Protein AF-A0A183MPI6-F1 (afdb_monomer_lite)

Structure (mmCIF, N/CA/C/O backbone):
data_AF-A0A183MPI6-F1
#
_entry.id   AF-A0A183MPI6-F1
#
loop_
_atom_site.group_PDB
_atom_site.id
_atom_site.type_symbol
_atom_site.label_atom_id
_atom_site.label_alt_id
_atom_site.label_comp_id
_atom_site.label_asym_id
_atom_site.label_entity_id
_atom_site.label_seq_id
_atom_site.pdbx_PDB_ins_code
_atom_site.Cartn_x
_atom_site.Cartn_y
_atom_site.Cartn_z
_atom_site.occupancy
_atom_site.B_iso_or_equiv
_atom_site.auth_seq_id
_atom_site.auth_comp_id
_atom_site.auth_asym_id
_atom_site.auth_atom_id
_atom_site.pdbx_PDB_model_num
ATOM 1 N N . MET A 1 1 ? 40.343 -32.551 -44.938 1.00 44.12 1 MET A N 1
ATOM 2 C CA . MET A 1 1 ? 39.268 -32.576 -45.954 1.00 44.12 1 MET A CA 1
ATOM 3 C C . MET A 1 1 ? 39.353 -31.264 -46.716 1.00 44.12 1 MET A C 1
ATOM 5 O O . MET A 1 1 ? 39.578 -30.260 -46.057 1.00 44.12 1 MET A O 1
ATOM 9 N N . ASN A 1 2 ? 39.296 -31.279 -48.052 1.00 47.69 2 ASN A N 1
ATOM 10 C CA . ASN A 1 2 ? 39.513 -30.087 -48.886 1.00 47.69 2 ASN A CA 1
ATOM 11 C C . ASN A 1 2 ? 38.478 -29.002 -48.564 1.00 47.69 2 ASN A C 1
ATOM 13 O O . ASN A 1 2 ? 37.297 -29.192 -48.853 1.00 47.69 2 ASN A O 1
ATOM 17 N N . ASN A 1 3 ? 38.929 -27.887 -47.983 1.00 54.69 3 ASN A N 1
ATOM 18 C CA . ASN A 1 3 ? 38.088 -26.717 -47.717 1.00 54.69 3 ASN A CA 1
ATOM 19 C C . ASN A 1 3 ? 37.434 -26.199 -49.010 1.00 54.69 3 ASN A C 1
ATOM 21 O O . ASN A 1 3 ? 36.260 -25.851 -48.978 1.00 54.69 3 ASN A O 1
ATOM 25 N N . ASP A 1 4 ? 38.130 -26.301 -50.144 1.00 56.75 4 ASP A N 1
ATOM 26 C CA . ASP A 1 4 ? 37.657 -25.853 -51.461 1.00 56.75 4 ASP A CA 1
ATOM 27 C C . ASP A 1 4 ? 36.395 -26.606 -51.939 1.00 56.75 4 ASP A C 1
ATOM 29 O O . ASP A 1 4 ? 35.468 -26.012 -52.479 1.00 56.75 4 ASP A O 1
ATOM 33 N N . TYR A 1 5 ? 36.296 -27.917 -51.671 1.00 58.62 5 TYR A N 1
ATOM 34 C CA . TYR A 1 5 ? 35.130 -28.728 -52.072 1.00 58.62 5 TYR A CA 1
ATOM 35 C C . TYR A 1 5 ? 33.907 -28.490 -51.168 1.00 58.62 5 TYR A C 1
ATOM 37 O O . TYR A 1 5 ? 32.754 -28.637 -51.582 1.00 58.62 5 TYR A O 1
ATOM 45 N N . LEU A 1 6 ? 34.150 -28.135 -49.904 1.00 60.44 6 LEU A N 1
ATOM 46 C CA . LEU A 1 6 ? 33.110 -27.704 -48.970 1.00 60.44 6 LEU A CA 1
ATOM 47 C C . LEU A 1 6 ? 32.614 -26.296 -49.324 1.00 60.44 6 LEU A C 1
ATOM 49 O O . LEU A 1 6 ? 31.408 -26.064 -49.292 1.00 60.44 6 LEU A O 1
ATOM 53 N N . GLU A 1 7 ? 33.509 -25.389 -49.715 1.00 64.69 7 GLU A N 1
ATOM 54 C CA . GLU A 1 7 ? 33.178 -24.026 -50.139 1.00 64.69 7 GLU A CA 1
ATOM 55 C C . GLU A 1 7 ? 32.325 -23.996 -51.419 1.00 64.69 7 GLU A C 1
ATOM 57 O O . GLU A 1 7 ? 31.315 -23.293 -51.447 1.00 64.69 7 GLU A O 1
ATOM 62 N N . GLU A 1 8 ? 32.634 -24.813 -52.433 1.00 65.25 8 GLU A N 1
ATOM 63 C CA . GLU A 1 8 ? 31.827 -24.901 -53.664 1.00 65.25 8 GLU A CA 1
ATOM 64 C C . GLU A 1 8 ? 30.386 -25.381 -53.401 1.00 65.25 8 GLU A C 1
ATOM 66 O O . GLU A 1 8 ? 29.421 -24.775 -53.881 1.00 65.25 8 GLU A O 1
ATOM 71 N N . ASN A 1 9 ? 30.214 -26.432 -52.589 1.00 68.56 9 ASN A N 1
ATOM 72 C CA . ASN A 1 9 ? 28.890 -26.966 -52.246 1.00 68.56 9 ASN A CA 1
ATOM 73 C C . ASN A 1 9 ? 28.080 -25.997 -51.366 1.00 68.56 9 ASN A C 1
ATOM 75 O O . ASN A 1 9 ? 26.875 -25.821 -51.569 1.00 68.56 9 ASN A O 1
ATOM 79 N N . LEU A 1 10 ? 28.737 -25.324 -50.415 1.00 73.50 10 LEU A N 1
ATOM 80 C CA . LEU A 1 10 ? 28.120 -24.279 -49.594 1.00 73.50 10 LEU A CA 1
ATOM 81 C C . LEU A 1 10 ? 27.750 -23.048 -50.435 1.00 73.50 10 LEU A C 1
ATOM 83 O O . LEU A 1 10 ? 26.685 -22.467 -50.227 1.00 73.50 10 LEU A O 1
ATOM 87 N N . GLY A 1 11 ? 28.571 -22.682 -51.423 1.00 73.00 11 GLY A N 1
ATOM 88 C CA . GLY A 1 11 ? 28.304 -21.598 -52.368 1.00 73.00 11 GLY A CA 1
ATOM 89 C C . GLY A 1 11 ? 27.035 -21.818 -53.198 1.00 73.00 11 GLY A C 1
ATOM 90 O O . GLY A 1 11 ? 26.245 -20.887 -53.375 1.00 73.00 11 GLY A O 1
ATOM 91 N N . GLY A 1 12 ? 26.788 -23.053 -53.652 1.00 76.88 12 GLY A N 1
ATOM 92 C CA . GLY A 1 12 ? 25.547 -23.426 -54.343 1.00 76.88 12 GLY A CA 1
ATOM 93 C C . GLY A 1 12 ? 24.303 -23.299 -53.457 1.00 76.88 12 GLY A C 1
ATOM 94 O O . GLY A 1 12 ? 23.280 -22.765 -53.891 1.00 76.88 12 GLY A O 1
ATOM 95 N N . LEU A 1 13 ? 24.406 -23.714 -52.190 1.00 81.19 13 LEU A N 1
ATOM 96 C CA . LEU A 1 13 ? 23.314 -23.611 -51.219 1.00 81.19 13 LEU A CA 1
ATOM 97 C C . LEU A 1 13 ? 22.992 -22.149 -50.856 1.00 81.19 13 LEU A C 1
ATOM 99 O O . LEU A 1 13 ? 21.818 -21.783 -50.833 1.00 81.19 13 LEU A O 1
ATOM 103 N N . ARG A 1 14 ? 24.013 -21.296 -50.658 1.00 85.00 14 ARG A N 1
ATOM 104 C CA . ARG A 1 14 ? 23.855 -19.843 -50.415 1.00 85.00 14 ARG A CA 1
ATOM 105 C C . ARG A 1 14 ? 23.069 -19.164 -51.542 1.00 85.00 14 ARG A C 1
ATOM 107 O O . ARG A 1 14 ? 22.105 -18.448 -51.283 1.00 85.00 14 ARG A O 1
ATOM 114 N N . LYS A 1 15 ? 23.449 -19.429 -52.799 1.00 80.94 15 LYS A N 1
ATOM 115 C CA . LYS A 1 15 ? 22.770 -18.881 -53.988 1.00 80.94 15 LYS A CA 1
ATOM 116 C C . LYS A 1 15 ? 21.325 -19.369 -54.105 1.00 80.94 15 LYS A C 1
ATOM 118 O O . LYS A 1 15 ? 20.448 -18.567 -54.402 1.00 80.94 15 LYS A O 1
ATOM 123 N N . CYS A 1 16 ? 21.073 -20.650 -53.831 1.00 82.94 16 CYS A N 1
ATOM 124 C CA . CYS A 1 16 ? 19.727 -21.226 -53.859 1.00 82.94 16 CYS A CA 1
ATOM 125 C C . CYS A 1 16 ? 18.800 -20.575 -52.817 1.00 82.94 16 CYS A C 1
ATOM 127 O O . CYS A 1 16 ? 17.684 -20.174 -53.150 1.00 82.94 16 CYS A O 1
ATOM 129 N N . LEU A 1 17 ? 19.279 -20.407 -51.577 1.00 84.50 17 LEU A N 1
ATOM 130 C CA . LEU A 1 17 ? 18.527 -19.732 -50.514 1.00 84.50 17 LEU A CA 1
ATOM 131 C C . LEU A 1 17 ? 18.212 -18.278 -50.886 1.00 84.50 17 LEU A C 1
ATOM 133 O O . LEU A 1 17 ? 17.057 -17.869 -50.794 1.00 84.50 17 LEU A O 1
ATOM 137 N N . MET A 1 18 ? 19.199 -17.525 -51.382 1.00 84.62 18 MET A N 1
ATOM 138 C CA . MET A 1 18 ? 18.975 -16.142 -51.817 1.00 84.62 18 MET A CA 1
ATOM 139 C C . MET A 1 18 ? 18.017 -16.035 -53.001 1.00 84.62 18 MET A C 1
ATOM 141 O O . MET A 1 18 ? 17.153 -15.165 -53.001 1.00 84.62 18 MET A O 1
ATOM 145 N N . GLN A 1 19 ? 18.106 -16.932 -53.983 1.00 82.69 19 GLN A N 1
ATOM 146 C CA . GLN A 1 19 ? 17.166 -16.952 -55.101 1.00 82.69 19 GLN A CA 1
ATOM 147 C C . GLN A 1 19 ? 15.727 -17.177 -54.614 1.00 82.69 19 GLN A C 1
ATOM 149 O O . GLN A 1 19 ? 14.816 -16.485 -55.061 1.00 82.69 19 GLN A O 1
ATOM 154 N N . LYS A 1 20 ? 15.521 -18.087 -53.653 1.00 82.50 20 LYS A N 1
ATOM 155 C CA . LYS A 1 20 ? 14.200 -18.336 -53.056 1.00 82.50 20 LYS A CA 1
ATOM 156 C C . LYS A 1 20 ? 13.678 -17.151 -52.246 1.00 82.50 20 LYS A C 1
ATOM 158 O O . LYS A 1 20 ? 12.487 -16.857 -52.318 1.00 82.50 20 LYS A O 1
ATOM 163 N N . ILE A 1 21 ? 14.556 -16.457 -51.523 1.00 83.06 21 ILE A N 1
ATOM 164 C CA . ILE A 1 21 ? 14.223 -15.211 -50.816 1.00 83.06 21 ILE A CA 1
ATOM 165 C C . ILE A 1 21 ? 13.749 -14.146 -51.813 1.00 83.06 21 ILE A C 1
ATOM 167 O O . ILE A 1 21 ? 12.700 -13.540 -51.609 1.00 83.06 21 ILE A O 1
ATOM 171 N N . LEU A 1 22 ? 14.475 -13.952 -52.919 1.00 79.12 22 LEU A N 1
ATOM 172 C CA . LEU A 1 22 ? 14.105 -12.984 -53.954 1.00 79.12 22 LEU A CA 1
ATOM 173 C C . LEU A 1 22 ? 12.775 -13.348 -54.633 1.00 79.12 22 LEU A C 1
ATOM 175 O O . LEU A 1 22 ? 11.898 -12.494 -54.718 1.00 79.12 22 LEU A O 1
ATOM 179 N N . GLU A 1 23 ? 12.584 -14.610 -55.041 1.00 78.38 23 GLU A N 1
ATOM 180 C CA . GLU A 1 23 ? 11.339 -15.111 -55.656 1.00 78.38 23 GLU A CA 1
ATOM 181 C C . GLU A 1 23 ? 10.099 -14.829 -54.793 1.00 78.38 23 GLU A C 1
ATOM 183 O O . GLU A 1 23 ? 9.063 -14.417 -55.312 1.00 78.38 23 GLU A O 1
ATOM 188 N N . LEU A 1 24 ? 10.201 -15.021 -53.475 1.00 74.75 24 LEU A N 1
ATOM 189 C CA . LEU A 1 24 ? 9.093 -14.785 -52.545 1.00 74.75 24 LEU A CA 1
ATOM 190 C C . LEU A 1 24 ? 8.869 -13.296 -52.243 1.00 74.75 24 LEU A C 1
ATOM 192 O O . LEU A 1 24 ? 7.743 -12.902 -51.941 1.00 74.75 24 LEU A O 1
ATOM 196 N N . ASN A 1 25 ? 9.912 -12.471 -52.356 1.00 72.81 25 ASN A N 1
ATOM 197 C CA . ASN A 1 25 ? 9.833 -11.028 -52.147 1.00 72.81 25 ASN A CA 1
ATOM 198 C C . ASN A 1 25 ? 9.206 -10.281 -53.340 1.00 72.81 25 ASN A C 1
ATOM 200 O O . ASN A 1 25 ? 8.517 -9.290 -53.122 1.00 72.81 25 ASN A O 1
ATOM 204 N N . PHE A 1 26 ? 9.337 -10.751 -54.587 1.00 61.50 26 PHE A N 1
ATOM 205 C CA . PHE A 1 26 ? 8.801 -10.057 -55.780 1.00 61.50 26 PHE A CA 1
ATOM 206 C C . PHE A 1 26 ? 7.279 -9.785 -55.771 1.00 61.50 26 PHE A C 1
ATOM 208 O O . PHE A 1 26 ? 6.787 -9.022 -56.603 1.00 61.50 26 PHE A O 1
ATOM 215 N N . HIS A 1 27 ? 6.523 -10.388 -54.850 1.00 56.59 27 HIS A N 1
ATOM 216 C CA . HIS A 1 27 ? 5.065 -10.278 -54.777 1.00 56.59 27 HIS A CA 1
ATOM 217 C C . HIS A 1 27 ? 4.527 -9.433 -53.608 1.00 56.59 27 HIS A C 1
ATOM 219 O O . HIS A 1 27 ? 3.312 -9.259 -53.519 1.00 56.59 27 HIS A O 1
ATOM 225 N N . SER A 1 28 ? 5.374 -8.901 -52.719 1.00 59.12 28 SER A N 1
ATOM 226 C CA . SER A 1 28 ? 4.923 -8.147 -51.536 1.00 59.12 28 SER A CA 1
ATOM 227 C C . SER A 1 28 ? 5.294 -6.668 -51.603 1.00 59.12 28 SER A C 1
ATOM 229 O O . SER A 1 28 ? 6.452 -6.334 -51.789 1.00 59.12 28 SER A O 1
ATOM 231 N N . THR A 1 29 ? 4.335 -5.772 -51.366 1.00 59.69 29 THR A N 1
ATOM 232 C CA . THR A 1 29 ? 4.584 -4.322 -51.224 1.00 59.69 29 THR A CA 1
ATOM 233 C C . THR A 1 29 ? 4.856 -3.898 -49.773 1.00 59.69 29 THR A C 1
ATOM 235 O O . THR A 1 29 ? 5.024 -2.710 -49.502 1.00 59.69 29 THR A O 1
ATOM 238 N N . SER A 1 30 ? 4.848 -4.842 -48.824 1.00 69.38 30 SER A N 1
ATOM 239 C CA . SER A 1 30 ? 5.085 -4.590 -47.400 1.00 69.38 30 SER A CA 1
ATOM 240 C C . SER A 1 30 ? 6.574 -4.440 -47.094 1.00 69.38 30 SER A C 1
ATOM 242 O O . SER A 1 30 ? 7.407 -5.134 -47.664 1.00 69.38 30 SER A O 1
ATOM 244 N N . HIS A 1 31 ? 6.907 -3.566 -46.144 1.00 66.69 31 HIS A N 1
ATOM 245 C CA . HIS A 1 31 ? 8.263 -3.456 -45.594 1.00 66.69 31 HIS A CA 1
ATOM 246 C C . HIS A 1 31 ? 8.601 -4.602 -44.621 1.00 66.69 31 HIS A C 1
ATOM 248 O O . HIS A 1 31 ? 9.769 -4.845 -44.341 1.00 66.69 31 HIS A O 1
ATOM 254 N N . ILE A 1 32 ? 7.582 -5.312 -44.123 1.00 71.94 32 ILE A N 1
ATOM 255 C CA . ILE A 1 32 ? 7.729 -6.494 -43.269 1.00 71.94 32 ILE A CA 1
ATOM 256 C C . ILE A 1 32 ? 7.880 -7.734 -44.167 1.00 71.94 32 ILE A C 1
ATOM 258 O O . ILE A 1 32 ? 7.009 -7.956 -45.023 1.00 71.94 32 ILE A O 1
ATOM 262 N N . PRO A 1 33 ? 8.940 -8.541 -43.988 1.00 74.25 33 PRO A N 1
ATOM 263 C CA . PRO A 1 33 ? 9.119 -9.781 -44.730 1.00 74.25 33 PRO A CA 1
ATOM 264 C C . PRO A 1 33 ? 8.062 -10.827 -44.363 1.00 74.25 33 PRO A C 1
ATOM 266 O O . PRO A 1 33 ? 7.587 -10.919 -43.234 1.00 74.25 33 PRO A O 1
ATOM 269 N N . ASN A 1 34 ? 7.702 -11.655 -45.342 1.00 78.94 34 ASN A N 1
ATOM 270 C CA . ASN A 1 34 ? 6.800 -12.790 -45.147 1.00 78.94 34 ASN A CA 1
ATOM 271 C C . ASN A 1 34 ? 7.413 -13.796 -44.140 1.00 78.94 34 ASN A C 1
ATOM 273 O O . ASN A 1 34 ? 8.609 -14.069 -44.248 1.00 78.94 34 ASN A O 1
ATOM 277 N N . PRO A 1 35 ? 6.635 -14.435 -43.240 1.00 82.94 35 PRO A N 1
ATOM 278 C CA . PRO A 1 35 ? 7.141 -15.480 -42.340 1.00 82.94 35 PRO A CA 1
ATOM 279 C C . PRO A 1 35 ? 7.976 -16.578 -43.025 1.00 82.94 35 PRO A C 1
ATOM 281 O O . PRO A 1 35 ? 8.947 -17.077 -42.459 1.00 82.94 35 PRO A O 1
ATOM 284 N N . ALA A 1 36 ? 7.640 -16.942 -44.268 1.00 83.12 36 ALA A N 1
ATOM 285 C CA . ALA A 1 36 ? 8.431 -17.886 -45.058 1.00 83.12 36 ALA A CA 1
ATOM 286 C C . ALA A 1 36 ? 9.817 -17.326 -45.436 1.00 83.12 36 ALA A C 1
ATOM 288 O O . ALA A 1 36 ? 10.804 -18.058 -45.424 1.00 83.12 36 ALA A O 1
ATOM 289 N N . VAL A 1 37 ? 9.899 -16.027 -45.734 1.00 83.69 37 VAL A N 1
ATOM 290 C CA . VAL A 1 37 ? 11.153 -15.309 -46.006 1.00 83.69 37 VAL A CA 1
ATOM 291 C C . VAL A 1 37 ? 11.987 -15.190 -44.728 1.00 83.69 37 VAL A C 1
ATOM 293 O O . VAL A 1 37 ? 13.183 -15.465 -44.778 1.00 83.69 37 VAL A O 1
ATOM 296 N N . THR A 1 38 ? 11.370 -14.910 -43.575 1.00 85.88 38 THR A N 1
ATOM 297 C CA . THR A 1 38 ? 12.038 -14.943 -42.260 1.00 85.88 38 THR A CA 1
ATOM 298 C C . THR A 1 38 ? 12.694 -16.300 -41.996 1.00 85.88 38 THR A C 1
ATOM 300 O O . THR A 1 38 ? 13.879 -16.348 -41.683 1.00 85.88 38 THR A O 1
ATOM 303 N N . LYS A 1 39 ? 11.998 -17.424 -42.236 1.00 87.25 39 LYS A N 1
ATOM 304 C CA . LYS A 1 39 ? 12.586 -18.774 -42.088 1.00 87.25 39 LYS A CA 1
ATOM 305 C C . LYS A 1 39 ? 13.748 -19.058 -43.040 1.00 87.25 39 LYS A C 1
ATOM 307 O O . LYS A 1 39 ? 14.682 -19.784 -42.684 1.00 87.25 39 LYS A O 1
ATOM 312 N N . LEU A 1 40 ? 13.715 -18.500 -44.248 1.00 87.81 40 LEU A N 1
ATOM 313 C CA . LEU A 1 40 ? 14.838 -18.605 -45.179 1.00 87.81 40 LEU A CA 1
ATOM 314 C C . LEU A 1 40 ? 16.030 -17.755 -44.723 1.00 87.81 40 LEU A C 1
ATOM 316 O O . LEU A 1 40 ? 17.163 -18.226 -44.823 1.00 87.81 40 LEU A O 1
ATOM 320 N N . TYR A 1 41 ? 15.789 -16.562 -44.171 1.00 88.44 41 TYR A N 1
ATOM 321 C CA . TYR A 1 41 ? 16.834 -15.755 -43.544 1.00 88.44 41 TYR A CA 1
ATOM 322 C C . TYR A 1 41 ? 17.431 -16.447 -42.312 1.00 88.44 41 TYR A C 1
ATOM 324 O O . TYR A 1 41 ? 18.648 -16.576 -42.254 1.00 88.44 41 TYR A O 1
ATOM 332 N N . GLU A 1 42 ? 16.627 -17.004 -41.400 1.00 88.44 42 GLU A N 1
ATOM 333 C CA . GLU A 1 42 ? 17.114 -17.821 -40.270 1.00 88.44 42 GLU A CA 1
ATOM 334 C C . GLU A 1 42 ? 18.008 -18.979 -40.752 1.00 88.44 42 GLU A C 1
ATOM 336 O O . GLU A 1 42 ? 19.091 -19.225 -40.220 1.00 88.44 42 GLU A O 1
ATOM 341 N N . SER A 1 43 ? 17.593 -19.673 -41.818 1.00 88.19 43 SER A N 1
ATOM 342 C CA . SER A 1 43 ? 18.370 -20.773 -42.409 1.00 88.19 43 SER A CA 1
ATOM 343 C C . SER A 1 43 ? 19.711 -20.294 -42.976 1.00 88.19 43 SER A C 1
ATOM 345 O O . SER A 1 43 ? 20.730 -20.979 -42.840 1.00 88.19 43 SER A O 1
ATOM 347 N N . LEU A 1 44 ? 19.725 -19.108 -43.590 1.00 87.50 44 LEU A N 1
ATOM 348 C CA . LEU A 1 44 ? 20.928 -18.468 -44.116 1.00 87.50 44 LEU A CA 1
ATOM 349 C C . LEU A 1 44 ? 21.872 -18.022 -42.986 1.00 87.50 44 LEU A C 1
ATOM 351 O O . LEU A 1 44 ? 23.079 -18.252 -43.080 1.00 87.50 44 LEU A O 1
ATOM 355 N N . VAL A 1 45 ? 21.333 -17.466 -41.897 1.00 88.12 45 VAL A N 1
ATOM 356 C CA . VAL A 1 45 ? 22.087 -17.070 -40.693 1.00 88.12 45 VAL A CA 1
ATOM 357 C C . VAL A 1 45 ? 22.662 -18.294 -39.972 1.00 88.12 45 VAL A C 1
ATOM 359 O O . VAL A 1 45 ? 23.839 -18.311 -39.613 1.00 88.12 45 VAL A O 1
ATOM 362 N N . CYS A 1 46 ? 21.899 -19.383 -39.851 1.00 86.31 46 CYS A N 1
ATOM 363 C CA . CYS A 1 46 ? 22.395 -20.642 -39.290 1.00 86.31 46 CYS A CA 1
ATOM 364 C C . CYS A 1 46 ? 23.567 -21.207 -40.111 1.00 86.31 46 CYS A C 1
ATOM 366 O O . CYS A 1 46 ? 24.560 -21.692 -39.556 1.00 86.31 46 CYS A O 1
ATOM 368 N N . LEU A 1 47 ? 23.475 -21.130 -41.444 1.00 85.69 47 LEU A N 1
ATOM 369 C CA . LEU A 1 47 ? 24.560 -21.527 -42.341 1.00 85.69 47 LEU A CA 1
ATOM 370 C C . LEU A 1 47 ? 25.789 -20.628 -42.166 1.00 85.69 47 LEU A C 1
ATOM 372 O O . LEU A 1 47 ? 26.913 -21.136 -42.126 1.00 85.69 47 LEU A O 1
ATOM 376 N N . TYR A 1 48 ? 25.580 -19.321 -42.008 1.00 86.12 48 TYR A N 1
ATOM 377 C CA . TYR A 1 48 ? 26.642 -18.373 -41.699 1.00 86.12 48 TYR A CA 1
ATOM 378 C C . TYR A 1 48 ? 27.373 -18.749 -40.397 1.00 86.12 48 TYR A C 1
ATOM 380 O O . TYR A 1 48 ? 28.584 -18.983 -40.421 1.00 86.12 48 TYR A O 1
ATOM 388 N N . PHE A 1 49 ? 26.657 -18.940 -39.288 1.00 86.62 49 PHE A N 1
ATOM 389 C CA . PHE A 1 49 ? 27.259 -19.265 -37.987 1.00 86.62 49 PHE A CA 1
ATOM 390 C C . PHE A 1 49 ? 27.983 -20.613 -37.947 1.00 86.62 49 PHE A C 1
ATOM 392 O O . PHE A 1 49 ? 28.940 -20.785 -37.190 1.00 86.62 49 PHE A O 1
ATOM 399 N N . LYS A 1 50 ? 27.565 -21.576 -38.774 1.00 82.19 50 LYS A N 1
ATOM 400 C CA . LYS A 1 50 ? 28.235 -22.879 -38.910 1.00 82.19 50 LYS A CA 1
ATOM 401 C C . LYS A 1 50 ? 29.472 -22.836 -39.808 1.00 82.19 50 LYS A C 1
ATOM 403 O O . LYS A 1 50 ? 30.248 -23.790 -39.797 1.00 82.19 50 LYS A O 1
ATOM 408 N N . THR A 1 51 ? 29.672 -21.767 -40.586 1.00 80.81 51 THR A N 1
ATOM 409 C CA . THR A 1 51 ? 30.751 -21.673 -41.587 1.00 80.81 51 THR A CA 1
ATOM 410 C C . THR A 1 51 ? 31.570 -20.364 -41.548 1.00 80.81 51 THR A C 1
ATOM 412 O O . THR A 1 51 ? 31.973 -19.876 -42.604 1.00 80.81 51 THR A O 1
ATOM 415 N N . PRO A 1 52 ? 31.934 -19.809 -40.370 1.00 72.62 52 PRO A N 1
ATOM 416 C CA . PRO A 1 52 ? 32.472 -18.444 -40.260 1.00 72.62 52 PRO A CA 1
ATOM 417 C C . PRO A 1 52 ? 33.855 -18.237 -40.904 1.00 72.62 52 PRO A C 1
ATOM 419 O O . PRO A 1 52 ? 34.235 -17.112 -41.193 1.00 72.62 52 PRO A O 1
ATOM 422 N N . LYS A 1 53 ? 34.619 -19.311 -41.155 1.00 74.81 53 LYS A N 1
ATOM 423 C CA . LYS A 1 53 ? 35.937 -19.254 -41.824 1.00 74.81 53 LYS A CA 1
ATOM 424 C C . LYS A 1 53 ? 35.886 -19.504 -43.337 1.00 74.81 53 LYS A C 1
ATOM 426 O O . LYS A 1 53 ? 36.909 -19.379 -43.995 1.00 74.81 53 LYS A O 1
ATOM 431 N N . LEU A 1 54 ? 34.728 -19.909 -43.864 1.00 77.38 54 LEU A N 1
ATOM 432 C CA . LEU A 1 54 ? 34.522 -20.310 -45.267 1.00 77.38 54 LEU A CA 1
ATOM 433 C C . LEU A 1 54 ? 33.642 -19.304 -46.032 1.00 77.38 54 LEU A C 1
ATOM 435 O O . LEU A 1 54 ? 33.147 -19.598 -47.121 1.00 77.38 54 LEU A O 1
ATOM 439 N N . TRP A 1 55 ? 33.341 -18.154 -45.428 1.00 76.56 55 TRP A N 1
ATOM 440 C CA . TRP A 1 55 ? 32.561 -17.091 -46.052 1.00 76.56 55 TRP A CA 1
ATOM 441 C C . TRP A 1 55 ? 33.124 -15.733 -45.637 1.00 76.56 55 TRP A C 1
ATOM 443 O O . TRP A 1 55 ? 32.845 -15.244 -44.547 1.00 76.56 55 TRP A O 1
ATOM 453 N N . SER A 1 56 ? 33.943 -15.135 -46.501 1.00 71.38 56 SER A N 1
ATOM 454 C CA . SER A 1 56 ? 34.432 -13.767 -46.314 1.00 71.38 56 SER A CA 1
ATOM 455 C C . SER A 1 56 ? 33.320 -12.757 -46.614 1.00 71.38 56 SER A C 1
ATOM 457 O O . SER A 1 56 ? 32.697 -12.860 -47.672 1.00 71.38 56 SER A O 1
ATOM 459 N N . HIS A 1 57 ? 33.100 -11.791 -45.717 1.00 78.25 57 HIS A N 1
ATOM 460 C CA . HIS A 1 57 ? 32.122 -10.695 -45.851 1.00 78.25 57 HIS A CA 1
ATOM 461 C C . HIS A 1 57 ? 30.692 -11.138 -46.247 1.00 78.25 57 HIS A C 1
ATOM 463 O O . HIS A 1 57 ? 30.159 -10.742 -47.291 1.00 78.25 57 HIS A O 1
ATOM 469 N N . PRO A 1 58 ? 30.056 -12.015 -45.447 1.00 80.81 58 PRO A N 1
ATOM 470 C CA . PRO A 1 58 ? 28.750 -12.591 -45.759 1.00 80.81 58 PRO A CA 1
ATOM 471 C C . PRO A 1 58 ? 27.628 -11.555 -45.783 1.00 80.81 58 PRO A C 1
ATOM 473 O O . PRO A 1 58 ? 26.754 -11.630 -46.646 1.00 80.81 58 PRO A O 1
ATOM 476 N N . LEU A 1 59 ? 27.664 -10.576 -44.876 1.00 83.44 59 LEU A N 1
ATOM 477 C CA . LEU A 1 59 ? 26.671 -9.506 -44.812 1.00 83.44 59 LEU A CA 1
ATOM 478 C C . LEU A 1 59 ? 26.743 -8.631 -46.058 1.00 83.44 59 LEU A C 1
ATOM 480 O O . LEU A 1 59 ? 25.717 -8.398 -46.700 1.00 83.44 59 LEU A O 1
ATOM 484 N N . ARG A 1 60 ? 27.958 -8.224 -46.446 1.00 84.00 60 ARG A N 1
ATOM 485 C CA . ARG A 1 60 ? 28.188 -7.447 -47.668 1.00 84.00 60 ARG A CA 1
ATOM 486 C C . ARG A 1 60 ? 27.608 -8.142 -48.897 1.00 84.00 60 ARG A C 1
ATOM 488 O O . ARG A 1 60 ? 26.856 -7.525 -49.645 1.00 84.00 60 ARG A O 1
ATOM 495 N N . TRP A 1 61 ? 27.893 -9.434 -49.070 1.00 84.25 61 TRP A N 1
ATOM 496 C CA . TRP A 1 61 ? 27.395 -10.194 -50.218 1.00 84.25 61 TRP A CA 1
ATOM 497 C C . TRP A 1 61 ? 25.862 -10.246 -50.270 1.00 84.25 61 TRP A C 1
ATOM 499 O O . TRP A 1 61 ? 25.275 -10.063 -51.335 1.00 84.25 61 TRP A O 1
ATOM 509 N N . ILE A 1 62 ? 25.197 -10.473 -49.132 1.00 84.44 62 ILE A N 1
ATOM 510 C CA . ILE A 1 62 ? 23.728 -10.524 -49.090 1.00 84.44 62 ILE A CA 1
ATOM 511 C C . ILE A 1 62 ? 23.131 -9.152 -49.438 1.00 84.44 62 ILE A C 1
ATOM 513 O O . ILE A 1 62 ? 22.168 -9.083 -50.203 1.00 84.44 62 ILE A O 1
ATOM 517 N N . ILE A 1 63 ? 23.712 -8.067 -48.919 1.00 83.44 63 ILE A N 1
ATOM 518 C CA . ILE A 1 63 ? 23.256 -6.695 -49.178 1.00 83.44 63 ILE A CA 1
ATOM 519 C C . ILE A 1 63 ? 23.428 -6.328 -50.657 1.00 83.44 63 ILE A C 1
ATOM 521 O O . ILE A 1 63 ? 22.487 -5.819 -51.261 1.00 83.44 63 ILE A O 1
ATOM 525 N N . GLU A 1 64 ? 24.573 -6.643 -51.269 1.00 81.62 64 GLU A N 1
ATOM 526 C CA . GLU A 1 64 ? 24.808 -6.416 -52.704 1.00 81.62 64 GLU A CA 1
ATOM 527 C C . GLU A 1 64 ? 23.763 -7.147 -53.566 1.00 81.62 64 GLU A C 1
ATOM 529 O O . GLU A 1 64 ? 23.184 -6.559 -54.480 1.00 81.62 64 GLU A O 1
ATOM 534 N N . VAL A 1 65 ? 23.449 -8.408 -53.239 1.00 81.25 65 VAL A N 1
ATOM 535 C CA . VAL A 1 65 ? 22.416 -9.192 -53.943 1.00 81.25 65 VAL A CA 1
ATOM 536 C C . VAL A 1 65 ? 21.027 -8.562 -53.800 1.00 81.25 65 VAL A C 1
ATOM 538 O O . VAL A 1 65 ? 20.266 -8.540 -54.768 1.00 81.25 65 VAL A O 1
ATOM 541 N N . LEU A 1 66 ? 20.688 -8.040 -52.618 1.00 80.44 66 LEU A N 1
ATOM 542 C CA . LEU A 1 66 ? 19.410 -7.366 -52.381 1.00 80.44 66 LEU A CA 1
ATOM 543 C C . LEU A 1 66 ? 19.311 -6.028 -53.130 1.00 80.44 66 LEU A C 1
ATOM 545 O O . LEU A 1 66 ? 18.255 -5.735 -53.681 1.00 80.44 66 LEU A O 1
ATOM 549 N N . ILE A 1 67 ? 20.395 -5.250 -53.205 1.00 77.94 67 ILE A N 1
ATOM 550 C CA . ILE A 1 67 ? 20.439 -3.984 -53.957 1.00 77.94 67 ILE A CA 1
ATOM 551 C C . ILE A 1 67 ? 20.295 -4.240 -55.462 1.00 77.94 67 ILE A C 1
ATOM 553 O O . ILE A 1 67 ? 19.508 -3.570 -56.125 1.00 77.94 67 ILE A O 1
ATOM 557 N N . HIS A 1 68 ? 20.995 -5.242 -56.002 1.00 75.69 68 HIS A N 1
ATOM 558 C CA . HIS A 1 68 ? 20.894 -5.609 -57.419 1.00 75.69 68 HIS A CA 1
ATOM 559 C C . HIS A 1 68 ? 19.518 -6.149 -57.820 1.00 75.69 68 HIS A C 1
ATOM 561 O O . HIS A 1 68 ? 19.144 -6.064 -58.991 1.00 75.69 68 HIS A O 1
ATOM 567 N N . ALA A 1 69 ? 18.773 -6.720 -56.872 1.00 71.25 69 ALA A N 1
ATOM 568 C CA . ALA A 1 69 ? 17.410 -7.168 -57.110 1.00 71.25 69 ALA A CA 1
ATOM 569 C C . ALA A 1 69 ? 16.412 -6.004 -57.245 1.00 71.25 69 ALA A C 1
ATOM 571 O O . ALA A 1 69 ? 15.315 -6.221 -57.766 1.00 71.25 69 ALA A O 1
ATOM 572 N N . ASP A 1 70 ? 16.772 -4.781 -56.829 1.00 70.12 70 ASP A N 1
ATOM 573 C CA . ASP A 1 70 ? 15.952 -3.604 -57.103 1.00 70.12 70 ASP A CA 1
ATOM 574 C C . ASP A 1 70 ? 16.025 -3.253 -58.597 1.00 70.12 70 ASP A C 1
ATOM 576 O O . ASP A 1 70 ? 17.092 -2.994 -59.161 1.00 70.12 70 ASP A O 1
ATOM 580 N N . SER A 1 71 ? 14.867 -3.247 -59.257 1.00 57.59 71 SER A N 1
ATOM 581 C CA . SER A 1 71 ? 14.735 -3.158 -60.721 1.00 57.59 71 SER A CA 1
ATOM 582 C C . SER A 1 71 ? 15.374 -1.913 -61.358 1.00 57.59 71 SER A C 1
ATOM 584 O O . SER A 1 71 ? 15.672 -1.921 -62.551 1.00 57.59 71 SER A O 1
ATOM 586 N N . LEU A 1 72 ? 15.627 -0.864 -60.567 1.00 55.44 72 LEU A N 1
ATOM 587 C CA . LEU A 1 72 ? 16.293 0.375 -60.984 1.00 55.44 72 LEU A CA 1
ATOM 588 C C . LEU A 1 72 ? 17.821 0.239 -61.136 1.00 55.44 72 LEU A C 1
ATOM 590 O O . LEU A 1 72 ? 18.425 1.049 -61.835 1.00 55.44 72 LEU A O 1
ATOM 594 N N . TYR A 1 73 ? 18.438 -0.776 -60.520 1.00 53.19 73 TYR A N 1
ATOM 595 C CA . TYR A 1 73 ? 19.898 -0.940 -60.424 1.00 53.19 73 TYR A CA 1
ATOM 596 C C . TYR A 1 73 ? 20.425 -2.232 -61.070 1.00 53.19 73 TYR A C 1
ATOM 598 O O . TYR A 1 73 ? 21.624 -2.509 -61.053 1.00 53.19 73 TYR A O 1
ATOM 606 N N . ALA A 1 74 ? 19.546 -3.010 -61.706 1.00 51.97 74 ALA A N 1
ATOM 607 C CA . ALA A 1 74 ? 19.864 -4.301 -62.319 1.00 51.97 74 ALA A CA 1
ATOM 608 C C . ALA A 1 74 ? 20.720 -4.227 -63.611 1.00 51.97 74 ALA A C 1
ATOM 610 O O . ALA A 1 74 ? 20.953 -5.255 -64.248 1.00 51.97 74 ALA A O 1
ATOM 611 N N . SER A 1 75 ? 21.187 -3.045 -64.042 1.00 45.84 75 SER A N 1
ATOM 612 C CA . SER A 1 75 ? 21.829 -2.859 -65.357 1.00 45.84 75 SER A CA 1
ATOM 613 C C . SER A 1 75 ? 23.364 -2.828 -65.379 1.00 45.84 75 SER A C 1
ATOM 615 O O . SER A 1 75 ? 23.930 -2.606 -66.448 1.00 45.84 75 SER A O 1
ATOM 617 N N . THR A 1 76 ? 24.070 -3.079 -64.274 1.00 44.62 76 THR A N 1
ATOM 618 C CA . THR A 1 76 ? 25.544 -3.176 -64.282 1.00 44.62 76 THR A CA 1
ATOM 619 C C . THR A 1 76 ? 26.016 -4.531 -63.764 1.00 44.62 76 THR A C 1
ATOM 621 O O . THR A 1 76 ? 26.192 -4.772 -62.576 1.00 44.62 76 THR A O 1
ATOM 624 N N . SER A 1 77 ? 26.241 -5.452 -64.699 1.00 44.31 77 SER A N 1
ATOM 625 C CA . SER A 1 77 ? 26.909 -6.723 -64.448 1.00 44.31 77 SER A CA 1
ATOM 626 C C . SER A 1 77 ? 28.411 -6.498 -64.233 1.00 44.31 77 SER A C 1
ATOM 628 O O . SER A 1 77 ? 29.150 -6.409 -65.212 1.00 44.31 77 SER A O 1
ATOM 630 N N . ASN A 1 78 ? 28.852 -6.390 -62.978 1.00 45.09 78 ASN A N 1
ATOM 631 C CA . ASN A 1 78 ? 30.143 -6.887 -62.486 1.00 45.09 78 ASN A CA 1
ATOM 632 C C . ASN A 1 78 ? 30.161 -6.872 -60.948 1.00 45.09 78 ASN A C 1
ATOM 634 O O . ASN A 1 78 ? 29.694 -5.924 -60.328 1.00 45.09 78 ASN A O 1
ATOM 638 N N . LEU A 1 79 ? 30.663 -7.967 -60.366 1.00 55.59 79 LEU A N 1
ATOM 639 C CA . LEU A 1 79 ? 30.739 -8.207 -58.924 1.00 55.59 79 LEU A CA 1
ATOM 640 C C . LEU A 1 79 ? 31.679 -7.212 -58.223 1.00 55.59 79 LEU A C 1
ATOM 642 O O . LEU A 1 79 ? 32.712 -6.854 -58.782 1.00 55.59 79 LEU A O 1
ATOM 646 N N . SER A 1 80 ? 31.322 -6.899 -56.973 1.00 57.34 80 SER A N 1
ATOM 647 C CA . SER A 1 80 ? 31.846 -5.877 -56.054 1.00 57.34 80 SER A CA 1
ATOM 648 C C . SER A 1 80 ? 31.394 -4.452 -56.381 1.00 57.34 80 SER A C 1
ATOM 650 O O . SER A 1 80 ? 32.040 -3.744 -57.153 1.00 57.34 80 SER A O 1
ATOM 652 N N . ILE A 1 81 ? 30.295 -4.035 -55.747 1.00 63.59 81 ILE A N 1
ATOM 653 C CA . ILE A 1 81 ? 29.880 -2.630 -55.682 1.00 63.59 81 ILE A CA 1
ATOM 654 C C . ILE A 1 81 ? 30.808 -1.925 -54.677 1.00 63.59 81 ILE A C 1
ATOM 656 O O . ILE A 1 81 ? 31.075 -2.465 -53.596 1.00 63.59 81 ILE A O 1
ATOM 660 N N . ALA A 1 82 ? 31.318 -0.736 -55.009 1.00 65.31 82 ALA A N 1
ATOM 661 C CA . ALA A 1 82 ? 32.099 0.054 -54.053 1.00 65.31 82 ALA A CA 1
ATOM 662 C C . ALA A 1 82 ? 31.212 0.554 -52.893 1.00 65.31 82 ALA A C 1
ATOM 664 O O . ALA A 1 82 ? 30.016 0.774 -53.074 1.00 65.31 82 ALA A O 1
ATOM 665 N N . ASP A 1 83 ? 31.779 0.791 -51.705 1.00 65.69 83 ASP A N 1
ATOM 666 C CA . ASP A 1 83 ? 31.000 1.270 -50.543 1.00 65.69 83 ASP A CA 1
ATOM 667 C C . ASP A 1 83 ? 30.266 2.591 -50.837 1.00 65.69 83 ASP A C 1
ATOM 669 O O . ASP A 1 83 ? 29.128 2.785 -50.413 1.00 65.69 83 ASP A O 1
ATOM 673 N N . GLU A 1 84 ? 30.886 3.465 -51.634 1.00 65.19 84 GLU A N 1
ATOM 674 C CA . GLU A 1 84 ? 30.311 4.736 -52.090 1.00 65.19 84 GLU A CA 1
ATOM 675 C C . GLU A 1 84 ? 29.096 4.533 -53.014 1.00 65.19 84 GLU A C 1
ATOM 677 O O . GLU A 1 84 ? 28.112 5.269 -52.932 1.00 65.19 84 GLU A O 1
ATOM 682 N N . GLU A 1 85 ? 29.126 3.504 -53.864 1.00 67.69 85 GLU A N 1
ATOM 683 C CA . GLU A 1 85 ? 28.033 3.159 -54.778 1.00 67.69 85 GLU A CA 1
ATOM 684 C C . GLU A 1 85 ? 26.872 2.485 -54.036 1.00 67.69 85 GLU A C 1
ATOM 686 O O . GLU A 1 85 ? 25.712 2.813 -54.294 1.00 67.69 85 GLU A O 1
ATOM 691 N N . ILE A 1 86 ? 27.163 1.607 -53.065 1.00 71.25 86 ILE A N 1
ATOM 692 C CA . ILE A 1 86 ? 26.154 1.051 -52.149 1.00 71.25 86 ILE A CA 1
ATOM 693 C C . ILE A 1 86 ? 25.449 2.199 -51.423 1.00 71.25 86 ILE A C 1
ATOM 695 O O . ILE A 1 86 ? 24.220 2.269 -51.407 1.00 71.25 86 ILE A O 1
ATOM 699 N N . GLN A 1 87 ? 26.216 3.144 -50.878 1.00 68.38 87 GLN A N 1
ATOM 700 C CA . GLN A 1 87 ? 25.668 4.285 -50.158 1.00 68.38 87 GLN A CA 1
ATOM 701 C C . GLN A 1 87 ? 24.812 5.184 -51.065 1.00 68.38 87 GLN A C 1
ATOM 703 O O . GLN A 1 87 ? 23.721 5.579 -50.661 1.00 68.38 87 GLN A O 1
ATOM 708 N N . HIS A 1 88 ? 25.239 5.438 -52.305 1.00 69.94 88 HIS A N 1
ATOM 709 C CA . HIS A 1 88 ? 24.455 6.189 -53.293 1.00 69.94 88 HIS A CA 1
ATOM 710 C C . HIS A 1 88 ? 23.136 5.491 -53.682 1.00 69.94 88 HIS A C 1
ATOM 712 O O . HIS A 1 88 ? 22.131 6.151 -53.944 1.00 69.94 88 HIS A O 1
ATOM 718 N N . CYS A 1 89 ? 23.102 4.156 -53.725 1.00 71.62 89 CYS A N 1
ATOM 719 C CA . CYS A 1 89 ? 21.861 3.419 -53.985 1.00 71.62 89 CYS A CA 1
ATOM 720 C C . CYS A 1 89 ? 20.879 3.538 -52.812 1.00 71.62 89 CYS A C 1
ATOM 722 O O . CYS A 1 89 ? 19.683 3.737 -53.014 1.00 71.62 89 CYS A O 1
ATOM 724 N N . LEU A 1 90 ? 21.395 3.463 -51.585 1.00 70.44 90 LEU A N 1
ATOM 725 C CA . LEU A 1 90 ? 20.596 3.501 -50.361 1.00 70.44 90 LEU A CA 1
ATOM 726 C C . LEU A 1 90 ? 20.080 4.905 -50.005 1.00 70.44 90 LEU A C 1
ATOM 728 O O . LEU A 1 90 ? 19.065 5.017 -49.318 1.00 70.44 90 LEU A O 1
ATOM 732 N N . THR A 1 91 ? 20.746 5.966 -50.473 1.00 67.00 91 THR A N 1
ATOM 733 C CA . THR A 1 91 ? 20.301 7.362 -50.308 1.00 67.00 91 THR A CA 1
ATOM 734 C C . THR A 1 91 ? 19.207 7.764 -51.300 1.00 67.00 91 THR A C 1
ATOM 736 O O . THR A 1 91 ? 18.569 8.802 -51.114 1.00 67.00 91 THR A O 1
ATOM 739 N N . ASN A 1 92 ? 18.967 6.972 -52.351 1.00 70.88 92 ASN A N 1
ATOM 740 C CA . ASN A 1 92 ? 17.986 7.314 -53.371 1.00 70.88 92 ASN A CA 1
ATOM 741 C C . ASN A 1 92 ? 16.550 7.204 -52.808 1.00 70.88 92 ASN A C 1
ATOM 743 O O . ASN A 1 92 ? 16.144 6.119 -52.378 1.00 70.88 92 ASN A O 1
ATOM 747 N N . PRO A 1 93 ? 15.734 8.277 -52.851 1.00 62.47 93 PRO A N 1
ATOM 748 C CA . PRO A 1 93 ? 14.350 8.240 -52.373 1.00 62.47 93 PRO A CA 1
ATOM 749 C C . PRO A 1 93 ? 13.460 7.255 -53.146 1.00 62.47 93 PRO A C 1
ATOM 751 O O . PRO A 1 93 ? 12.413 6.859 -52.639 1.00 62.47 93 PRO A O 1
ATOM 754 N N . THR A 1 94 ? 13.852 6.842 -54.358 1.00 65.88 94 THR A N 1
ATOM 755 C CA . THR A 1 94 ? 13.122 5.837 -55.147 1.00 65.88 94 THR A CA 1
ATOM 756 C C . THR A 1 94 ? 13.509 4.395 -54.814 1.00 65.88 94 THR A C 1
ATOM 758 O O . THR A 1 94 ? 12.946 3.481 -55.413 1.00 65.88 94 THR A O 1
ATOM 761 N N . PHE A 1 95 ? 14.470 4.171 -53.910 1.00 73.62 95 PHE A N 1
ATOM 762 C CA . PHE A 1 95 ? 14.887 2.830 -53.498 1.00 73.62 95 PHE A CA 1
ATOM 763 C C . PHE A 1 95 ? 13.756 2.111 -52.755 1.00 73.62 95 PHE A C 1
ATOM 765 O O . PHE A 1 95 ? 13.083 2.699 -51.899 1.00 73.62 95 PHE A O 1
ATOM 772 N N . SER A 1 96 ? 13.537 0.835 -53.078 1.00 77.00 96 SER A N 1
ATOM 773 C CA . SER A 1 96 ? 12.374 0.093 -52.592 1.00 77.00 96 SER A CA 1
ATOM 774 C C . SER A 1 96 ? 12.311 0.019 -51.061 1.00 77.00 96 SER A C 1
ATOM 776 O O . SER A 1 96 ? 13.197 -0.532 -50.400 1.00 77.00 96 SER A O 1
ATOM 778 N N . LYS A 1 97 ? 11.197 0.499 -50.486 1.00 78.56 97 LYS A N 1
ATOM 779 C CA . LYS A 1 97 ? 10.890 0.412 -49.044 1.00 78.56 97 LYS A CA 1
ATOM 780 C C . LYS A 1 97 ? 10.934 -1.034 -48.530 1.00 78.56 97 LYS A C 1
ATOM 782 O O . LYS A 1 97 ? 11.361 -1.286 -47.408 1.00 78.56 97 LYS A O 1
ATOM 787 N N . GLN A 1 98 ? 10.543 -1.990 -49.370 1.00 81.38 98 GLN A N 1
ATOM 788 C CA . GLN A 1 98 ? 10.602 -3.416 -49.063 1.00 81.38 98 GLN A CA 1
ATOM 789 C C . GLN A 1 98 ? 12.042 -3.916 -48.893 1.00 81.38 98 GLN A C 1
ATOM 791 O O . GLN A 1 98 ? 12.331 -4.675 -47.972 1.00 81.38 98 GLN A O 1
ATOM 796 N N . ILE A 1 99 ? 12.961 -3.486 -49.763 1.00 80.69 99 ILE A N 1
ATOM 797 C CA . ILE A 1 99 ? 14.361 -3.919 -49.703 1.00 80.69 99 ILE A CA 1
ATOM 798 C C . ILE A 1 99 ? 15.044 -3.323 -48.470 1.00 80.69 99 ILE A C 1
ATOM 800 O O . ILE A 1 99 ? 15.758 -4.047 -47.776 1.00 80.69 99 ILE A O 1
ATOM 804 N N . LYS A 1 100 ? 14.751 -2.057 -48.127 1.00 83.69 100 LYS A N 1
ATOM 805 C CA . LYS A 1 100 ? 15.188 -1.455 -46.853 1.00 83.69 100 LYS A CA 1
ATOM 806 C C . LYS A 1 100 ? 14.726 -2.294 -45.653 1.00 83.69 100 LYS A C 1
ATOM 808 O O . LYS A 1 100 ? 15.543 -2.644 -44.805 1.00 83.69 100 LYS A O 1
ATOM 813 N N . GLY A 1 101 ? 13.448 -2.682 -45.623 1.00 85.00 101 GLY A N 1
ATOM 814 C CA . GLY A 1 101 ? 12.884 -3.535 -44.572 1.00 85.00 101 GLY A CA 1
ATOM 815 C C . GLY A 1 101 ? 13.532 -4.923 -44.481 1.00 85.00 101 GLY A C 1
ATOM 816 O O . GLY A 1 101 ? 13.861 -5.379 -43.390 1.00 85.00 101 GLY A O 1
ATOM 817 N N . ASN A 1 102 ? 13.811 -5.563 -45.619 1.00 84.94 102 ASN A N 1
ATOM 818 C CA . ASN A 1 102 ? 14.496 -6.859 -45.672 1.00 84.94 102 ASN A CA 1
ATOM 819 C C . ASN A 1 102 ? 15.940 -6.799 -45.154 1.00 84.94 102 ASN A C 1
ATOM 821 O O . ASN A 1 102 ? 16.375 -7.710 -44.450 1.00 84.94 102 ASN A O 1
ATOM 825 N N . ILE A 1 103 ? 16.679 -5.735 -45.487 1.00 87.56 103 ILE A N 1
ATOM 826 C CA . ILE A 1 103 ? 18.038 -5.517 -44.974 1.00 87.56 103 ILE A CA 1
ATOM 827 C C . ILE A 1 103 ? 17.999 -5.366 -43.448 1.00 87.56 103 ILE A C 1
ATOM 829 O O . ILE A 1 103 ? 18.764 -6.027 -42.750 1.00 87.56 103 ILE A O 1
ATOM 833 N N . LEU A 1 104 ? 17.081 -4.551 -42.921 1.00 89.00 104 LEU A N 1
ATOM 834 C CA . LEU A 1 104 ? 16.933 -4.340 -41.478 1.00 89.00 104 LEU A CA 1
ATOM 835 C C . LEU A 1 104 ? 16.527 -5.620 -40.740 1.00 89.00 104 LEU A C 1
ATOM 837 O O . LEU A 1 104 ? 17.123 -5.952 -39.719 1.00 89.00 104 LEU A O 1
ATOM 841 N N . HIS A 1 105 ? 15.584 -6.385 -41.291 1.00 88.44 105 HIS A N 1
ATOM 842 C CA . HIS A 1 105 ? 15.168 -7.660 -40.713 1.00 88.44 105 HIS A CA 1
ATOM 843 C C . HIS A 1 105 ? 16.299 -8.695 -40.683 1.00 88.44 105 HIS A C 1
ATOM 845 O O . HIS A 1 105 ? 16.446 -9.431 -39.714 1.00 88.44 105 HIS A O 1
ATOM 851 N N . LEU A 1 106 ? 17.140 -8.747 -41.721 1.00 89.56 106 LEU A N 1
ATOM 852 C CA . LEU A 1 106 ? 18.321 -9.609 -41.714 1.00 89.56 106 LEU A CA 1
ATOM 853 C C . LEU A 1 106 ? 19.291 -9.224 -40.586 1.00 89.56 106 LEU A C 1
ATOM 855 O O . LEU A 1 106 ? 19.809 -10.103 -39.899 1.00 89.56 106 LEU A O 1
ATOM 859 N N . LEU A 1 107 ? 19.538 -7.926 -40.390 1.00 90.38 107 LEU A N 1
ATOM 860 C CA . LEU A 1 107 ? 20.428 -7.432 -39.335 1.00 90.38 107 LEU A CA 1
ATOM 861 C C . LEU A 1 107 ? 19.876 -7.724 -37.929 1.00 90.38 107 LEU A C 1
ATOM 863 O O . LEU A 1 107 ? 20.644 -8.127 -37.049 1.00 90.38 107 LEU A O 1
ATOM 867 N N . SER A 1 108 ? 18.562 -7.576 -37.720 1.00 90.12 108 SER A N 1
ATOM 868 C CA . SER A 1 108 ? 17.928 -7.923 -36.443 1.00 90.12 108 SER A CA 1
ATOM 869 C C . SER A 1 108 ? 18.018 -9.428 -36.177 1.00 90.12 108 SER A C 1
ATOM 871 O O . SER A 1 108 ? 18.504 -9.826 -35.121 1.00 90.12 108 SER A O 1
ATOM 873 N N . LEU A 1 109 ? 17.690 -10.265 -37.171 1.00 89.62 109 LEU A N 1
ATOM 874 C CA . LEU A 1 109 ? 17.776 -11.726 -37.070 1.00 89.62 109 LEU A CA 1
ATOM 875 C C . LEU A 1 109 ? 19.190 -12.215 -36.756 1.00 89.62 109 LEU A C 1
ATOM 877 O O . LEU A 1 109 ? 19.359 -13.109 -35.937 1.00 89.62 109 LEU A O 1
ATOM 881 N N . ILE A 1 110 ? 20.222 -11.642 -37.382 1.00 89.81 110 ILE A N 1
ATOM 882 C CA . ILE A 1 110 ? 21.615 -12.008 -37.079 1.00 89.81 110 ILE A CA 1
ATOM 883 C C . ILE A 1 110 ? 21.943 -11.729 -35.613 1.00 89.81 110 ILE A C 1
ATOM 885 O O . ILE A 1 110 ? 22.623 -12.529 -34.973 1.00 89.81 110 ILE A O 1
ATOM 889 N N . SER A 1 111 ? 21.451 -10.616 -35.079 1.00 87.19 111 SER A N 1
ATOM 890 C CA . SER A 1 111 ? 21.693 -10.232 -33.692 1.00 87.19 111 SER A CA 1
ATOM 891 C C . SER A 1 111 ? 20.941 -11.146 -32.712 1.00 87.19 111 SER A C 1
ATOM 893 O O . SER A 1 111 ? 21.533 -11.646 -31.757 1.00 87.19 111 SER A O 1
ATOM 895 N N . GLU A 1 112 ? 19.667 -11.438 -32.984 1.00 88.56 112 GLU A N 1
ATOM 896 C CA . GLU A 1 112 ? 18.810 -12.321 -32.175 1.00 88.56 112 GLU A CA 1
ATOM 897 C C . GLU A 1 112 ? 19.263 -13.793 -32.208 1.00 88.56 112 GLU A C 1
ATOM 899 O O . GLU A 1 112 ? 19.325 -14.471 -31.180 1.00 88.56 112 GLU A O 1
ATOM 904 N N . GLU A 1 113 ? 19.650 -14.308 -33.374 1.00 86.88 113 GLU A N 1
ATOM 905 C CA . GLU A 1 113 ? 20.168 -15.673 -33.495 1.00 86.88 113 GLU A CA 1
ATOM 906 C C . GLU A 1 113 ? 21.542 -15.807 -32.827 1.00 86.88 113 GLU A C 1
ATOM 908 O O . GLU A 1 113 ? 21.882 -16.864 -32.297 1.00 86.88 113 GLU A O 1
ATOM 913 N N . PHE A 1 114 ? 22.370 -14.756 -32.820 1.00 86.88 114 PHE A N 1
ATOM 914 C CA . PHE A 1 114 ? 23.696 -14.818 -32.195 1.00 86.88 114 PHE A CA 1
ATOM 915 C C . PHE A 1 114 ? 23.613 -15.043 -30.674 1.00 86.88 114 PHE A C 1
ATOM 917 O O . PHE A 1 114 ? 24.421 -15.794 -30.100 1.00 86.88 114 PHE A O 1
ATOM 924 N N . THR A 1 115 ? 22.622 -14.433 -30.014 1.00 81.88 115 THR A N 1
ATOM 925 C CA . THR A 1 115 ? 22.390 -14.616 -28.574 1.00 81.88 115 THR A CA 1
ATOM 926 C C . THR A 1 115 ? 21.860 -16.016 -28.271 1.00 81.88 115 THR A C 1
ATOM 928 O O . THR A 1 115 ? 22.398 -16.696 -27.392 1.00 81.88 115 THR A O 1
ATOM 931 N N . THR A 1 116 ? 20.887 -16.491 -29.051 1.00 85.12 116 THR A N 1
ATOM 932 C CA . THR A 1 116 ? 20.190 -17.771 -28.836 1.00 85.12 116 THR A CA 1
ATOM 933 C C . THR A 1 116 ? 20.971 -19.001 -29.317 1.00 85.12 116 THR A C 1
ATOM 935 O O . THR A 1 116 ? 20.775 -20.103 -28.795 1.00 85.12 116 THR A O 1
ATOM 938 N N . ALA A 1 117 ? 21.907 -18.847 -30.258 1.00 83.19 117 ALA A N 1
ATOM 939 C CA . ALA A 1 117 ? 22.654 -19.967 -30.817 1.00 83.19 117 ALA A CA 1
ATOM 940 C C . ALA A 1 117 ? 23.521 -20.691 -29.766 1.00 83.19 117 ALA A C 1
ATOM 942 O O . ALA A 1 117 ? 24.384 -20.104 -29.099 1.00 83.19 117 ALA A O 1
ATOM 943 N N . GLN A 1 118 ? 23.354 -22.016 -29.686 1.00 81.44 118 GLN A N 1
ATOM 944 C CA . GLN A 1 118 ? 24.148 -22.921 -28.845 1.00 81.44 118 GLN A CA 1
ATOM 945 C C . GLN A 1 118 ? 25.515 -23.228 -29.482 1.00 81.44 118 GLN A C 1
ATOM 947 O O . GLN A 1 118 ? 25.792 -24.340 -29.931 1.00 81.44 118 GLN A O 1
ATOM 952 N N . LEU A 1 119 ? 26.378 -22.217 -29.551 1.00 83.00 119 LEU A N 1
ATOM 953 C CA . LEU A 1 119 ? 27.755 -22.330 -30.039 1.00 83.00 119 LEU A CA 1
ATOM 954 C C . LEU A 1 119 ? 28.739 -22.326 -28.862 1.00 83.00 119 LEU A C 1
ATOM 956 O O . LEU A 1 119 ? 28.501 -21.670 -27.847 1.00 83.00 119 LEU A O 1
ATOM 960 N N . THR A 1 120 ? 29.879 -23.011 -29.002 1.00 83.88 120 THR A N 1
ATOM 961 C CA . THR A 1 120 ? 30.968 -22.906 -28.018 1.00 83.88 120 THR A CA 1
ATOM 962 C C . THR A 1 120 ? 31.521 -21.480 -27.992 1.00 83.88 120 THR A C 1
ATOM 964 O O . THR A 1 120 ? 31.551 -20.809 -29.024 1.00 83.88 120 THR A O 1
ATOM 967 N N . HIS A 1 121 ? 32.021 -21.020 -26.838 1.00 83.12 121 HIS A N 1
ATOM 968 C CA . HIS A 1 121 ? 32.570 -19.662 -26.684 1.00 83.12 121 HIS A CA 1
ATOM 969 C C . HIS A 1 121 ? 33.615 -19.318 -27.762 1.00 83.12 121 HIS A C 1
ATOM 971 O O . HIS A 1 121 ? 33.555 -18.259 -28.376 1.00 83.12 121 HIS A O 1
ATOM 977 N N . SER A 1 122 ? 34.521 -20.252 -28.073 1.00 82.25 122 SER A N 1
ATOM 978 C CA . SER A 1 122 ? 35.526 -20.086 -29.131 1.00 82.25 122 SER A CA 1
ATOM 979 C C . SER A 1 122 ? 34.924 -19.852 -30.520 1.00 82.25 122 SER A C 1
ATOM 981 O O . SER A 1 122 ? 35.450 -19.050 -31.284 1.00 82.25 122 SER A O 1
ATOM 983 N N . VAL A 1 123 ? 33.819 -20.523 -30.855 1.00 82.25 123 VAL A N 1
ATOM 984 C CA . VAL A 1 123 ? 33.123 -20.339 -32.135 1.00 82.25 123 VAL A CA 1
ATOM 985 C C . VAL A 1 123 ? 32.331 -19.033 -32.125 1.00 82.25 123 VAL A C 1
ATOM 987 O O . VAL A 1 123 ? 32.366 -18.323 -33.125 1.00 82.25 123 VAL A O 1
ATOM 990 N N . LYS A 1 124 ? 31.706 -18.656 -30.998 1.00 84.19 124 LYS A N 1
ATOM 991 C CA . LYS A 1 124 ? 31.042 -17.348 -30.849 1.00 84.19 124 LYS A CA 1
ATOM 992 C C . LYS A 1 124 ? 32.008 -16.182 -31.069 1.00 84.19 124 LYS A C 1
ATOM 994 O O . LYS A 1 124 ? 31.639 -15.244 -31.764 1.00 84.19 124 LYS A O 1
ATOM 999 N N . CYS A 1 125 ? 33.242 -16.254 -30.561 1.00 83.25 125 CYS A N 1
ATOM 1000 C CA . CYS A 1 125 ? 34.262 -15.228 -30.815 1.00 83.25 125 CYS A CA 1
ATOM 1001 C C . CYS A 1 125 ? 34.597 -15.099 -32.309 1.00 83.25 125 CYS A C 1
ATOM 1003 O O . CYS A 1 125 ? 34.599 -13.994 -32.835 1.00 83.25 125 CYS A O 1
ATOM 1005 N N . ILE A 1 126 ? 34.805 -16.221 -33.007 1.00 83.62 126 ILE A N 1
ATOM 1006 C CA . ILE A 1 126 ? 35.143 -16.226 -34.443 1.00 83.62 126 ILE A CA 1
ATOM 1007 C C . ILE A 1 126 ? 33.972 -15.709 -35.290 1.00 83.62 126 ILE A C 1
ATOM 1009 O O . ILE A 1 126 ? 34.172 -14.960 -36.243 1.00 83.62 126 ILE A O 1
ATOM 1013 N N . VAL A 1 127 ? 32.740 -16.102 -34.950 1.00 84.62 127 VAL A N 1
ATOM 1014 C CA . VAL A 1 127 ? 31.529 -15.578 -35.597 1.00 84.62 127 VAL A CA 1
ATOM 1015 C C . VAL A 1 127 ? 31.409 -14.074 -35.345 1.00 84.62 127 VAL A C 1
ATOM 1017 O O . VAL A 1 127 ? 31.191 -13.332 -36.293 1.00 84.62 127 VAL A O 1
ATOM 1020 N N . LYS A 1 128 ? 31.627 -13.605 -34.110 1.00 85.50 128 LYS A N 1
ATOM 1021 C CA . LYS A 1 128 ? 31.591 -12.176 -33.769 1.00 85.50 128 LYS A CA 1
ATOM 1022 C C . LYS A 1 128 ? 32.638 -11.370 -34.543 1.00 85.50 128 LYS A C 1
ATOM 1024 O O . LYS A 1 128 ? 32.291 -10.345 -35.112 1.00 85.50 128 LYS A O 1
ATOM 1029 N N . GLU A 1 129 ? 33.879 -11.847 -34.636 1.00 82.56 129 GLU A N 1
ATOM 1030 C CA . GLU A 1 129 ? 34.925 -11.219 -35.462 1.00 82.56 129 GLU A CA 1
ATOM 1031 C C . GLU A 1 129 ? 34.527 -11.155 -36.945 1.00 82.56 129 GLU A C 1
ATOM 1033 O O . GLU A 1 129 ? 34.736 -10.138 -37.603 1.00 82.56 129 GLU A O 1
ATOM 1038 N N . SER A 1 130 ? 33.905 -12.217 -37.468 1.00 82.81 130 SER A N 1
ATOM 1039 C CA . SER A 1 130 ? 33.386 -12.234 -38.837 1.00 82.81 130 SER A CA 1
ATOM 1040 C C . SER A 1 130 ? 32.256 -11.218 -39.044 1.00 82.81 130 SER A C 1
ATOM 1042 O O . SER A 1 130 ? 32.258 -10.536 -40.064 1.00 82.81 130 SER A O 1
ATOM 1044 N N . ILE A 1 131 ? 31.329 -11.069 -38.092 1.00 85.00 131 ILE A N 1
ATOM 1045 C CA . ILE A 1 131 ? 30.239 -10.080 -38.167 1.00 85.00 131 ILE A CA 1
ATOM 1046 C C . ILE A 1 131 ? 30.815 -8.659 -38.146 1.00 85.00 131 ILE A C 1
ATOM 1048 O O . ILE A 1 131 ? 30.448 -7.822 -38.968 1.00 85.00 131 ILE A O 1
ATOM 1052 N N . LEU A 1 132 ? 31.767 -8.404 -37.242 1.00 81.75 132 LEU A N 1
ATOM 1053 C CA . LEU A 1 132 ? 32.415 -7.100 -37.089 1.00 81.75 132 LEU A CA 1
ATOM 1054 C C . LEU A 1 132 ? 33.299 -6.719 -38.290 1.00 81.75 132 LEU A C 1
ATOM 1056 O O . LEU A 1 132 ? 33.595 -5.543 -38.484 1.00 81.75 132 LEU A O 1
ATOM 1060 N N . SER A 1 133 ? 33.673 -7.668 -39.156 1.00 81.50 133 SER A N 1
ATOM 1061 C CA . SER A 1 133 ? 34.392 -7.344 -40.398 1.00 81.50 133 SER A CA 1
ATOM 1062 C C . SER A 1 133 ? 33.580 -6.471 -41.370 1.00 81.50 133 SER A C 1
ATOM 1064 O O . SER A 1 133 ? 34.172 -5.736 -42.158 1.00 81.50 133 SER A O 1
ATOM 1066 N N . ASP A 1 134 ? 32.245 -6.498 -41.269 1.00 81.31 134 ASP A N 1
ATOM 1067 C CA . ASP A 1 134 ? 31.309 -5.697 -42.071 1.00 81.31 134 ASP A CA 1
ATOM 1068 C C . ASP A 1 134 ? 30.693 -4.523 -41.271 1.00 81.31 134 ASP A C 1
ATOM 1070 O O . ASP A 1 134 ? 29.739 -3.879 -41.710 1.00 81.31 134 ASP A O 1
ATOM 1074 N N . GLU A 1 135 ? 31.241 -4.198 -40.096 1.00 83.00 135 GLU A N 1
ATOM 1075 C CA . GLU A 1 135 ? 30.683 -3.211 -39.158 1.00 83.00 135 GLU A CA 1
ATOM 1076 C C . GLU A 1 135 ? 30.514 -1.809 -39.768 1.00 83.00 135 GLU A C 1
ATOM 1078 O O . GLU A 1 135 ? 29.497 -1.149 -39.555 1.00 83.00 135 GLU A O 1
ATOM 1083 N N . ILE A 1 136 ? 31.492 -1.349 -40.559 1.00 83.38 136 ILE A N 1
ATOM 1084 C CA . ILE A 1 136 ? 31.465 -0.022 -41.199 1.00 83.38 136 ILE A CA 1
ATOM 1085 C C . ILE A 1 136 ? 30.276 0.093 -42.159 1.00 83.38 136 ILE A C 1
ATOM 1087 O O . ILE A 1 136 ? 29.586 1.114 -42.166 1.00 83.38 136 ILE A O 1
ATOM 1091 N N . LEU A 1 137 ? 30.026 -0.965 -42.937 1.00 83.88 137 LEU A N 1
ATOM 1092 C CA . LEU A 1 137 ? 28.910 -1.036 -43.873 1.00 83.88 137 LEU A CA 1
ATOM 1093 C C . LEU A 1 137 ? 27.582 -0.966 -43.118 1.00 83.88 137 LEU A C 1
ATOM 1095 O O . LEU A 1 137 ? 26.742 -0.127 -43.437 1.00 83.88 137 LEU A O 1
ATOM 1099 N N . VAL A 1 138 ? 27.417 -1.794 -42.081 1.00 86.62 138 VAL A N 1
ATOM 1100 C CA . VAL A 1 138 ? 26.196 -1.814 -41.260 1.00 86.62 138 VAL A CA 1
ATOM 1101 C C . VAL A 1 138 ? 25.947 -0.448 -40.627 1.00 86.62 138 VAL A C 1
ATOM 1103 O O . VAL A 1 138 ? 24.854 0.100 -40.753 1.00 86.62 138 VAL A O 1
ATOM 1106 N N . ARG A 1 139 ? 26.971 0.166 -40.029 1.00 86.12 139 ARG A N 1
ATOM 1107 C CA . ARG A 1 139 ? 26.867 1.497 -39.424 1.00 86.12 139 ARG A CA 1
ATOM 1108 C C . ARG A 1 139 ? 26.411 2.559 -40.429 1.00 86.12 139 ARG A C 1
ATOM 1110 O O . ARG A 1 139 ? 25.558 3.380 -40.096 1.00 86.12 139 ARG A O 1
ATOM 1117 N N . ASN A 1 140 ? 26.952 2.555 -41.646 1.00 85.75 140 ASN A N 1
ATOM 1118 C CA . ASN A 1 140 ? 26.565 3.517 -42.681 1.00 85.75 140 ASN A CA 1
ATOM 1119 C C . ASN A 1 140 ? 25.114 3.310 -43.144 1.00 85.75 140 ASN A C 1
ATOM 1121 O O . ASN A 1 140 ? 24.394 4.292 -43.322 1.00 85.75 140 ASN A O 1
ATOM 1125 N N . ILE A 1 141 ? 24.667 2.055 -43.274 1.00 86.75 141 ILE A N 1
ATOM 1126 C CA . ILE A 1 141 ? 23.271 1.715 -43.599 1.00 86.75 141 ILE A CA 1
ATOM 1127 C C . ILE A 1 141 ? 22.326 2.244 -42.516 1.00 86.75 141 ILE A C 1
ATOM 1129 O O . ILE A 1 141 ? 21.355 2.932 -42.831 1.00 86.75 141 ILE A O 1
ATOM 1133 N N . LEU A 1 142 ? 22.632 1.975 -41.244 1.00 89.00 142 LEU A N 1
ATOM 1134 C CA . LEU A 1 142 ? 21.811 2.413 -40.114 1.00 89.00 142 LEU A CA 1
ATOM 1135 C C . LEU A 1 142 ? 21.728 3.947 -40.037 1.00 89.00 142 LEU A C 1
ATOM 1137 O O . LEU A 1 142 ? 20.628 4.489 -39.958 1.00 89.00 142 LEU A O 1
ATOM 1141 N N . LYS A 1 143 ? 22.860 4.665 -40.151 1.00 87.75 143 LYS A N 1
ATOM 1142 C CA . LYS A 1 143 ? 22.874 6.144 -40.198 1.00 87.75 143 LYS A CA 1
ATOM 1143 C C . LYS A 1 143 ? 21.986 6.677 -41.323 1.00 87.75 143 LYS A C 1
ATOM 1145 O O . LYS A 1 143 ? 21.189 7.591 -41.116 1.00 87.75 143 LYS A O 1
ATOM 1150 N N . GLN A 1 144 ? 22.098 6.088 -42.511 1.00 85.12 144 GLN A N 1
ATOM 1151 C CA . GLN A 1 144 ? 21.336 6.534 -43.668 1.00 85.12 144 GLN A CA 1
ATOM 1152 C C . GLN A 1 144 ? 19.831 6.323 -43.485 1.00 85.12 144 GLN A C 1
ATOM 1154 O O . GLN A 1 144 ? 19.051 7.215 -43.803 1.00 85.12 144 GLN A O 1
ATOM 1159 N N . PHE A 1 145 ? 19.410 5.176 -42.954 1.00 87.56 145 PHE A N 1
ATOM 1160 C CA . PHE A 1 145 ? 17.988 4.875 -42.805 1.00 87.56 145 PHE A CA 1
ATOM 1161 C C . PHE A 1 145 ? 17.325 5.624 -41.641 1.00 87.56 145 PHE A C 1
ATOM 1163 O O . PHE A 1 145 ? 16.137 5.922 -41.734 1.00 87.56 145 PHE A O 1
ATOM 1170 N N . ILE A 1 146 ? 18.068 6.010 -40.594 1.00 85.44 146 ILE A N 1
ATOM 1171 C CA . ILE A 1 146 ? 17.528 6.883 -39.532 1.00 85.44 146 ILE A CA 1
ATOM 1172 C C . ILE A 1 146 ? 17.248 8.298 -40.067 1.00 85.44 146 ILE A C 1
ATOM 1174 O O . ILE A 1 146 ? 16.244 8.903 -39.701 1.00 85.44 146 ILE A O 1
ATOM 1178 N N . THR A 1 147 ? 18.099 8.823 -40.959 1.00 79.56 147 THR A N 1
ATOM 1179 C CA . THR A 1 147 ? 17.941 10.185 -41.517 1.00 79.56 147 THR A CA 1
ATOM 1180 C C . THR A 1 147 ? 16.823 10.323 -42.560 1.00 79.56 147 THR A C 1
ATOM 1182 O O . THR A 1 147 ? 16.449 11.445 -42.905 1.00 79.56 147 THR A O 1
ATOM 1185 N N . ASP A 1 148 ? 16.244 9.219 -43.041 1.00 71.44 148 ASP A N 1
ATOM 1186 C CA . ASP A 1 148 ? 15.139 9.214 -44.011 1.00 71.44 148 ASP A CA 1
ATOM 1187 C C . ASP A 1 148 ? 13.776 9.434 -43.320 1.00 71.44 148 ASP A C 1
ATOM 1189 O O . ASP A 1 148 ? 12.912 8.557 -43.274 1.00 71.44 148 ASP A O 1
ATOM 1193 N N . VAL A 1 149 ? 13.586 10.639 -42.762 1.00 61.47 149 VAL A N 1
ATOM 1194 C CA . VAL A 1 149 ? 12.407 11.037 -41.956 1.00 61.47 149 VAL A CA 1
ATOM 1195 C C . VAL A 1 149 ? 11.079 10.886 -42.721 1.00 61.47 149 VAL A C 1
ATOM 1197 O O . VAL A 1 149 ? 10.018 10.752 -42.119 1.00 61.47 149 VAL A O 1
ATOM 1200 N N . ASN A 1 150 ? 11.114 10.837 -44.056 1.00 68.44 150 ASN A N 1
ATOM 1201 C CA . ASN A 1 150 ? 9.923 10.669 -44.894 1.00 68.44 150 ASN A CA 1
ATOM 1202 C C . ASN A 1 150 ? 9.323 9.248 -44.833 1.00 68.44 150 ASN A C 1
ATOM 1204 O O . ASN A 1 150 ? 8.209 9.036 -45.315 1.00 68.44 150 ASN A O 1
ATOM 1208 N N . GLN A 1 151 ? 10.039 8.267 -44.269 1.00 80.31 151 GLN A N 1
ATOM 1209 C CA . GLN A 1 151 ? 9.578 6.886 -44.097 1.00 80.31 151 GLN A CA 1
ATOM 1210 C C . GLN A 1 151 ? 9.628 6.468 -42.621 1.00 80.31 151 GLN A C 1
ATOM 1212 O O . GLN A 1 151 ? 10.461 5.655 -42.224 1.00 80.31 151 GLN A O 1
ATOM 1217 N N . GLU A 1 152 ? 8.691 6.975 -41.817 1.00 84.88 152 GLU A N 1
ATOM 1218 C CA . GLU A 1 152 ? 8.619 6.741 -40.364 1.00 84.88 152 GLU A CA 1
ATOM 1219 C C . GLU A 1 152 ? 8.715 5.255 -39.960 1.00 84.88 152 GLU A C 1
ATOM 1221 O O . GLU A 1 152 ? 9.457 4.913 -39.044 1.00 84.88 152 GLU A O 1
ATOM 1226 N N . GLU A 1 153 ? 8.048 4.350 -40.686 1.00 85.75 153 GLU A N 1
ATOM 1227 C CA . GLU A 1 153 ? 8.112 2.895 -40.445 1.00 85.75 153 GLU A CA 1
ATOM 1228 C C . GLU A 1 153 ? 9.534 2.320 -40.600 1.00 85.75 153 GLU A C 1
ATOM 1230 O O . GLU A 1 153 ? 9.951 1.463 -39.823 1.00 85.75 153 GLU A O 1
ATOM 1235 N N . ILE A 1 154 ? 10.296 2.793 -41.594 1.00 87.12 154 ILE A N 1
ATOM 1236 C CA . ILE A 1 154 ? 11.683 2.356 -41.814 1.00 87.12 154 ILE A CA 1
ATOM 1237 C C . ILE A 1 154 ? 12.597 2.972 -40.762 1.00 87.12 154 ILE A C 1
ATOM 1239 O O . ILE A 1 154 ? 13.467 2.275 -40.245 1.00 87.12 154 ILE A O 1
ATOM 1243 N N . CYS A 1 155 ? 12.382 4.240 -40.409 1.00 89.06 155 CYS A N 1
ATOM 1244 C CA . CYS A 1 155 ? 13.117 4.900 -39.335 1.00 89.06 155 CYS A CA 1
ATOM 1245 C C . CYS A 1 155 ? 12.922 4.145 -38.004 1.00 89.06 155 CYS A C 1
ATOM 1247 O O . CYS A 1 155 ? 13.906 3.731 -37.396 1.00 89.06 155 CYS A O 1
ATOM 1249 N N . SER A 1 156 ? 11.676 3.835 -37.622 1.00 90.25 156 SER A N 1
ATOM 1250 C CA . SER A 1 156 ? 11.343 3.042 -36.427 1.00 90.25 156 SER A CA 1
ATOM 1251 C C . SER A 1 156 ? 12.014 1.658 -36.444 1.00 90.25 156 SER A C 1
ATOM 1253 O O . SER A 1 156 ? 12.745 1.307 -35.514 1.00 90.25 156 SER A O 1
ATOM 1255 N N . LEU A 1 157 ? 11.890 0.900 -37.543 1.00 89.50 157 LEU A N 1
ATOM 1256 C CA . LEU A 1 157 ? 12.553 -0.404 -37.678 1.00 89.50 157 LEU A CA 1
ATOM 1257 C C . LEU A 1 157 ? 14.085 -0.289 -37.592 1.00 89.50 157 LEU A C 1
ATOM 1259 O O . LEU A 1 157 ? 14.745 -1.161 -37.024 1.00 89.50 157 LEU A O 1
ATOM 1263 N N . THR A 1 158 ? 14.661 0.789 -38.124 1.00 91.69 158 THR A N 1
ATOM 1264 C CA . THR A 1 158 ? 16.107 1.043 -38.075 1.00 91.69 158 THR A CA 1
ATOM 1265 C C . THR A 1 158 ? 16.572 1.363 -36.665 1.00 91.69 158 THR A C 1
ATOM 1267 O O . THR A 1 158 ? 17.596 0.832 -36.245 1.00 91.69 158 THR A O 1
ATOM 1270 N N . ILE A 1 159 ? 15.834 2.185 -35.917 1.00 92.56 159 ILE A N 1
ATOM 1271 C CA . ILE A 1 159 ? 16.119 2.504 -34.511 1.00 92.56 159 ILE A CA 1
ATOM 1272 C C . ILE A 1 159 ? 16.104 1.218 -33.674 1.00 92.56 159 ILE A C 1
ATOM 1274 O O . ILE A 1 159 ? 17.071 0.924 -32.970 1.00 92.56 159 ILE A O 1
ATOM 1278 N N . HIS A 1 160 ? 15.060 0.400 -33.828 1.00 91.56 160 HIS A N 1
ATOM 1279 C CA . HIS A 1 160 ? 14.958 -0.901 -33.169 1.00 91.56 160 HIS A CA 1
ATOM 1280 C C . HIS A 1 160 ? 16.140 -1.817 -33.520 1.00 91.56 160 HIS A C 1
ATOM 1282 O O . HIS A 1 160 ? 16.835 -2.311 -32.632 1.00 91.56 160 HIS A O 1
ATOM 1288 N N . THR A 1 161 ? 16.431 -1.984 -34.813 1.00 91.19 161 THR A N 1
ATOM 1289 C CA . THR A 1 161 ? 17.536 -2.829 -35.299 1.00 91.19 161 THR A CA 1
ATOM 1290 C C . THR A 1 161 ? 18.889 -2.336 -34.787 1.00 91.19 161 THR A C 1
ATOM 1292 O O . THR A 1 161 ? 19.730 -3.136 -34.387 1.00 91.19 161 THR A O 1
ATOM 1295 N N . SER A 1 162 ? 19.080 -1.015 -34.740 1.00 90.94 162 SER A N 1
ATOM 1296 C CA . SER A 1 162 ? 20.287 -0.378 -34.211 1.00 90.94 162 SER A CA 1
ATOM 1297 C C . SER A 1 162 ? 20.484 -0.721 -32.733 1.00 90.94 162 SER A C 1
ATOM 1299 O O . SER A 1 162 ? 21.601 -1.036 -32.333 1.00 90.94 162 SER A O 1
ATOM 1301 N N . SER A 1 163 ? 19.412 -0.725 -31.934 1.00 90.44 163 SER A N 1
ATOM 1302 C CA . SER A 1 163 ? 19.476 -1.079 -30.509 1.00 90.44 163 SER A CA 1
ATOM 1303 C C . SER A 1 163 ? 19.936 -2.520 -30.272 1.00 90.44 163 SER A C 1
ATOM 1305 O O . SER A 1 163 ? 20.865 -2.742 -29.498 1.00 90.44 163 SER A O 1
ATOM 1307 N N . ILE A 1 164 ? 19.361 -3.487 -30.998 1.00 89.12 164 ILE A N 1
ATOM 1308 C CA . ILE A 1 164 ? 19.700 -4.913 -30.874 1.00 89.12 164 ILE A CA 1
ATOM 1309 C C . ILE A 1 164 ? 21.116 -5.177 -31.398 1.00 89.12 164 ILE A C 1
ATOM 1311 O O . ILE A 1 164 ? 21.862 -5.986 -30.843 1.00 89.12 164 ILE A O 1
ATOM 1315 N N . TRP A 1 165 ? 21.509 -4.492 -32.472 1.00 88.69 165 TRP A N 1
ATOM 1316 C CA . TRP A 1 165 ? 22.859 -4.608 -33.009 1.00 88.69 165 TRP A CA 1
ATOM 1317 C C . TRP A 1 165 ? 23.903 -4.109 -32.006 1.00 88.69 165 TRP A C 1
ATOM 1319 O O . TRP A 1 165 ? 24.889 -4.798 -31.726 1.00 88.69 165 TRP A O 1
ATOM 1329 N N . MET A 1 166 ? 23.675 -2.919 -31.441 1.00 86.31 166 MET A N 1
ATOM 1330 C CA . MET A 1 166 ? 24.587 -2.312 -30.475 1.00 86.31 166 MET A CA 1
ATOM 1331 C C . MET A 1 166 ? 24.698 -3.147 -29.199 1.00 86.31 166 MET A C 1
ATOM 1333 O O . MET A 1 166 ? 25.819 -3.406 -28.769 1.00 86.31 166 MET A O 1
ATOM 1337 N N . SER A 1 167 ? 23.584 -3.648 -28.657 1.00 84.12 167 SER A N 1
ATOM 1338 C CA . SER A 1 167 ? 23.591 -4.431 -27.415 1.00 84.12 167 SER A CA 1
ATOM 1339 C C . SER A 1 167 ? 24.367 -5.749 -27.510 1.00 84.12 167 SER A C 1
ATOM 1341 O O . SER A 1 167 ? 24.942 -6.207 -26.525 1.00 84.12 167 SER A O 1
ATOM 1343 N N . ASN A 1 168 ? 24.439 -6.355 -28.698 1.00 83.81 168 ASN A N 1
ATOM 1344 C CA . ASN A 1 168 ? 25.077 -7.662 -28.885 1.00 83.81 168 ASN A CA 1
ATOM 1345 C C . ASN A 1 168 ? 26.527 -7.579 -29.389 1.00 83.81 168 ASN A C 1
ATOM 1347 O O . ASN A 1 168 ? 27.387 -8.407 -29.034 1.00 83.81 168 ASN A O 1
ATOM 1351 N N . PHE A 1 169 ? 26.825 -6.594 -30.239 1.00 80.56 169 PHE A N 1
ATOM 1352 C CA . PHE A 1 169 ? 28.088 -6.557 -30.974 1.00 80.56 169 PHE A CA 1
ATOM 1353 C C . PHE A 1 169 ? 29.043 -5.449 -30.536 1.00 80.56 169 PHE A C 1
ATOM 1355 O O . PHE A 1 169 ? 30.252 -5.695 -30.565 1.00 80.56 169 PHE A O 1
ATOM 1362 N N . VAL A 1 170 ? 28.555 -4.301 -30.055 1.00 74.50 170 VAL A N 1
ATOM 1363 C CA . VAL A 1 170 ? 29.420 -3.195 -29.614 1.00 74.50 170 VAL A CA 1
ATOM 1364 C C . VAL A 1 170 ? 29.991 -3.514 -28.232 1.00 74.50 170 VAL A C 1
ATOM 1366 O O . VAL A 1 170 ? 29.266 -3.660 -27.257 1.00 74.50 170 VAL A O 1
ATOM 1369 N N . THR A 1 171 ? 31.312 -3.677 -28.143 1.00 63.00 171 THR A N 1
ATOM 1370 C CA . THR A 1 171 ? 32.000 -3.988 -26.880 1.00 63.00 171 THR A CA 1
ATOM 1371 C C . THR A 1 171 ? 32.553 -2.728 -26.222 1.00 63.00 171 THR A C 1
ATOM 1373 O O . THR A 1 171 ? 33.374 -2.037 -26.827 1.00 63.00 171 THR A O 1
ATOM 1376 N N . ASN A 1 172 ? 32.214 -2.498 -24.952 1.00 57.12 172 ASN A N 1
ATOM 1377 C CA . ASN A 1 172 ? 32.655 -1.329 -24.174 1.00 57.12 172 ASN A CA 1
ATOM 1378 C C . ASN A 1 172 ? 34.178 -1.192 -24.007 1.00 57.12 172 ASN A C 1
ATOM 1380 O O . ASN A 1 172 ? 34.675 -0.094 -23.782 1.00 57.12 172 ASN A O 1
ATOM 1384 N N . ASN A 1 173 ? 34.938 -2.276 -24.183 1.00 52.91 173 ASN A N 1
ATOM 1385 C CA . ASN A 1 173 ? 36.390 -2.288 -23.973 1.00 52.91 173 ASN A CA 1
ATOM 1386 C C . ASN A 1 173 ? 37.198 -1.628 -25.111 1.00 52.91 173 ASN A C 1
ATOM 1388 O O . ASN A 1 173 ? 38.424 -1.566 -25.032 1.00 52.91 173 ASN A O 1
ATOM 1392 N N . CYS A 1 174 ? 36.553 -1.172 -26.193 1.00 57.06 174 CYS A N 1
ATOM 1393 C CA . CYS A 1 174 ? 37.229 -0.558 -27.335 1.00 57.06 174 CYS A CA 1
ATOM 1394 C C . CYS A 1 174 ? 36.686 0.853 -27.609 1.00 57.06 174 CYS A C 1
ATOM 1396 O O . CYS A 1 174 ? 35.706 1.023 -28.340 1.00 57.06 174 CYS A O 1
ATOM 1398 N N . HIS A 1 175 ? 37.359 1.871 -27.057 1.00 60.03 175 HIS A N 1
ATOM 1399 C CA . HIS A 1 175 ? 36.970 3.285 -27.167 1.00 60.03 175 HIS A CA 1
ATOM 1400 C C . HIS A 1 175 ? 36.714 3.760 -28.611 1.00 60.03 175 HIS A C 1
ATOM 1402 O O . HIS A 1 175 ? 35.801 4.549 -28.838 1.00 60.03 175 HIS A O 1
ATOM 1408 N N . SER A 1 176 ? 37.465 3.270 -29.606 1.00 61.53 176 SER A N 1
ATOM 1409 C CA . SER A 1 176 ? 37.281 3.664 -31.013 1.00 61.53 176 SER A CA 1
ATOM 1410 C C . SER A 1 176 ? 35.972 3.150 -31.622 1.00 61.53 176 SER A C 1
ATOM 1412 O O . SER A 1 176 ? 35.360 3.853 -32.426 1.00 61.53 176 SER A O 1
ATOM 1414 N N . SER A 1 177 ? 35.520 1.955 -31.229 1.00 63.62 177 SER A N 1
ATOM 1415 C CA . SER A 1 177 ? 34.248 1.385 -31.692 1.00 63.62 177 SER A CA 1
ATOM 1416 C C . SER A 1 177 ? 33.052 2.117 -31.078 1.00 63.62 177 SER A C 1
ATOM 1418 O O . SER A 1 177 ? 32.143 2.517 -31.803 1.00 63.62 177 SER A O 1
ATOM 1420 N N . VAL A 1 178 ? 33.105 2.412 -29.774 1.00 67.31 178 VAL A N 1
ATOM 1421 C CA . VAL A 1 178 ? 32.049 3.113 -29.024 1.00 67.31 178 VAL A CA 1
ATOM 1422 C C . VAL A 1 178 ? 31.797 4.517 -29.579 1.00 67.31 178 VAL A C 1
ATOM 1424 O O . VAL A 1 178 ? 30.660 4.858 -29.900 1.00 67.31 178 VAL A O 1
ATOM 1427 N N . VAL A 1 179 ? 32.858 5.304 -29.792 1.00 67.12 179 VAL A N 1
ATOM 1428 C CA . VAL A 1 179 ? 32.746 6.658 -30.368 1.00 67.12 179 VAL A CA 1
ATOM 1429 C C . VAL A 1 179 ? 32.135 6.624 -31.774 1.00 67.12 179 VAL A C 1
ATOM 1431 O O . VAL A 1 179 ? 31.425 7.547 -32.161 1.00 67.12 179 VAL A O 1
ATOM 1434 N N . SER A 1 180 ? 32.342 5.545 -32.537 1.00 71.88 180 SER A N 1
ATOM 1435 C CA . SER A 1 180 ? 31.806 5.439 -33.898 1.00 71.88 180 SER A CA 1
ATOM 1436 C C . SER A 1 180 ? 30.278 5.269 -33.957 1.00 71.88 180 SER A C 1
ATOM 1438 O O . SER A 1 180 ? 29.658 5.696 -34.937 1.00 71.88 180 SER A O 1
ATOM 1440 N N . TYR A 1 181 ? 29.667 4.692 -32.913 1.00 82.44 181 TYR A N 1
ATOM 1441 C CA . TYR A 1 181 ? 28.213 4.507 -32.793 1.00 82.44 181 TYR A CA 1
ATOM 1442 C C . TYR A 1 181 ? 27.503 5.658 -32.071 1.00 82.44 181 TYR A C 1
ATOM 1444 O O . TYR A 1 181 ? 26.279 5.755 -32.161 1.00 82.44 181 TYR A O 1
ATOM 1452 N N . LEU A 1 182 ? 28.244 6.572 -31.437 1.00 84.94 182 LEU A N 1
ATOM 1453 C CA . LEU A 1 182 ? 27.681 7.748 -30.767 1.00 84.94 182 LEU A CA 1
ATOM 1454 C C . LEU A 1 182 ? 26.834 8.610 -31.717 1.00 84.94 182 LEU A C 1
ATOM 1456 O O . LEU A 1 182 ? 25.761 9.076 -31.349 1.00 84.94 182 LEU A O 1
ATOM 1460 N N . ASP A 1 183 ? 27.264 8.742 -32.974 1.00 85.62 183 ASP A N 1
ATOM 1461 C CA . ASP A 1 183 ? 26.502 9.437 -34.018 1.00 85.62 183 ASP A CA 1
ATOM 1462 C C . ASP A 1 183 ? 25.118 8.811 -34.253 1.00 85.62 183 ASP A C 1
ATOM 1464 O O . ASP A 1 183 ? 24.151 9.531 -34.483 1.00 85.62 183 ASP A O 1
ATOM 1468 N N . ILE A 1 184 ? 25.013 7.475 -34.213 1.00 89.00 184 ILE A N 1
ATOM 1469 C CA . ILE A 1 184 ? 23.734 6.769 -34.387 1.00 89.00 184 ILE A CA 1
ATOM 1470 C C . ILE A 1 184 ? 22.839 7.042 -33.185 1.00 89.00 184 ILE A C 1
ATOM 1472 O O . ILE A 1 184 ? 21.672 7.369 -33.366 1.00 89.00 184 ILE A O 1
ATOM 1476 N N . VAL A 1 185 ? 23.383 6.975 -31.970 1.00 89.62 185 VAL A N 1
ATOM 1477 C CA . VAL A 1 185 ? 22.640 7.307 -30.749 1.00 89.62 185 VAL A CA 1
ATOM 1478 C C . VAL A 1 185 ? 22.144 8.757 -30.780 1.00 89.62 185 VAL A C 1
ATOM 1480 O O . VAL A 1 185 ? 20.975 9.009 -30.502 1.00 89.62 185 VAL A O 1
ATOM 1483 N N . HIS A 1 186 ? 22.978 9.707 -31.207 1.00 90.69 186 HIS A N 1
ATOM 1484 C CA . HIS A 1 186 ? 22.562 11.095 -31.412 1.00 90.69 186 HIS A CA 1
ATOM 1485 C C . HIS A 1 186 ? 21.435 11.215 -32.450 1.00 90.69 186 HIS A C 1
ATOM 1487 O O . HIS A 1 186 ? 20.485 11.975 -32.263 1.00 90.69 186 HIS A O 1
ATOM 1493 N N . MET A 1 187 ? 21.500 10.458 -33.550 1.00 90.50 187 MET A N 1
ATOM 1494 C CA . MET A 1 187 ? 20.417 10.415 -34.537 1.00 90.50 187 MET A CA 1
ATOM 1495 C C . MET A 1 187 ? 19.127 9.820 -33.953 1.00 90.50 187 MET A C 1
ATOM 1497 O O . MET A 1 187 ? 18.055 10.337 -34.256 1.00 90.50 187 MET A O 1
ATOM 1501 N N . ILE A 1 188 ? 19.215 8.804 -33.084 1.00 92.62 188 ILE A N 1
ATOM 1502 C CA . ILE A 1 188 ? 18.059 8.252 -32.359 1.00 92.62 188 ILE A CA 1
ATOM 1503 C C . ILE A 1 188 ? 17.425 9.344 -31.488 1.00 92.62 188 ILE A C 1
ATOM 1505 O O . ILE A 1 188 ? 16.236 9.613 -31.651 1.00 92.62 188 ILE A O 1
ATOM 1509 N N . TYR A 1 189 ? 18.203 10.047 -30.656 1.00 92.88 189 TYR A N 1
ATOM 1510 C CA . TYR A 1 189 ? 17.683 11.160 -29.848 1.00 92.88 189 TYR A CA 1
ATOM 1511 C C . TYR A 1 189 ? 17.010 12.240 -30.702 1.00 92.88 189 TYR A C 1
ATOM 1513 O O . TYR A 1 189 ? 15.903 12.668 -30.393 1.00 92.88 189 TYR A O 1
ATOM 1521 N N . ASN A 1 190 ? 17.614 12.654 -31.818 1.00 91.44 190 ASN A N 1
ATOM 1522 C CA . ASN A 1 190 ? 16.987 13.646 -32.698 1.00 91.44 190 ASN A CA 1
ATOM 1523 C C . ASN A 1 190 ? 15.693 13.122 -33.344 1.00 91.44 190 ASN A C 1
ATOM 1525 O O . ASN A 1 190 ? 14.734 13.876 -33.492 1.00 91.44 190 ASN A O 1
ATOM 1529 N N . SER A 1 191 ? 15.637 11.831 -33.690 1.00 90.38 191 SER A N 1
ATOM 1530 C CA . SER A 1 191 ? 14.459 11.227 -34.323 1.00 90.38 191 SER A CA 1
ATOM 1531 C C . SER A 1 191 ? 13.225 11.195 -33.414 1.00 90.38 191 SER A C 1
ATOM 1533 O O . SER A 1 191 ? 12.099 11.358 -33.885 1.00 90.38 191 SER A O 1
ATOM 1535 N N . MET A 1 192 ? 13.436 11.069 -32.100 1.00 92.00 192 MET A N 1
ATOM 1536 C CA . MET A 1 192 ? 12.379 11.027 -31.085 1.00 92.00 192 MET A CA 1
ATOM 1537 C C . MET A 1 192 ? 11.545 12.317 -31.015 1.00 92.00 192 MET A C 1
ATOM 1539 O O . MET A 1 192 ? 10.469 12.313 -30.428 1.00 92.00 192 MET A O 1
ATOM 1543 N N . GLN A 1 193 ? 12.018 13.423 -31.598 1.00 88.62 193 GLN A N 1
ATOM 1544 C CA . GLN A 1 193 ? 11.311 14.709 -31.597 1.00 88.62 193 GLN A CA 1
ATOM 1545 C C . GLN A 1 193 ? 10.236 14.816 -32.692 1.00 88.62 193 GLN A C 1
ATOM 1547 O O . GLN A 1 193 ? 9.431 15.746 -32.658 1.00 88.62 193 GLN A O 1
ATOM 1552 N N . TYR A 1 194 ? 10.220 13.909 -33.677 1.00 87.38 194 TYR A N 1
ATOM 1553 C CA . TYR A 1 194 ? 9.370 14.051 -34.867 1.00 87.38 194 TYR A CA 1
ATOM 1554 C C . TYR A 1 194 ? 7.964 13.451 -34.724 1.00 87.38 194 TYR A C 1
ATOM 1556 O O . TYR A 1 194 ? 7.029 13.977 -35.329 1.00 87.38 194 TYR A O 1
ATOM 1564 N N . SER A 1 195 ? 7.791 12.369 -33.958 1.00 88.62 195 SER A N 1
ATOM 1565 C CA . SER A 1 195 ? 6.486 11.724 -33.738 1.00 88.62 195 SER A CA 1
ATOM 1566 C C . SER A 1 195 ? 6.443 10.923 -32.430 1.00 88.62 195 SER A C 1
ATOM 1568 O O . SER A 1 195 ? 7.476 10.517 -31.902 1.00 88.62 195 SER A O 1
ATOM 1570 N N . GLU A 1 196 ? 5.236 10.647 -31.925 1.00 86.81 196 GLU A N 1
ATOM 1571 C CA . GLU A 1 196 ? 5.012 9.823 -30.723 1.00 86.81 196 GLU A CA 1
ATOM 1572 C C . GLU A 1 196 ? 5.505 8.375 -30.903 1.00 86.81 196 GLU A C 1
ATOM 1574 O O . GLU A 1 196 ? 6.121 7.800 -30.008 1.00 86.81 196 GLU A O 1
ATOM 1579 N N . ASN A 1 197 ? 5.312 7.800 -32.092 1.00 89.31 197 ASN A N 1
ATOM 1580 C CA . ASN A 1 197 ? 5.772 6.449 -32.410 1.00 89.31 197 ASN A CA 1
ATOM 1581 C C . ASN A 1 197 ? 7.311 6.361 -32.456 1.00 89.31 197 ASN A C 1
ATOM 1583 O O . ASN A 1 197 ? 7.898 5.407 -31.937 1.00 89.31 197 ASN A O 1
ATOM 1587 N N . LEU A 1 198 ? 7.987 7.372 -33.016 1.00 90.75 198 LEU A N 1
ATOM 1588 C CA . LEU A 1 198 ? 9.452 7.449 -32.986 1.00 90.75 198 LEU A CA 1
ATOM 1589 C C . LEU A 1 198 ? 9.986 7.739 -31.582 1.00 90.75 198 LEU A C 1
ATOM 1591 O O . LEU A 1 198 ? 11.026 7.193 -31.221 1.00 90.75 198 LEU A O 1
ATOM 1595 N N . TYR A 1 199 ? 9.272 8.527 -30.775 1.00 92.31 199 TYR A N 1
ATOM 1596 C CA . TYR A 1 199 ? 9.598 8.727 -29.364 1.00 92.31 199 TYR A CA 1
ATOM 1597 C C . TYR A 1 199 ? 9.600 7.395 -28.605 1.00 92.31 199 TYR A C 1
ATOM 1599 O O . TYR A 1 199 ? 10.617 7.023 -28.020 1.00 92.31 199 TYR A O 1
ATOM 1607 N N . LEU A 1 200 ? 8.511 6.626 -28.694 1.00 92.69 200 LEU A N 1
ATOM 1608 C CA . LEU A 1 200 ? 8.386 5.330 -28.025 1.00 92.69 200 LEU A CA 1
ATOM 1609 C C . LEU A 1 200 ? 9.411 4.305 -28.538 1.00 92.69 200 LEU A C 1
ATOM 1611 O O . LEU A 1 200 ? 10.057 3.611 -27.749 1.00 92.69 200 LEU A O 1
ATOM 1615 N N . THR A 1 201 ? 9.607 4.233 -29.860 1.00 92.88 201 THR A N 1
ATOM 1616 C CA . THR A 1 201 ? 10.622 3.354 -30.464 1.00 92.88 201 THR A CA 1
ATOM 1617 C C . THR A 1 201 ? 12.030 3.736 -29.996 1.00 92.88 201 THR A C 1
ATOM 1619 O O . THR A 1 201 ? 12.831 2.862 -29.665 1.00 92.88 201 THR A O 1
ATOM 1622 N N . GLY A 1 202 ? 12.327 5.036 -29.937 1.00 94.06 202 GLY A N 1
ATOM 1623 C CA . GLY A 1 202 ? 13.599 5.568 -29.460 1.00 94.06 202 GLY A CA 1
ATOM 1624 C C . GLY A 1 202 ? 13.858 5.250 -27.993 1.00 94.06 202 GLY A C 1
ATOM 1625 O O . GLY A 1 202 ? 14.942 4.773 -27.674 1.00 94.06 202 GLY A O 1
ATOM 1626 N N . ILE A 1 203 ? 12.865 5.408 -27.109 1.00 94.75 203 ILE A N 1
ATOM 1627 C CA . ILE A 1 203 ? 13.009 5.024 -25.696 1.00 94.75 203 ILE A CA 1
ATOM 1628 C C . ILE A 1 203 ? 13.280 3.528 -25.561 1.00 94.75 203 ILE A C 1
ATOM 1630 O O . ILE A 1 203 ? 14.215 3.150 -24.862 1.00 94.75 203 ILE A O 1
ATOM 1634 N N . ASN A 1 204 ? 12.509 2.672 -26.238 1.00 94.62 204 ASN A N 1
ATOM 1635 C CA . ASN A 1 204 ? 12.735 1.224 -26.190 1.00 94.62 204 ASN A CA 1
ATOM 1636 C C . ASN A 1 204 ? 14.143 0.855 -26.688 1.00 94.62 204 ASN A C 1
ATOM 1638 O O . ASN A 1 204 ? 14.812 0.007 -26.099 1.00 94.62 204 ASN A O 1
ATOM 1642 N N . ALA A 1 205 ? 14.625 1.527 -27.735 1.00 92.88 205 ALA A N 1
ATOM 1643 C CA . ALA A 1 205 ? 15.992 1.357 -28.207 1.00 92.88 205 ALA A CA 1
ATOM 1644 C C . ALA A 1 205 ? 17.030 1.795 -27.164 1.00 92.88 205 ALA A C 1
ATOM 1646 O O . ALA A 1 205 ? 18.003 1.078 -26.940 1.00 92.88 205 ALA A O 1
ATOM 1647 N N . LEU A 1 206 ? 16.823 2.939 -26.508 1.00 93.00 206 LEU A N 1
ATOM 1648 C CA . LEU A 1 206 ? 17.707 3.428 -25.451 1.00 93.00 206 LEU A CA 1
ATOM 1649 C C . LEU A 1 206 ? 17.706 2.507 -24.229 1.00 93.00 206 LEU A C 1
ATOM 1651 O O . LEU A 1 206 ? 18.779 2.256 -23.700 1.00 93.00 206 LEU A O 1
ATOM 1655 N N . ILE A 1 207 ? 16.562 1.942 -23.835 1.00 93.06 207 ILE A N 1
ATOM 1656 C CA . ILE A 1 207 ? 16.471 0.937 -22.762 1.00 93.06 207 ILE A CA 1
ATOM 1657 C C . ILE A 1 207 ? 17.379 -0.256 -23.083 1.00 93.06 207 ILE A C 1
ATOM 1659 O O . ILE A 1 207 ? 18.254 -0.581 -22.288 1.00 93.06 207 ILE A O 1
ATOM 1663 N N . ASN A 1 208 ? 17.259 -0.838 -24.282 1.00 89.38 208 ASN A N 1
ATOM 1664 C CA . ASN A 1 208 ? 18.093 -1.971 -24.704 1.00 89.38 208 ASN A CA 1
ATOM 1665 C C . ASN A 1 208 ? 19.594 -1.627 -24.705 1.00 89.38 208 ASN A C 1
ATOM 1667 O O . ASN A 1 208 ? 20.439 -2.425 -24.286 1.00 89.38 208 ASN A O 1
ATOM 1671 N N . ILE A 1 209 ? 19.943 -0.430 -25.187 1.00 87.62 209 ILE A N 1
ATOM 1672 C CA . ILE A 1 209 ? 21.327 0.060 -25.165 1.00 87.62 209 ILE A CA 1
ATOM 1673 C C . ILE A 1 209 ? 21.793 0.197 -23.713 1.00 87.62 209 ILE A C 1
ATOM 1675 O O . ILE A 1 209 ? 22.889 -0.248 -23.381 1.00 87.62 209 ILE A O 1
ATOM 1679 N N . TYR A 1 210 ? 20.944 0.739 -22.839 1.00 86.88 210 TYR A N 1
ATOM 1680 C CA . TYR A 1 210 ? 21.294 1.018 -21.458 1.00 86.88 210 TYR A CA 1
ATOM 1681 C C . TYR A 1 210 ? 21.472 -0.256 -20.639 1.00 86.88 210 TYR A C 1
ATOM 1683 O O . TYR A 1 210 ? 22.478 -0.398 -19.947 1.00 86.88 210 TYR A O 1
ATOM 1691 N N . GLU A 1 211 ? 20.565 -1.223 -20.765 1.00 86.69 211 GLU A N 1
ATOM 1692 C CA . GLU A 1 211 ? 20.632 -2.526 -20.093 1.00 86.69 211 GLU A CA 1
ATOM 1693 C C . GLU A 1 211 ? 21.882 -3.326 -20.474 1.00 86.69 211 GLU A C 1
ATOM 1695 O O . GLU A 1 211 ? 22.481 -3.970 -19.614 1.00 86.69 211 GLU A O 1
ATOM 1700 N N . SER A 1 212 ? 22.337 -3.217 -21.723 1.00 78.56 212 SER A N 1
ATOM 1701 C CA . SER A 1 212 ? 23.552 -3.882 -22.219 1.00 78.56 212 SER A CA 1
ATOM 1702 C C . SER A 1 212 ? 24.869 -3.162 -21.887 1.00 78.56 212 SER A C 1
ATOM 1704 O O . SER A 1 212 ? 25.924 -3.565 -22.373 1.00 78.56 212 SER A O 1
ATOM 1706 N N . ASP A 1 213 ? 24.817 -2.094 -21.078 1.00 70.69 213 ASP A N 1
ATOM 1707 C CA . ASP A 1 213 ? 25.932 -1.179 -20.783 1.00 70.69 213 ASP A CA 1
ATOM 1708 C C . ASP A 1 213 ? 26.490 -0.458 -22.027 1.00 70.69 213 ASP A C 1
ATOM 1710 O O . ASP A 1 213 ? 27.566 0.140 -21.969 1.00 70.69 213 ASP A O 1
ATOM 1714 N N . GLY A 1 214 ? 25.801 -0.527 -23.167 1.00 65.06 214 GLY A N 1
ATOM 1715 C CA . GLY A 1 214 ? 26.331 -0.148 -24.470 1.00 65.06 214 GLY A CA 1
ATOM 1716 C C . GLY A 1 214 ? 26.541 1.357 -24.650 1.00 65.06 214 GLY A C 1
ATOM 1717 O O . GLY A 1 214 ? 25.841 2.187 -24.085 1.00 65.06 214 GLY A O 1
ATOM 1718 N N . VAL A 1 215 ? 27.502 1.712 -25.506 1.00 69.44 215 VAL A N 1
ATOM 1719 C CA . VAL A 1 215 ? 27.787 3.096 -25.944 1.00 69.44 215 VAL A CA 1
ATOM 1720 C C . VAL A 1 215 ? 28.225 4.044 -24.806 1.00 69.44 215 VAL A C 1
ATOM 1722 O O . VAL A 1 215 ? 28.071 5.255 -24.886 1.00 69.44 215 VAL A O 1
ATOM 1725 N N . GLY A 1 216 ? 28.887 3.512 -23.773 1.00 65.94 216 GLY A N 1
ATOM 1726 C CA . GLY A 1 216 ? 29.630 4.334 -22.809 1.00 65.94 216 GLY A CA 1
ATOM 1727 C C . GLY A 1 216 ? 28.888 4.721 -21.531 1.00 65.94 216 GLY A C 1
ATOM 1728 O O . GLY A 1 216 ? 29.297 5.686 -20.894 1.00 65.94 216 GLY A O 1
ATOM 1729 N N . LEU A 1 217 ? 27.858 3.969 -21.123 1.00 70.06 217 LEU A N 1
ATOM 1730 C CA . LEU A 1 217 ? 27.261 4.124 -19.788 1.00 70.06 217 LEU A CA 1
ATOM 1731 C C . LEU A 1 217 ? 28.232 3.759 -18.671 1.00 70.06 217 LEU A C 1
ATOM 1733 O O . LEU A 1 217 ? 28.459 4.579 -17.796 1.00 70.06 217 LEU A O 1
ATOM 1737 N N . ASN A 1 218 ? 28.863 2.582 -18.732 1.00 65.56 218 ASN A N 1
ATOM 1738 C CA . ASN A 1 218 ? 29.869 2.153 -17.751 1.00 65.56 218 ASN A CA 1
ATOM 1739 C C . ASN A 1 218 ? 31.279 2.581 -18.183 1.00 65.56 218 ASN A C 1
ATOM 1741 O O . ASN A 1 218 ? 32.201 1.768 -18.257 1.00 65.56 218 ASN A O 1
ATOM 1745 N N . SER A 1 219 ? 31.440 3.848 -18.558 1.00 57.69 219 SER A N 1
ATOM 1746 C CA . SER A 1 219 ? 32.744 4.388 -18.928 1.00 57.69 219 SER A CA 1
ATOM 1747 C C . SER A 1 219 ? 33.639 4.568 -17.697 1.00 57.69 219 SER A C 1
ATOM 1749 O O . SER A 1 219 ? 33.227 5.215 -16.734 1.00 57.69 219 SER A O 1
ATOM 1751 N N . ASP A 1 220 ? 34.885 4.081 -17.755 1.00 59.31 220 ASP A N 1
ATOM 1752 C CA . ASP A 1 220 ? 35.939 4.459 -16.801 1.00 59.31 220 ASP A CA 1
ATOM 1753 C C . ASP A 1 220 ? 36.096 5.994 -16.730 1.00 59.31 220 ASP A C 1
ATOM 1755 O O . ASP A 1 220 ? 35.630 6.723 -17.611 1.00 59.31 220 ASP A O 1
ATOM 1759 N N . ARG A 1 221 ? 36.808 6.510 -15.714 1.00 56.78 221 ARG A N 1
ATOM 1760 C CA . ARG A 1 221 ? 37.008 7.964 -15.488 1.00 56.78 221 ARG A CA 1
ATOM 1761 C C . ARG A 1 221 ? 37.432 8.751 -16.742 1.00 56.78 221 ARG A C 1
ATOM 1763 O O . ARG A 1 221 ? 37.093 9.927 -16.847 1.00 56.78 221 ARG A O 1
ATOM 1770 N N . ASP A 1 222 ? 38.116 8.107 -17.688 1.00 52.97 222 ASP A N 1
ATOM 1771 C CA . ASP A 1 222 ? 38.616 8.707 -18.931 1.00 52.97 222 ASP A CA 1
ATOM 1772 C C . ASP A 1 222 ? 37.555 8.841 -20.050 1.00 52.97 222 ASP A C 1
ATOM 1774 O O . ASP A 1 222 ? 37.784 9.550 -21.030 1.00 52.97 222 ASP A O 1
ATOM 1778 N N . ALA A 1 223 ? 36.382 8.209 -19.915 1.00 62.41 223 ALA A N 1
ATOM 1779 C CA . ALA A 1 223 ? 35.297 8.242 -20.903 1.00 62.41 223 ALA A CA 1
ATOM 1780 C C . ALA A 1 223 ? 33.959 8.801 -20.366 1.00 62.41 223 ALA A C 1
ATOM 1782 O O . ALA A 1 223 ? 32.947 8.735 -21.061 1.00 62.41 223 ALA A O 1
ATOM 1783 N N . GLY A 1 224 ? 33.968 9.460 -19.197 1.00 69.12 224 GLY A N 1
ATOM 1784 C CA . GLY A 1 224 ? 32.777 10.084 -18.591 1.00 69.12 224 GLY A CA 1
ATOM 1785 C C . GLY A 1 224 ? 32.076 11.154 -19.448 1.00 69.12 224 GLY A C 1
ATOM 1786 O O . GLY A 1 224 ? 30.913 11.463 -19.215 1.00 69.12 224 GLY A O 1
ATOM 1787 N N . PHE A 1 225 ? 32.735 11.672 -20.492 1.00 76.19 225 PHE A N 1
ATOM 1788 C CA . PHE A 1 225 ? 32.105 12.569 -21.470 1.00 76.19 225 PHE A CA 1
ATOM 1789 C C . PHE A 1 225 ? 30.978 11.891 -22.275 1.00 76.19 225 PHE A C 1
ATOM 1791 O O . PHE A 1 225 ? 30.107 12.583 -22.799 1.00 76.19 225 PHE A O 1
ATOM 1798 N N . LEU A 1 226 ? 30.990 10.556 -22.397 1.00 79.44 226 LEU A N 1
ATOM 1799 C CA . LEU A 1 226 ? 29.930 9.793 -23.067 1.00 79.44 226 LEU A CA 1
ATOM 1800 C C . LEU A 1 226 ? 28.653 9.780 -22.223 1.00 79.44 226 LEU A C 1
ATOM 1802 O O . LEU A 1 226 ? 27.567 10.024 -22.744 1.00 79.44 226 LEU A O 1
ATOM 1806 N N . LEU A 1 227 ? 28.790 9.583 -20.912 1.00 82.56 227 LEU A N 1
ATOM 1807 C CA . LEU A 1 227 ? 27.677 9.713 -19.979 1.00 82.56 227 LEU A CA 1
ATOM 1808 C C . LEU A 1 227 ? 27.139 11.151 -19.952 1.00 82.56 227 LEU A C 1
ATOM 1810 O O . LEU A 1 227 ? 25.929 11.342 -20.038 1.00 82.56 227 LEU A O 1
ATOM 1814 N N . ASP A 1 228 ? 28.017 12.162 -19.925 1.00 83.69 228 ASP A N 1
ATOM 1815 C CA . ASP A 1 228 ? 27.606 13.573 -20.021 1.00 83.69 228 ASP A CA 1
ATOM 1816 C C . ASP A 1 228 ? 26.808 13.849 -21.316 1.00 83.69 228 ASP A C 1
ATOM 1818 O O . ASP A 1 228 ? 25.813 14.577 -21.285 1.00 83.69 228 ASP A O 1
ATOM 1822 N N . PHE A 1 229 ? 27.199 13.245 -22.447 1.00 87.06 229 PHE A N 1
ATOM 1823 C CA . PHE A 1 229 ? 26.444 13.323 -23.703 1.00 87.06 229 PHE A CA 1
ATOM 1824 C C . PHE A 1 229 ? 25.039 12.727 -23.550 1.00 87.06 229 PHE A C 1
ATOM 1826 O O . PHE A 1 229 ? 24.054 13.394 -23.860 1.00 87.06 229 PHE A O 1
ATOM 1833 N N . HIS A 1 230 ? 24.931 11.509 -23.018 1.00 88.56 230 HIS A N 1
ATOM 1834 C CA . HIS A 1 230 ? 23.648 10.845 -22.791 1.00 88.56 230 HIS A CA 1
ATOM 1835 C C . HIS A 1 230 ? 22.723 11.649 -21.871 1.00 88.56 230 HIS A C 1
ATOM 1837 O O . HIS A 1 230 ? 21.543 11.822 -22.177 1.00 88.56 230 HIS A O 1
ATOM 1843 N N . VAL A 1 231 ? 23.259 12.185 -20.772 1.00 89.69 231 VAL A N 1
ATOM 1844 C CA . VAL A 1 231 ? 22.516 13.049 -19.847 1.00 89.69 231 VAL A CA 1
ATOM 1845 C C . VAL A 1 231 ? 22.040 14.316 -20.560 1.00 89.69 231 VAL A C 1
ATOM 1847 O O . VAL A 1 231 ? 20.864 14.661 -20.467 1.00 89.69 231 VAL A O 1
ATOM 1850 N N . SER A 1 232 ? 22.915 14.979 -21.322 1.00 90.38 232 SER A N 1
ATOM 1851 C CA . SER A 1 232 ? 22.568 16.193 -22.068 1.00 90.38 232 SER A CA 1
ATOM 1852 C C . SER A 1 232 ? 21.518 15.965 -23.159 1.00 90.38 232 SER A C 1
ATOM 1854 O O . SER A 1 232 ? 20.759 16.883 -23.465 1.00 90.38 232 SER A O 1
ATOM 1856 N N . GLU A 1 233 ? 21.494 14.796 -23.798 1.00 91.81 233 GLU A N 1
ATOM 1857 C CA . GLU A 1 233 ? 20.484 14.471 -24.807 1.00 91.81 233 GLU A CA 1
ATOM 1858 C C . GLU A 1 233 ? 19.146 14.084 -24.167 1.00 91.81 233 GLU A C 1
ATOM 1860 O O . GLU A 1 233 ? 18.096 14.535 -24.627 1.00 91.81 233 GLU A O 1
ATOM 1865 N N . LEU A 1 234 ? 19.166 13.315 -23.072 1.00 92.12 234 LEU A N 1
ATOM 1866 C CA . LEU A 1 234 ? 17.957 12.930 -22.338 1.00 92.12 234 LEU A CA 1
ATOM 1867 C C . LEU A 1 234 ? 17.207 14.138 -21.774 1.00 92.12 234 LEU A C 1
ATOM 1869 O O . LEU A 1 234 ? 15.979 14.194 -21.860 1.00 92.12 234 LEU A O 1
ATOM 1873 N N . THR A 1 235 ? 17.921 15.130 -21.242 1.00 93.12 235 THR A N 1
ATOM 1874 C CA . THR A 1 235 ? 17.294 16.299 -20.605 1.00 93.12 235 THR A CA 1
ATOM 1875 C C . THR A 1 235 ? 16.536 17.187 -21.587 1.00 93.12 235 THR A C 1
ATOM 1877 O O . THR A 1 235 ? 15.623 17.909 -21.179 1.00 93.12 235 THR A O 1
ATOM 1880 N N . LYS A 1 236 ? 16.799 17.075 -22.898 1.00 92.75 236 LYS A N 1
ATOM 1881 C CA . LYS A 1 236 ? 15.986 17.731 -23.941 1.00 92.75 236 LYS A CA 1
ATOM 1882 C C . LYS A 1 236 ? 14.518 17.288 -23.899 1.00 92.75 236 LYS A C 1
ATOM 1884 O O . LYS A 1 236 ? 13.647 18.051 -24.308 1.00 92.75 236 LYS A O 1
ATOM 1889 N N . PHE A 1 237 ? 14.234 16.098 -23.363 1.00 94.06 237 PHE A N 1
ATOM 1890 C CA . PHE A 1 237 ? 12.885 15.541 -23.231 1.00 94.06 237 PHE A CA 1
ATOM 1891 C C . PHE A 1 237 ? 12.216 15.841 -21.883 1.00 94.06 237 PHE A C 1
ATOM 1893 O O . PHE A 1 237 ? 11.105 15.368 -21.642 1.00 94.06 237 PHE A O 1
ATOM 1900 N N . LYS A 1 238 ? 12.825 16.674 -21.023 1.00 94.31 238 LYS A N 1
ATOM 1901 C CA . LYS A 1 238 ? 12.229 17.124 -19.752 1.00 94.31 238 LYS A CA 1
ATOM 1902 C C . LYS A 1 238 ? 10.818 17.688 -19.941 1.00 94.31 238 LYS A C 1
ATOM 1904 O O . LYS A 1 238 ? 9.905 17.309 -19.217 1.00 94.31 238 LYS A O 1
ATOM 1909 N N . TYR A 1 239 ? 10.617 18.540 -20.949 1.00 94.19 239 TYR A N 1
ATOM 1910 C CA . TYR A 1 239 ? 9.305 19.133 -21.236 1.00 94.19 239 TYR A CA 1
ATOM 1911 C C . TYR A 1 239 ? 8.286 18.118 -21.765 1.00 94.19 239 TYR A C 1
ATOM 1913 O O . TYR A 1 239 ? 7.100 18.240 -21.473 1.00 94.19 239 TYR A O 1
ATOM 1921 N N . THR A 1 240 ? 8.731 17.096 -22.502 1.00 93.19 240 THR A N 1
ATOM 1922 C CA . THR A 1 240 ? 7.865 15.990 -22.934 1.00 93.19 240 THR A CA 1
ATOM 1923 C C . THR A 1 240 ? 7.386 15.187 -21.728 1.00 93.19 240 THR A C 1
ATOM 1925 O O . THR A 1 240 ? 6.190 14.932 -21.603 1.00 93.19 240 THR A O 1
ATOM 1928 N N . LEU A 1 241 ? 8.295 14.854 -20.806 1.00 94.94 241 LEU A N 1
ATOM 1929 C CA . LEU A 1 241 ? 7.954 14.182 -19.552 1.00 94.94 241 LEU A CA 1
ATOM 1930 C C . LEU A 1 241 ? 6.991 15.031 -18.710 1.00 94.94 241 LEU A C 1
ATOM 1932 O O . LEU A 1 241 ? 5.972 14.525 -18.247 1.00 94.94 241 LEU A O 1
ATOM 1936 N N . GLN A 1 242 ? 7.269 16.328 -18.564 1.00 95.38 242 GLN A N 1
ATOM 1937 C CA . GLN A 1 242 ? 6.392 17.252 -17.846 1.00 95.38 242 GLN A CA 1
ATOM 1938 C C . GLN A 1 242 ? 4.985 17.293 -18.462 1.00 95.38 242 GLN A C 1
ATOM 1940 O O . GLN A 1 242 ? 4.002 17.176 -17.736 1.00 95.38 242 GLN A O 1
ATOM 1945 N N . HIS A 1 243 ? 4.881 17.379 -19.791 1.00 94.50 243 HIS A N 1
ATOM 1946 C CA . HIS A 1 243 ? 3.598 17.339 -20.491 1.00 94.50 243 HIS A CA 1
ATOM 1947 C C . HIS A 1 243 ? 2.836 16.028 -20.236 1.00 94.50 243 HIS A C 1
ATOM 1949 O O . HIS A 1 243 ? 1.625 16.059 -20.041 1.00 94.50 243 HIS A O 1
ATOM 1955 N N . LEU A 1 244 ? 3.515 14.874 -20.203 1.00 94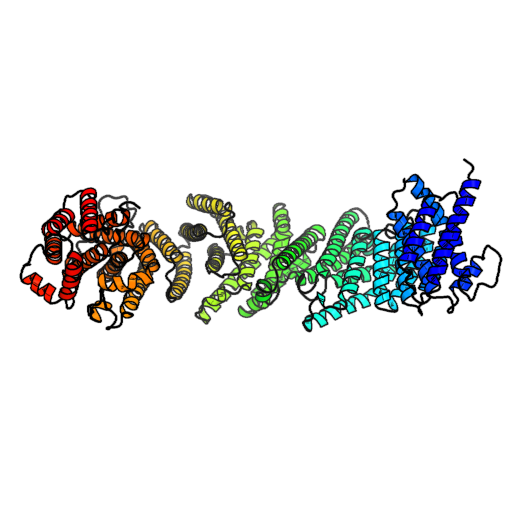.00 244 LEU A N 1
ATOM 1956 C CA . LEU A 1 244 ? 2.878 13.587 -19.889 1.00 94.00 244 LEU A CA 1
ATOM 1957 C C . LEU A 1 244 ? 2.345 13.539 -18.447 1.00 94.00 244 LEU A C 1
ATOM 1959 O O . LEU A 1 244 ? 1.232 13.061 -18.230 1.00 94.00 244 LEU A O 1
ATOM 1963 N N . VAL A 1 245 ? 3.095 14.076 -17.480 1.00 94.25 245 VAL A N 1
ATOM 1964 C CA . VAL A 1 245 ? 2.662 14.180 -16.073 1.00 94.25 245 VAL A CA 1
ATOM 1965 C C . VAL A 1 245 ? 1.465 15.130 -15.926 1.00 94.25 245 VAL A C 1
ATOM 1967 O O . VAL A 1 245 ? 0.500 14.814 -15.230 1.00 94.25 245 VAL A O 1
ATOM 1970 N N . GLU A 1 246 ? 1.483 16.277 -16.609 1.00 94.38 246 GLU A N 1
ATOM 1971 C CA . GLU A 1 246 ? 0.363 17.228 -16.628 1.00 94.38 246 GLU A CA 1
ATOM 1972 C C . GLU A 1 246 ? -0.883 16.629 -17.299 1.00 94.38 246 GLU A C 1
ATOM 1974 O O . GLU A 1 246 ? -1.998 16.785 -16.797 1.00 94.38 246 GLU A O 1
ATOM 1979 N N . LEU A 1 247 ? -0.700 15.890 -18.397 1.00 93.00 247 LEU A N 1
ATOM 1980 C CA . LEU A 1 247 ? -1.780 15.204 -19.103 1.00 93.00 247 LEU A CA 1
ATOM 1981 C C . LEU A 1 247 ? -2.442 14.132 -18.226 1.00 93.00 247 LEU A C 1
ATOM 1983 O O . LEU A 1 247 ? -3.668 14.027 -18.232 1.00 93.00 247 LEU A O 1
ATOM 1987 N N . HIS A 1 248 ? -1.657 13.373 -17.453 1.00 94.00 248 HIS A N 1
ATOM 1988 C CA . HIS A 1 248 ? -2.188 12.445 -16.447 1.00 94.00 248 HIS A CA 1
ATOM 1989 C C . HIS A 1 248 ? -3.058 13.173 -15.419 1.00 94.00 248 HIS A C 1
ATOM 1991 O O . HIS A 1 248 ? -4.203 12.790 -15.200 1.00 94.00 248 HIS A O 1
ATOM 1997 N N . SER A 1 249 ? -2.565 14.280 -14.861 1.00 92.69 249 SER A N 1
ATOM 1998 C CA . SER A 1 249 ? -3.315 15.077 -13.881 1.00 92.69 249 SER A CA 1
ATOM 1999 C C . SER A 1 249 ? -4.668 15.557 -14.411 1.00 92.69 249 SER A C 1
ATOM 2001 O O . SER A 1 249 ? -5.689 15.430 -13.731 1.00 92.69 249 SER A O 1
ATOM 2003 N N . ILE A 1 250 ? -4.710 16.031 -15.659 1.00 93.50 250 ILE A N 1
ATOM 2004 C CA . ILE A 1 250 ? -5.958 16.438 -16.319 1.00 93.50 250 ILE A CA 1
ATOM 2005 C C . ILE A 1 250 ? -6.893 15.236 -16.529 1.00 93.50 250 ILE A C 1
ATOM 2007 O O . ILE A 1 250 ? -8.099 15.345 -16.307 1.00 93.50 250 ILE A O 1
ATOM 2011 N N . ASN A 1 251 ? -6.365 14.085 -16.947 1.00 92.12 251 ASN A N 1
ATOM 2012 C CA . ASN A 1 251 ? -7.157 12.875 -17.182 1.00 92.12 251 ASN A CA 1
ATOM 2013 C C . ASN A 1 251 ? -7.752 12.304 -15.890 1.00 92.12 251 ASN A C 1
ATOM 2015 O O . ASN A 1 251 ? -8.939 11.974 -15.872 1.00 92.12 251 ASN A O 1
ATOM 2019 N N . LEU A 1 252 ? -6.978 12.285 -14.804 1.00 90.56 252 LEU A N 1
ATOM 2020 C CA . LEU A 1 252 ? -7.447 11.867 -13.486 1.00 90.56 252 LEU A CA 1
ATOM 2021 C C . LEU A 1 252 ? -8.580 12.777 -12.986 1.00 90.56 252 LEU A C 1
ATOM 2023 O O . LEU A 1 252 ? -9.609 12.290 -12.524 1.00 90.56 252 LEU A O 1
ATOM 2027 N N . GLN A 1 253 ? -8.451 14.100 -13.156 1.00 90.56 253 GLN A N 1
ATOM 2028 C CA . GLN A 1 253 ? -9.525 15.055 -12.832 1.00 90.56 253 GLN A CA 1
ATOM 2029 C C . GLN A 1 253 ? -10.797 14.831 -13.664 1.00 90.56 253 GLN A C 1
ATOM 2031 O O . GLN A 1 253 ? -11.900 15.088 -13.183 1.00 90.56 253 GLN A O 1
ATOM 2036 N N . ASN A 1 254 ? -10.654 14.331 -14.893 1.00 91.19 254 ASN A N 1
ATOM 2037 C CA . ASN A 1 254 ? -11.768 13.969 -15.769 1.00 91.19 254 ASN A CA 1
ATOM 2038 C C . ASN A 1 254 ? -12.329 12.557 -15.497 1.00 91.19 254 ASN A C 1
ATOM 2040 O O . ASN A 1 254 ? -13.269 12.147 -16.180 1.00 91.19 254 ASN A O 1
ATOM 2044 N N . GLY A 1 255 ? -11.786 11.821 -14.520 1.00 87.94 255 GLY A N 1
ATOM 2045 C CA . GLY A 1 255 ? -12.233 10.476 -14.147 1.00 87.94 255 GLY A CA 1
ATOM 2046 C C . GLY A 1 255 ? -11.789 9.361 -15.100 1.00 87.94 255 GLY A C 1
ATOM 2047 O O . GLY A 1 255 ? -12.399 8.292 -15.097 1.00 87.94 255 GLY A O 1
ATOM 2048 N N . VAL A 1 256 ? -10.766 9.603 -15.926 1.00 89.50 256 VAL A N 1
ATOM 2049 C CA . VAL A 1 256 ? -10.163 8.582 -16.797 1.00 89.50 256 VAL A CA 1
ATOM 2050 C C . VAL A 1 256 ? -9.353 7.616 -15.934 1.00 89.50 256 VAL A C 1
ATOM 2052 O O . VAL A 1 256 ? -8.542 8.053 -15.119 1.00 89.50 256 VAL A O 1
ATOM 2055 N N . GLN A 1 257 ? -9.578 6.314 -16.110 1.00 87.12 257 GLN A N 1
ATOM 2056 C CA . GLN A 1 257 ? -8.843 5.278 -15.381 1.00 87.12 257 GLN A CA 1
ATOM 2057 C C . GLN A 1 257 ? -7.395 5.179 -15.870 1.00 87.12 257 GLN A C 1
ATOM 2059 O O . GLN A 1 257 ? -7.101 5.484 -17.028 1.00 87.12 257 GLN A O 1
ATOM 2064 N N . TRP A 1 258 ? -6.505 4.700 -15.002 1.00 88.75 258 TRP A N 1
ATOM 2065 C CA . TRP A 1 258 ? -5.082 4.558 -15.309 1.00 88.75 258 TRP A CA 1
ATOM 2066 C C . TRP A 1 258 ? -4.822 3.719 -16.574 1.00 88.75 258 TRP A C 1
ATOM 2068 O O . TRP A 1 258 ? -4.097 4.155 -17.466 1.00 88.75 258 TRP A O 1
ATOM 2078 N N . ASP A 1 259 ? -5.525 2.594 -16.728 1.00 85.38 259 ASP A N 1
ATOM 2079 C CA . ASP A 1 259 ? -5.405 1.695 -17.888 1.00 85.38 259 ASP A CA 1
ATOM 2080 C C . ASP A 1 259 ? -5.870 2.322 -19.219 1.00 85.38 259 ASP A C 1
ATOM 2082 O O . ASP A 1 259 ? -5.540 1.838 -20.303 1.00 85.38 259 ASP A O 1
ATOM 2086 N N . GLU A 1 260 ? -6.652 3.404 -19.160 1.00 88.25 260 GLU A N 1
ATOM 2087 C CA . GLU A 1 260 ? -7.176 4.121 -20.329 1.00 88.25 260 GLU A CA 1
ATOM 2088 C C . GLU A 1 260 ? -6.312 5.338 -20.710 1.00 88.25 260 GLU A C 1
ATOM 2090 O O . GLU A 1 260 ? -6.574 6.021 -21.711 1.00 88.25 260 GLU A O 1
ATOM 2095 N N . PHE A 1 261 ? -5.265 5.630 -19.932 1.00 89.88 261 PHE A N 1
ATOM 2096 C CA . PHE A 1 261 ? -4.384 6.761 -20.172 1.00 89.88 261 PHE A CA 1
ATOM 2097 C C . PHE A 1 261 ? -3.530 6.544 -21.429 1.00 89.88 261 PHE A C 1
ATOM 2099 O O . PHE A 1 261 ? -2.562 5.792 -21.442 1.00 89.88 261 PHE A O 1
ATOM 2106 N N . LYS A 1 262 ? -3.833 7.286 -22.502 1.00 86.75 262 LYS A N 1
ATOM 2107 C CA . LYS A 1 262 ? -3.106 7.184 -23.785 1.00 86.75 262 LYS A CA 1
ATOM 2108 C C . LYS A 1 262 ? -1.596 7.425 -23.679 1.00 86.75 262 LYS A C 1
ATOM 2110 O O . LYS A 1 262 ? -0.846 6.852 -24.455 1.00 86.75 262 LYS A O 1
ATOM 2115 N N . GLY A 1 263 ? -1.157 8.261 -22.736 1.00 88.25 263 GLY A N 1
ATOM 2116 C CA . GLY A 1 263 ? 0.261 8.552 -22.515 1.00 88.25 263 GLY A CA 1
ATOM 2117 C C . GLY A 1 263 ? 0.978 7.547 -21.609 1.00 88.25 263 GLY A C 1
ATOM 2118 O O . GLY A 1 263 ? 2.165 7.740 -21.346 1.00 88.25 263 GLY A O 1
ATOM 2119 N N . TYR A 1 264 ? 0.285 6.507 -21.123 1.00 91.62 264 TYR A N 1
ATOM 2120 C CA . TYR A 1 264 ? 0.809 5.551 -20.146 1.00 91.62 264 TYR A CA 1
ATOM 2121 C C . TYR A 1 264 ? 2.102 4.900 -20.621 1.00 91.62 264 TYR A C 1
ATOM 2123 O O . TYR A 1 264 ? 3.113 4.949 -19.925 1.00 91.62 264 TYR A O 1
ATOM 2131 N N . GLU A 1 265 ? 2.096 4.337 -21.831 1.00 92.56 265 GLU A N 1
ATOM 2132 C CA . GLU A 1 265 ? 3.236 3.576 -22.339 1.00 92.56 265 GLU A CA 1
ATOM 2133 C C . GLU A 1 265 ? 4.481 4.460 -22.489 1.00 92.56 265 GLU A C 1
ATOM 2135 O O . GLU A 1 265 ? 5.564 4.098 -22.030 1.00 92.56 265 GLU A O 1
ATOM 2140 N N . ALA A 1 266 ? 4.318 5.656 -23.061 1.00 92.62 266 ALA A N 1
ATOM 2141 C CA . ALA A 1 266 ? 5.396 6.629 -23.206 1.00 92.62 266 ALA A CA 1
ATOM 2142 C C . ALA A 1 266 ? 5.962 7.059 -21.842 1.00 92.62 266 ALA A C 1
ATOM 2144 O O . ALA A 1 266 ? 7.182 7.123 -21.668 1.00 92.62 266 ALA A O 1
ATOM 2145 N N . LEU A 1 267 ? 5.092 7.318 -20.862 1.00 94.19 267 LEU A N 1
ATOM 2146 C CA . LEU A 1 267 ? 5.490 7.740 -19.522 1.00 94.19 267 LEU A CA 1
ATOM 2147 C C . LEU A 1 267 ? 6.212 6.615 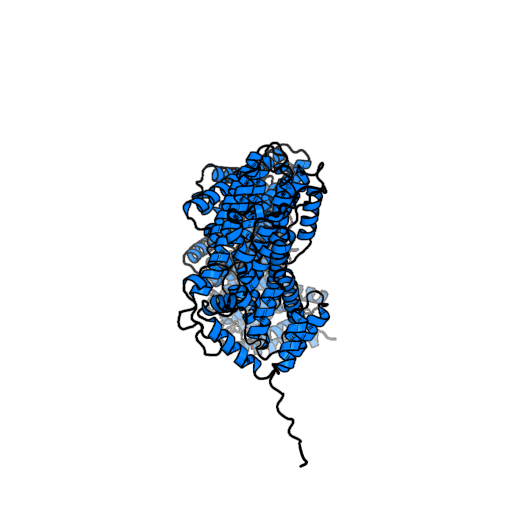-18.765 1.00 94.19 267 LEU A C 1
ATOM 2149 O O . LEU A 1 267 ? 7.327 6.824 -18.290 1.00 94.19 267 LEU A O 1
ATOM 2153 N N . ASN A 1 268 ? 5.631 5.413 -18.734 1.00 94.31 268 ASN A N 1
ATOM 2154 C CA . ASN A 1 268 ? 6.202 4.236 -18.081 1.00 94.31 268 ASN A CA 1
ATOM 2155 C C . ASN A 1 268 ? 7.585 3.890 -18.659 1.00 94.31 268 ASN A C 1
ATOM 2157 O O . ASN A 1 268 ? 8.563 3.752 -17.927 1.00 94.31 268 ASN A O 1
ATOM 2161 N N . LYS A 1 269 ? 7.718 3.854 -19.992 1.00 94.88 269 LYS A N 1
ATOM 2162 C CA . LYS A 1 269 ? 9.007 3.585 -20.650 1.00 94.88 269 LYS A CA 1
ATOM 2163 C C . LYS A 1 269 ? 10.046 4.676 -20.376 1.00 94.88 269 LYS A C 1
ATOM 2165 O O . LYS A 1 269 ? 11.220 4.356 -20.199 1.00 94.88 269 LYS A O 1
ATOM 2170 N N . THR A 1 270 ? 9.638 5.945 -20.301 1.00 95.44 270 THR A N 1
ATOM 2171 C CA . THR A 1 270 ? 10.551 7.042 -19.931 1.00 95.44 270 THR A CA 1
ATOM 2172 C C . THR A 1 270 ? 11.079 6.859 -18.511 1.00 95.44 270 THR A C 1
ATOM 2174 O O . THR A 1 270 ? 12.281 6.982 -18.280 1.00 95.44 270 THR A O 1
ATOM 2177 N N . VAL A 1 271 ? 10.199 6.529 -17.562 1.00 95.88 271 VAL A N 1
ATOM 2178 C CA . VAL A 1 271 ? 10.572 6.311 -16.158 1.00 95.88 271 VAL A CA 1
ATOM 2179 C C . VAL A 1 271 ? 11.466 5.077 -16.023 1.00 95.88 271 VAL A C 1
ATOM 2181 O O . VAL A 1 271 ? 12.465 5.130 -15.313 1.00 95.88 271 VAL A O 1
ATOM 2184 N N . LEU A 1 272 ? 11.183 3.999 -16.760 1.00 96.12 272 LEU A N 1
ATOM 2185 C CA . LEU A 1 272 ? 12.028 2.804 -16.796 1.00 96.12 272 LEU A CA 1
ATOM 2186 C C . LEU A 1 272 ? 13.447 3.117 -17.298 1.00 96.12 272 LEU A C 1
ATOM 2188 O O . LEU A 1 272 ? 14.422 2.686 -16.687 1.00 96.12 272 LEU A O 1
ATOM 2192 N N . LEU A 1 273 ? 13.584 3.915 -18.363 1.00 95.19 273 LEU A N 1
ATOM 2193 C CA . LEU A 1 273 ? 14.894 4.352 -18.857 1.00 95.19 273 LEU A CA 1
ATOM 2194 C C . LEU A 1 273 ? 15.671 5.153 -17.798 1.00 95.19 273 LEU A C 1
ATOM 2196 O O . LEU A 1 273 ? 16.870 4.938 -17.611 1.00 95.19 273 LEU A O 1
ATOM 2200 N N . LEU A 1 274 ? 14.987 6.058 -17.091 1.00 95.62 274 LEU A N 1
ATOM 2201 C CA . LEU A 1 274 ? 15.559 6.822 -15.978 1.00 95.62 274 LEU A CA 1
ATOM 2202 C C . LEU A 1 274 ? 15.951 5.916 -14.801 1.00 95.62 274 LEU A C 1
ATOM 2204 O O . LEU A 1 274 ? 16.994 6.135 -14.186 1.00 95.62 274 LEU A O 1
ATOM 2208 N N . SER A 1 275 ? 15.164 4.873 -14.534 1.00 95.50 275 SER A N 1
ATOM 2209 C CA . SER A 1 275 ? 15.450 3.854 -13.523 1.00 95.50 275 SER A CA 1
ATOM 2210 C C . SER A 1 275 ? 16.733 3.091 -13.831 1.00 95.50 275 SER A C 1
ATOM 2212 O O . SER A 1 275 ? 17.641 3.083 -13.001 1.00 95.50 275 SER A O 1
ATOM 2214 N N . ILE A 1 276 ? 16.888 2.589 -15.058 1.00 92.31 276 ILE A N 1
ATOM 2215 C CA . ILE A 1 276 ? 18.105 1.884 -15.493 1.00 92.31 276 ILE A CA 1
ATOM 2216 C C . ILE A 1 276 ? 19.334 2.800 -15.412 1.00 92.31 276 ILE A C 1
ATOM 2218 O O . ILE A 1 276 ? 20.403 2.380 -14.967 1.00 92.31 276 ILE A O 1
ATOM 2222 N N . LEU A 1 277 ? 19.198 4.070 -15.815 1.00 91.69 277 LEU A N 1
ATOM 2223 C CA . LEU A 1 277 ? 20.280 5.049 -15.679 1.00 91.69 277 LEU A CA 1
ATOM 2224 C C . LEU A 1 277 ? 20.677 5.242 -14.207 1.00 91.69 277 LEU A C 1
ATOM 2226 O O . LEU A 1 277 ? 21.868 5.297 -13.896 1.00 91.69 277 LEU A O 1
ATOM 2230 N N . SER A 1 278 ? 19.687 5.334 -13.314 1.00 92.31 278 SER A N 1
ATOM 2231 C CA . SER A 1 278 ? 19.925 5.494 -11.880 1.00 92.31 278 SER A CA 1
ATOM 2232 C C . SER A 1 278 ? 20.623 4.279 -11.269 1.00 92.31 278 SER A C 1
ATOM 2234 O O . SER A 1 278 ? 21.597 4.443 -10.545 1.00 92.31 278 SER A O 1
ATOM 2236 N N . GLU A 1 279 ? 20.200 3.065 -11.616 1.00 90.75 279 GLU A N 1
ATOM 2237 C CA . GLU A 1 279 ? 20.787 1.831 -11.090 1.00 90.75 279 GLU A CA 1
ATOM 2238 C C . GLU A 1 279 ? 22.273 1.718 -11.450 1.00 90.75 279 GLU A C 1
ATOM 2240 O O . GLU A 1 279 ? 23.089 1.286 -10.639 1.00 90.75 279 GLU A O 1
ATOM 2245 N N . LYS A 1 280 ? 22.645 2.147 -12.661 1.00 86.81 280 LYS A N 1
ATOM 2246 C CA . LYS A 1 280 ? 24.005 1.960 -13.178 1.00 86.81 280 LYS A CA 1
ATOM 2247 C C . LYS A 1 280 ? 24.973 3.084 -12.832 1.00 86.81 280 LYS A C 1
ATOM 2249 O O . LYS A 1 280 ? 26.159 2.816 -12.670 1.00 86.81 280 LYS A O 1
ATOM 2254 N N . GLN A 1 281 ? 24.511 4.337 -12.791 1.00 87.94 281 GLN A N 1
ATOM 2255 C CA . GLN A 1 281 ? 25.401 5.508 -12.819 1.00 87.94 281 GLN A CA 1
ATOM 2256 C C . GLN A 1 281 ? 25.149 6.542 -11.711 1.00 87.94 281 GLN A C 1
ATOM 2258 O O . GLN A 1 281 ? 25.752 7.619 -11.738 1.00 87.94 281 GLN A O 1
ATOM 2263 N N . MET A 1 282 ? 24.305 6.254 -10.713 1.00 90.31 282 MET A N 1
ATOM 2264 C CA . MET A 1 282 ? 23.951 7.259 -9.701 1.00 90.31 282 MET A CA 1
ATOM 2265 C C . MET A 1 282 ? 25.142 7.769 -8.876 1.00 90.31 282 MET A C 1
ATOM 2267 O O . MET A 1 282 ? 25.237 8.977 -8.657 1.00 90.31 282 MET A O 1
ATOM 2271 N N . ASP A 1 283 ? 26.092 6.908 -8.493 1.00 86.06 283 ASP A N 1
ATOM 2272 C CA . ASP A 1 283 ? 27.311 7.329 -7.776 1.00 86.06 283 ASP A CA 1
ATOM 2273 C C . ASP A 1 283 ? 28.088 8.408 -8.547 1.00 86.06 283 ASP A C 1
ATOM 2275 O O . ASP A 1 283 ? 28.529 9.414 -7.985 1.00 86.06 283 ASP A O 1
ATOM 2279 N N . TYR A 1 284 ? 28.222 8.233 -9.866 1.00 83.62 284 TYR A N 1
ATOM 2280 C CA . TYR A 1 284 ? 28.878 9.214 -10.724 1.00 83.62 284 TYR A CA 1
ATOM 2281 C C . TYR A 1 284 ? 28.075 10.517 -10.805 1.00 83.62 284 TYR A C 1
ATOM 2283 O O . TYR A 1 284 ? 28.648 11.603 -10.677 1.00 83.62 284 TYR A O 1
ATOM 2291 N N . LEU A 1 285 ? 26.756 10.422 -11.005 1.00 87.19 285 LEU A N 1
ATOM 2292 C CA . LEU A 1 285 ? 25.871 11.583 -11.132 1.00 87.19 285 LEU A CA 1
ATOM 2293 C C . LEU A 1 285 ? 25.868 12.436 -9.856 1.00 87.19 285 LEU A C 1
ATOM 2295 O O . LEU A 1 285 ? 25.987 13.658 -9.947 1.00 87.19 285 LEU A O 1
ATOM 2299 N N . ILE A 1 286 ? 25.823 11.808 -8.678 1.00 86.38 286 ILE A N 1
ATOM 2300 C CA . ILE A 1 286 ? 25.902 12.497 -7.384 1.00 86.38 286 ILE A CA 1
ATOM 2301 C C . ILE A 1 286 ? 27.272 13.147 -7.182 1.00 86.38 286 ILE A C 1
ATOM 2303 O O . ILE A 1 286 ? 27.344 14.318 -6.811 1.00 86.38 286 ILE A O 1
ATOM 2307 N N . HIS A 1 287 ? 28.365 12.447 -7.494 1.00 81.38 287 HIS A N 1
ATOM 2308 C CA . HIS A 1 287 ? 29.712 13.021 -7.411 1.00 81.38 287 HIS A CA 1
ATOM 2309 C C . HIS A 1 287 ? 29.908 14.218 -8.364 1.00 81.38 287 HIS A C 1
ATOM 2311 O O . HIS A 1 287 ? 30.682 15.141 -8.100 1.00 81.38 287 HIS A O 1
ATOM 2317 N N . ARG A 1 288 ? 29.234 14.229 -9.516 1.00 79.56 288 ARG A N 1
ATOM 2318 C CA . ARG A 1 288 ? 29.268 15.367 -10.446 1.00 79.56 288 ARG A CA 1
ATOM 2319 C C . ARG A 1 288 ? 28.401 16.525 -9.973 1.00 79.56 288 ARG A C 1
ATOM 2321 O O . ARG A 1 288 ? 28.834 17.669 -10.083 1.00 79.56 288 ARG A O 1
ATOM 2328 N N . LEU A 1 289 ? 27.236 16.223 -9.406 1.00 80.12 289 LEU A N 1
ATOM 2329 C CA . LEU A 1 289 ? 26.365 17.197 -8.757 1.00 80.12 289 LEU A CA 1
ATOM 2330 C C . LEU A 1 289 ? 27.069 17.881 -7.569 1.00 80.12 289 LEU A C 1
ATOM 2332 O O . LEU A 1 289 ? 26.901 19.078 -7.366 1.00 80.12 289 LEU A O 1
ATOM 2336 N N . SER A 1 290 ? 27.894 17.152 -6.810 1.00 72.56 290 SER A N 1
ATOM 2337 C CA . SER A 1 290 ? 28.625 17.695 -5.659 1.00 72.56 290 SER A CA 1
ATOM 2338 C C . SER A 1 290 ? 29.791 18.609 -6.070 1.00 72.56 290 SER A C 1
ATOM 2340 O O . SER A 1 290 ? 30.074 19.601 -5.408 1.00 72.56 290 SER A O 1
ATOM 2342 N N . ASN A 1 291 ? 30.470 18.315 -7.180 1.00 68.75 291 ASN A N 1
ATOM 2343 C CA . ASN A 1 291 ? 31.684 19.025 -7.606 1.00 68.75 291 ASN A CA 1
ATOM 2344 C C . ASN A 1 291 ? 31.432 20.237 -8.525 1.00 68.75 291 ASN A C 1
ATOM 2346 O O . ASN A 1 291 ? 32.367 20.766 -9.136 1.00 68.75 291 ASN A O 1
ATOM 2350 N N . SER A 1 292 ? 30.181 20.670 -8.692 1.00 56.19 292 SER A N 1
ATOM 2351 C CA . SER A 1 292 ? 29.808 21.622 -9.736 1.00 56.19 292 SER A CA 1
ATOM 2352 C C . SER A 1 292 ? 30.166 23.079 -9.404 1.00 56.19 292 SER A C 1
ATOM 2354 O O . SER A 1 292 ? 29.334 23.851 -8.930 1.00 56.19 292 SER A O 1
ATOM 2356 N N . CYS A 1 293 ? 31.372 23.511 -9.779 1.00 48.47 293 CYS A N 1
ATOM 2357 C CA . CYS A 1 293 ? 31.598 24.901 -10.185 1.00 48.47 293 CYS A CA 1
ATOM 2358 C C . CYS A 1 293 ? 30.821 25.164 -11.490 1.00 48.47 293 CYS A C 1
ATOM 2360 O O . CYS A 1 293 ? 30.856 24.351 -12.411 1.00 48.47 293 CYS A O 1
ATOM 2362 N N . ILE A 1 294 ? 30.095 26.281 -11.549 1.00 47.66 294 ILE A N 1
ATOM 2363 C CA . ILE A 1 294 ? 29.157 26.710 -12.606 1.00 47.66 294 ILE A CA 1
ATOM 2364 C C . ILE A 1 294 ? 29.725 26.470 -14.026 1.00 47.66 294 ILE A C 1
ATOM 2366 O O . ILE A 1 294 ? 30.493 27.280 -14.534 1.00 47.66 294 ILE A O 1
ATOM 2370 N N . ASN A 1 295 ? 29.329 25.369 -14.675 1.00 51.59 295 ASN A N 1
ATOM 2371 C CA . ASN A 1 295 ? 29.599 25.031 -16.079 1.00 51.59 295 ASN A CA 1
ATOM 2372 C C . ASN A 1 295 ? 28.313 24.454 -16.699 1.00 51.59 295 ASN A C 1
ATOM 2374 O O . ASN A 1 295 ? 27.510 23.835 -16.005 1.00 51.59 295 ASN A O 1
ATOM 2378 N N . THR A 1 296 ? 28.111 24.635 -18.006 1.00 52.75 296 THR A N 1
ATOM 2379 C CA . THR A 1 296 ? 26.868 24.293 -18.733 1.00 52.75 296 THR A CA 1
ATOM 2380 C C . THR A 1 296 ? 26.478 22.810 -18.685 1.00 52.75 296 THR A C 1
ATOM 2382 O O . THR A 1 296 ? 25.293 22.503 -18.728 1.00 52.75 296 THR A O 1
ATOM 2385 N N . THR A 1 297 ? 27.437 21.893 -18.534 1.00 57.38 297 THR A N 1
ATOM 2386 C CA . THR A 1 297 ? 27.194 20.447 -18.346 1.00 57.38 297 THR A CA 1
ATOM 2387 C C . THR A 1 297 ? 26.585 20.109 -16.984 1.00 57.38 297 THR A C 1
ATOM 2389 O O . THR A 1 297 ? 25.970 19.061 -16.821 1.00 57.38 297 THR A O 1
ATOM 2392 N N . ASN A 1 298 ? 26.710 20.998 -15.997 1.00 67.81 298 ASN A N 1
ATOM 2393 C CA . ASN A 1 298 ? 26.075 20.805 -14.696 1.00 67.81 298 ASN A CA 1
ATOM 2394 C C . ASN A 1 298 ? 24.579 21.139 -14.762 1.00 67.81 298 ASN A C 1
ATOM 2396 O O . ASN A 1 298 ? 23.798 20.554 -14.020 1.00 67.81 298 ASN A O 1
ATOM 2400 N N . GLN A 1 299 ? 24.155 21.996 -15.702 1.00 81.69 299 GLN A N 1
ATOM 2401 C CA . GLN A 1 299 ? 22.736 22.302 -15.901 1.00 81.69 299 GLN A CA 1
ATOM 2402 C C . GLN A 1 299 ? 21.951 21.067 -16.352 1.00 81.69 299 GLN A C 1
ATOM 2404 O O . GLN A 1 299 ? 20.886 20.808 -15.809 1.00 81.69 299 GLN A O 1
ATOM 2409 N N . SER A 1 300 ? 22.495 20.264 -17.273 1.00 86.94 300 SER A N 1
ATOM 2410 C CA . SER A 1 300 ? 21.853 19.011 -17.687 1.00 86.94 300 SER A CA 1
ATOM 2411 C C . SER A 1 300 ? 21.759 18.001 -16.543 1.00 86.94 300 SER A C 1
ATOM 2413 O O . SER A 1 300 ? 20.777 17.278 -16.451 1.00 86.94 300 SER A O 1
ATOM 2415 N N . ILE A 1 301 ? 22.735 17.970 -15.631 1.00 88.12 301 ILE A N 1
ATOM 2416 C CA . ILE A 1 301 ? 22.653 17.113 -14.441 1.00 88.12 301 ILE A CA 1
ATOM 2417 C C . ILE A 1 301 ? 21.532 17.604 -13.517 1.00 88.12 301 ILE A C 1
ATOM 2419 O O . ILE A 1 301 ? 20.701 16.801 -13.110 1.00 88.12 301 ILE A O 1
ATOM 2423 N N . HIS A 1 302 ? 21.439 18.909 -13.245 1.00 87.38 302 HIS A N 1
ATOM 2424 C CA . HIS A 1 302 ? 20.316 19.464 -12.478 1.00 87.38 302 HIS A CA 1
ATOM 2425 C C . HIS A 1 302 ? 18.962 19.173 -13.140 1.00 87.38 302 HIS A C 1
ATOM 2427 O O . HIS A 1 302 ? 18.046 18.705 -12.472 1.00 87.38 302 HIS A O 1
ATOM 2433 N N . ASP A 1 303 ? 18.854 19.355 -14.459 1.00 91.19 303 ASP A N 1
ATOM 2434 C CA . ASP A 1 303 ? 17.637 19.042 -15.212 1.00 91.19 303 ASP A CA 1
ATOM 2435 C C . ASP A 1 303 ? 17.268 17.552 -15.144 1.00 91.19 303 ASP A C 1
ATOM 2437 O O . ASP A 1 303 ? 16.083 17.223 -15.149 1.00 91.19 303 ASP A O 1
ATOM 2441 N N . LEU A 1 304 ? 18.251 16.650 -15.048 1.00 93.88 304 LEU A N 1
ATOM 2442 C CA . LEU A 1 304 ? 18.014 15.218 -14.862 1.00 93.88 304 LEU A CA 1
ATOM 2443 C C . LEU A 1 304 ? 17.454 14.916 -13.464 1.00 93.88 304 LEU A C 1
ATOM 2445 O O . LEU A 1 304 ? 16.511 14.137 -13.346 1.00 93.88 304 LEU A O 1
ATOM 2449 N N . PHE A 1 305 ? 17.982 15.551 -12.414 1.00 92.75 305 PHE A N 1
ATOM 2450 C CA . PHE A 1 305 ? 17.421 15.424 -11.063 1.00 92.75 305 PHE A CA 1
ATOM 2451 C C . PHE A 1 305 ? 16.002 16.000 -10.974 1.00 92.75 305 PHE A C 1
ATOM 2453 O O . PHE A 1 305 ? 15.136 15.386 -10.349 1.00 92.75 305 PHE A O 1
ATOM 2460 N N . ASP A 1 306 ? 15.721 17.100 -11.678 1.00 92.44 306 ASP A N 1
ATOM 2461 C CA . ASP A 1 306 ? 14.356 17.608 -11.826 1.00 92.44 306 ASP A CA 1
ATOM 2462 C C . ASP A 1 306 ? 13.452 16.583 -12.529 1.00 92.44 306 ASP A C 1
ATOM 2464 O O . ASP A 1 306 ? 12.300 16.406 -12.138 1.00 92.44 306 ASP A O 1
ATOM 2468 N N . MET A 1 307 ? 13.955 15.879 -13.553 1.00 95.75 307 MET A N 1
ATOM 2469 C CA . MET A 1 307 ? 13.212 14.792 -14.203 1.00 95.75 307 MET A CA 1
ATOM 2470 C C . MET A 1 307 ? 12.926 13.640 -13.233 1.00 95.75 307 MET A C 1
ATOM 2472 O O . MET A 1 307 ? 11.784 13.187 -13.184 1.00 95.75 307 MET A O 1
ATOM 2476 N N . PHE A 1 308 ? 13.895 13.204 -12.420 1.00 95.75 308 PHE A N 1
ATOM 2477 C CA . PHE A 1 308 ? 13.655 12.193 -11.379 1.00 95.75 308 PHE A CA 1
ATOM 2478 C C . PHE A 1 308 ? 12.571 12.647 -10.392 1.00 95.75 308 PHE A C 1
ATOM 2480 O O . PHE A 1 308 ? 11.655 11.884 -10.077 1.00 95.75 308 PHE A O 1
ATOM 2487 N N . LEU A 1 309 ? 12.594 13.912 -9.968 1.00 94.69 309 LEU A N 1
ATOM 2488 C CA . LEU A 1 309 ? 11.553 14.463 -9.103 1.00 94.69 309 LEU A CA 1
ATOM 2489 C C . LEU A 1 309 ? 10.185 14.502 -9.798 1.00 94.69 309 LEU A C 1
ATOM 2491 O O . LEU A 1 309 ? 9.181 14.132 -9.186 1.00 94.69 309 LEU A O 1
ATOM 2495 N N . LEU A 1 310 ? 10.126 14.891 -11.077 1.00 94.56 310 LEU A N 1
ATOM 2496 C CA . LEU A 1 310 ? 8.892 14.896 -11.873 1.00 94.56 310 LEU A CA 1
ATOM 2497 C C . LEU A 1 310 ? 8.247 13.506 -11.933 1.00 94.56 310 LEU A C 1
ATOM 2499 O O . LEU A 1 310 ? 7.031 13.409 -11.766 1.00 94.56 310 LEU A O 1
ATOM 2503 N N . THR A 1 311 ? 9.037 12.436 -12.091 1.00 93.00 311 THR A N 1
ATOM 2504 C CA . THR A 1 311 ? 8.505 11.057 -12.109 1.00 93.00 311 THR A CA 1
ATOM 2505 C C . THR A 1 311 ? 7.855 10.627 -10.798 1.00 93.00 311 THR A C 1
ATOM 2507 O O . THR A 1 311 ? 6.990 9.765 -10.806 1.00 93.00 311 THR A O 1
ATOM 2510 N N . PHE A 1 312 ? 8.215 11.250 -9.676 1.00 92.81 312 PHE A N 1
ATOM 2511 C CA . PHE A 1 312 ? 7.620 10.962 -8.369 1.00 92.81 312 PHE A CA 1
ATOM 2512 C C . PHE A 1 312 ? 6.466 11.918 -8.013 1.00 92.81 312 PHE A C 1
ATOM 2514 O O . PHE A 1 312 ? 5.916 11.902 -6.914 1.00 92.81 312 PHE A O 1
ATOM 2521 N N . SER A 1 313 ? 6.101 12.793 -8.950 1.00 91.19 313 SER A N 1
ATOM 2522 C CA . SER A 1 313 ? 5.176 13.905 -8.732 1.00 91.19 313 SER A CA 1
ATOM 2523 C C . SER A 1 313 ? 3.837 13.744 -9.440 1.00 91.19 313 SER A C 1
ATOM 2525 O O . SER A 1 313 ? 3.082 14.715 -9.535 1.00 91.19 313 SER A O 1
ATOM 2527 N N . LEU A 1 314 ? 3.533 12.543 -9.943 1.00 93.00 314 LEU A N 1
ATOM 2528 C CA . LEU A 1 314 ? 2.222 12.257 -10.515 1.00 93.00 314 LEU A CA 1
ATOM 2529 C C . LEU A 1 314 ? 1.132 12.511 -9.475 1.00 93.00 314 LEU A C 1
ATOM 2531 O O . LEU A 1 314 ? 1.266 12.161 -8.304 1.00 93.00 314 LEU A O 1
ATOM 2535 N N . THR A 1 315 ? 0.026 13.095 -9.911 1.00 91.31 315 THR A N 1
ATOM 2536 C CA . THR A 1 315 ? -1.172 13.243 -9.084 1.00 91.31 315 THR A CA 1
ATOM 2537 C C . THR A 1 315 ? -1.889 11.905 -8.920 1.00 91.31 315 THR A C 1
ATOM 2539 O O . THR A 1 315 ? -1.897 11.102 -9.850 1.00 91.31 315 THR A O 1
ATOM 2542 N N . GLY A 1 316 ? -2.538 11.704 -7.774 1.00 90.38 316 GLY A N 1
ATOM 2543 C CA . GLY A 1 316 ? -3.242 10.461 -7.447 1.00 90.38 316 GLY A CA 1
ATOM 2544 C C . GLY A 1 316 ? -2.455 9.554 -6.500 1.00 90.38 316 GLY A C 1
ATOM 2545 O O . GLY A 1 316 ? -1.282 9.811 -6.190 1.00 90.38 316 GLY A O 1
ATOM 2546 N N . HIS A 1 317 ? -3.133 8.520 -6.012 1.00 91.50 317 HIS A N 1
ATOM 2547 C CA . HIS A 1 317 ? -2.612 7.538 -5.071 1.00 91.50 317 HIS A CA 1
ATOM 2548 C C . HIS A 1 317 ? -2.154 6.260 -5.785 1.00 91.50 317 HIS A C 1
ATOM 2550 O O . HIS A 1 317 ? -2.925 5.624 -6.501 1.00 91.50 317 HIS A O 1
ATOM 2556 N N . TYR A 1 318 ? -0.917 5.845 -5.520 1.00 92.88 318 TYR A N 1
ATOM 2557 C CA . TYR A 1 318 ? -0.419 4.521 -5.889 1.00 92.88 318 TYR A CA 1
ATOM 2558 C C . TYR A 1 318 ? -1.174 3.405 -5.136 1.00 92.88 318 TYR A C 1
ATOM 2560 O O . TYR A 1 318 ? -1.573 3.636 -3.997 1.00 92.88 318 TYR A O 1
ATOM 2568 N N . PRO A 1 319 ? -1.359 2.193 -5.693 1.00 91.38 319 PRO A N 1
ATOM 2569 C CA . PRO A 1 319 ? -1.231 1.827 -7.108 1.00 91.38 319 PRO A CA 1
ATOM 2570 C C . PRO A 1 319 ? -2.503 2.109 -7.925 1.00 91.38 319 PRO A C 1
ATOM 2572 O O . PRO A 1 319 ? -2.557 1.769 -9.101 1.00 91.38 319 PRO A O 1
ATOM 2575 N N . TYR A 1 320 ? -3.551 2.645 -7.293 1.00 88.75 320 TYR A N 1
ATOM 2576 C CA . TYR A 1 320 ? -4.892 2.696 -7.873 1.00 88.75 320 TYR A CA 1
ATOM 2577 C C . TYR A 1 320 ? -5.034 3.754 -8.978 1.00 88.75 320 TYR A C 1
ATOM 2579 O O . TYR A 1 320 ? -5.542 3.457 -10.054 1.00 88.75 320 TYR A O 1
ATOM 2587 N N . ASP A 1 321 ? -4.586 4.986 -8.727 1.00 90.38 321 ASP A N 1
ATOM 2588 C CA . ASP A 1 321 ? -4.668 6.079 -9.705 1.00 90.38 321 ASP A CA 1
ATOM 2589 C C . ASP A 1 321 ? -3.468 6.090 -10.670 1.00 90.38 321 ASP A C 1
ATOM 2591 O O . ASP A 1 321 ? -3.571 6.629 -11.772 1.00 90.38 321 ASP A O 1
ATOM 2595 N N . GLU A 1 322 ? -2.319 5.557 -10.238 1.00 92.88 322 GLU A N 1
ATOM 2596 C CA . GLU A 1 322 ? -1.084 5.427 -11.023 1.00 92.88 322 GLU A CA 1
ATOM 2597 C C . GLU A 1 322 ? -0.124 4.397 -10.410 1.00 92.88 322 GLU A C 1
ATOM 2599 O O . GLU A 1 322 ? -0.065 4.259 -9.192 1.00 92.88 322 GLU A O 1
ATOM 2604 N N . ASP A 1 323 ? 0.663 3.701 -11.236 1.00 93.06 323 ASP A N 1
ATOM 2605 C CA . ASP A 1 323 ? 1.628 2.668 -10.812 1.00 93.06 323 ASP A CA 1
ATOM 2606 C C . ASP A 1 323 ? 3.107 3.100 -10.941 1.00 93.06 323 ASP A C 1
ATOM 2608 O O . ASP A 1 323 ? 4.017 2.323 -10.652 1.00 93.06 323 ASP A O 1
ATOM 2612 N N . ILE A 1 324 ? 3.371 4.346 -11.347 1.00 94.62 324 ILE A N 1
ATOM 2613 C CA . ILE A 1 324 ? 4.717 4.829 -11.704 1.00 94.62 324 ILE A CA 1
ATOM 2614 C C . ILE A 1 324 ? 5.534 5.223 -10.482 1.00 94.62 324 ILE A C 1
ATOM 2616 O O . ILE A 1 324 ? 6.762 5.084 -10.488 1.00 94.62 324 ILE A O 1
ATOM 2620 N N . SER A 1 325 ? 4.869 5.691 -9.426 1.00 94.62 325 SER A N 1
ATOM 2621 C CA . SER A 1 325 ? 5.543 6.127 -8.203 1.00 94.62 325 SER A CA 1
ATOM 2622 C C . SER A 1 325 ? 6.406 5.033 -7.563 1.00 94.62 325 SER A C 1
ATOM 2624 O O . SER A 1 325 ? 7.398 5.377 -6.933 1.00 94.62 325 SER A O 1
ATOM 2626 N N . ASP A 1 326 ? 6.102 3.747 -7.764 1.00 93.38 326 ASP A N 1
ATOM 2627 C CA . ASP A 1 326 ? 6.918 2.617 -7.283 1.00 93.38 326 ASP A CA 1
ATOM 2628 C C . ASP A 1 326 ? 8.294 2.567 -7.971 1.00 93.38 326 ASP A C 1
ATOM 2630 O O . ASP A 1 326 ? 9.342 2.578 -7.326 1.00 93.38 326 ASP A O 1
ATOM 2634 N N . ILE A 1 327 ? 8.310 2.645 -9.306 1.00 93.75 327 ILE A N 1
ATOM 2635 C CA . ILE A 1 327 ? 9.554 2.682 -10.092 1.00 93.75 327 ILE A CA 1
ATOM 2636 C C . ILE A 1 327 ? 10.337 3.964 -9.785 1.00 93.75 327 ILE A C 1
ATOM 2638 O O . ILE A 1 327 ? 11.565 3.946 -9.663 1.00 93.75 327 ILE A O 1
ATOM 2642 N N . ALA A 1 328 ? 9.633 5.087 -9.639 1.00 94.81 328 ALA A N 1
ATOM 2643 C CA . ALA A 1 328 ? 10.251 6.350 -9.267 1.00 94.81 328 ALA A CA 1
ATOM 2644 C C . ALA A 1 328 ? 10.834 6.309 -7.841 1.00 94.81 328 ALA A C 1
ATOM 2646 O O . ALA A 1 328 ? 11.904 6.871 -7.617 1.00 94.81 328 ALA A O 1
ATOM 2647 N N . LEU A 1 329 ? 10.214 5.600 -6.892 1.00 94.88 329 LEU A N 1
ATOM 2648 C CA . LEU A 1 329 ? 10.781 5.395 -5.556 1.00 94.88 329 LEU A CA 1
ATOM 2649 C C . LEU A 1 329 ? 12.105 4.627 -5.622 1.00 94.88 329 LEU A C 1
ATOM 2651 O O . LEU A 1 329 ? 13.053 5.002 -4.935 1.00 94.88 329 LEU A O 1
ATOM 2655 N N . GLN A 1 330 ? 12.215 3.623 -6.497 1.00 94.19 330 GLN A N 1
ATOM 2656 C CA . GLN A 1 330 ? 13.470 2.893 -6.702 1.00 94.19 330 GLN A CA 1
ATOM 2657 C C . GLN A 1 330 ? 14.605 3.801 -7.204 1.00 94.19 330 GLN A C 1
ATOM 2659 O O . GLN A 1 330 ? 15.743 3.670 -6.752 1.00 94.19 330 GLN A O 1
ATOM 2664 N N . ILE A 1 331 ? 14.304 4.766 -8.085 1.00 94.88 331 ILE A N 1
ATOM 2665 C CA . ILE A 1 331 ? 15.274 5.797 -8.499 1.00 94.88 331 ILE A CA 1
ATOM 2666 C C . ILE A 1 331 ? 15.769 6.573 -7.277 1.00 94.88 331 ILE A C 1
ATOM 2668 O O . ILE A 1 331 ? 16.972 6.781 -7.112 1.00 94.88 331 ILE A O 1
ATOM 2672 N N . TRP A 1 332 ? 14.850 6.989 -6.405 1.00 93.88 332 TRP A N 1
ATOM 2673 C CA . TRP A 1 332 ? 15.189 7.739 -5.201 1.00 93.88 332 TRP A CA 1
ATOM 2674 C C . TRP A 1 332 ? 15.986 6.908 -4.197 1.00 93.88 332 TRP A C 1
ATOM 2676 O O . TRP A 1 332 ? 16.951 7.423 -3.644 1.00 93.88 332 TRP A O 1
ATOM 2686 N N . LEU A 1 333 ? 15.705 5.616 -4.035 1.00 92.81 333 LEU A N 1
ATOM 2687 C CA . LEU A 1 333 ? 16.546 4.726 -3.227 1.00 92.81 333 LEU A CA 1
ATOM 2688 C C . LEU A 1 333 ? 17.998 4.698 -3.733 1.00 92.81 333 LEU A C 1
ATOM 2690 O O . LEU A 1 333 ? 18.922 4.852 -2.932 1.00 92.81 333 LEU A O 1
ATOM 2694 N N . ASN A 1 334 ? 18.203 4.625 -5.053 1.00 92.88 334 ASN A N 1
ATOM 2695 C CA . ASN A 1 334 ? 19.540 4.697 -5.653 1.00 92.88 334 ASN A CA 1
ATOM 2696 C C . ASN A 1 334 ? 20.204 6.068 -5.394 1.00 92.88 334 ASN A C 1
ATOM 2698 O O . ASN A 1 334 ? 21.386 6.138 -5.055 1.00 92.88 334 ASN A O 1
ATOM 2702 N N . ILE A 1 335 ? 19.445 7.172 -5.503 1.00 91.94 335 ILE A N 1
ATOM 2703 C CA . ILE A 1 335 ? 19.916 8.533 -5.169 1.00 91.94 335 ILE A CA 1
ATOM 2704 C C . ILE A 1 335 ? 20.356 8.610 -3.705 1.00 91.94 335 ILE A C 1
ATOM 2706 O O . ILE A 1 335 ? 21.399 9.197 -3.406 1.00 91.94 335 ILE A O 1
ATOM 2710 N N . HIS A 1 336 ? 19.571 8.045 -2.787 1.00 88.81 336 HIS A N 1
ATOM 2711 C CA . HIS A 1 336 ? 19.868 8.033 -1.357 1.00 88.81 336 HIS A CA 1
ATOM 2712 C C . HIS A 1 336 ? 21.167 7.275 -1.076 1.00 88.81 336 HIS A C 1
ATOM 2714 O O . HIS A 1 336 ? 22.057 7.831 -0.433 1.00 88.81 336 HIS A O 1
ATOM 2720 N N . GLU A 1 337 ? 21.309 6.052 -1.590 1.00 89.69 337 GLU A N 1
ATOM 2721 C CA . GLU A 1 337 ? 22.502 5.224 -1.386 1.00 89.69 337 GLU A CA 1
ATOM 2722 C C . GLU A 1 337 ? 23.779 5.927 -1.880 1.00 89.69 337 GLU A C 1
ATOM 2724 O O . GLU A 1 337 ? 24.746 6.074 -1.124 1.00 89.69 337 GLU A O 1
ATOM 2729 N N . ALA A 1 338 ? 23.742 6.479 -3.096 1.00 88.19 338 ALA A N 1
ATOM 2730 C CA . ALA A 1 338 ? 24.853 7.228 -3.685 1.00 88.19 338 ALA A CA 1
ATOM 2731 C C . ALA A 1 338 ? 25.157 8.558 -2.964 1.00 88.19 338 ALA A C 1
ATOM 2733 O O . ALA A 1 338 ? 26.305 9.005 -2.875 1.00 88.19 338 ALA A O 1
ATOM 2734 N N . SER A 1 339 ? 24.133 9.220 -2.417 1.00 86.94 339 SER A N 1
ATOM 2735 C CA . SER A 1 339 ? 24.314 10.438 -1.614 1.00 86.94 339 SER A CA 1
ATOM 2736 C C . SER A 1 339 ? 25.054 10.138 -0.314 1.00 86.94 339 SER A C 1
ATOM 2738 O O . SER A 1 339 ? 25.975 10.870 0.045 1.00 86.94 339 SER A O 1
ATOM 2740 N N . ILE A 1 340 ? 24.689 9.047 0.365 1.00 82.31 340 ILE A N 1
ATOM 2741 C CA . ILE A 1 340 ? 25.311 8.614 1.623 1.00 82.31 340 ILE A CA 1
ATOM 2742 C C . ILE A 1 340 ? 26.766 8.194 1.396 1.00 82.31 340 ILE A C 1
ATOM 2744 O O . ILE A 1 340 ? 27.641 8.536 2.196 1.00 82.31 340 ILE A O 1
ATOM 2748 N N . SER A 1 341 ? 27.046 7.478 0.301 1.00 79.25 341 SER A N 1
ATOM 2749 C CA . SER A 1 341 ? 28.415 7.097 -0.055 1.00 79.25 341 SER A CA 1
ATOM 2750 C C . SER A 1 341 ? 29.285 8.348 -0.244 1.00 79.25 341 SER A C 1
ATOM 2752 O O . SER A 1 341 ? 30.356 8.462 0.354 1.00 79.25 341 SER A O 1
ATOM 2754 N N . THR A 1 342 ? 28.787 9.340 -0.985 1.00 73.31 342 THR A N 1
ATOM 2755 C CA . THR A 1 342 ? 29.518 10.571 -1.316 1.00 73.31 342 THR A CA 1
ATOM 2756 C C . THR A 1 342 ? 29.762 11.465 -0.097 1.00 73.31 342 THR A C 1
ATOM 2758 O O . THR A 1 342 ? 30.887 11.940 0.087 1.00 73.31 342 THR A O 1
ATOM 2761 N N . THR A 1 343 ? 28.764 11.670 0.771 1.00 64.75 343 THR A N 1
ATOM 2762 C CA . THR A 1 343 ? 28.924 12.482 1.993 1.00 64.75 343 THR A CA 1
ATOM 2763 C C . THR A 1 343 ? 29.913 11.859 2.980 1.00 64.75 343 THR A C 1
ATOM 2765 O O . THR A 1 343 ? 30.646 12.582 3.653 1.00 64.75 343 THR A O 1
ATOM 2768 N N . ALA A 1 344 ? 30.021 10.527 3.032 1.00 59.00 344 ALA A N 1
ATOM 2769 C CA . ALA A 1 344 ? 31.030 9.852 3.845 1.00 59.00 344 ALA A CA 1
ATOM 2770 C C . ALA A 1 344 ? 32.471 10.092 3.340 1.00 59.00 344 ALA A C 1
ATOM 2772 O O . ALA A 1 344 ? 33.400 10.173 4.148 1.00 59.00 344 ALA A O 1
ATOM 2773 N N . TYR A 1 345 ? 32.675 10.241 2.024 1.00 54.38 345 TYR A N 1
ATOM 2774 C CA . TYR A 1 345 ? 33.996 10.489 1.426 1.00 54.38 345 TYR A CA 1
ATOM 2775 C C . TYR A 1 345 ? 34.479 11.945 1.572 1.00 54.38 345 TYR A C 1
ATOM 2777 O O . TYR A 1 345 ? 35.681 12.168 1.749 1.00 54.38 345 TYR A O 1
ATOM 2785 N N . THR A 1 346 ? 33.584 12.940 1.530 1.00 52.97 346 THR A N 1
ATOM 2786 C CA . THR A 1 346 ? 33.946 14.374 1.589 1.00 52.97 346 THR A CA 1
ATOM 2787 C C . THR A 1 346 ? 34.371 14.850 2.982 1.00 52.97 346 THR A C 1
ATOM 2789 O O . THR A 1 346 ? 35.180 15.769 3.089 1.00 52.97 346 THR A O 1
ATOM 2792 N N . VAL A 1 347 ? 33.939 14.179 4.058 1.00 49.91 347 VAL A N 1
ATOM 2793 C CA . VAL A 1 347 ? 34.388 14.463 5.441 1.00 49.91 347 VAL A CA 1
ATOM 2794 C C . VAL A 1 347 ? 35.887 14.158 5.639 1.00 49.91 347 VAL A C 1
ATOM 2796 O O . VAL A 1 347 ? 36.517 14.680 6.559 1.00 49.91 347 VAL A O 1
ATOM 2799 N N . GLY A 1 348 ? 36.489 13.341 4.764 1.00 44.94 348 GLY A N 1
ATOM 2800 C CA . GLY A 1 348 ? 37.886 12.917 4.871 1.00 44.94 348 GLY A CA 1
ATOM 2801 C C . GLY A 1 348 ? 38.915 13.793 4.148 1.00 44.94 348 GLY A C 1
ATOM 2802 O O . GLY A 1 348 ? 40.077 13.776 4.543 1.00 44.94 348 GLY A O 1
ATOM 2803 N N . ASN A 1 349 ? 38.541 14.533 3.098 1.00 47.19 349 ASN A N 1
ATOM 2804 C CA . ASN A 1 349 ? 39.478 15.282 2.252 1.00 47.19 349 ASN A CA 1
ATOM 2805 C C . ASN A 1 349 ? 38.758 16.429 1.504 1.00 47.19 349 ASN A C 1
ATOM 2807 O O . ASN A 1 349 ? 37.776 16.161 0.824 1.00 47.19 349 ASN A O 1
ATOM 2811 N N . VAL A 1 350 ? 39.345 17.640 1.523 1.00 41.38 350 VAL A N 1
ATOM 2812 C CA . VAL A 1 350 ? 39.054 18.872 0.727 1.00 41.38 350 VAL A CA 1
ATOM 2813 C C . VAL A 1 350 ? 38.455 20.062 1.520 1.00 41.38 350 VAL A C 1
ATOM 2815 O O . VAL A 1 350 ? 37.739 19.909 2.500 1.00 41.38 350 VAL A O 1
ATOM 2818 N N . HIS A 1 351 ? 38.875 21.272 1.117 1.00 49.25 351 HIS A N 1
ATOM 2819 C CA . HIS A 1 351 ? 38.660 22.594 1.720 1.00 49.25 351 HIS A CA 1
ATOM 2820 C C . HIS A 1 351 ? 37.187 22.955 2.038 1.00 49.25 351 HIS A C 1
ATOM 2822 O O . HIS A 1 351 ? 36.279 22.706 1.253 1.00 49.25 351 HIS A O 1
ATOM 2828 N N . ASN A 1 352 ? 36.990 23.632 3.179 1.00 56.19 352 ASN A N 1
ATOM 2829 C CA . ASN A 1 352 ? 35.715 23.849 3.888 1.00 56.19 352 ASN A CA 1
ATOM 2830 C C . ASN A 1 352 ? 34.569 24.585 3.150 1.00 56.19 352 ASN A C 1
ATOM 2832 O O . ASN A 1 352 ? 33.458 24.582 3.675 1.00 56.19 352 ASN A O 1
ATOM 2836 N N . GLU A 1 353 ? 34.790 25.252 2.013 1.00 55.25 353 GLU A N 1
ATOM 2837 C CA . GLU A 1 353 ? 33.733 26.046 1.345 1.00 55.25 353 GLU A CA 1
ATOM 2838 C C . GLU A 1 353 ? 33.051 25.288 0.196 1.00 55.25 353 GLU A C 1
ATOM 2840 O O . GLU A 1 353 ? 31.823 25.208 0.172 1.00 55.25 353 GLU A O 1
ATOM 2845 N N . ASP A 1 354 ? 33.818 24.644 -0.689 1.00 53.59 354 ASP A N 1
ATOM 2846 C CA . ASP A 1 354 ? 33.268 23.859 -1.806 1.00 53.59 354 ASP A CA 1
ATOM 2847 C C . ASP A 1 354 ? 32.560 22.587 -1.312 1.00 53.59 354 ASP A C 1
ATOM 2849 O O . ASP A 1 354 ? 31.482 22.238 -1.794 1.00 53.59 354 ASP A O 1
ATOM 2853 N N . ALA A 1 355 ? 33.105 21.940 -0.272 1.00 59.31 355 ALA A N 1
ATOM 2854 C CA . ALA A 1 355 ? 32.465 20.794 0.374 1.00 59.31 355 ALA A CA 1
ATOM 2855 C C . ALA A 1 355 ? 31.094 21.164 0.973 1.00 59.31 355 ALA A C 1
ATOM 2857 O O . ALA A 1 355 ? 30.145 20.388 0.876 1.00 59.31 355 ALA A O 1
ATOM 2858 N N . LYS A 1 356 ? 30.952 22.381 1.511 1.00 61.62 356 LYS A N 1
ATOM 2859 C CA . LYS A 1 356 ? 29.701 22.861 2.109 1.00 61.62 356 LYS A CA 1
ATOM 2860 C C . LYS A 1 356 ? 28.633 23.182 1.057 1.00 61.62 356 LYS A C 1
ATOM 2862 O O . LYS A 1 356 ? 27.488 22.775 1.208 1.00 61.62 356 LYS A O 1
ATOM 2867 N N . LEU A 1 357 ? 29.019 23.839 -0.040 1.00 63.09 357 LEU A N 1
ATOM 2868 C CA . LEU A 1 357 ? 28.144 24.083 -1.198 1.00 63.09 357 LEU A CA 1
ATOM 2869 C C . LEU A 1 357 ? 27.629 22.777 -1.826 1.00 63.09 357 LEU A C 1
ATOM 2871 O O . LEU A 1 357 ? 26.467 22.691 -2.236 1.00 63.09 357 LEU A O 1
ATOM 2875 N N . SER A 1 358 ? 28.487 21.758 -1.873 1.00 65.19 358 SER A N 1
ATOM 2876 C CA . SER A 1 358 ? 28.135 20.432 -2.376 1.00 65.19 358 SER A CA 1
ATOM 2877 C C . SER A 1 358 ? 27.102 19.721 -1.493 1.00 65.19 358 SER A C 1
ATOM 2879 O O . SER A 1 358 ? 26.109 19.188 -1.991 1.00 65.19 358 SER A O 1
ATOM 2881 N N . GLU A 1 359 ? 27.284 19.796 -0.172 1.00 70.88 359 GLU A N 1
ATOM 2882 C CA . GLU A 1 359 ? 26.381 19.221 0.823 1.00 70.88 359 GLU A CA 1
ATOM 2883 C C . GLU A 1 359 ? 25.012 19.921 0.801 1.00 70.88 359 GLU A C 1
ATOM 2885 O O . GLU A 1 359 ? 23.976 19.258 0.815 1.00 70.88 359 GLU A O 1
ATOM 2890 N N . ASP A 1 360 ? 24.994 21.251 0.674 1.00 75.75 360 ASP A N 1
ATOM 2891 C CA . ASP A 1 360 ? 23.767 22.052 0.593 1.00 75.75 360 ASP A CA 1
ATOM 2892 C C . ASP A 1 360 ? 22.937 21.739 -0.668 1.00 75.75 360 ASP A C 1
ATOM 2894 O O . ASP A 1 360 ? 21.704 21.806 -0.644 1.00 75.75 360 ASP A O 1
ATOM 2898 N N . THR A 1 361 ? 23.592 21.380 -1.776 1.00 79.94 361 THR A N 1
ATOM 2899 C CA . THR A 1 361 ? 22.915 21.017 -3.033 1.00 79.94 361 THR A CA 1
ATOM 2900 C C . THR A 1 361 ? 22.248 19.648 -2.927 1.00 79.94 361 THR A C 1
ATOM 2902 O O . THR A 1 361 ? 21.070 19.521 -3.257 1.00 79.94 361 THR A O 1
ATOM 2905 N N . ILE A 1 362 ? 22.960 18.647 -2.398 1.00 84.06 362 ILE A N 1
ATOM 2906 C CA . ILE A 1 362 ? 22.405 17.307 -2.150 1.00 84.06 362 ILE A CA 1
ATOM 2907 C C . ILE A 1 362 ? 21.229 17.406 -1.171 1.00 84.06 362 ILE A C 1
ATOM 2909 O O . ILE A 1 362 ? 20.142 16.901 -1.451 1.00 84.06 362 ILE A O 1
ATOM 2913 N N . LYS A 1 363 ? 21.397 18.137 -0.062 1.00 84.94 363 LYS A N 1
ATOM 2914 C CA . LYS A 1 363 ? 20.332 18.367 0.925 1.00 84.94 363 LYS A CA 1
ATOM 2915 C C . LYS A 1 363 ? 19.073 18.970 0.307 1.00 84.94 363 LYS A C 1
ATOM 2917 O O . LYS A 1 363 ? 17.976 18.522 0.627 1.00 84.94 363 LYS A O 1
ATOM 2922 N N . ARG A 1 364 ? 19.209 19.943 -0.599 1.00 87.06 364 ARG A N 1
ATOM 2923 C CA . ARG A 1 364 ? 18.064 20.582 -1.268 1.00 87.06 364 ARG A CA 1
ATOM 2924 C C . ARG A 1 364 ? 17.228 19.589 -2.075 1.00 87.06 364 ARG A C 1
ATOM 2926 O O . ARG A 1 364 ? 16.010 19.593 -1.947 1.00 87.06 364 ARG A O 1
ATOM 2933 N N . ILE A 1 365 ? 17.876 18.728 -2.855 1.00 89.94 365 ILE A N 1
ATOM 2934 C CA . ILE A 1 365 ? 17.189 17.730 -3.688 1.00 89.94 365 ILE A CA 1
ATOM 2935 C C . ILE A 1 365 ? 16.419 16.737 -2.809 1.00 89.94 365 ILE A C 1
ATOM 2937 O O . ILE A 1 365 ? 15.249 16.456 -3.060 1.00 89.94 365 ILE A O 1
ATOM 2941 N N . HIS A 1 366 ? 17.040 16.267 -1.725 1.00 91.12 366 HIS A N 1
ATOM 2942 C CA . HIS A 1 366 ? 16.375 15.387 -0.761 1.00 91.12 366 HIS A CA 1
ATOM 2943 C C . HIS A 1 366 ? 15.229 16.082 -0.015 1.00 91.12 366 HIS A C 1
ATOM 2945 O O . HIS A 1 366 ? 14.212 15.453 0.256 1.00 91.12 366 HIS A O 1
ATOM 2951 N N . MET A 1 367 ? 15.326 17.387 0.269 1.00 90.69 367 MET A N 1
ATOM 2952 C CA . MET A 1 367 ? 14.203 18.151 0.831 1.00 90.69 367 MET A CA 1
ATOM 2953 C C . MET A 1 367 ? 13.007 18.218 -0.127 1.00 90.69 367 MET A C 1
ATOM 2955 O O . MET A 1 367 ? 11.866 18.081 0.317 1.00 90.69 367 MET A O 1
ATOM 2959 N N . GLU A 1 368 ? 13.246 18.423 -1.423 1.00 91.62 368 GLU A N 1
ATOM 2960 C CA . GLU A 1 368 ? 12.184 18.437 -2.437 1.00 91.62 368 GLU A CA 1
ATOM 2961 C C . GLU A 1 368 ? 11.536 17.057 -2.595 1.00 91.62 368 GLU A C 1
ATOM 2963 O O . GLU A 1 368 ? 10.306 16.957 -2.649 1.00 91.62 368 GLU A O 1
ATOM 2968 N N . PHE A 1 369 ? 12.335 15.987 -2.571 1.00 93.88 369 PHE A N 1
ATOM 2969 C CA . PHE A 1 369 ? 11.820 14.620 -2.518 1.00 93.88 369 PHE A CA 1
ATOM 2970 C C . PHE A 1 369 ? 10.955 14.385 -1.277 1.00 93.88 369 PHE A C 1
ATOM 2972 O O . PHE A 1 369 ? 9.815 13.946 -1.417 1.00 93.88 369 PHE A O 1
ATOM 29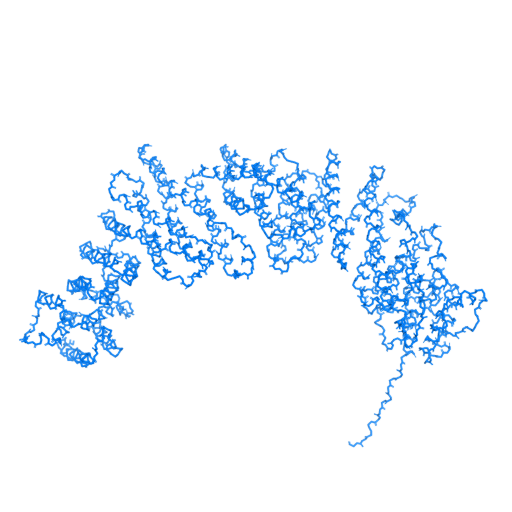79 N N . CYS A 1 370 ? 11.429 14.750 -0.080 1.00 93.88 370 CYS A N 1
ATOM 2980 C CA . CYS A 1 370 ? 10.668 14.615 1.165 1.00 93.88 370 CYS A CA 1
ATOM 2981 C C . CYS A 1 370 ? 9.293 15.296 1.085 1.00 93.88 370 CYS A C 1
ATOM 2983 O O . CYS A 1 370 ? 8.306 14.751 1.577 1.00 93.88 370 CYS A O 1
ATOM 2985 N N . GLN A 1 371 ? 9.192 16.458 0.429 1.00 93.50 371 GLN A N 1
ATOM 2986 C CA . GLN A 1 371 ? 7.908 17.136 0.216 1.00 93.50 371 GLN A CA 1
ATOM 2987 C C . GLN A 1 371 ? 6.958 16.332 -0.687 1.00 93.50 371 GLN A C 1
ATOM 2989 O O . GLN A 1 371 ? 5.768 16.240 -0.389 1.00 93.50 371 GLN A O 1
ATOM 2994 N N . ARG A 1 372 ? 7.453 15.731 -1.778 1.00 94.19 372 ARG A N 1
ATOM 2995 C CA . ARG A 1 372 ? 6.626 14.900 -2.677 1.00 94.19 372 ARG A CA 1
ATOM 2996 C C . ARG A 1 372 ? 6.263 13.558 -2.037 1.00 94.19 372 ARG A C 1
ATOM 2998 O O . ARG A 1 372 ? 5.105 13.154 -2.106 1.00 94.19 372 ARG A O 1
ATOM 3005 N N . ALA A 1 373 ? 7.206 12.927 -1.339 1.00 94.94 373 ALA A N 1
ATOM 3006 C CA . ALA A 1 373 ? 6.996 11.701 -0.571 1.00 94.94 373 ALA A CA 1
ATOM 3007 C C . ALA A 1 373 ? 5.978 11.884 0.552 1.00 94.94 373 ALA A C 1
ATOM 3009 O O . ALA A 1 373 ? 5.139 11.012 0.766 1.00 94.94 373 ALA A O 1
ATOM 3010 N N . PHE A 1 374 ? 5.988 13.044 1.212 1.00 94.69 374 PHE A N 1
ATOM 3011 C CA . PHE A 1 374 ? 4.959 13.397 2.182 1.00 94.69 374 PHE A CA 1
ATOM 3012 C C . PHE A 1 374 ? 3.570 13.428 1.542 1.00 94.69 374 PHE A C 1
ATOM 3014 O O . PHE A 1 374 ? 2.643 12.833 2.075 1.00 94.69 374 PHE A O 1
ATOM 3021 N N . ILE A 1 375 ? 3.408 14.057 0.376 1.00 92.94 375 ILE A N 1
ATOM 3022 C CA . ILE A 1 375 ? 2.114 14.076 -0.325 1.00 92.94 375 ILE A CA 1
ATOM 3023 C C . ILE A 1 375 ? 1.692 12.651 -0.722 1.00 92.94 375 ILE A C 1
ATOM 3025 O O . ILE A 1 375 ? 0.542 12.271 -0.514 1.00 92.94 375 ILE A O 1
ATOM 3029 N N . LYS A 1 376 ? 2.627 11.835 -1.223 1.00 94.12 376 LYS A N 1
ATOM 3030 C CA . LYS A 1 376 ? 2.376 10.445 -1.639 1.00 94.12 376 LYS A CA 1
ATOM 3031 C C . LYS A 1 376 ? 2.057 9.482 -0.490 1.00 94.12 376 LYS A C 1
ATOM 3033 O O . LYS A 1 376 ? 1.437 8.451 -0.737 1.00 94.12 376 LYS A O 1
ATOM 3038 N N . SER A 1 377 ? 2.420 9.811 0.750 1.00 94.06 377 SER A N 1
ATOM 3039 C CA . SER A 1 377 ? 2.113 8.984 1.926 1.00 94.06 377 SER A CA 1
ATOM 3040 C C . SER A 1 377 ? 0.712 9.211 2.509 1.00 94.06 377 SER A C 1
ATOM 3042 O O . SER A 1 377 ? 0.329 8.494 3.441 1.00 94.06 377 SER A O 1
ATOM 3044 N N . HIS A 1 378 ? -0.053 10.177 1.979 1.00 92.69 378 HIS A N 1
ATOM 3045 C CA . HIS A 1 378 ? -1.420 10.450 2.418 1.00 92.69 378 HIS A CA 1
ATOM 3046 C C . HIS A 1 378 ? -2.364 9.311 2.024 1.00 92.69 378 HIS A C 1
ATOM 3048 O O . HIS A 1 378 ? -2.386 8.868 0.872 1.00 92.69 378 HIS A O 1
ATOM 3054 N N . TYR A 1 379 ? -3.219 8.912 2.965 1.00 90.06 379 TYR A N 1
ATOM 3055 C CA . TYR A 1 379 ? -4.402 8.111 2.657 1.00 90.06 379 TYR A CA 1
ATOM 3056 C C . TYR A 1 379 ? -5.331 8.845 1.674 1.00 90.06 379 TYR A C 1
ATOM 3058 O O . TYR A 1 379 ? -5.369 10.081 1.683 1.00 90.06 379 TYR A O 1
ATOM 3066 N N . PRO A 1 380 ? -6.138 8.127 0.874 1.00 86.88 380 PRO A N 1
ATOM 3067 C CA . PRO A 1 380 ? -7.188 8.738 0.064 1.00 86.88 380 PRO A CA 1
ATOM 3068 C C . PRO A 1 380 ? -8.250 9.435 0.926 1.00 86.88 380 PRO A C 1
ATOM 3070 O O . PRO A 1 380 ? -8.544 9.024 2.049 1.00 86.88 380 PRO A O 1
ATOM 3073 N N . LYS A 1 381 ? -8.834 10.519 0.389 1.00 80.44 381 LYS A N 1
ATOM 3074 C CA . LYS A 1 381 ? -9.857 11.326 1.091 1.00 80.44 381 LYS A CA 1
ATOM 3075 C C . LYS A 1 381 ? -11.115 10.523 1.386 1.00 80.44 381 LYS A C 1
ATOM 3077 O O . LYS A 1 381 ? -11.674 10.630 2.477 1.00 80.44 381 LYS A O 1
ATOM 3082 N N . ASP A 1 382 ? -11.557 9.749 0.402 1.00 80.19 382 ASP A N 1
ATOM 3083 C CA . ASP A 1 382 ? -12.702 8.864 0.537 1.00 80.19 382 ASP A CA 1
ATOM 3084 C C . ASP A 1 382 ? -12.233 7.474 0.978 1.00 80.19 382 ASP A C 1
ATOM 3086 O O . ASP A 1 382 ? -11.867 6.619 0.172 1.00 80.19 382 ASP A O 1
ATOM 3090 N N . LEU A 1 383 ? -12.239 7.244 2.290 1.00 78.75 383 LEU A N 1
ATOM 3091 C CA . LEU A 1 383 ? -11.899 5.936 2.844 1.00 78.75 383 LEU A CA 1
ATOM 3092 C C . LEU A 1 383 ? -12.913 4.856 2.457 1.00 78.75 383 LEU A C 1
ATOM 3094 O O . LEU A 1 383 ? -12.544 3.688 2.404 1.00 78.75 383 LEU A O 1
ATOM 3098 N N . ASN A 1 384 ? -14.160 5.202 2.115 1.00 73.75 384 ASN A N 1
ATOM 3099 C CA . ASN A 1 384 ? -15.089 4.185 1.623 1.00 73.75 384 ASN A CA 1
ATOM 3100 C C . ASN A 1 384 ? -14.586 3.620 0.295 1.00 73.75 384 ASN A C 1
ATOM 3102 O O . ASN A 1 384 ? -14.628 2.408 0.101 1.00 73.75 384 ASN A O 1
ATOM 3106 N N . GLN A 1 385 ? -14.047 4.464 -0.588 1.00 75.12 385 GLN A N 1
ATOM 3107 C CA . GLN A 1 385 ? -13.398 4.010 -1.817 1.00 75.12 385 GLN A CA 1
ATOM 3108 C C . GLN A 1 385 ? -12.185 3.117 -1.511 1.00 75.12 385 GLN A C 1
ATOM 3110 O O . GLN A 1 385 ? -12.059 2.049 -2.107 1.00 75.12 385 GLN A O 1
ATOM 3115 N N . TYR A 1 386 ? -11.354 3.480 -0.533 1.00 81.94 386 TYR A N 1
ATOM 3116 C CA . TYR A 1 386 ? -10.229 2.640 -0.101 1.00 81.94 386 TYR A CA 1
ATOM 3117 C C . TYR A 1 386 ? -10.669 1.261 0.409 1.00 81.94 386 TYR A C 1
ATOM 3119 O O . TYR A 1 386 ? -10.090 0.251 0.032 1.00 81.94 386 TYR A O 1
ATOM 3127 N N . HIS A 1 387 ? -11.709 1.180 1.241 1.00 76.00 387 HIS A N 1
ATOM 3128 C CA . HIS A 1 387 ? -12.125 -0.101 1.820 1.00 76.00 387 HIS A CA 1
ATOM 3129 C C . HIS A 1 387 ? -13.009 -0.948 0.888 1.00 76.00 387 HIS A C 1
ATOM 3131 O O . HIS A 1 387 ? -13.029 -2.169 1.039 1.00 76.00 387 HIS A O 1
ATOM 3137 N N . THR A 1 388 ? -13.738 -0.332 -0.054 1.00 76.75 388 THR A N 1
ATOM 3138 C CA . THR A 1 388 ? -14.739 -1.031 -0.890 1.00 76.75 388 THR A CA 1
ATOM 3139 C C . THR A 1 388 ? -14.370 -1.169 -2.364 1.00 76.75 388 THR A C 1
ATOM 3141 O O . THR A 1 388 ? -14.785 -2.144 -2.987 1.00 76.75 388 THR A O 1
ATOM 3144 N N . ILE A 1 389 ? -13.633 -0.210 -2.933 1.00 81.12 389 ILE A N 1
ATOM 3145 C CA . ILE A 1 389 ? -13.296 -0.181 -4.365 1.00 81.12 389 ILE A CA 1
ATOM 3146 C C . ILE A 1 389 ? -11.890 -0.737 -4.596 1.00 81.12 389 ILE A C 1
ATOM 3148 O O . ILE A 1 389 ? -11.696 -1.496 -5.544 1.00 81.12 389 ILE A O 1
ATOM 3152 N N . TRP A 1 390 ? -10.921 -0.395 -3.741 1.00 86.00 390 TRP A N 1
ATOM 3153 C CA . TRP A 1 390 ? -9.577 -0.959 -3.854 1.00 86.00 390 TRP A CA 1
ATOM 3154 C C . TRP A 1 390 ? -9.612 -2.435 -3.469 1.00 86.00 390 TRP A C 1
ATOM 3156 O O . TRP A 1 390 ? -10.164 -2.817 -2.433 1.00 86.00 390 TRP A O 1
ATOM 3166 N N . ASN A 1 391 ? -9.015 -3.279 -4.306 1.00 86.25 391 ASN A N 1
ATOM 3167 C CA . ASN A 1 391 ? -8.903 -4.694 -3.988 1.00 86.25 391 ASN A CA 1
ATOM 3168 C C . ASN A 1 391 ? -7.843 -4.911 -2.879 1.00 86.25 391 ASN A C 1
ATOM 3170 O O . ASN A 1 391 ? -7.101 -4.001 -2.501 1.00 86.25 391 ASN A O 1
ATOM 3174 N N . GLN A 1 392 ? -7.775 -6.125 -2.323 1.00 84.00 392 GLN A N 1
ATOM 3175 C CA . GLN A 1 392 ? -6.810 -6.424 -1.258 1.00 84.00 392 GLN A CA 1
ATOM 3176 C C . GLN A 1 392 ? -5.354 -6.243 -1.715 1.00 84.00 392 GLN A C 1
ATOM 3178 O O . GLN A 1 392 ? -4.554 -5.696 -0.966 1.00 84.00 392 GLN A O 1
ATOM 3183 N N . GLU A 1 393 ? -5.026 -6.654 -2.941 1.00 88.38 393 GLU A N 1
ATOM 3184 C CA . GLU A 1 393 ? -3.665 -6.572 -3.483 1.00 88.38 393 GLU A CA 1
ATOM 3185 C C . GLU A 1 393 ? -3.194 -5.117 -3.627 1.00 88.38 393 GLU A C 1
ATOM 3187 O O . GLU A 1 393 ? -2.045 -4.806 -3.327 1.00 88.38 393 GLU A O 1
ATOM 3192 N N . ASP A 1 394 ? -4.077 -4.204 -4.031 1.00 89.81 394 ASP A N 1
ATOM 3193 C CA . ASP A 1 394 ? -3.797 -2.775 -4.177 1.00 89.81 394 ASP A CA 1
ATOM 3194 C C . ASP A 1 394 ? -3.528 -2.120 -2.824 1.00 89.81 394 ASP A C 1
ATOM 3196 O O . ASP A 1 394 ? -2.586 -1.338 -2.689 1.00 89.81 394 ASP A O 1
ATOM 3200 N N . ARG A 1 395 ? -4.315 -2.482 -1.804 1.00 88.94 395 ARG A N 1
ATOM 3201 C CA . ARG A 1 395 ? -4.102 -2.017 -0.426 1.00 88.94 395 ARG A CA 1
ATOM 3202 C C . ARG A 1 395 ? -2.779 -2.525 0.136 1.00 88.94 395 ARG A C 1
ATOM 3204 O O . ARG A 1 395 ? -2.013 -1.734 0.679 1.00 88.94 395 ARG A O 1
ATOM 3211 N N . ASP A 1 396 ? -2.470 -3.806 -0.056 1.00 88.75 396 ASP A N 1
ATOM 3212 C CA . ASP A 1 396 ? -1.204 -4.397 0.391 1.00 88.75 396 ASP A CA 1
ATOM 3213 C C . ASP A 1 396 ? -0.003 -3.746 -0.322 1.00 88.75 396 ASP A C 1
ATOM 3215 O O . ASP A 1 396 ? 1.005 -3.419 0.312 1.00 88.75 396 ASP A O 1
ATOM 3219 N N . ARG A 1 397 ? -0.120 -3.487 -1.635 1.00 92.88 397 ARG A N 1
ATOM 3220 C CA . ARG A 1 397 ? 0.888 -2.751 -2.416 1.00 92.88 397 ARG A CA 1
ATOM 3221 C C . ARG A 1 397 ? 1.076 -1.325 -1.907 1.00 92.88 397 ARG A C 1
ATOM 3223 O O . ARG A 1 397 ? 2.217 -0.896 -1.746 1.00 92.88 397 ARG A O 1
ATOM 3230 N N . TRP A 1 398 ? -0.006 -0.604 -1.619 1.00 93.75 398 TRP A N 1
ATOM 3231 C CA . TRP A 1 398 ? 0.076 0.753 -1.078 1.00 93.75 398 TRP A CA 1
ATOM 3232 C C . TRP A 1 398 ? 0.715 0.786 0.316 1.00 93.75 398 TRP A C 1
ATOM 3234 O O . TRP A 1 398 ? 1.581 1.623 0.569 1.00 93.75 398 TRP A O 1
ATOM 3244 N N . LEU A 1 399 ? 0.365 -0.152 1.203 1.00 90.81 399 LEU A N 1
ATOM 3245 C CA . LEU A 1 399 ? 0.981 -0.267 2.529 1.00 90.81 399 LEU A CA 1
ATOM 3246 C C . LEU A 1 399 ? 2.483 -0.568 2.436 1.00 90.81 399 LEU A C 1
ATOM 3248 O O . LEU A 1 399 ? 3.277 0.057 3.143 1.00 90.81 399 LEU A O 1
ATOM 3252 N N . LYS A 1 400 ? 2.890 -1.462 1.525 1.00 93.56 400 LYS A N 1
ATOM 3253 C CA . LYS A 1 400 ? 4.308 -1.745 1.260 1.00 93.56 400 LYS A CA 1
ATOM 3254 C C . LYS A 1 400 ? 5.043 -0.507 0.736 1.00 93.56 400 LYS A C 1
ATOM 3256 O O . LYS A 1 400 ? 6.093 -0.152 1.264 1.00 93.56 400 LYS A O 1
ATOM 3261 N N . PHE A 1 401 ? 4.468 0.186 -0.244 1.00 95.19 401 PHE A N 1
ATOM 3262 C CA . PHE A 1 401 ? 5.017 1.431 -0.785 1.00 95.19 401 PHE A CA 1
ATOM 3263 C C . PHE A 1 401 ? 5.185 2.502 0.303 1.00 95.19 401 PHE A C 1
ATOM 3265 O O . PHE A 1 401 ? 6.231 3.141 0.427 1.00 95.19 401 PHE A O 1
ATOM 3272 N N . ARG A 1 402 ? 4.182 2.646 1.174 1.00 94.06 402 ARG A N 1
ATOM 3273 C CA . ARG A 1 402 ? 4.226 3.553 2.324 1.00 94.06 402 ARG A CA 1
ATOM 3274 C C . ARG A 1 402 ? 5.350 3.180 3.297 1.00 94.06 402 ARG A C 1
ATOM 3276 O O . ARG A 1 402 ? 6.061 4.065 3.772 1.00 94.06 402 ARG A O 1
ATOM 3283 N N . GLN A 1 403 ? 5.572 1.891 3.554 1.00 93.06 403 GLN A N 1
ATOM 3284 C CA . GLN A 1 403 ? 6.690 1.409 4.372 1.00 93.06 403 GLN A CA 1
ATOM 3285 C C . GLN A 1 403 ? 8.061 1.735 3.749 1.00 93.06 403 GLN A C 1
ATOM 3287 O O . GLN A 1 403 ? 8.980 2.145 4.461 1.00 93.06 403 GLN A O 1
ATOM 3292 N N . GLU A 1 404 ? 8.209 1.610 2.432 1.00 94.12 404 GLU A N 1
ATOM 3293 C CA . GLU A 1 404 ? 9.446 1.973 1.729 1.00 94.12 404 GLU A CA 1
ATOM 3294 C C . GLU A 1 404 ? 9.716 3.489 1.786 1.00 94.12 404 GLU A C 1
ATOM 3296 O O . GLU A 1 404 ? 10.848 3.905 2.052 1.00 94.12 404 GLU A O 1
ATOM 3301 N N . ILE A 1 405 ? 8.674 4.326 1.682 1.00 94.88 405 ILE A N 1
ATOM 3302 C CA . ILE A 1 405 ? 8.769 5.774 1.939 1.00 94.88 405 ILE A CA 1
ATOM 3303 C C . ILE A 1 405 ? 9.239 6.062 3.377 1.00 94.88 405 ILE A C 1
ATOM 3305 O O . ILE A 1 405 ? 10.091 6.926 3.588 1.00 94.88 405 ILE A O 1
ATOM 3309 N N . SER A 1 406 ? 8.724 5.336 4.375 1.00 93.06 406 SER A N 1
ATOM 3310 C CA . SER A 1 406 ? 9.171 5.460 5.775 1.00 93.06 406 SER A CA 1
ATOM 3311 C C . SER A 1 406 ? 10.674 5.187 5.917 1.00 93.06 406 SER A C 1
ATOM 3313 O O . SER A 1 406 ? 11.391 5.959 6.556 1.00 93.06 406 SER A O 1
ATOM 3315 N N . ASN A 1 407 ? 11.184 4.142 5.259 1.00 91.38 407 ASN A N 1
ATOM 3316 C CA . ASN A 1 407 ? 12.619 3.840 5.253 1.00 91.38 407 ASN A CA 1
ATOM 3317 C C . ASN A 1 407 ? 13.438 4.968 4.602 1.00 91.38 407 ASN A C 1
ATOM 3319 O O . ASN A 1 407 ? 14.525 5.301 5.083 1.00 91.38 407 ASN A O 1
ATOM 3323 N N . CYS A 1 408 ? 12.902 5.603 3.555 1.00 91.69 408 CYS A N 1
ATOM 3324 C CA . CYS A 1 408 ? 13.527 6.768 2.934 1.00 91.69 408 CYS A CA 1
ATOM 3325 C C . CYS A 1 408 ? 13.634 7.939 3.922 1.00 91.69 408 CYS A C 1
ATOM 3327 O O . CYS A 1 408 ? 14.728 8.479 4.091 1.00 91.69 408 CYS A O 1
ATOM 3329 N N . PHE A 1 409 ? 12.557 8.286 4.638 1.00 92.81 409 PHE A N 1
ATOM 3330 C CA . PHE A 1 409 ? 12.587 9.339 5.663 1.00 92.81 409 PHE A CA 1
ATOM 3331 C C . PHE A 1 409 ? 13.600 9.046 6.775 1.00 92.81 409 PHE A C 1
ATOM 3333 O O . PHE A 1 409 ? 14.388 9.925 7.133 1.00 92.81 409 PHE A O 1
ATOM 3340 N N . LEU A 1 410 ? 13.645 7.805 7.269 1.00 90.12 410 LEU A N 1
ATOM 3341 C CA . LEU A 1 410 ? 14.633 7.372 8.258 1.00 90.12 410 LEU A CA 1
ATOM 3342 C C . LEU A 1 410 ? 16.069 7.537 7.741 1.00 90.12 410 LEU A C 1
ATOM 3344 O O . LEU A 1 410 ? 16.917 8.090 8.444 1.00 90.12 410 LEU A O 1
ATOM 3348 N N . SER A 1 411 ? 16.342 7.096 6.509 1.00 86.81 411 SER A N 1
ATOM 3349 C CA . SER A 1 411 ? 17.674 7.198 5.899 1.00 86.81 411 SER A CA 1
ATOM 3350 C C . SER A 1 411 ? 18.132 8.654 5.754 1.00 86.81 411 SER A C 1
ATOM 3352 O O . SER A 1 411 ? 19.266 8.991 6.095 1.00 86.81 411 SER A O 1
ATOM 3354 N N . VAL A 1 412 ? 17.226 9.535 5.330 1.00 88.69 412 VAL A N 1
ATOM 3355 C CA . VAL A 1 412 ? 17.480 10.963 5.132 1.00 88.69 412 VAL A CA 1
ATOM 3356 C C . VAL A 1 412 ? 17.732 11.669 6.460 1.00 88.69 412 VAL A C 1
ATOM 3358 O O . VAL A 1 412 ? 18.655 12.478 6.571 1.00 88.69 412 VAL A O 1
ATOM 3361 N N . PHE A 1 413 ? 16.938 11.349 7.482 1.00 87.38 413 PHE A N 1
ATOM 3362 C CA . PHE A 1 413 ? 17.126 11.894 8.821 1.00 87.38 413 PHE A CA 1
ATOM 3363 C C . PHE A 1 413 ? 18.481 11.482 9.407 1.00 87.38 413 PHE A C 1
ATOM 3365 O O . PHE A 1 413 ? 19.207 12.334 9.913 1.00 87.38 413 PHE A O 1
ATOM 3372 N N . ARG A 1 414 ? 18.827 10.192 9.299 1.00 83.88 414 ARG A N 1
ATOM 3373 C CA . ARG A 1 414 ? 20.020 9.592 9.911 1.00 83.88 414 ARG A CA 1
ATOM 3374 C C . ARG A 1 414 ? 21.328 9.942 9.210 1.00 83.88 414 ARG A C 1
ATOM 3376 O O . ARG A 1 414 ? 22.318 10.225 9.872 1.00 83.88 414 ARG A O 1
ATOM 3383 N N . TYR A 1 415 ? 21.371 9.836 7.884 1.00 82.00 415 TYR A N 1
ATOM 3384 C CA . TYR A 1 415 ? 22.636 9.880 7.143 1.00 82.00 415 TYR A CA 1
ATOM 3385 C C . TYR A 1 415 ? 22.880 11.212 6.430 1.00 82.00 415 TYR A C 1
ATOM 3387 O O . TYR A 1 415 ? 24.031 11.572 6.195 1.00 82.00 415 TYR A O 1
ATOM 3395 N N . LEU A 1 416 ? 21.819 11.956 6.097 1.00 79.19 416 LEU A N 1
ATOM 3396 C CA . LEU A 1 416 ? 21.918 13.248 5.405 1.00 79.19 416 LEU A CA 1
ATOM 3397 C C . LEU A 1 416 ? 21.664 14.450 6.330 1.00 79.19 416 LEU A C 1
ATOM 3399 O O . LEU A 1 416 ? 21.760 15.595 5.886 1.00 79.19 416 LEU A O 1
ATOM 3403 N N . ASN A 1 417 ? 21.377 14.207 7.617 1.00 78.12 417 ASN A N 1
ATOM 3404 C CA . ASN A 1 417 ? 21.178 15.222 8.657 1.00 78.12 417 ASN A CA 1
ATOM 3405 C C . ASN A 1 417 ? 20.147 16.304 8.282 1.00 78.12 417 ASN A C 1
ATOM 3407 O O . ASN A 1 417 ? 20.317 17.479 8.618 1.00 78.12 417 ASN A O 1
ATOM 3411 N N . LEU A 1 418 ? 19.061 15.934 7.590 1.00 83.62 418 LEU A N 1
ATOM 3412 C CA . LEU A 1 418 ? 17.988 16.863 7.194 1.00 83.62 418 LEU A CA 1
ATOM 3413 C C . LEU A 1 418 ? 17.042 17.245 8.350 1.00 83.62 418 LEU A C 1
ATOM 3415 O O . LEU A 1 418 ? 15.833 17.363 8.166 1.00 83.62 418 LEU A O 1
ATOM 3419 N N . HIS A 1 419 ? 17.574 17.481 9.551 1.00 84.56 419 HIS A N 1
ATOM 3420 C CA . HIS A 1 419 ? 16.779 17.762 10.751 1.00 84.56 419 HIS A CA 1
ATOM 3421 C C . HIS A 1 419 ? 15.853 18.982 10.604 1.00 84.56 419 HIS A C 1
ATOM 3423 O O . HIS A 1 419 ? 14.758 18.974 11.161 1.00 84.56 419 HIS A O 1
ATOM 3429 N N . ASP A 1 420 ? 16.243 19.996 9.822 1.00 83.75 420 ASP A N 1
ATOM 3430 C CA . ASP A 1 420 ? 15.447 21.213 9.615 1.00 83.75 420 ASP A CA 1
ATOM 3431 C C . ASP A 1 420 ? 14.080 20.928 8.982 1.00 83.75 420 ASP A C 1
ATOM 3433 O O . ASP A 1 420 ? 13.077 21.518 9.385 1.00 83.75 420 ASP A O 1
ATOM 3437 N N . TRP A 1 421 ? 14.015 19.997 8.027 1.00 89.50 421 TRP A N 1
ATOM 3438 C CA . TRP A 1 421 ? 12.755 19.622 7.384 1.00 89.50 421 TRP A CA 1
ATOM 3439 C C . TRP A 1 421 ? 11.818 18.920 8.376 1.00 89.50 421 TRP A C 1
ATOM 3441 O O . TRP A 1 421 ? 10.639 19.256 8.470 1.00 89.50 421 TRP A O 1
ATOM 3451 N N . PHE A 1 422 ? 12.351 18.013 9.199 1.00 89.69 422 PHE A N 1
ATOM 3452 C CA . PHE A 1 422 ? 11.562 17.336 10.233 1.00 89.69 422 PHE A CA 1
ATOM 3453 C C . PHE A 1 422 ? 11.142 18.289 11.354 1.00 89.69 422 PHE A C 1
ATOM 3455 O O . PHE A 1 422 ? 10.040 18.160 11.887 1.00 89.69 422 PHE A O 1
ATOM 3462 N N . LEU A 1 423 ? 11.966 19.287 11.686 1.00 88.00 423 LEU A N 1
ATOM 3463 C CA . LEU A 1 423 ? 11.586 20.351 12.611 1.00 88.00 423 LEU A CA 1
ATOM 3464 C C . LEU A 1 423 ? 10.441 21.195 12.039 1.00 88.00 423 LEU A C 1
ATOM 3466 O O . LEU A 1 423 ? 9.501 21.511 12.764 1.00 88.00 423 LEU A O 1
ATOM 3470 N N . GLN A 1 424 ? 10.472 21.518 10.742 1.00 89.44 424 GLN A N 1
ATOM 3471 C CA . GLN A 1 424 ? 9.364 22.198 10.064 1.00 89.44 424 GLN A CA 1
ATOM 3472 C C . GLN A 1 424 ? 8.084 21.355 10.078 1.00 89.44 424 GLN A C 1
ATOM 3474 O O . GLN A 1 424 ? 7.043 21.877 10.469 1.00 89.44 424 GLN A O 1
ATOM 3479 N N . ALA A 1 425 ? 8.161 20.061 9.753 1.00 88.50 425 ALA A N 1
ATOM 3480 C CA . ALA A 1 425 ? 7.025 19.138 9.824 1.00 88.50 425 ALA A CA 1
ATOM 3481 C C . ALA A 1 425 ? 6.449 19.042 11.251 1.00 88.50 425 ALA A C 1
ATOM 3483 O O . ALA A 1 425 ? 5.236 19.089 11.461 1.00 88.50 425 ALA A O 1
ATOM 3484 N N . THR A 1 426 ? 7.327 18.998 12.255 1.00 89.56 426 THR A N 1
ATOM 3485 C CA . THR A 1 426 ? 6.950 18.995 13.676 1.00 89.56 426 THR A CA 1
ATOM 3486 C C . THR A 1 426 ? 6.232 20.293 14.065 1.00 89.56 426 THR A C 1
ATOM 3488 O O . THR A 1 426 ? 5.174 20.260 14.694 1.00 89.56 426 THR A O 1
ATOM 3491 N N . ASN A 1 427 ? 6.759 21.445 13.641 1.00 89.19 427 ASN A N 1
ATOM 3492 C CA . ASN A 1 427 ? 6.145 22.753 13.879 1.00 89.19 427 ASN A CA 1
ATOM 3493 C C . ASN A 1 427 ? 4.807 22.912 13.140 1.00 89.19 427 ASN A C 1
ATOM 3495 O O . ASN A 1 427 ? 3.884 23.527 13.673 1.00 89.19 427 ASN A O 1
ATOM 3499 N N . GLN A 1 428 ? 4.683 22.349 11.936 1.00 89.06 428 GLN A N 1
ATOM 3500 C CA . GLN A 1 428 ? 3.435 22.318 11.178 1.00 89.06 428 GLN A CA 1
ATOM 3501 C C . GLN A 1 428 ? 2.372 21.538 11.950 1.00 89.06 428 GLN A C 1
ATOM 3503 O O . GLN A 1 428 ? 1.323 22.107 12.249 1.00 89.06 428 GLN A O 1
ATOM 3508 N N . LEU A 1 429 ? 2.680 20.313 12.397 1.00 88.75 429 LEU A N 1
ATOM 3509 C CA . LEU A 1 429 ? 1.781 19.513 13.234 1.00 88.75 429 LEU A CA 1
ATOM 3510 C C . LEU A 1 429 ? 1.382 20.265 14.512 1.00 88.75 429 LEU A C 1
ATOM 3512 O O . LEU A 1 429 ? 0.201 20.344 14.852 1.00 88.75 429 LEU A O 1
ATOM 3516 N N . GLN A 1 430 ? 2.354 20.881 15.190 1.00 88.94 430 GLN A N 1
ATOM 3517 C CA . GLN A 1 430 ? 2.111 21.705 16.372 1.00 88.94 430 GLN A CA 1
ATOM 3518 C C . GLN A 1 430 ? 1.130 22.850 16.074 1.00 88.94 430 GLN A C 1
ATOM 3520 O O . GLN A 1 430 ? 0.182 23.071 16.828 1.00 88.94 430 GLN A O 1
ATOM 3525 N N . SER A 1 431 ? 1.327 23.564 14.965 1.00 86.31 431 SER A N 1
ATOM 3526 C CA . SER A 1 431 ? 0.462 24.674 14.563 1.00 86.31 431 SER A CA 1
ATOM 3527 C C . SER A 1 431 ? -0.965 24.216 14.246 1.00 86.31 431 SER A C 1
ATOM 3529 O O . SER A 1 431 ? -1.913 24.865 14.688 1.00 86.31 431 SER A O 1
ATOM 3531 N N . THR A 1 432 ? -1.136 23.065 13.591 1.00 84.25 432 THR A N 1
ATOM 3532 C CA . THR A 1 432 ? -2.444 22.454 13.306 1.00 84.25 432 THR A CA 1
ATOM 3533 C C . THR A 1 432 ? -3.171 22.082 14.604 1.00 84.25 432 THR A C 1
ATOM 3535 O O . THR A 1 432 ? -4.367 22.346 14.779 1.00 84.25 432 THR A O 1
ATOM 3538 N N . ILE A 1 433 ? -2.445 21.553 15.593 1.00 83.62 433 ILE A N 1
ATOM 3539 C CA . ILE A 1 433 ? -3.011 21.232 16.911 1.00 83.62 433 ILE A CA 1
ATOM 3540 C C . ILE A 1 433 ? -3.383 22.496 17.693 1.00 83.62 433 ILE A C 1
ATOM 3542 O O . ILE A 1 433 ? -4.412 22.495 18.354 1.00 83.62 433 ILE A O 1
ATOM 3546 N N . TYR A 1 434 ? -2.631 23.592 17.643 1.00 82.25 434 TYR A N 1
ATOM 3547 C CA . TYR A 1 434 ? -2.998 24.773 18.439 1.00 82.25 434 TYR A CA 1
ATOM 3548 C C . TYR A 1 434 ? -4.011 25.697 17.762 1.00 82.25 434 TYR A C 1
ATOM 3550 O O . TYR A 1 434 ? -4.847 26.275 18.454 1.00 82.25 434 TYR A O 1
ATOM 3558 N N . ASN A 1 435 ? -3.968 25.821 16.434 1.00 81.06 435 ASN A N 1
ATOM 3559 C CA . ASN A 1 435 ? -4.697 26.876 15.727 1.00 81.06 435 ASN A CA 1
ATOM 3560 C C . ASN A 1 435 ? -6.015 26.414 15.093 1.00 81.06 435 ASN A C 1
ATOM 3562 O O . ASN A 1 435 ? -6.906 27.242 14.923 1.00 81.06 435 ASN A O 1
ATOM 3566 N N . CYS A 1 436 ? -6.165 25.131 14.747 1.00 76.25 436 CYS A N 1
ATOM 3567 C CA . CYS A 1 436 ? -7.390 24.652 14.096 1.00 76.25 436 CYS A CA 1
ATOM 3568 C C . CYS A 1 436 ? -8.556 24.499 15.084 1.00 76.25 436 CYS A C 1
ATOM 3570 O O . CYS A 1 436 ? -8.355 24.180 16.259 1.00 76.25 436 CYS A O 1
ATOM 3572 N N . THR A 1 437 ? -9.790 24.633 14.612 1.00 77.25 437 THR A N 1
ATOM 3573 C CA . THR A 1 437 ? -10.971 24.186 15.370 1.00 77.25 437 THR A CA 1
ATOM 3574 C C . THR A 1 437 ? -11.046 22.651 15.430 1.00 77.25 437 THR A C 1
ATOM 3576 O O . THR A 1 437 ? -10.321 21.947 14.725 1.00 77.25 437 THR A O 1
ATOM 3579 N N . ASN A 1 438 ? -11.919 22.103 16.285 1.00 72.31 438 ASN A N 1
ATOM 3580 C CA . ASN A 1 438 ? -12.133 20.650 16.366 1.00 72.31 438 ASN A CA 1
ATOM 3581 C C . ASN A 1 438 ? -12.646 20.059 15.039 1.00 72.31 438 ASN A C 1
ATOM 3583 O O . ASN A 1 438 ? -12.277 18.942 14.691 1.00 72.31 438 ASN A O 1
ATOM 3587 N N . GLU A 1 439 ? -13.467 20.806 14.296 1.00 70.56 439 GLU A N 1
ATOM 3588 C CA . GLU A 1 439 ? -13.992 20.389 12.989 1.00 70.56 439 GLU A CA 1
ATOM 3589 C C . GLU A 1 439 ? -12.906 20.426 11.906 1.00 70.56 439 GLU A C 1
ATOM 3591 O O . GLU A 1 439 ? -12.781 19.488 11.123 1.00 70.56 439 GLU A O 1
ATOM 3596 N N . GLU A 1 440 ? -12.067 21.464 11.899 1.00 78.00 440 GLU A N 1
ATOM 3597 C CA . GLU A 1 440 ? -10.949 21.596 10.955 1.00 78.00 440 GLU A CA 1
ATOM 3598 C C . GLU A 1 440 ? -9.883 20.511 11.149 1.00 78.00 440 GLU A C 1
ATOM 3600 O O . GLU A 1 440 ? -9.342 20.004 10.168 1.00 78.00 440 GLU A O 1
ATOM 3605 N N . LEU A 1 441 ? -9.604 20.118 12.400 1.00 77.19 441 LEU A N 1
ATOM 3606 C CA . LEU A 1 441 ? -8.667 19.031 12.705 1.00 77.19 441 LEU A CA 1
ATOM 3607 C C . LEU A 1 441 ? -9.128 17.704 12.079 1.00 77.19 441 LEU A C 1
ATOM 3609 O O . LEU A 1 441 ? -8.319 16.979 11.506 1.00 77.19 441 LEU A O 1
ATOM 3613 N N . LEU A 1 442 ? -10.427 17.400 12.168 1.00 76.06 442 LEU A N 1
ATOM 3614 C CA . LEU A 1 442 ? -11.000 16.188 11.580 1.00 76.06 442 LEU A CA 1
ATOM 3615 C C . LEU A 1 442 ? -11.155 16.295 10.060 1.00 76.06 442 LEU A C 1
ATOM 3617 O O . LEU A 1 442 ? -11.028 15.288 9.377 1.00 76.06 442 LEU A O 1
ATOM 3621 N N . ALA A 1 443 ? -11.378 17.489 9.505 1.00 78.62 443 ALA A N 1
ATOM 3622 C CA . ALA A 1 443 ? -11.412 17.687 8.055 1.00 78.62 443 ALA A CA 1
ATOM 3623 C C . ALA A 1 443 ? -10.032 17.463 7.404 1.00 78.62 443 ALA A C 1
ATOM 3625 O O . ALA A 1 443 ? -9.948 16.863 6.334 1.00 78.62 443 ALA A O 1
ATOM 3626 N N . ASN A 1 444 ? -8.955 17.882 8.079 1.00 81.88 444 ASN A N 1
ATOM 3627 C CA . ASN A 1 444 ? -7.567 17.740 7.622 1.00 81.88 444 ASN A CA 1
ATOM 3628 C C . ASN A 1 444 ? -6.847 16.549 8.282 1.00 81.88 444 ASN A C 1
ATOM 3630 O O . ASN A 1 444 ? -5.632 16.574 8.508 1.00 81.88 444 ASN A O 1
ATOM 3634 N N . TRP A 1 445 ? -7.591 15.489 8.607 1.00 85.94 445 TRP A N 1
ATOM 3635 C CA . TRP A 1 445 ? -7.060 14.321 9.310 1.00 85.94 445 TRP A CA 1
ATOM 3636 C C . TRP A 1 445 ? -5.898 13.647 8.565 1.00 85.94 445 TRP A C 1
ATOM 3638 O O . TRP A 1 445 ? -4.970 13.176 9.211 1.00 85.94 445 TRP A O 1
ATOM 3648 N N . GLN A 1 446 ? -5.914 13.641 7.227 1.00 89.88 446 GLN A N 1
ATOM 3649 C CA . GLN A 1 446 ? -4.894 12.989 6.392 1.00 89.88 446 GLN A CA 1
ATOM 3650 C C . GLN A 1 446 ? -3.519 13.630 6.567 1.00 89.88 446 GLN A C 1
ATOM 3652 O O . GLN A 1 446 ? -2.516 12.934 6.643 1.00 89.88 446 GLN A O 1
ATOM 3657 N N . GLU A 1 447 ? -3.485 14.961 6.652 1.00 90.44 447 GLU A N 1
ATOM 3658 C CA . GLU A 1 447 ? -2.252 15.719 6.853 1.00 90.44 447 GLU A CA 1
ATOM 3659 C C . GLU A 1 447 ? -1.691 15.450 8.253 1.00 90.44 447 GLU A C 1
ATOM 3661 O O . GLU A 1 447 ? -0.501 15.195 8.421 1.00 90.44 447 GLU A O 1
ATOM 3666 N N . SER A 1 448 ? -2.570 15.435 9.259 1.00 89.62 448 SER A N 1
ATOM 3667 C CA . SER A 1 448 ? -2.197 15.112 10.639 1.00 89.62 448 SER A CA 1
ATOM 3668 C C . SER A 1 448 ? -1.668 13.681 10.768 1.00 89.62 448 SER A C 1
ATOM 3670 O O . SER A 1 448 ? -0.650 13.453 11.418 1.00 89.62 448 SER A O 1
ATOM 3672 N N . GLU A 1 449 ? -2.341 12.722 10.132 1.00 92.19 449 GLU A N 1
ATOM 3673 C CA . GLU A 1 449 ? -1.953 11.314 10.121 1.00 92.19 449 GLU A CA 1
ATOM 3674 C C . GLU A 1 449 ? -0.618 11.111 9.393 1.00 92.19 449 GLU A C 1
ATOM 3676 O O . GLU A 1 449 ? 0.274 10.476 9.952 1.00 92.19 449 GLU A O 1
ATOM 3681 N N . ALA A 1 450 ? -0.422 11.722 8.220 1.00 93.12 450 ALA A N 1
ATOM 3682 C CA . ALA A 1 450 ? 0.820 11.613 7.459 1.00 93.12 450 ALA A CA 1
ATOM 3683 C C . ALA A 1 450 ? 2.017 12.242 8.199 1.00 93.12 450 ALA A C 1
ATOM 3685 O O . ALA A 1 450 ? 3.117 11.687 8.178 1.00 93.12 450 ALA A O 1
ATOM 3686 N N . LEU A 1 451 ? 1.815 13.369 8.898 1.00 93.25 451 LEU A N 1
ATOM 3687 C CA . LEU A 1 451 ? 2.848 13.984 9.743 1.00 93.25 451 LEU A CA 1
ATOM 3688 C C . LEU A 1 451 ? 3.224 13.071 10.916 1.00 93.25 451 LEU A C 1
ATOM 3690 O O . LEU A 1 451 ? 4.409 12.863 11.174 1.00 93.25 451 LEU A O 1
ATOM 3694 N N . LEU A 1 452 ? 2.237 12.487 11.603 1.00 92.19 452 LEU A N 1
ATOM 3695 C CA . LEU A 1 452 ? 2.482 11.519 12.678 1.00 92.19 452 LEU A CA 1
ATOM 3696 C C . LEU A 1 452 ? 3.194 10.263 12.159 1.00 92.19 452 LEU A C 1
ATOM 3698 O O . LEU A 1 452 ? 4.139 9.796 12.790 1.00 92.19 452 LEU A O 1
ATOM 3702 N N . PHE A 1 453 ? 2.804 9.761 10.986 1.00 93.69 453 PHE A N 1
ATOM 3703 C CA . PHE A 1 453 ? 3.452 8.637 10.316 1.00 93.69 453 PHE A CA 1
ATOM 3704 C C . PHE A 1 453 ? 4.941 8.907 10.046 1.00 93.69 453 PHE A C 1
ATOM 3706 O O . PHE A 1 453 ? 5.789 8.078 10.376 1.00 93.69 453 PHE A O 1
ATOM 3713 N N . ILE A 1 454 ? 5.288 10.091 9.533 1.00 92.88 454 ILE A N 1
ATOM 3714 C CA . ILE A 1 454 ? 6.690 10.476 9.318 1.00 92.88 454 ILE A CA 1
ATOM 3715 C C . ILE A 1 454 ? 7.454 10.558 10.640 1.00 92.88 454 ILE A C 1
ATOM 3717 O O . ILE A 1 454 ? 8.567 10.044 10.736 1.00 92.88 454 ILE A O 1
ATOM 3721 N N . LEU A 1 455 ? 6.883 11.174 11.675 1.00 90.88 455 LEU A N 1
ATOM 3722 C CA . LEU A 1 455 ? 7.541 11.239 12.984 1.00 90.88 455 LEU A CA 1
ATOM 3723 C C . LEU A 1 455 ? 7.727 9.838 13.580 1.00 90.88 455 LEU A C 1
ATOM 3725 O O . LEU A 1 455 ? 8.765 9.545 14.164 1.00 90.88 455 LEU A O 1
ATOM 3729 N N . SER A 1 456 ? 6.769 8.940 13.358 1.00 90.94 456 SER A N 1
ATOM 3730 C CA . SER A 1 456 ? 6.894 7.529 13.714 1.00 90.94 456 SER A CA 1
ATOM 3731 C C . SER A 1 456 ? 8.014 6.823 12.940 1.00 90.94 456 SER A C 1
ATOM 3733 O O . SER A 1 456 ? 8.697 5.986 13.515 1.00 90.94 456 SER A O 1
ATOM 3735 N N . SER A 1 457 ? 8.253 7.158 11.667 1.00 90.94 457 SER A N 1
ATOM 3736 C CA . SER A 1 457 ? 9.300 6.510 10.853 1.00 90.94 457 SER A CA 1
ATOM 3737 C C . SER A 1 457 ? 10.726 6.747 11.368 1.00 90.94 457 SER A C 1
ATOM 3739 O O . SER A 1 457 ? 11.596 5.892 11.215 1.00 90.94 457 SER A O 1
ATOM 3741 N N . ILE A 1 458 ? 10.974 7.893 12.009 1.00 90.69 458 ILE A N 1
ATOM 3742 C CA . ILE A 1 458 ? 12.306 8.284 12.502 1.00 90.69 458 ILE A CA 1
ATOM 3743 C C . ILE A 1 458 ? 12.529 7.949 13.982 1.00 90.69 458 ILE A C 1
ATOM 3745 O O . ILE A 1 458 ? 13.614 8.192 14.517 1.00 90.69 458 ILE A O 1
ATOM 3749 N N . SER A 1 459 ? 11.513 7.421 14.667 1.00 87.88 459 SER A N 1
ATOM 3750 C CA . SER A 1 459 ? 11.503 7.301 16.125 1.00 87.88 459 SER A CA 1
ATOM 3751 C C . SER A 1 459 ? 12.623 6.421 16.668 1.00 87.88 459 SER A C 1
ATOM 3753 O O . SER A 1 459 ? 13.229 6.768 17.678 1.00 87.88 459 SER A O 1
ATOM 3755 N N . GLU A 1 460 ? 12.924 5.312 15.987 1.00 82.06 460 GLU A N 1
ATOM 3756 C CA . GLU A 1 460 ? 13.963 4.364 16.393 1.00 82.06 460 GLU A CA 1
ATOM 3757 C C . GLU A 1 460 ? 15.313 5.077 16.535 1.00 82.06 460 GLU A C 1
ATOM 3759 O O . GLU A 1 460 ? 15.955 5.025 17.583 1.00 82.06 460 GLU A O 1
ATOM 3764 N N . HIS A 1 461 ? 15.708 5.828 15.509 1.00 84.00 461 HIS A N 1
ATOM 3765 C CA . HIS A 1 461 ? 16.978 6.540 15.505 1.00 84.00 461 HIS A CA 1
ATOM 3766 C C . HIS A 1 461 ? 17.008 7.680 16.524 1.00 84.00 461 HIS A C 1
ATOM 3768 O O . HIS A 1 461 ? 17.978 7.818 17.268 1.00 84.00 461 HIS A O 1
ATOM 3774 N N . VAL A 1 462 ? 15.920 8.452 16.607 1.00 83.31 462 VAL A N 1
ATOM 3775 C CA . VAL A 1 462 ? 15.789 9.544 17.578 1.00 83.31 462 VAL A CA 1
ATOM 3776 C C . VAL A 1 462 ? 15.957 9.028 19.012 1.00 83.31 462 VAL A C 1
ATOM 3778 O O . VAL A 1 462 ? 16.579 9.698 19.827 1.00 83.31 462 VAL A O 1
ATOM 3781 N N . ILE A 1 463 ? 15.436 7.845 19.342 1.00 77.62 463 ILE A N 1
ATOM 3782 C CA . ILE A 1 463 ? 15.443 7.316 20.713 1.00 77.62 463 ILE A CA 1
ATOM 3783 C C . ILE A 1 463 ? 16.736 6.567 21.038 1.00 77.62 463 ILE A C 1
ATOM 3785 O O . ILE A 1 463 ? 17.319 6.826 22.090 1.00 77.62 463 ILE A O 1
ATOM 3789 N N . TYR A 1 464 ? 17.226 5.692 20.156 1.00 70.62 464 TYR A N 1
ATOM 3790 C CA . TYR A 1 464 ? 18.459 4.940 20.419 1.00 70.62 464 TYR A CA 1
ATOM 3791 C C . TYR A 1 464 ? 19.696 5.842 20.480 1.00 70.62 464 TYR A C 1
ATOM 3793 O O . TYR A 1 464 ? 20.555 5.649 21.340 1.00 70.62 464 TYR A O 1
ATOM 3801 N N . GLU A 1 465 ? 19.797 6.873 19.634 1.00 64.88 465 GLU A N 1
ATOM 3802 C CA . GLU A 1 465 ? 20.908 7.826 19.744 1.00 64.88 465 GLU A CA 1
ATOM 3803 C C . GLU A 1 465 ? 20.758 8.779 20.938 1.00 64.88 465 GLU A C 1
ATOM 3805 O O . GLU A 1 465 ? 21.759 9.278 21.456 1.00 64.88 465 GLU A O 1
ATOM 3810 N N . ASN A 1 466 ? 19.549 8.966 21.473 1.00 58.41 466 ASN A N 1
ATOM 3811 C CA . ASN A 1 466 ? 19.359 9.681 22.738 1.00 58.41 466 ASN A CA 1
ATOM 3812 C C . ASN A 1 466 ? 19.952 8.940 23.935 1.00 58.41 466 ASN A C 1
ATOM 3814 O O . ASN A 1 466 ? 20.494 9.589 24.833 1.00 58.41 466 ASN A O 1
ATOM 3818 N N . GLU A 1 467 ? 19.934 7.605 23.938 1.00 56.59 467 GLU A N 1
ATOM 3819 C CA . GLU A 1 467 ? 20.611 6.812 24.973 1.00 56.59 467 GLU A CA 1
ATOM 3820 C C . GLU A 1 467 ? 22.133 7.054 24.983 1.00 56.59 467 GLU A C 1
ATOM 3822 O O . GLU A 1 467 ? 22.782 6.876 26.015 1.00 56.59 467 GLU A O 1
ATOM 3827 N N . SER A 1 468 ? 22.701 7.544 23.871 1.00 56.88 468 SER A N 1
ATOM 3828 C CA . SER A 1 468 ? 24.113 7.940 23.767 1.00 56.88 468 SER A CA 1
ATOM 3829 C C . SER A 1 468 ? 24.425 9.352 24.306 1.00 56.88 468 SER A C 1
ATOM 3831 O O . SER A 1 468 ? 25.595 9.717 24.424 1.00 56.88 468 SER A O 1
ATOM 3833 N N . GLY A 1 469 ? 23.405 10.134 24.696 1.00 54.50 469 GLY A N 1
ATOM 3834 C CA . GLY A 1 469 ? 23.560 11.432 25.369 1.00 54.50 469 GLY A CA 1
ATOM 3835 C C . GLY A 1 469 ? 23.636 12.665 24.457 1.00 54.50 469 GLY A C 1
ATOM 3836 O O . GLY A 1 469 ? 24.122 13.716 24.886 1.00 54.50 469 GLY A O 1
ATOM 3837 N N . ILE A 1 470 ? 23.166 12.579 23.209 1.00 63.62 470 ILE A N 1
ATOM 3838 C CA . ILE A 1 470 ? 23.173 13.697 22.251 1.00 63.62 470 ILE A CA 1
ATOM 3839 C C . ILE A 1 470 ? 22.045 14.699 22.585 1.00 63.62 470 ILE A C 1
ATOM 3841 O O . ILE A 1 470 ? 20.873 14.478 22.291 1.00 63.62 470 ILE A O 1
ATOM 3845 N N . ILE A 1 471 ? 22.402 15.841 23.192 1.00 60.78 471 ILE A N 1
ATOM 3846 C CA . ILE A 1 471 ? 21.458 16.868 23.697 1.00 60.78 471 ILE A CA 1
ATOM 3847 C C . ILE A 1 471 ? 20.428 17.360 22.642 1.00 60.78 471 ILE A C 1
ATOM 3849 O O . ILE A 1 471 ? 19.255 17.502 22.995 1.00 60.78 471 ILE A O 1
ATOM 3853 N N . PRO A 1 472 ? 20.792 17.623 21.366 1.00 66.44 472 PRO A N 1
ATOM 3854 C CA . PRO A 1 472 ? 19.829 18.073 20.351 1.00 66.44 472 PRO A CA 1
ATOM 3855 C C . PRO A 1 472 ? 18.699 17.078 20.050 1.00 66.44 472 PRO A C 1
ATOM 3857 O O . PRO A 1 472 ? 17.545 17.491 19.923 1.00 66.44 472 PRO A O 1
ATOM 3860 N N . LEU A 1 473 ? 19.008 15.780 19.976 1.00 76.94 473 LEU A N 1
ATOM 3861 C CA . LEU A 1 473 ? 18.024 14.733 19.686 1.00 76.94 473 LEU A CA 1
ATOM 3862 C C . LEU A 1 473 ? 17.079 14.510 20.875 1.00 76.94 473 LEU A C 1
ATOM 3864 O O . LEU A 1 473 ? 15.898 14.215 20.677 1.00 76.94 473 LEU A O 1
ATOM 3868 N N . LEU A 1 474 ? 17.555 14.734 22.106 1.00 75.25 474 LEU A N 1
ATOM 3869 C CA . LEU A 1 474 ? 16.731 14.627 23.310 1.00 75.25 474 LEU A CA 1
ATOM 3870 C C . LEU A 1 474 ? 15.668 15.725 23.321 1.00 75.25 474 LEU A C 1
ATOM 3872 O O . LEU A 1 474 ? 14.489 15.450 23.536 1.00 75.25 474 LEU A O 1
ATOM 3876 N N . ASN A 1 475 ? 16.074 16.960 23.023 1.00 79.56 475 ASN A N 1
ATOM 3877 C CA . ASN A 1 475 ? 15.156 18.093 22.920 1.00 79.56 475 ASN A CA 1
ATOM 3878 C C . ASN A 1 475 ? 14.135 17.890 21.792 1.00 79.56 475 ASN A C 1
ATOM 3880 O O . ASN A 1 475 ? 12.957 18.201 21.961 1.00 79.56 475 ASN A O 1
ATOM 3884 N N . PHE A 1 476 ? 14.568 17.344 20.654 1.00 82.81 476 PHE A N 1
ATOM 3885 C CA . PHE A 1 476 ? 13.685 17.045 19.530 1.00 82.81 476 PHE A CA 1
ATOM 3886 C C . PHE A 1 476 ? 12.644 15.975 19.886 1.00 82.81 476 PHE A C 1
ATOM 3888 O O . PHE A 1 476 ? 11.449 16.146 19.654 1.00 82.81 476 PHE A O 1
ATOM 3895 N N . ALA A 1 477 ? 13.071 14.904 20.547 1.00 82.62 477 ALA A N 1
ATOM 3896 C CA . ALA A 1 477 ? 12.179 13.844 20.988 1.00 82.62 477 ALA A CA 1
ATOM 3897 C C . ALA A 1 477 ? 11.201 14.301 22.087 1.00 82.62 477 ALA A C 1
ATOM 3899 O O . ALA A 1 477 ? 10.041 13.884 22.107 1.00 82.62 477 ALA A O 1
ATOM 3900 N N . GLN A 1 478 ? 11.636 15.207 22.971 1.00 82.62 478 GLN A N 1
ATOM 3901 C CA . GLN A 1 478 ? 10.753 15.874 23.929 1.00 82.62 478 GLN A CA 1
ATOM 3902 C C . GLN A 1 478 ? 9.723 16.769 23.226 1.00 82.62 478 GLN A C 1
ATOM 3904 O O . GLN A 1 478 ? 8.551 16.767 23.600 1.00 82.62 478 GLN A O 1
ATOM 3909 N N . LEU A 1 479 ? 10.120 17.510 22.189 1.00 86.44 479 LEU A N 1
ATOM 3910 C CA . LEU A 1 479 ? 9.195 18.320 21.395 1.00 86.44 479 LEU A CA 1
ATOM 3911 C C . LEU A 1 479 ? 8.101 17.451 20.756 1.00 86.44 479 LEU A C 1
ATOM 3913 O O . LEU A 1 479 ? 6.919 17.745 20.934 1.00 86.44 479 LEU A O 1
ATOM 3917 N N . ILE A 1 480 ? 8.482 16.354 20.093 1.00 85.62 480 ILE A N 1
ATOM 3918 C CA . ILE A 1 480 ? 7.538 15.400 19.486 1.00 85.62 480 ILE A CA 1
ATOM 3919 C C . ILE A 1 480 ? 6.601 14.814 20.545 1.00 85.62 480 ILE A C 1
ATOM 3921 O O . ILE A 1 480 ? 5.384 14.826 20.366 1.00 85.62 480 ILE A O 1
ATOM 3925 N N . SER A 1 481 ? 7.152 14.365 21.676 1.00 84.56 481 SER A N 1
ATOM 3926 C CA . SER A 1 481 ? 6.365 13.801 22.778 1.00 84.56 481 SER A CA 1
ATOM 3927 C C . SER A 1 481 ? 5.321 14.801 23.284 1.00 84.56 481 SER A C 1
ATOM 3929 O O . SER A 1 481 ? 4.144 14.467 23.376 1.00 84.56 481 SER A O 1
ATOM 3931 N N . ASN A 1 482 ? 5.704 16.063 23.515 1.00 84.12 482 ASN A N 1
ATOM 3932 C CA . ASN A 1 482 ? 4.766 17.116 23.915 1.00 84.12 482 ASN A CA 1
ATOM 3933 C C . ASN A 1 482 ? 3.668 17.357 22.866 1.00 84.12 482 ASN A C 1
ATOM 3935 O O . ASN A 1 482 ? 2.515 17.598 23.220 1.00 84.12 482 ASN A O 1
ATOM 3939 N N . ILE A 1 483 ? 3.996 17.301 21.577 1.00 85.81 483 ILE A N 1
ATOM 3940 C CA . ILE A 1 483 ? 3.031 17.486 20.487 1.00 85.81 483 ILE A CA 1
ATOM 3941 C C . ILE A 1 483 ? 2.023 16.335 20.445 1.00 85.81 483 ILE A C 1
ATOM 3943 O O . ILE A 1 483 ? 0.823 16.604 20.429 1.00 85.81 483 ILE A O 1
ATOM 3947 N N . ILE A 1 484 ? 2.485 15.081 20.516 1.00 84.69 484 ILE A N 1
ATOM 3948 C CA . ILE A 1 484 ? 1.621 13.888 20.596 1.00 84.69 484 ILE A CA 1
ATOM 3949 C C . ILE A 1 484 ? 0.649 14.027 21.769 1.00 84.69 484 ILE A C 1
ATOM 3951 O O . ILE A 1 484 ? -0.557 13.832 21.625 1.00 84.69 484 ILE A O 1
ATOM 3955 N N . MET A 1 485 ? 1.162 14.444 22.924 1.00 79.69 485 MET A N 1
ATOM 3956 C CA . MET A 1 485 ? 0.355 14.639 24.120 1.00 79.69 485 MET A CA 1
ATOM 3957 C C . MET A 1 485 ? -0.733 15.711 23.952 1.00 79.69 485 MET A C 1
ATOM 3959 O O . MET A 1 485 ? -1.887 15.492 24.325 1.00 79.69 485 MET A O 1
ATOM 3963 N N . ASN A 1 486 ? -0.406 16.858 23.354 1.00 83.00 486 ASN A N 1
ATOM 3964 C CA . ASN A 1 486 ? -1.401 17.894 23.064 1.00 83.00 486 ASN A CA 1
ATOM 3965 C C . ASN A 1 486 ? -2.420 17.437 22.007 1.00 83.00 486 ASN A C 1
ATOM 3967 O O . ASN A 1 486 ? -3.600 17.783 22.103 1.00 83.00 486 ASN A O 1
ATOM 3971 N N . PHE A 1 487 ? -1.987 16.628 21.034 1.00 84.56 487 PHE A N 1
ATOM 3972 C CA . PHE A 1 487 ? -2.870 16.029 20.036 1.00 84.56 487 PHE A CA 1
ATOM 3973 C C . PHE A 1 487 ? -3.922 15.135 20.702 1.00 84.56 487 PHE A C 1
ATOM 3975 O O . PHE A 1 487 ? -5.108 15.272 20.413 1.00 84.56 487 PHE A O 1
ATOM 3982 N N . ILE A 1 488 ? -3.513 14.273 21.641 1.00 78.31 488 ILE A N 1
ATOM 3983 C CA . ILE A 1 488 ? -4.415 13.393 22.405 1.00 78.31 488 ILE A CA 1
ATOM 3984 C C . ILE A 1 488 ? -5.504 14.205 23.111 1.00 78.31 488 ILE A C 1
ATOM 3986 O O . ILE A 1 488 ? -6.689 13.892 22.975 1.00 78.31 488 ILE A O 1
ATOM 3990 N N . ILE A 1 489 ? -5.119 15.269 23.825 1.00 76.31 489 ILE A N 1
ATOM 3991 C CA . ILE A 1 489 ? -6.063 16.131 24.550 1.00 76.31 489 ILE A CA 1
ATOM 3992 C C . ILE A 1 489 ? -7.071 16.754 23.577 1.00 76.31 489 ILE A C 1
ATOM 3994 O O . ILE A 1 489 ? -8.281 16.711 23.816 1.00 76.31 489 ILE A O 1
ATOM 3998 N N . LYS A 1 490 ? -6.593 17.309 22.458 1.00 79.12 490 LYS A N 1
ATOM 3999 C CA . LYS A 1 490 ? -7.460 17.955 21.468 1.00 79.12 490 LYS A CA 1
ATOM 4000 C C . LYS A 1 490 ? -8.393 16.961 20.775 1.00 79.12 490 LYS A C 1
ATOM 4002 O O . LYS A 1 490 ? -9.579 17.249 20.615 1.00 79.12 490 LYS A O 1
ATOM 4007 N N . LEU A 1 491 ? -7.902 15.769 20.432 1.00 77.12 491 LEU A N 1
ATOM 4008 C CA . LEU A 1 491 ? -8.729 14.716 19.846 1.00 77.12 491 LEU A CA 1
ATOM 4009 C C . LEU A 1 491 ? -9.827 14.281 20.828 1.00 77.12 491 LEU A C 1
ATOM 4011 O O . LEU A 1 491 ? -10.996 14.222 20.454 1.00 77.12 491 LEU A O 1
ATOM 4015 N N . GLN A 1 492 ? -9.498 14.071 22.105 1.00 70.62 492 GLN A N 1
ATOM 4016 C CA . GLN A 1 492 ? -10.492 13.739 23.131 1.00 70.62 492 GLN A CA 1
ATOM 4017 C C . GLN A 1 492 ? -11.561 14.830 23.291 1.00 70.62 492 GLN A C 1
ATOM 4019 O O . GLN A 1 492 ? -12.750 14.518 23.401 1.00 70.62 492 GLN A O 1
ATOM 4024 N N . GLN A 1 493 ? -11.166 16.107 23.272 1.00 70.19 493 GLN A N 1
ATOM 4025 C CA . GLN A 1 493 ? -12.103 17.234 23.314 1.00 70.19 493 GLN A CA 1
ATOM 4026 C C . GLN A 1 493 ? -13.022 17.256 22.090 1.00 70.19 493 GLN A C 1
ATOM 4028 O O . GLN A 1 493 ? -14.228 17.451 22.244 1.00 70.19 493 GLN A O 1
ATOM 4033 N N . SER A 1 494 ? -12.476 17.011 20.895 1.00 69.44 494 SER A N 1
ATOM 4034 C CA . SER A 1 494 ? -13.260 16.950 19.660 1.00 69.44 494 SER A CA 1
ATOM 4035 C C . SER A 1 494 ? -14.313 15.840 19.721 1.00 69.44 494 SER A C 1
ATOM 4037 O O . SER A 1 494 ? -15.499 16.110 19.547 1.00 69.44 494 SER A O 1
ATOM 4039 N N . ILE A 1 495 ? -13.926 14.625 20.112 1.00 64.00 495 ILE A N 1
ATOM 4040 C CA . ILE A 1 495 ? -14.834 13.480 20.243 1.00 64.00 495 ILE A CA 1
ATOM 4041 C C . ILE A 1 495 ? -15.918 13.763 21.287 1.00 64.00 495 ILE A C 1
ATOM 4043 O O . ILE A 1 495 ? -17.100 13.529 21.041 1.00 64.00 495 ILE A O 1
ATOM 4047 N N . THR A 1 496 ? -15.539 14.327 22.438 1.00 63.72 496 THR A N 1
ATOM 4048 C CA . THR A 1 496 ? -16.494 14.680 23.498 1.00 63.72 496 THR A CA 1
ATOM 4049 C C . THR A 1 496 ? -17.515 15.705 23.003 1.00 63.72 496 THR A C 1
ATOM 4051 O O . THR A 1 496 ? -18.707 15.544 23.262 1.00 63.72 496 THR A O 1
ATOM 4054 N N . TYR A 1 497 ? -17.074 16.719 22.253 1.00 61.47 497 TYR A N 1
ATOM 4055 C CA . TYR A 1 497 ? -17.948 17.719 21.640 1.00 61.47 497 TYR A CA 1
ATOM 4056 C C . TYR A 1 497 ? -18.967 17.084 20.680 1.00 61.47 497 TYR A C 1
ATOM 4058 O O . TYR A 1 497 ? -20.159 17.363 20.798 1.00 61.47 497 TYR A O 1
ATOM 4066 N N . PHE A 1 498 ? -18.530 16.176 19.801 1.00 57.50 498 PHE A N 1
ATOM 4067 C CA . PHE A 1 498 ? -19.415 15.485 18.853 1.00 57.50 498 PHE A CA 1
ATOM 4068 C C . PHE A 1 498 ? -20.417 14.538 19.524 1.00 57.50 498 PHE A C 1
ATOM 4070 O O . PHE A 1 498 ? -21.569 14.453 19.096 1.00 57.50 498 PHE A O 1
ATOM 4077 N N . ILE A 1 499 ? -20.015 13.857 20.602 1.00 55.03 499 ILE A N 1
ATOM 4078 C CA . ILE A 1 499 ? -20.923 13.004 21.384 1.00 55.03 499 ILE A CA 1
ATOM 4079 C C . ILE A 1 499 ? -22.035 13.847 22.032 1.00 55.03 499 ILE A C 1
ATOM 4081 O O . ILE A 1 499 ? -23.194 13.434 22.035 1.00 55.03 499 ILE A O 1
ATOM 4085 N N . HIS A 1 500 ? -21.704 15.035 22.552 1.00 50.28 500 HIS A N 1
ATOM 4086 C CA . HIS A 1 500 ? -22.664 15.906 23.240 1.00 50.28 500 HIS A CA 1
ATOM 4087 C C . HIS A 1 500 ? -23.583 16.685 22.288 1.00 50.28 500 HIS A C 1
ATOM 4089 O O . HIS A 1 500 ? -24.696 17.029 22.681 1.00 50.28 500 HIS A O 1
ATOM 4095 N N . SER A 1 501 ? -23.145 16.987 21.061 1.00 48.22 501 SER A N 1
ATOM 4096 C CA . SER A 1 501 ? -23.924 17.802 20.121 1.00 48.22 501 SER A CA 1
ATOM 4097 C C . SER A 1 501 ? -25.012 17.022 19.374 1.00 48.22 501 SER A C 1
ATOM 4099 O O . SER A 1 501 ? -26.046 17.611 19.063 1.00 48.22 501 SER A O 1
ATOM 4101 N N . ASN A 1 502 ? -24.833 15.715 19.128 1.00 41.25 502 ASN A N 1
ATOM 4102 C CA . ASN A 1 502 ? -25.702 14.966 18.207 1.00 41.25 502 ASN A CA 1
ATOM 4103 C C . ASN A 1 502 ? -26.500 13.785 18.795 1.00 41.25 502 ASN A C 1
ATOM 4105 O O . ASN A 1 502 ? -27.243 13.165 18.037 1.00 41.25 502 ASN A O 1
ATOM 4109 N N . ASN A 1 503 ? -26.409 13.449 20.092 1.00 38.53 503 ASN A N 1
ATOM 4110 C CA . ASN A 1 503 ? -27.111 12.301 20.723 1.00 38.53 503 ASN A CA 1
ATOM 4111 C C . ASN A 1 503 ? -26.953 10.933 20.004 1.00 38.53 503 ASN A C 1
ATOM 4113 O O . ASN A 1 503 ? -27.579 9.951 20.399 1.00 38.53 503 ASN A O 1
ATOM 4117 N N . ASN A 1 504 ? -26.098 10.847 18.983 1.00 39.03 504 ASN A N 1
ATOM 4118 C CA . ASN A 1 504 ? -25.893 9.689 18.130 1.00 39.03 504 ASN A CA 1
ATOM 4119 C C . ASN A 1 504 ? -24.418 9.282 18.207 1.00 39.03 504 ASN A C 1
ATOM 4121 O O . ASN A 1 504 ? -23.532 9.986 17.729 1.00 39.03 504 ASN A O 1
ATOM 4125 N N . VAL A 1 505 ? -24.177 8.096 18.767 1.00 41.25 505 VAL A N 1
ATOM 4126 C CA . VAL A 1 505 ? -22.872 7.413 18.916 1.00 41.25 505 VAL A CA 1
ATOM 4127 C C . VAL A 1 505 ? -22.217 7.083 17.554 1.00 41.25 505 VAL A C 1
ATOM 4129 O O . VAL A 1 505 ? -21.058 6.689 17.483 1.00 41.25 505 VAL A O 1
ATOM 4132 N N . VAL A 1 506 ? -22.946 7.306 16.456 1.00 41.06 506 VAL A N 1
ATOM 4133 C CA . VAL A 1 506 ? -22.591 6.999 15.061 1.00 41.06 506 VAL A CA 1
ATOM 4134 C C . VAL A 1 506 ? -21.282 7.668 14.603 1.00 41.06 506 VAL A C 1
ATOM 4136 O O . VAL A 1 506 ? -20.598 7.132 13.743 1.00 41.06 506 VAL A O 1
ATOM 4139 N N . HIS A 1 507 ? -20.850 8.788 15.195 1.00 44.94 507 HIS A N 1
ATOM 4140 C CA . HIS A 1 507 ? -19.607 9.453 14.764 1.00 44.94 507 HIS A CA 1
ATOM 4141 C C . HIS A 1 507 ? -18.308 8.730 15.166 1.00 44.94 507 HIS A C 1
ATOM 4143 O O . HIS A 1 507 ? -17.295 8.935 14.506 1.00 44.94 507 HIS A O 1
ATOM 4149 N N . LEU A 1 508 ? -18.327 7.829 16.159 1.00 47.78 508 LEU A N 1
ATOM 4150 C CA . LEU A 1 508 ? -17.190 6.934 16.446 1.00 47.78 508 LEU A CA 1
ATOM 4151 C C . LEU A 1 508 ? -16.993 5.848 15.369 1.00 47.78 508 LEU A C 1
ATOM 4153 O O . LEU A 1 508 ? -16.026 5.102 15.446 1.00 47.78 508 LEU A O 1
ATOM 4157 N N . GLN A 1 509 ? -17.886 5.760 14.375 1.00 52.00 509 GLN A N 1
ATOM 4158 C CA . GLN A 1 509 ? -17.832 4.786 13.277 1.00 52.00 509 GLN A CA 1
ATOM 4159 C C . GLN A 1 509 ? -17.115 5.324 12.028 1.00 52.00 509 GLN A C 1
ATOM 4161 O O . GLN A 1 509 ? -17.131 4.670 10.990 1.00 52.00 509 GLN A O 1
ATOM 4166 N N . GLN A 1 510 ? -16.517 6.520 12.079 1.00 63.47 510 GLN A N 1
ATOM 4167 C CA . GLN A 1 510 ? -15.833 7.071 10.911 1.00 63.47 510 GLN A CA 1
ATOM 4168 C C . GLN A 1 510 ? -14.413 6.481 10.768 1.00 63.47 510 GLN A C 1
ATOM 4170 O O . GLN A 1 510 ? -13.597 6.668 11.673 1.00 63.47 510 GLN A O 1
ATOM 4175 N N . PRO A 1 511 ? -14.076 5.828 9.636 1.00 68.44 511 PRO A N 1
ATOM 4176 C CA . PRO A 1 511 ? -12.821 5.081 9.446 1.00 68.44 511 PRO A CA 1
ATOM 4177 C C . PRO A 1 511 ? -11.557 5.935 9.658 1.00 68.44 511 PRO A C 1
ATOM 4179 O O . PRO A 1 511 ? -10.555 5.460 10.188 1.00 68.44 511 PRO A O 1
ATOM 4182 N N . HIS A 1 512 ? -11.618 7.237 9.363 1.00 73.75 512 HIS A N 1
ATOM 4183 C CA . HIS A 1 512 ? -10.485 8.148 9.555 1.00 73.75 512 HIS A CA 1
ATOM 4184 C C . HIS A 1 512 ? -10.110 8.364 11.029 1.00 73.75 512 HIS A C 1
ATOM 4186 O O . HIS A 1 512 ? -8.943 8.596 11.340 1.00 73.75 512 HIS A O 1
ATOM 4192 N N . ILE A 1 513 ? -11.074 8.267 11.953 1.00 75.12 513 ILE A N 1
ATOM 4193 C CA . ILE A 1 513 ? -10.803 8.373 13.391 1.00 75.12 513 ILE A CA 1
ATOM 4194 C C . ILE A 1 513 ? -10.012 7.144 13.856 1.00 75.12 513 ILE A C 1
ATOM 4196 O O . ILE A 1 513 ? -9.070 7.291 14.632 1.00 75.12 513 ILE A O 1
ATOM 4200 N N . PHE A 1 514 ? -10.336 5.950 13.349 1.00 73.69 514 PHE A N 1
ATOM 4201 C CA . PHE A 1 514 ? -9.604 4.718 13.666 1.00 73.69 514 PHE A CA 1
ATOM 4202 C C . PHE A 1 514 ? -8.149 4.778 13.199 1.00 73.69 514 PHE A C 1
ATOM 4204 O O . PHE A 1 514 ? -7.255 4.471 13.987 1.00 73.69 514 PHE A O 1
ATOM 4211 N N . LEU A 1 515 ? -7.911 5.241 11.968 1.00 78.75 515 LEU A N 1
ATOM 4212 C CA . LEU A 1 515 ? -6.560 5.424 11.430 1.00 78.75 515 LEU A CA 1
ATOM 4213 C C . LEU A 1 515 ? -5.744 6.413 12.272 1.00 78.75 515 LEU A C 1
ATOM 4215 O O . LEU A 1 515 ? -4.616 6.113 12.651 1.00 78.75 515 LEU A O 1
ATOM 4219 N N . LEU A 1 516 ? -6.332 7.553 12.655 1.00 81.75 516 LEU A N 1
ATOM 4220 C CA . LEU A 1 516 ? -5.673 8.505 13.553 1.00 81.75 516 LEU A CA 1
ATOM 4221 C C . LEU A 1 516 ? -5.334 7.882 14.914 1.00 81.75 516 LEU A C 1
ATOM 4223 O O . LEU A 1 516 ? -4.221 8.062 15.405 1.00 81.75 516 LEU A O 1
ATOM 4227 N N . TYR A 1 517 ? -6.265 7.140 15.527 1.00 78.38 517 TYR A N 1
ATOM 4228 C CA . TYR A 1 517 ? -6.007 6.434 16.785 1.00 78.38 517 TYR A CA 1
ATOM 4229 C C . TYR A 1 517 ? -4.846 5.454 16.651 1.00 78.38 517 TYR A C 1
ATOM 4231 O O . TYR A 1 517 ? -3.956 5.448 17.500 1.00 78.38 517 TYR A O 1
ATOM 4239 N N . HIS A 1 518 ? -4.845 4.658 15.587 1.00 82.00 518 HIS A N 1
ATOM 4240 C CA . HIS A 1 518 ? -3.798 3.690 15.304 1.00 82.00 518 HIS A CA 1
ATOM 4241 C C . HIS A 1 518 ? -2.425 4.372 15.180 1.00 82.00 518 HIS A C 1
ATOM 4243 O O . HIS A 1 518 ? -1.499 4.012 15.908 1.00 82.00 518 HIS A O 1
ATOM 4249 N N . THR A 1 519 ? -2.304 5.415 14.352 1.00 85.81 519 THR A N 1
ATOM 4250 C CA . THR A 1 519 ? -1.030 6.118 14.133 1.00 85.81 519 THR A CA 1
ATOM 4251 C C . THR A 1 519 ? -0.541 6.834 15.399 1.00 85.81 519 THR A C 1
ATOM 4253 O O . THR A 1 519 ? 0.643 6.771 15.721 1.00 85.81 519 THR A O 1
ATOM 4256 N N . ILE A 1 520 ? -1.432 7.455 16.185 1.00 87.06 520 ILE A N 1
ATOM 4257 C CA . ILE A 1 520 ? -1.060 8.070 17.474 1.00 87.06 520 ILE A CA 1
ATOM 4258 C C . ILE A 1 520 ? -0.557 7.014 18.456 1.00 87.06 520 ILE A C 1
ATOM 4260 O O . ILE A 1 520 ? 0.440 7.239 19.139 1.00 87.06 520 ILE A O 1
ATOM 4264 N N . LEU A 1 521 ? -1.239 5.872 18.547 1.00 83.31 521 LEU A N 1
ATOM 4265 C CA . LEU A 1 521 ? -0.825 4.782 19.421 1.00 83.31 521 LEU A CA 1
ATOM 4266 C C . LEU A 1 521 ? 0.558 4.256 19.013 1.00 83.31 521 LEU A C 1
ATOM 4268 O O . LEU A 1 521 ? 1.429 4.164 19.874 1.00 83.31 521 LEU A O 1
ATOM 4272 N N . LEU A 1 522 ? 0.813 4.034 17.722 1.00 85.00 522 LEU A N 1
ATOM 4273 C CA . LEU A 1 522 ? 2.155 3.699 17.230 1.00 85.00 522 LEU A CA 1
ATOM 4274 C C . LEU A 1 522 ? 3.202 4.738 17.652 1.00 85.00 522 LEU A C 1
ATOM 4276 O O . LEU A 1 522 ? 4.256 4.371 18.168 1.00 85.00 522 LEU A O 1
ATOM 4280 N N . CYS A 1 523 ? 2.903 6.036 17.526 1.00 86.06 523 CYS A N 1
ATOM 4281 C CA . CYS A 1 523 ? 3.796 7.083 18.018 1.00 86.06 523 CYS A CA 1
ATOM 4282 C C . CYS A 1 523 ? 4.033 6.988 19.537 1.00 86.06 523 CYS A C 1
ATOM 4284 O O . CYS A 1 523 ? 5.157 7.210 19.983 1.00 86.06 523 CYS A O 1
ATOM 4286 N N . ILE A 1 524 ? 3.018 6.651 20.343 1.00 83.06 524 ILE A N 1
ATOM 4287 C CA . ILE A 1 524 ? 3.175 6.464 21.796 1.00 83.06 524 ILE A CA 1
ATOM 4288 C C . ILE A 1 524 ? 4.051 5.246 22.103 1.00 83.06 524 ILE A C 1
ATOM 4290 O O . ILE A 1 524 ? 4.910 5.343 22.976 1.00 83.06 524 ILE A O 1
ATOM 4294 N N . GLU A 1 525 ? 3.842 4.113 21.424 1.00 83.44 525 GLU A N 1
ATOM 4295 C CA . GLU A 1 525 ? 4.681 2.915 21.583 1.00 83.44 525 GLU A CA 1
ATOM 4296 C C . GLU A 1 525 ? 6.140 3.261 21.281 1.00 83.44 525 GLU A C 1
ATOM 4298 O O . GLU A 1 525 ? 7.024 3.050 22.119 1.00 83.44 525 GLU A O 1
ATOM 4303 N N . ASN A 1 526 ? 6.354 3.893 20.129 1.00 84.94 526 ASN A N 1
ATOM 4304 C CA . ASN A 1 526 ? 7.662 4.274 19.640 1.00 84.94 526 ASN A CA 1
ATOM 4305 C C . ASN A 1 526 ? 8.360 5.264 20.579 1.00 84.94 526 ASN A C 1
ATOM 4307 O O . ASN A 1 526 ? 9.454 4.967 21.035 1.00 84.94 526 ASN A O 1
ATOM 4311 N N . TYR A 1 527 ? 7.725 6.378 20.961 1.00 83.88 527 TYR A N 1
ATOM 4312 C CA . TYR A 1 527 ? 8.293 7.406 21.855 1.00 83.88 527 TYR A CA 1
ATOM 4313 C C . TYR A 1 527 ? 8.103 7.135 23.356 1.00 83.88 527 TYR A C 1
ATOM 4315 O O . TYR A 1 527 ? 8.355 8.016 24.190 1.00 83.88 527 TYR A O 1
ATOM 4323 N N . SER A 1 528 ? 7.707 5.914 23.726 1.00 78.81 528 SER A N 1
ATOM 4324 C CA . SER A 1 528 ? 7.368 5.557 25.103 1.00 78.81 528 SER A CA 1
ATOM 4325 C C . SER A 1 528 ? 8.446 5.895 26.142 1.00 78.81 528 SER A C 1
ATOM 4327 O O . SER A 1 528 ? 8.059 6.439 27.179 1.00 78.81 528 SER A O 1
ATOM 4329 N N . PRO A 1 529 ? 9.769 5.699 25.924 1.00 77.69 529 PRO A N 1
ATOM 4330 C CA . PRO A 1 529 ? 10.765 5.983 26.965 1.00 77.69 529 PRO A CA 1
ATOM 4331 C C . PRO A 1 529 ? 10.764 7.451 27.410 1.00 77.69 529 PRO A C 1
ATOM 4333 O O . PRO A 1 529 ? 10.975 7.755 28.583 1.00 77.69 529 PRO A O 1
ATOM 4336 N N . ILE A 1 530 ? 10.475 8.363 26.480 1.00 79.06 530 ILE A N 1
ATOM 4337 C CA . ILE A 1 530 ? 10.506 9.805 26.718 1.00 79.06 530 ILE A CA 1
ATOM 4338 C C . ILE A 1 530 ? 9.155 10.282 27.235 1.00 79.06 530 ILE A C 1
ATOM 4340 O O . ILE A 1 530 ? 9.125 10.976 28.249 1.00 79.06 530 ILE A O 1
ATOM 4344 N N . ILE A 1 531 ? 8.046 9.844 26.631 1.00 75.62 531 ILE A N 1
ATOM 4345 C CA . ILE A 1 531 ? 6.689 10.159 27.107 1.00 75.62 531 ILE A CA 1
ATOM 4346 C C . ILE A 1 531 ? 6.519 9.740 28.575 1.00 75.62 531 ILE A C 1
ATOM 4348 O O . ILE A 1 531 ? 5.978 10.488 29.386 1.00 75.62 531 ILE A O 1
ATOM 4352 N N . LEU A 1 532 ? 7.038 8.568 28.951 1.00 71.06 532 LEU A N 1
ATOM 4353 C CA . LEU A 1 532 ? 6.962 8.064 30.323 1.00 71.06 532 LEU A CA 1
ATOM 4354 C C . LEU A 1 532 ? 7.867 8.825 31.302 1.00 71.06 532 LEU A C 1
ATOM 4356 O O . LEU A 1 532 ? 7.588 8.820 32.499 1.00 71.06 532 LEU A O 1
ATOM 4360 N N . SER A 1 533 ? 8.915 9.493 30.816 1.00 70.56 533 SER A N 1
ATOM 4361 C CA . SER A 1 533 ? 9.793 10.343 31.631 1.00 70.56 533 SER A CA 1
ATOM 4362 C C . SER A 1 533 ? 9.234 11.750 31.884 1.00 70.56 533 SER A C 1
ATOM 4364 O O . SER A 1 533 ? 9.769 12.473 32.720 1.00 70.56 533 SER A O 1
ATOM 4366 N N . MET A 1 534 ? 8.173 12.152 31.173 1.00 68.19 534 MET A N 1
ATOM 4367 C CA . MET A 1 534 ? 7.572 13.479 31.306 1.00 68.19 534 MET A CA 1
ATOM 4368 C C . MET A 1 534 ? 6.585 13.562 32.477 1.00 68.19 534 MET A C 1
ATOM 4370 O O . MET A 1 534 ? 5.739 12.686 32.668 1.00 68.19 534 MET A O 1
ATOM 4374 N N . ASP A 1 535 ? 6.652 14.676 33.210 1.00 57.62 535 ASP A N 1
ATOM 4375 C CA . ASP A 1 535 ? 5.763 15.000 34.339 1.00 57.62 535 ASP A CA 1
ATOM 4376 C C . ASP A 1 535 ? 4.495 15.776 33.916 1.00 57.62 535 ASP A C 1
ATOM 4378 O O . ASP A 1 535 ? 3.651 16.102 34.749 1.00 57.62 535 ASP A O 1
ATOM 4382 N N . SER A 1 536 ? 4.363 16.133 32.632 1.00 52.38 536 SER A N 1
ATOM 4383 C CA . SER A 1 536 ? 3.425 17.163 32.150 1.00 52.38 536 SER A CA 1
ATOM 4384 C C . SER A 1 536 ? 1.974 16.708 31.970 1.00 52.38 536 SER A C 1
ATOM 4386 O O . SER A 1 536 ? 1.099 17.561 31.817 1.00 52.38 536 SER A O 1
ATOM 4388 N N . LEU A 1 537 ? 1.688 15.404 32.015 1.00 52.34 537 LEU A N 1
ATOM 4389 C CA . LEU A 1 537 ? 0.333 14.878 31.854 1.00 52.34 537 LEU A CA 1
ATOM 4390 C C . LEU A 1 537 ? -0.027 13.844 32.905 1.00 52.34 537 LEU A C 1
ATOM 4392 O O . LEU A 1 537 ? 0.800 13.037 33.334 1.00 52.34 537 LEU A O 1
ATOM 4396 N N . SER A 1 538 ? -1.306 13.854 33.282 1.00 57.09 538 SER A N 1
ATOM 4397 C CA . SER A 1 538 ? -1.837 12.851 34.182 1.00 57.09 538 SER A CA 1
ATOM 4398 C C . SER A 1 538 ? -1.852 11.506 33.452 1.00 57.09 538 SER A C 1
ATOM 4400 O O . SER A 1 538 ? -2.363 11.388 32.340 1.00 57.09 538 SER A O 1
ATOM 4402 N N . GLU A 1 539 ? -1.303 10.464 34.076 1.00 56.62 539 GLU A N 1
ATOM 4403 C CA . GLU A 1 539 ? -1.361 9.074 33.583 1.00 56.62 539 GLU A CA 1
ATOM 4404 C C . GLU A 1 539 ? -2.795 8.656 33.194 1.00 56.62 539 GLU A C 1
ATOM 4406 O O . GLU A 1 539 ? -3.006 7.779 32.361 1.00 56.62 539 GLU A O 1
ATOM 4411 N N . ILE A 1 540 ? -3.781 9.343 33.775 1.00 55.44 540 ILE A N 1
ATOM 4412 C CA . ILE A 1 540 ? -5.216 9.184 33.580 1.00 55.44 540 ILE A CA 1
ATOM 4413 C C . ILE A 1 540 ? -5.647 9.559 32.157 1.00 55.44 540 ILE A C 1
ATOM 4415 O O . ILE A 1 540 ? -6.431 8.814 31.580 1.00 55.44 540 ILE A O 1
ATOM 4419 N N . ASP A 1 541 ? -5.137 10.641 31.563 1.00 59.38 541 ASP A N 1
ATOM 4420 C CA . ASP A 1 541 ? -5.575 11.090 30.229 1.00 59.38 541 ASP A CA 1
ATOM 4421 C C . ASP A 1 541 ? -5.092 10.134 29.127 1.00 59.38 541 ASP A C 1
ATOM 4423 O O . ASP A 1 541 ? -5.806 9.861 28.158 1.00 59.38 541 ASP A O 1
ATOM 4427 N N . LEU A 1 542 ? -3.890 9.574 29.301 1.00 64.69 542 LEU A N 1
ATOM 4428 C CA . LEU A 1 542 ? -3.298 8.614 28.371 1.00 64.69 542 LEU A CA 1
ATOM 4429 C C . LEU A 1 542 ? -3.951 7.230 28.513 1.00 64.69 542 LEU A C 1
ATOM 4431 O O . LEU A 1 542 ? -4.277 6.595 27.510 1.00 64.69 542 LEU A O 1
ATOM 4435 N N . ILE A 1 543 ? -4.265 6.804 29.744 1.00 61.25 543 ILE A N 1
ATOM 4436 C CA . ILE A 1 543 ? -5.114 5.627 29.984 1.00 61.25 543 ILE A CA 1
ATOM 4437 C C . ILE A 1 543 ? -6.515 5.846 29.393 1.00 61.25 543 ILE A C 1
ATOM 4439 O O . ILE A 1 543 ? -7.038 4.951 28.737 1.00 61.25 543 ILE A O 1
ATOM 4443 N N . GLN A 1 544 ? -7.120 7.025 29.557 1.00 61.25 544 GLN A N 1
ATOM 4444 C CA . GLN A 1 544 ? -8.428 7.355 28.984 1.00 61.25 544 GLN A CA 1
ATOM 4445 C C . GLN A 1 544 ? -8.410 7.302 27.452 1.00 61.25 544 GLN A C 1
ATOM 4447 O O . GLN A 1 544 ? -9.361 6.808 26.849 1.00 61.25 544 GLN A O 1
ATOM 4452 N N . PHE A 1 545 ? -7.328 7.753 26.816 1.00 67.62 545 PHE A N 1
ATOM 4453 C CA . PHE A 1 545 ? -7.156 7.645 25.370 1.00 67.62 545 PHE A CA 1
ATOM 4454 C C . PHE A 1 545 ? -7.127 6.186 24.899 1.00 67.62 545 PHE A C 1
ATOM 4456 O O . PHE A 1 545 ? -7.898 5.827 24.011 1.00 67.62 545 PHE A O 1
ATOM 4463 N N . ILE A 1 546 ? -6.315 5.340 25.542 1.00 65.94 546 ILE A N 1
ATOM 4464 C CA . ILE A 1 546 ? -6.205 3.901 25.235 1.00 65.94 546 ILE A CA 1
ATOM 4465 C C . ILE A 1 546 ? -7.528 3.174 25.512 1.00 65.94 546 ILE A C 1
ATOM 4467 O O . ILE A 1 546 ? -7.943 2.279 24.782 1.00 65.94 546 ILE A O 1
ATOM 4471 N N . LEU A 1 547 ? -8.239 3.562 26.569 1.00 61.16 547 LEU A N 1
ATOM 4472 C CA . LEU A 1 547 ? -9.553 3.004 26.870 1.00 61.16 547 LEU A CA 1
ATOM 4473 C C . LEU A 1 547 ? -10.608 3.416 25.845 1.00 61.16 547 LEU A C 1
ATOM 4475 O O . LEU A 1 547 ? -11.536 2.643 25.629 1.00 61.16 547 LEU A O 1
ATOM 4479 N N . ASN A 1 548 ? -10.491 4.599 25.239 1.00 60.72 548 ASN A N 1
ATOM 4480 C CA . ASN A 1 548 ? -11.368 5.045 24.158 1.00 60.72 548 ASN A CA 1
ATOM 4481 C C . ASN A 1 548 ? -11.031 4.354 22.824 1.00 60.72 548 ASN A C 1
ATOM 4483 O O . ASN A 1 548 ? -11.954 4.053 22.073 1.00 60.72 548 ASN A O 1
ATOM 4487 N N . SER A 1 549 ? -9.761 4.034 22.547 1.00 64.38 549 SER A N 1
ATOM 4488 C CA . SER A 1 549 ? -9.385 3.246 21.359 1.00 64.38 549 SER A CA 1
ATOM 4489 C C . SER A 1 549 ? -9.828 1.784 21.469 1.00 64.38 549 SER A C 1
ATOM 4491 O O . SER A 1 549 ? -10.398 1.239 20.535 1.00 64.38 549 SER A O 1
ATOM 4493 N N . LEU A 1 550 ? -9.678 1.157 22.640 1.00 58.97 550 LEU A N 1
ATOM 4494 C CA . LEU A 1 550 ? -10.202 -0.195 22.910 1.00 58.97 550 LEU A CA 1
ATOM 4495 C C . LEU A 1 550 ? -11.733 -0.274 22.889 1.00 58.97 550 LEU A C 1
ATOM 4497 O O . LEU A 1 550 ? -12.318 -1.348 22.954 1.00 58.97 550 LEU A O 1
ATOM 4501 N N . LEU A 1 551 ? -12.398 0.873 22.915 1.00 54.44 551 LEU A N 1
ATOM 4502 C CA . LEU A 1 551 ? -13.844 0.979 22.965 1.00 54.44 551 LEU A CA 1
ATOM 4503 C C . LEU A 1 551 ? -14.448 1.113 21.577 1.00 54.44 551 LEU A C 1
ATOM 4505 O O . LEU A 1 551 ? -15.517 0.559 21.328 1.00 54.44 551 LEU A O 1
ATOM 4509 N N . SER A 1 552 ? -13.746 1.803 20.679 1.00 56.12 552 SER A N 1
ATOM 4510 C CA . SER A 1 552 ? -14.122 1.866 19.273 1.00 56.12 552 SER A CA 1
ATOM 4511 C C . SER A 1 552 ? -14.005 0.493 18.598 1.00 56.12 552 SER A C 1
ATOM 4513 O O . SER A 1 552 ? -14.810 0.187 17.726 1.00 56.12 552 SER A O 1
ATOM 4515 N N . THR A 1 553 ? -13.100 -0.378 19.060 1.00 54.09 553 THR A N 1
ATOM 4516 C CA . THR A 1 553 ? -12.934 -1.749 18.541 1.00 54.09 553 THR A CA 1
ATOM 4517 C C . THR A 1 553 ? -14.024 -2.739 18.958 1.00 54.09 553 THR A C 1
ATOM 4519 O O . THR A 1 553 ? -14.178 -3.779 18.323 1.00 54.09 553 THR A O 1
ATOM 4522 N N . CYS A 1 554 ? -14.813 -2.428 19.991 1.00 46.72 554 CYS A N 1
ATOM 4523 C CA . CYS A 1 554 ? -15.915 -3.281 20.453 1.00 46.72 554 CYS A CA 1
ATOM 4524 C C . CYS A 1 554 ? -17.230 -3.074 19.675 1.00 46.72 554 CYS A C 1
ATOM 4526 O O . CYS A 1 554 ? -18.210 -3.763 19.959 1.00 46.72 554 CYS A O 1
ATOM 4528 N N . ILE A 1 555 ? -17.287 -2.118 18.740 1.00 48.59 555 ILE A N 1
ATOM 4529 C CA . ILE A 1 555 ? -18.473 -1.851 17.915 1.00 48.59 555 ILE A CA 1
ATOM 4530 C C . ILE A 1 555 ? -18.338 -2.675 16.624 1.00 48.59 555 ILE A C 1
ATOM 4532 O O . ILE A 1 555 ? -17.386 -2.452 15.877 1.00 48.59 555 ILE A O 1
ATOM 4536 N N . PRO A 1 556 ? -19.243 -3.630 16.340 1.00 43.38 556 PRO A N 1
ATOM 4537 C CA . PRO A 1 556 ? -19.104 -4.498 15.178 1.00 43.38 556 PRO A CA 1
ATOM 4538 C C . PRO A 1 556 ? -19.333 -3.690 13.894 1.00 43.38 556 PRO A C 1
ATOM 4540 O O . PRO A 1 556 ? -20.433 -3.196 13.653 1.00 43.38 556 PRO A O 1
ATOM 4543 N N . ILE A 1 557 ? -18.291 -3.568 13.070 1.00 48.28 557 ILE A N 1
ATOM 4544 C CA . ILE A 1 557 ? -18.384 -3.114 11.679 1.00 48.28 557 ILE A CA 1
ATOM 4545 C C . ILE A 1 557 ? -18.008 -4.321 10.813 1.00 48.28 557 ILE A C 1
ATOM 4547 O O . ILE A 1 557 ? -16.916 -4.868 10.948 1.00 48.28 557 ILE A O 1
ATOM 4551 N N . GLU A 1 558 ? -18.932 -4.778 9.963 1.00 41.97 558 GLU A N 1
ATOM 4552 C CA . GLU A 1 558 ? -18.816 -6.045 9.217 1.00 41.97 558 GLU A CA 1
ATOM 4553 C C . GLU A 1 558 ? -17.623 -6.098 8.233 1.00 41.97 558 GLU A C 1
ATOM 4555 O O . GLU A 1 558 ? -17.239 -7.194 7.833 1.00 41.97 558 GLU A O 1
ATOM 4560 N N . ASN A 1 559 ? -16.989 -4.962 7.904 1.00 45.53 559 ASN A N 1
ATOM 4561 C CA . ASN A 1 559 ? -15.965 -4.863 6.851 1.00 45.53 559 ASN A CA 1
ATOM 4562 C C . ASN A 1 559 ? -14.516 -4.578 7.322 1.00 45.53 559 ASN A C 1
ATOM 4564 O O . ASN A 1 559 ? -13.609 -4.736 6.510 1.00 45.53 559 ASN A O 1
ATOM 4568 N N . ASP A 1 560 ? -14.265 -4.254 8.602 1.00 53.72 560 ASP A N 1
ATOM 4569 C CA . ASP A 1 560 ? -12.959 -3.715 9.068 1.00 53.72 560 ASP A CA 1
ATOM 4570 C C . ASP A 1 560 ? -12.255 -4.582 10.141 1.00 53.72 560 ASP A C 1
ATOM 4572 O O . ASP A 1 560 ? -11.492 -4.099 10.979 1.00 53.72 560 ASP A O 1
ATOM 4576 N N . GLN A 1 561 ? -12.509 -5.896 10.161 1.00 57.72 561 GLN A N 1
ATOM 4577 C CA . GLN A 1 561 ? -12.073 -6.784 11.257 1.00 57.72 561 GLN A CA 1
ATOM 4578 C C . GLN A 1 561 ? -10.548 -6.838 11.485 1.00 57.72 561 GLN A C 1
ATOM 4580 O O . GLN A 1 561 ? -10.117 -7.010 12.627 1.00 57.72 561 GLN A O 1
ATOM 4585 N N . TYR A 1 562 ? -9.734 -6.696 10.433 1.00 59.59 562 TYR A N 1
ATOM 4586 C CA . TYR A 1 562 ? -8.268 -6.737 10.539 1.00 59.59 562 TYR A CA 1
ATOM 4587 C C . TYR A 1 562 ? -7.693 -5.460 11.169 1.00 59.59 562 TYR A C 1
ATOM 4589 O O . TYR A 1 562 ? -6.930 -5.555 12.132 1.00 59.59 562 TYR A O 1
ATOM 4597 N N . ASP A 1 563 ? -8.127 -4.284 10.713 1.00 60.06 563 ASP A N 1
ATOM 4598 C CA . ASP A 1 563 ? -7.658 -2.989 11.228 1.00 60.06 563 ASP A CA 1
ATOM 4599 C C . ASP A 1 563 ? -8.071 -2.791 12.699 1.00 60.06 563 ASP A C 1
ATOM 4601 O O . ASP A 1 563 ? -7.298 -2.305 13.531 1.00 60.06 563 ASP A O 1
ATOM 4605 N N . LEU A 1 564 ? -9.274 -3.257 13.066 1.00 62.28 564 LEU A N 1
ATOM 4606 C CA . LEU A 1 564 ? -9.758 -3.254 14.452 1.00 62.28 564 LEU A CA 1
ATOM 4607 C C . LEU A 1 564 ? -8.937 -4.190 15.353 1.00 62.28 564 LEU A C 1
ATOM 4609 O O . LEU A 1 564 ? -8.695 -3.876 16.522 1.00 62.28 564 LEU A O 1
ATOM 4613 N N . MET A 1 565 ? -8.485 -5.329 14.821 1.00 62.72 565 MET A N 1
ATOM 4614 C CA . MET A 1 565 ? -7.626 -6.266 15.545 1.00 62.72 565 MET A CA 1
ATOM 4615 C C . MET A 1 565 ? -6.245 -5.661 15.809 1.00 62.72 565 MET A C 1
ATOM 4617 O O . MET A 1 565 ? -5.748 -5.733 16.935 1.00 62.72 565 MET A O 1
ATOM 4621 N N . GLU A 1 566 ? -5.648 -5.015 14.812 1.00 66.75 566 GLU A N 1
ATOM 4622 C CA . GLU A 1 566 ? -4.352 -4.356 14.956 1.00 66.75 566 GLU A CA 1
ATOM 4623 C C . GLU A 1 566 ? -4.412 -3.186 15.952 1.00 66.75 566 GLU A C 1
ATOM 4625 O O . GLU A 1 566 ? -3.583 -3.097 16.864 1.00 66.75 566 GLU A O 1
ATOM 4630 N N . LEU A 1 567 ? -5.460 -2.356 15.869 1.00 68.94 567 LEU A N 1
ATOM 4631 C CA . LEU A 1 567 ? -5.721 -1.280 16.828 1.00 68.94 567 LEU A CA 1
ATOM 4632 C C . LEU A 1 567 ? -5.860 -1.810 18.267 1.00 68.94 567 LEU A C 1
ATOM 4634 O O . LEU A 1 567 ? -5.293 -1.232 19.200 1.00 68.94 567 LEU A O 1
ATOM 4638 N N . CYS A 1 568 ? -6.572 -2.926 18.457 1.00 65.44 568 CYS A N 1
ATOM 4639 C CA . CYS A 1 568 ? -6.671 -3.626 19.739 1.00 65.44 568 CYS A CA 1
ATOM 4640 C C . CYS A 1 568 ? -5.301 -4.075 20.259 1.00 65.44 568 CYS A C 1
ATOM 4642 O O . CYS A 1 568 ? -4.956 -3.796 21.410 1.00 65.44 568 CYS A O 1
ATOM 4644 N N . HIS A 1 569 ? -4.509 -4.756 19.426 1.00 67.88 569 HIS A N 1
ATOM 4645 C CA . HIS A 1 569 ? -3.197 -5.265 19.826 1.00 67.88 569 HIS A CA 1
ATOM 4646 C C . HIS A 1 569 ? -2.251 -4.140 20.244 1.00 67.88 569 HIS A C 1
ATOM 4648 O O . HIS A 1 569 ? -1.651 -4.224 21.318 1.00 67.88 569 HIS A O 1
ATOM 4654 N N . ILE A 1 570 ? -2.149 -3.073 19.449 1.00 69.94 570 ILE A N 1
ATOM 4655 C CA . ILE A 1 570 ? -1.275 -1.933 19.750 1.00 69.94 570 ILE A CA 1
ATOM 4656 C C . ILE A 1 570 ? -1.745 -1.220 21.027 1.00 69.94 570 ILE A C 1
ATOM 4658 O O . ILE A 1 570 ? -0.940 -0.957 21.922 1.00 69.94 570 ILE A O 1
ATOM 4662 N N . SER A 1 571 ? -3.057 -0.998 21.184 1.00 69.50 571 SER A N 1
ATOM 4663 C CA . SER A 1 571 ? -3.630 -0.401 22.402 1.00 69.50 571 SER A CA 1
ATOM 4664 C C . SER A 1 571 ? -3.246 -1.186 23.667 1.00 69.50 571 SER A C 1
ATOM 4666 O O . SER A 1 571 ? -2.856 -0.600 24.680 1.00 69.50 571 SER A O 1
ATOM 4668 N N . LEU A 1 572 ? -3.309 -2.523 23.616 1.00 67.50 572 LEU A N 1
ATOM 4669 C CA . LEU A 1 572 ? -2.945 -3.393 24.740 1.00 67.50 572 LEU A CA 1
ATOM 4670 C C . LEU A 1 572 ? -1.430 -3.453 24.989 1.00 67.50 572 LEU A C 1
ATOM 4672 O O . LEU A 1 572 ? -1.016 -3.515 26.150 1.00 67.50 572 LEU A O 1
ATOM 4676 N N . ARG A 1 573 ? -0.596 -3.401 23.940 1.00 69.62 573 ARG A N 1
ATOM 4677 C CA . ARG A 1 573 ? 0.873 -3.317 24.068 1.00 69.62 573 ARG A CA 1
ATOM 4678 C C . ARG A 1 573 ? 1.290 -2.044 24.786 1.00 69.62 573 ARG A C 1
ATOM 4680 O O . ARG A 1 573 ? 2.031 -2.108 25.764 1.00 69.62 573 ARG A O 1
ATOM 4687 N N . ILE A 1 574 ? 0.758 -0.900 24.367 1.00 69.81 574 ILE A N 1
ATOM 4688 C CA . ILE A 1 574 ? 1.056 0.398 24.986 1.00 69.81 574 ILE A CA 1
ATOM 4689 C C . ILE A 1 574 ? 0.609 0.414 26.443 1.00 69.81 574 ILE A C 1
ATOM 4691 O O . ILE A 1 574 ? 1.365 0.838 27.319 1.00 69.81 574 ILE A O 1
ATOM 4695 N N . LEU A 1 575 ? -0.582 -0.121 26.724 1.00 68.69 575 LEU A N 1
ATOM 4696 C CA . LEU A 1 575 ? -1.052 -0.291 28.092 1.00 68.69 575 LEU A CA 1
ATOM 4697 C C . LEU A 1 575 ? -0.056 -1.109 28.928 1.00 68.69 575 LEU A C 1
ATOM 4699 O O . LEU A 1 575 ? 0.289 -0.717 30.042 1.00 68.69 575 LEU A O 1
ATOM 4703 N N . GLN A 1 576 ? 0.448 -2.220 28.385 1.00 66.19 576 GLN A N 1
ATOM 4704 C CA . GLN A 1 576 ? 1.452 -3.044 29.051 1.00 66.19 576 GLN A CA 1
ATOM 4705 C C . GLN A 1 576 ? 2.759 -2.272 29.302 1.00 66.19 576 GLN A C 1
ATOM 4707 O O . GLN A 1 576 ? 3.327 -2.394 30.389 1.00 66.19 576 GLN A O 1
ATOM 4712 N N . ILE A 1 577 ? 3.224 -1.469 28.338 1.00 69.06 577 ILE A N 1
ATOM 4713 C CA . ILE A 1 577 ? 4.440 -0.647 28.451 1.00 69.06 577 ILE A CA 1
ATOM 4714 C C . ILE A 1 577 ? 4.303 0.377 29.587 1.00 69.06 577 ILE A C 1
ATOM 4716 O O . ILE A 1 577 ? 5.182 0.455 30.447 1.00 69.06 577 ILE A O 1
ATOM 4720 N N . ILE A 1 578 ? 3.182 1.102 29.653 1.00 66.12 578 ILE A N 1
ATOM 4721 C CA . ILE A 1 578 ? 2.904 2.094 30.711 1.00 66.12 578 ILE A CA 1
ATOM 4722 C C . ILE A 1 578 ? 2.851 1.429 32.090 1.00 66.12 578 ILE A C 1
ATOM 4724 O O . ILE A 1 578 ? 3.404 1.938 33.067 1.00 66.12 578 ILE A O 1
ATOM 4728 N N . LEU A 1 579 ? 2.209 0.261 32.171 1.00 61.91 579 LEU A N 1
ATOM 4729 C CA . LEU A 1 579 ? 2.119 -0.514 33.405 1.00 61.91 579 LEU A CA 1
ATOM 4730 C C . LEU A 1 579 ? 3.489 -1.015 33.882 1.00 61.91 579 LEU A C 1
ATOM 4732 O O . LEU A 1 579 ? 3.790 -0.929 35.075 1.00 61.91 579 LEU A O 1
ATOM 4736 N N . LYS A 1 580 ? 4.331 -1.520 32.970 1.00 64.12 580 LYS A N 1
ATOM 4737 C CA . LYS A 1 580 ? 5.681 -2.015 33.287 1.00 64.12 580 LYS A CA 1
ATOM 4738 C C . LYS A 1 580 ? 6.638 -0.884 33.688 1.00 64.12 580 LYS A C 1
ATOM 4740 O O . LYS A 1 580 ? 7.516 -1.117 34.518 1.00 64.12 580 LYS A O 1
ATOM 4745 N N . SER A 1 581 ? 6.485 0.327 33.154 1.00 62.84 581 SER A N 1
ATOM 4746 C CA . SER A 1 581 ? 7.422 1.431 33.402 1.00 62.84 581 SER A CA 1
ATOM 4747 C C . SER A 1 581 ? 7.149 2.215 34.690 1.00 62.84 581 SER A C 1
ATOM 4749 O O . SER A 1 581 ? 8.080 2.436 35.461 1.00 62.84 581 SER A O 1
ATOM 4751 N N . LYS A 1 582 ? 5.896 2.613 34.964 1.00 53.91 582 LYS A N 1
ATOM 4752 C CA . LYS A 1 582 ? 5.570 3.504 36.098 1.00 53.91 582 LYS A CA 1
ATOM 4753 C C . LYS A 1 582 ? 5.070 2.790 37.358 1.00 53.91 582 LYS A C 1
ATOM 4755 O O . LYS A 1 582 ? 5.197 3.323 38.457 1.00 53.91 582 LYS A O 1
ATOM 4760 N N . LEU A 1 583 ? 4.530 1.574 37.237 1.00 51.94 583 LEU A N 1
ATOM 4761 C CA . LEU A 1 583 ? 3.831 0.881 38.336 1.00 51.94 583 LEU A CA 1
ATOM 4762 C C . LEU A 1 583 ? 4.578 -0.359 38.879 1.00 51.94 583 LEU A C 1
ATOM 4764 O O . LEU A 1 583 ? 4.118 -1.003 39.828 1.00 51.94 583 LEU A O 1
ATOM 4768 N N . SER A 1 584 ? 5.750 -0.680 38.325 1.00 45.84 584 SER A N 1
ATOM 4769 C CA . SER A 1 584 ? 6.489 -1.934 38.549 1.00 45.84 584 SER A CA 1
ATOM 4770 C C . SER A 1 584 ? 7.228 -2.062 39.883 1.00 45.84 584 SER A C 1
ATOM 4772 O O . SER A 1 584 ? 7.684 -3.155 40.216 1.00 45.84 584 SER A O 1
ATOM 4774 N N . SER A 1 585 ? 7.323 -1.018 40.709 1.00 43.06 585 SER A N 1
ATOM 4775 C CA . SER A 1 585 ? 8.197 -1.087 41.889 1.00 43.06 585 SER A CA 1
ATOM 4776 C C . SER A 1 585 ? 7.593 -1.741 43.145 1.00 43.06 585 SER A C 1
ATOM 4778 O O . SER A 1 585 ? 8.331 -1.932 44.108 1.00 43.06 585 SER A O 1
ATOM 4780 N N . SER A 1 586 ? 6.302 -2.126 43.199 1.00 43.62 586 SER A N 1
ATOM 4781 C CA . SER A 1 586 ? 5.765 -2.792 44.420 1.00 43.62 586 SER A CA 1
ATOM 4782 C C . SER A 1 586 ? 4.393 -3.492 44.354 1.00 43.62 586 SER A C 1
ATOM 4784 O O . SER A 1 586 ? 3.884 -3.881 45.406 1.00 43.62 586 SER A O 1
ATOM 4786 N N . ASN A 1 587 ? 3.746 -3.670 43.194 1.00 51.22 587 ASN A N 1
ATOM 4787 C CA . ASN A 1 587 ? 2.339 -4.101 43.178 1.00 51.22 587 ASN A CA 1
ATOM 4788 C C . ASN A 1 587 ? 2.126 -5.453 42.467 1.00 51.22 587 ASN A C 1
ATOM 4790 O O . ASN A 1 587 ? 2.219 -5.548 41.247 1.00 51.22 587 ASN A O 1
ATOM 4794 N N . VAL A 1 588 ? 1.791 -6.503 43.233 1.00 48.28 588 VAL A N 1
ATOM 4795 C CA . VAL A 1 588 ? 1.503 -7.878 42.747 1.00 48.28 588 VAL A CA 1
ATOM 4796 C C . VAL A 1 588 ? 0.446 -7.889 41.632 1.00 48.28 588 VAL A C 1
ATOM 4798 O O . VAL A 1 588 ? 0.480 -8.727 40.734 1.00 48.28 588 VAL A O 1
ATOM 4801 N N . LEU A 1 589 ? -0.463 -6.914 41.660 1.00 45.81 589 LEU A N 1
ATOM 4802 C CA . LEU A 1 589 ? -1.474 -6.683 40.635 1.00 45.81 589 LEU A CA 1
ATOM 4803 C C . LEU A 1 589 ? -0.918 -6.294 39.277 1.00 45.81 589 LEU A C 1
ATOM 4805 O O . LEU A 1 589 ? -1.413 -6.792 38.277 1.00 45.81 589 LEU A O 1
ATOM 4809 N N . VAL A 1 590 ? 0.099 -5.435 39.234 1.00 49.81 590 VAL A N 1
ATOM 4810 C CA . VAL A 1 590 ? 0.710 -4.987 37.976 1.00 49.81 590 VAL A CA 1
ATOM 4811 C C . VAL A 1 590 ? 1.328 -6.185 37.278 1.00 49.81 590 VAL A C 1
ATOM 4813 O O . VAL A 1 590 ? 1.039 -6.402 36.112 1.00 49.81 590 VAL A O 1
ATOM 4816 N N . ASN A 1 591 ? 2.042 -7.036 38.025 1.00 50.75 591 ASN A N 1
ATOM 4817 C CA . ASN A 1 591 ? 2.598 -8.286 37.502 1.00 50.75 591 ASN A CA 1
ATOM 4818 C C . ASN A 1 591 ? 1.513 -9.251 36.999 1.00 50.75 591 ASN A C 1
ATOM 4820 O O . ASN A 1 591 ? 1.693 -9.916 35.982 1.00 50.75 591 ASN A O 1
ATOM 4824 N N . MET A 1 592 ? 0.372 -9.333 37.690 1.00 49.41 592 MET A N 1
ATOM 4825 C CA . MET A 1 592 ? -0.754 -10.162 37.252 1.00 49.41 592 MET A CA 1
ATOM 4826 C C . MET A 1 592 ? -1.385 -9.619 35.960 1.00 49.41 592 MET A C 1
ATOM 4828 O O . MET A 1 592 ? -1.609 -10.392 35.031 1.00 49.41 592 MET A O 1
ATOM 4832 N N . ILE A 1 593 ? -1.605 -8.303 35.861 1.00 51.47 593 ILE A N 1
ATOM 4833 C CA . ILE A 1 593 ? -2.138 -7.643 34.656 1.00 51.47 593 ILE A CA 1
ATOM 4834 C C . ILE A 1 593 ? -1.174 -7.826 33.488 1.00 51.47 593 ILE A C 1
ATOM 4836 O O . ILE A 1 593 ? -1.585 -8.262 32.417 1.00 51.47 593 ILE A O 1
ATOM 4840 N N . THR A 1 594 ? 0.119 -7.566 33.693 1.00 55.75 594 THR A N 1
ATOM 4841 C CA . THR A 1 594 ? 1.123 -7.684 32.634 1.00 55.75 594 THR A CA 1
ATOM 4842 C C . THR A 1 594 ? 1.264 -9.113 32.138 1.00 55.75 594 THR A C 1
ATOM 4844 O O . THR A 1 594 ? 1.366 -9.284 30.932 1.00 55.75 594 THR A O 1
ATOM 4847 N N . ASN A 1 595 ? 1.202 -10.123 33.016 1.00 55.28 595 ASN A N 1
ATOM 4848 C CA . ASN A 1 595 ? 1.240 -11.537 32.619 1.00 55.28 595 ASN A CA 1
ATOM 4849 C C . ASN A 1 595 ? -0.025 -11.956 31.853 1.00 55.28 595 ASN A C 1
ATOM 4851 O O . ASN A 1 595 ? 0.042 -12.777 30.941 1.00 55.28 595 ASN A O 1
ATOM 4855 N N . THR A 1 596 ? -1.182 -11.392 32.211 1.00 51.75 596 THR A N 1
ATOM 4856 C CA . THR A 1 596 ? -2.453 -11.662 31.519 1.00 51.75 596 THR A CA 1
ATOM 4857 C C . THR A 1 596 ? -2.451 -11.037 30.121 1.00 51.75 596 THR A C 1
ATOM 4859 O O . THR A 1 596 ? -2.815 -11.705 29.156 1.00 51.75 596 THR A O 1
ATOM 4862 N N . LEU A 1 597 ? -1.952 -9.801 30.000 1.00 56.84 597 LEU A N 1
ATOM 4863 C CA . LEU A 1 597 ? -1.721 -9.126 28.720 1.00 56.84 597 LEU A CA 1
ATOM 4864 C C . LEU A 1 597 ? -0.680 -9.864 27.862 1.00 56.84 597 LEU A C 1
ATOM 4866 O O . LEU A 1 597 ? -0.870 -10.001 26.662 1.00 56.84 597 LEU A O 1
ATOM 4870 N N . GLU A 1 598 ? 0.389 -10.396 28.459 1.00 59.78 598 GLU A N 1
ATOM 4871 C CA . GLU A 1 598 ? 1.443 -11.136 27.743 1.00 59.78 598 GLU A CA 1
ATOM 4872 C C . GLU A 1 598 ? 0.925 -12.463 27.171 1.00 59.78 598 GLU A C 1
ATOM 4874 O O . GLU A 1 598 ? 1.205 -12.806 26.025 1.00 59.78 598 GLU A O 1
ATOM 4879 N N . ASN A 1 599 ? 0.080 -13.174 27.923 1.00 56.25 599 ASN A N 1
ATOM 4880 C CA . ASN A 1 599 ? -0.615 -14.358 27.419 1.00 56.25 599 ASN A CA 1
ATOM 4881 C C . ASN A 1 599 ? -1.575 -14.033 26.266 1.00 56.25 599 ASN A C 1
ATOM 4883 O O . ASN A 1 599 ? -1.751 -14.872 25.386 1.00 56.25 599 ASN A O 1
ATOM 4887 N N . PHE A 1 600 ? -2.186 -12.844 26.274 1.00 54.06 600 PHE A N 1
ATOM 4888 C CA . PHE A 1 600 ? -3.084 -12.386 25.217 1.00 54.06 600 PHE A CA 1
ATOM 4889 C C . PHE A 1 600 ? -2.324 -12.008 23.939 1.00 54.06 600 PHE A C 1
ATOM 4891 O O . PHE A 1 600 ? -2.651 -12.491 22.862 1.00 54.06 600 PHE A O 1
ATOM 4898 N N . LEU A 1 601 ? -1.259 -11.211 24.065 1.00 57.06 601 LEU A N 1
ATOM 4899 C CA . LEU A 1 601 ? -0.425 -10.778 22.938 1.00 57.06 601 LEU A CA 1
ATOM 4900 C C . LEU A 1 601 ? 0.261 -11.949 22.212 1.00 57.06 601 LEU A C 1
ATOM 4902 O O . LEU A 1 601 ? 0.548 -11.846 21.025 1.00 57.06 601 LEU A O 1
ATOM 4906 N N . ASN A 1 602 ? 0.475 -13.074 22.900 1.00 56.62 602 ASN A N 1
ATOM 4907 C CA . ASN A 1 602 ? 1.037 -14.292 22.314 1.00 56.62 602 ASN A CA 1
ATOM 4908 C C . ASN A 1 602 ? 0.009 -15.156 21.548 1.00 56.62 602 ASN A C 1
ATOM 4910 O O . ASN A 1 602 ? 0.400 -16.134 20.908 1.00 56.62 602 ASN A O 1
ATOM 4914 N N . GLN A 1 603 ? -1.293 -14.846 21.609 1.00 52.19 603 GLN A N 1
ATOM 4915 C CA . GLN A 1 603 ? -2.339 -15.574 20.882 1.00 52.19 603 GLN A CA 1
ATOM 4916 C C . GLN A 1 603 ? -2.675 -14.848 19.569 1.00 52.19 603 GLN A C 1
ATOM 4918 O O . GLN A 1 603 ? -3.307 -13.802 19.565 1.00 52.19 603 GLN A O 1
ATOM 4923 N N . THR A 1 604 ? -2.264 -15.419 18.434 1.00 39.53 604 THR A N 1
ATOM 4924 C CA . THR A 1 604 ? -2.392 -14.848 17.075 1.00 39.53 604 THR A CA 1
ATOM 4925 C C . THR A 1 604 ? -3.755 -15.100 16.406 1.00 39.53 604 THR A C 1
ATOM 4927 O O . THR A 1 604 ? -3.822 -15.351 15.202 1.00 39.53 604 THR A O 1
ATOM 4930 N N . LYS A 1 605 ? -4.853 -15.131 17.168 1.00 44.12 605 LYS A N 1
ATOM 4931 C CA . LYS A 1 605 ? -6.190 -15.465 16.637 1.00 44.12 605 LYS A CA 1
ATOM 4932 C C . LYS A 1 605 ? -7.095 -14.229 16.556 1.00 44.12 605 LYS A C 1
ATOM 4934 O O . LYS A 1 605 ? -6.914 -13.327 17.368 1.00 44.12 605 LYS A O 1
ATOM 4939 N N . PRO A 1 606 ? -8.062 -14.195 15.609 1.00 43.00 606 PRO A N 1
ATOM 4940 C CA . PRO A 1 606 ? -9.053 -13.120 15.535 1.00 43.00 606 PRO A CA 1
ATOM 4941 C C . PRO A 1 606 ? -9.746 -12.957 16.887 1.00 43.00 606 PRO A C 1
ATOM 4943 O O . PRO A 1 606 ? -9.910 -13.957 17.589 1.00 43.00 606 PRO A O 1
ATOM 4946 N N . ILE A 1 607 ? -10.137 -11.719 17.222 1.00 44.03 607 ILE A N 1
ATOM 4947 C CA . ILE A 1 607 ? -10.805 -11.348 18.480 1.00 44.03 607 ILE A CA 1
ATOM 4948 C C . ILE A 1 607 ? -12.010 -12.269 18.690 1.00 44.03 607 ILE A C 1
ATOM 4950 O O . ILE A 1 607 ? -13.103 -12.059 18.172 1.00 44.03 607 ILE A O 1
ATOM 4954 N N . ASP A 1 608 ? -11.786 -13.332 19.446 1.00 41.84 608 ASP A N 1
ATOM 4955 C CA . ASP A 1 608 ? -12.805 -14.263 19.875 1.00 41.84 608 ASP A CA 1
ATOM 4956 C C . ASP A 1 608 ? -13.497 -13.708 21.127 1.00 41.84 608 ASP A C 1
ATOM 4958 O O . ASP A 1 608 ? -13.056 -12.751 21.768 1.00 41.84 608 ASP A O 1
ATOM 4962 N N . GLN A 1 609 ? -14.620 -14.305 21.516 1.00 42.84 609 GLN A N 1
ATOM 4963 C CA . GLN A 1 609 ? -15.391 -13.853 22.676 1.00 42.84 609 GLN A CA 1
ATOM 4964 C C . GLN A 1 609 ? -14.564 -13.858 23.980 1.00 42.84 609 GLN A C 1
ATOM 4966 O O . GLN A 1 609 ? -14.865 -13.133 24.928 1.00 42.84 609 GLN A O 1
ATOM 4971 N N . THR A 1 610 ? -13.485 -14.639 24.038 1.00 39.06 610 THR A N 1
ATOM 4972 C CA . THR A 1 610 ? -12.472 -14.634 25.103 1.00 39.06 610 THR A CA 1
ATOM 4973 C C . THR A 1 610 ? -11.613 -13.371 25.117 1.00 39.06 610 THR A C 1
ATOM 4975 O O . THR A 1 610 ? -11.341 -12.852 26.198 1.00 39.06 610 THR A O 1
ATOM 4978 N N . SER A 1 611 ? -11.270 -12.826 23.953 1.00 42.25 611 SER A N 1
ATOM 4979 C CA . SER A 1 611 ? -10.520 -11.578 23.790 1.00 42.25 611 SER A CA 1
ATOM 4980 C C . SER A 1 611 ? -11.267 -10.361 24.345 1.00 42.25 611 SER A C 1
ATOM 4982 O O . SER A 1 611 ? -10.721 -9.616 25.158 1.00 42.25 611 SER A O 1
ATOM 4984 N N . ASN A 1 612 ? -12.559 -10.222 24.027 1.00 46.41 612 ASN A N 1
ATOM 4985 C CA . ASN A 1 612 ? -13.407 -9.154 24.577 1.00 46.41 612 ASN A CA 1
ATOM 4986 C C . ASN A 1 612 ? -13.582 -9.266 26.102 1.00 46.41 612 ASN A C 1
ATOM 4988 O O . ASN A 1 612 ? -13.530 -8.266 26.818 1.00 46.41 612 ASN A O 1
ATOM 4992 N N . ASN A 1 613 ? -13.720 -10.490 26.626 1.00 44.66 613 ASN A N 1
ATOM 4993 C CA . ASN A 1 613 ? -13.780 -10.727 28.071 1.00 44.66 613 ASN A CA 1
ATOM 4994 C C . ASN A 1 613 ? -12.462 -10.351 28.778 1.00 44.66 613 ASN A C 1
ATOM 4996 O O . ASN A 1 613 ? -12.491 -9.816 29.886 1.00 44.66 613 ASN A O 1
ATOM 5000 N N . LEU A 1 614 ? -11.312 -10.596 28.142 1.00 45.81 614 LEU A N 1
ATOM 5001 C CA . LEU A 1 614 ? -9.989 -10.244 28.664 1.00 45.81 614 LEU A CA 1
ATOM 5002 C C . LEU A 1 614 ? -9.715 -8.736 28.605 1.00 45.81 614 LEU A C 1
ATOM 5004 O O . LEU A 1 614 ? -9.140 -8.203 29.552 1.00 45.81 614 LEU A O 1
ATOM 5008 N N . ILE A 1 615 ? -10.179 -8.034 27.565 1.00 49.47 615 ILE A N 1
ATOM 5009 C CA . ILE A 1 615 ? -10.136 -6.564 27.495 1.00 49.47 615 ILE A CA 1
ATOM 5010 C C . ILE A 1 615 ? -10.960 -5.972 28.643 1.00 49.47 615 ILE A C 1
ATOM 5012 O O . ILE A 1 615 ? -10.427 -5.193 29.431 1.00 49.47 615 ILE A O 1
ATOM 5016 N N . SER A 1 616 ? -12.210 -6.411 28.826 1.00 48.62 616 SER A N 1
ATOM 5017 C CA . SER A 1 616 ? -13.054 -5.995 29.959 1.00 48.62 616 SER A CA 1
ATOM 5018 C C . SER A 1 616 ? -12.396 -6.283 31.318 1.00 48.62 616 SER A C 1
ATOM 5020 O O . SER A 1 616 ? -12.453 -5.452 32.227 1.00 48.62 616 SER A O 1
ATOM 5022 N N . TYR A 1 617 ? -11.704 -7.418 31.452 1.00 47.41 617 TYR A N 1
ATOM 5023 C CA . TYR A 1 617 ? -10.947 -7.768 32.656 1.00 47.41 617 TYR A CA 1
ATOM 5024 C C . TYR A 1 617 ? -9.751 -6.829 32.891 1.00 47.41 617 TYR A C 1
ATOM 5026 O O . TYR A 1 617 ? -9.556 -6.351 34.009 1.00 47.41 617 TYR A O 1
ATOM 5034 N N . CYS A 1 618 ? -8.992 -6.488 31.845 1.00 48.84 618 CYS A N 1
ATOM 5035 C CA . CYS A 1 618 ? -7.870 -5.547 31.926 1.00 48.84 618 CYS A CA 1
ATOM 5036 C C . CYS A 1 618 ? -8.334 -4.137 32.319 1.00 48.84 618 CYS A C 1
ATOM 5038 O O . CYS A 1 618 ? -7.722 -3.521 33.191 1.00 48.84 618 CYS A O 1
ATOM 5040 N N . ILE A 1 619 ? -9.459 -3.662 31.766 1.00 49.84 619 ILE A N 1
ATOM 5041 C CA . ILE A 1 619 ? -10.105 -2.399 32.168 1.00 49.84 619 ILE A CA 1
ATOM 5042 C C . ILE A 1 619 ? -10.464 -2.429 33.663 1.00 49.84 619 ILE A C 1
ATOM 5044 O O . ILE A 1 619 ? -10.168 -1.483 34.395 1.00 49.84 619 ILE A O 1
ATOM 5048 N N . GLY A 1 620 ? -11.041 -3.539 34.136 1.00 48.12 620 GLY A N 1
ATOM 5049 C CA . GLY A 1 620 ? -11.382 -3.752 35.546 1.00 48.12 620 GLY A CA 1
ATOM 5050 C C . GLY A 1 620 ? -10.171 -3.773 36.488 1.00 48.12 620 GLY A C 1
ATOM 5051 O O . GLY A 1 620 ? -10.247 -3.283 37.611 1.00 48.12 620 GLY A O 1
ATOM 5052 N N . MET A 1 621 ? -9.029 -4.304 36.049 1.00 45.47 621 MET A N 1
ATOM 5053 C CA . MET A 1 621 ? -7.820 -4.370 36.874 1.00 45.47 621 MET A CA 1
ATOM 5054 C C . MET A 1 621 ? -7.018 -3.059 36.902 1.00 45.47 621 MET A C 1
ATOM 5056 O O . MET A 1 621 ? -6.440 -2.733 37.942 1.00 45.47 621 MET A O 1
ATOM 5060 N N . LEU A 1 622 ? -7.009 -2.283 35.810 1.00 47.56 622 LEU A N 1
ATOM 5061 C CA . LEU A 1 622 ? -6.408 -0.939 35.757 1.00 47.56 622 LEU A CA 1
ATOM 5062 C C . LEU A 1 622 ? -7.004 0.009 36.809 1.00 47.56 622 LEU A C 1
ATOM 5064 O O . LEU A 1 622 ? -6.283 0.801 37.413 1.00 47.56 622 LEU A O 1
ATOM 5068 N N . LEU A 1 623 ? -8.300 -0.138 37.099 1.00 46.25 623 LEU A N 1
ATOM 5069 C CA . LEU A 1 623 ? -9.014 0.598 38.148 1.00 46.25 623 LEU A CA 1
ATOM 5070 C C . LEU A 1 623 ? -8.439 0.400 39.559 1.00 46.25 623 LEU A C 1
ATOM 5072 O O . LEU A 1 623 ? -8.622 1.253 40.426 1.00 46.25 623 LEU A O 1
ATOM 5076 N N . ARG A 1 624 ? -7.736 -0.709 39.812 1.00 41.12 624 ARG A N 1
ATOM 5077 C CA . ARG A 1 624 ? -7.154 -1.029 41.125 1.00 41.12 624 ARG A CA 1
ATOM 5078 C C . ARG A 1 624 ? -5.819 -0.315 41.380 1.00 41.12 624 ARG A C 1
ATOM 5080 O O . ARG A 1 624 ? -5.343 -0.304 42.513 1.00 41.12 624 ARG A O 1
ATOM 5087 N N . LEU A 1 625 ? -5.200 0.263 40.345 1.00 41.44 625 LEU A N 1
ATOM 5088 C CA . LEU A 1 625 ? -3.853 0.846 40.405 1.00 41.44 625 LEU A CA 1
ATOM 5089 C C . LEU A 1 625 ? -3.816 2.339 40.765 1.00 41.44 625 LEU A C 1
ATOM 5091 O O . LEU A 1 625 ? -2.748 2.832 41.126 1.00 41.44 625 LEU A O 1
ATOM 5095 N N . SER A 1 626 ? -4.948 3.054 40.754 1.00 43.19 626 SER A N 1
ATOM 5096 C CA . SER A 1 626 ? -4.993 4.460 41.178 1.00 43.19 626 SER A CA 1
ATOM 5097 C C . SER A 1 626 ? -4.829 4.578 42.704 1.00 43.19 626 SER A C 1
ATOM 5099 O O . SER A 1 626 ? -5.777 4.341 43.459 1.00 43.19 626 SER A O 1
ATOM 5101 N N . LYS A 1 627 ? -3.623 4.919 43.174 1.00 37.31 627 LYS A N 1
ATOM 5102 C CA . LYS A 1 627 ? -3.334 5.174 44.598 1.00 37.31 627 LYS A CA 1
ATOM 5103 C C . LYS A 1 627 ? -3.981 6.476 45.107 1.00 37.31 627 LYS A C 1
ATOM 5105 O O . LYS A 1 627 ? -4.384 7.351 44.346 1.00 37.31 627 LYS A O 1
ATOM 5110 N N . GLU A 1 628 ? -4.087 6.554 46.432 1.00 38.62 628 GLU A N 1
ATOM 5111 C CA . GLU A 1 628 ? -4.992 7.381 47.246 1.00 38.62 628 GLU A CA 1
ATOM 5112 C C . GLU A 1 628 ? -4.965 8.910 47.041 1.00 38.62 628 GLU A C 1
ATOM 5114 O O . GLU A 1 628 ? -5.944 9.559 47.405 1.00 38.62 628 GLU A O 1
ATOM 5119 N N . GLU A 1 629 ? -3.942 9.504 46.422 1.00 38.81 629 GLU A N 1
ATOM 5120 C CA . GLU A 1 629 ? -3.813 10.974 46.345 1.00 38.81 629 GLU A CA 1
ATOM 5121 C C . GLU A 1 629 ? -4.629 11.635 45.216 1.00 38.81 629 GLU A C 1
ATOM 5123 O O . GLU A 1 629 ? -5.061 12.773 45.376 1.00 38.81 629 GLU A O 1
ATOM 5128 N N . ASN A 1 630 ? -4.970 10.912 44.137 1.00 37.38 630 ASN A N 1
ATOM 5129 C CA . ASN A 1 630 ? -5.822 11.416 43.036 1.00 37.38 630 ASN A CA 1
ATOM 5130 C C . ASN A 1 630 ? -7.196 10.729 42.940 1.00 37.38 630 ASN A C 1
ATOM 5132 O O . ASN A 1 630 ? -7.973 10.973 42.012 1.00 37.38 630 ASN A O 1
ATOM 5136 N N . ARG A 1 631 ? -7.541 9.919 43.948 1.00 40.38 631 ARG A N 1
ATOM 5137 C CA . ARG A 1 631 ? -8.700 9.013 43.972 1.00 40.38 631 ARG A CA 1
ATOM 5138 C C . ARG A 1 631 ? -10.023 9.703 43.616 1.00 40.38 631 ARG A C 1
ATOM 5140 O O . ARG A 1 631 ? -10.814 9.128 42.888 1.00 40.38 631 ARG A O 1
ATOM 5147 N N . LYS A 1 632 ? -10.264 10.950 44.040 1.00 37.12 632 LYS A N 1
ATOM 5148 C CA . LYS A 1 632 ? -11.508 11.686 43.716 1.00 37.12 632 LYS A CA 1
ATOM 5149 C C . LYS A 1 632 ? -11.590 12.164 42.267 1.00 37.12 632 LYS A C 1
ATOM 5151 O O . LYS A 1 632 ? -12.680 12.153 41.708 1.00 37.12 632 LYS A O 1
ATOM 5156 N N . HIS A 1 633 ? -10.477 12.588 41.669 1.00 38.81 633 HIS A N 1
ATOM 5157 C CA . HIS A 1 633 ? -10.472 13.077 40.290 1.00 38.81 633 HIS A CA 1
ATOM 5158 C C . HIS A 1 633 ? -10.487 11.907 39.311 1.00 38.81 633 HIS A C 1
ATOM 5160 O O . HIS A 1 633 ? -11.300 11.913 38.397 1.00 38.81 633 HIS A O 1
ATOM 5166 N N . THR A 1 634 ? -9.720 10.845 39.586 1.00 36.44 634 THR A N 1
ATOM 5167 C CA . THR A 1 634 ? -9.801 9.588 38.834 1.00 36.44 634 THR A CA 1
ATOM 5168 C C . THR A 1 634 ? -11.184 8.959 38.975 1.00 36.44 634 THR A C 1
ATOM 5170 O O . THR A 1 634 ? -11.763 8.631 37.957 1.00 36.44 634 THR A O 1
ATOM 5173 N N . ILE A 1 635 ? -11.784 8.879 40.176 1.00 39.62 635 ILE A N 1
ATOM 5174 C CA . ILE A 1 635 ? -13.170 8.394 40.349 1.00 39.62 635 ILE A CA 1
ATOM 5175 C C . ILE A 1 635 ? -14.186 9.317 39.667 1.00 39.62 635 ILE A C 1
ATOM 5177 O O . ILE A 1 635 ? -15.142 8.798 39.120 1.00 39.62 635 ILE A O 1
ATOM 5181 N N . SER A 1 636 ? -14.013 10.643 39.654 1.00 38.06 636 SER A N 1
ATOM 5182 C CA . SER A 1 636 ? -14.923 11.582 38.970 1.00 38.06 636 SER A CA 1
ATOM 5183 C C . SER A 1 636 ? -14.820 11.504 37.442 1.00 38.06 636 SER A C 1
ATOM 5185 O O . SER A 1 636 ? -15.846 11.512 36.768 1.00 38.06 636 SER A O 1
ATOM 5187 N N . LEU A 1 637 ? -13.610 11.401 36.886 1.00 38.31 637 LEU A N 1
ATOM 5188 C CA . LEU A 1 637 ? -13.371 11.179 35.457 1.00 38.31 637 LEU A CA 1
ATOM 5189 C C . LEU A 1 637 ? -13.851 9.793 35.044 1.00 38.31 637 LEU A C 1
ATOM 5191 O O . LEU A 1 637 ? -14.560 9.676 34.052 1.00 38.31 637 LEU A O 1
ATOM 5195 N N . PHE A 1 638 ? -13.576 8.761 35.844 1.00 41.50 638 PHE A N 1
ATOM 5196 C CA . PHE A 1 638 ? -14.127 7.430 35.616 1.00 41.50 638 PHE A CA 1
ATOM 5197 C C . PHE A 1 638 ? -15.636 7.401 35.827 1.00 41.50 638 PHE A C 1
ATOM 5199 O O . PHE A 1 638 ? -16.290 6.670 35.113 1.00 41.50 638 PHE A O 1
ATOM 5206 N N . GLN A 1 639 ? -16.219 8.195 36.730 1.00 40.75 639 GLN A N 1
ATOM 5207 C CA . GLN A 1 639 ? -17.668 8.378 36.852 1.00 40.75 639 GLN A CA 1
ATOM 5208 C C . GLN A 1 639 ? -18.232 9.054 35.614 1.00 40.75 639 GLN A C 1
ATOM 5210 O O . GLN A 1 639 ? -19.297 8.644 35.200 1.00 40.75 639 GLN A O 1
ATOM 5215 N N . ASN A 1 640 ? -17.539 10.011 34.994 1.00 40.53 640 ASN A N 1
ATOM 5216 C CA . ASN A 1 640 ? -17.970 10.645 33.746 1.00 40.53 640 ASN A CA 1
ATOM 5217 C C . ASN A 1 640 ? -17.797 9.719 32.531 1.00 40.53 640 ASN A C 1
ATOM 5219 O O . ASN A 1 640 ? -18.655 9.714 31.658 1.00 40.53 640 ASN A O 1
ATOM 5223 N N . ILE A 1 641 ? -16.739 8.902 32.488 1.00 38.28 641 ILE A N 1
ATOM 5224 C CA . ILE A 1 641 ? -16.513 7.861 31.470 1.00 38.28 641 ILE A CA 1
ATOM 5225 C C . ILE A 1 641 ? -17.490 6.701 31.671 1.00 38.28 641 ILE A C 1
ATOM 5227 O O . ILE A 1 641 ? -18.027 6.180 30.706 1.00 38.28 641 ILE A O 1
ATOM 5231 N N . LEU A 1 642 ? -17.767 6.306 32.913 1.00 39.31 642 LEU A N 1
ATOM 5232 C CA . LEU A 1 642 ? -18.814 5.351 33.261 1.00 39.31 642 LEU A CA 1
ATOM 5233 C C . LEU A 1 642 ? -20.168 5.945 32.942 1.00 39.31 642 LEU A C 1
ATOM 5235 O O . LEU A 1 642 ? -20.967 5.240 32.371 1.00 39.31 642 LEU A O 1
ATOM 5239 N N . TYR A 1 643 ? -20.433 7.215 33.234 1.00 40.94 643 TYR A N 1
ATOM 5240 C CA . TYR A 1 643 ? -21.679 7.878 32.871 1.00 40.94 643 TYR A CA 1
ATOM 5241 C C . TYR A 1 643 ? -21.807 7.947 31.353 1.00 40.94 643 TYR A C 1
ATOM 5243 O O . TYR A 1 643 ? -22.862 7.605 30.856 1.00 40.94 643 TYR A O 1
ATOM 5251 N N . SER A 1 644 ? -20.747 8.249 30.593 1.00 37.22 644 SER A N 1
ATOM 5252 C CA . SER A 1 644 ? -20.798 8.229 29.127 1.00 37.22 644 SER A CA 1
ATOM 5253 C C . SER A 1 644 ? -20.940 6.809 28.574 1.00 37.22 644 SER A C 1
ATOM 5255 O O . SER A 1 644 ? -21.754 6.606 27.682 1.00 37.22 644 SER A O 1
ATOM 5257 N N . ARG A 1 645 ? -20.262 5.801 29.143 1.00 38.44 645 ARG A N 1
ATOM 5258 C CA . ARG A 1 645 ? -20.413 4.367 28.822 1.00 38.44 645 ARG A CA 1
ATOM 5259 C C . ARG A 1 645 ? -21.787 3.842 29.214 1.00 38.44 645 ARG A C 1
ATOM 5261 O O . ARG A 1 645 ? -22.310 2.996 28.510 1.00 38.44 645 ARG A O 1
ATOM 5268 N N . LEU A 1 646 ? -22.372 4.338 30.299 1.00 42.50 646 LEU A N 1
ATOM 5269 C CA . LEU A 1 646 ? -23.699 3.996 30.803 1.00 42.50 646 LEU A CA 1
ATOM 5270 C C . LEU A 1 646 ? -24.794 4.730 30.048 1.00 42.50 646 LEU A C 1
ATOM 5272 O O . LEU A 1 646 ? -25.856 4.155 29.889 1.00 42.50 646 LEU A O 1
ATOM 5276 N N . GLU A 1 647 ? -24.542 5.934 29.540 1.00 38.09 647 GLU A N 1
ATOM 5277 C CA . GLU A 1 647 ? -25.431 6.676 28.645 1.00 38.09 647 GLU A CA 1
ATOM 5278 C C . GLU A 1 647 ? -25.386 6.037 27.248 1.00 38.09 647 GLU A C 1
ATOM 5280 O O . GLU A 1 647 ? -26.428 5.769 26.665 1.00 38.09 647 GLU A O 1
ATOM 5285 N N . THR A 1 648 ? -24.193 5.660 26.766 1.00 35.69 648 THR A N 1
ATOM 5286 C CA . THR A 1 648 ? -23.974 4.865 25.541 1.00 35.69 648 THR A CA 1
ATOM 5287 C C . THR A 1 648 ? -24.596 3.477 25.666 1.00 35.69 648 THR A C 1
ATOM 5289 O O . THR A 1 648 ? -25.250 3.012 24.743 1.00 35.69 648 THR A O 1
ATOM 5292 N N . PHE A 1 649 ? -24.467 2.828 26.825 1.00 39.62 649 PHE A N 1
ATOM 5293 C CA . PHE A 1 649 ? -25.106 1.549 27.129 1.00 39.62 649 PHE A CA 1
ATOM 5294 C C . PHE A 1 649 ? -26.614 1.697 27.336 1.00 39.62 649 PHE A C 1
ATOM 5296 O O . PHE A 1 649 ? -27.362 0.828 26.921 1.00 39.62 649 PHE A O 1
ATOM 5303 N N . ARG A 1 650 ? -27.094 2.801 27.913 1.00 38.53 650 ARG A N 1
ATOM 5304 C CA . ARG A 1 650 ? -28.516 3.153 27.996 1.00 38.53 650 ARG A CA 1
ATOM 5305 C C . ARG A 1 650 ? -29.088 3.365 26.595 1.00 38.53 650 ARG A C 1
ATOM 5307 O O . ARG A 1 650 ? -30.196 2.903 26.353 1.00 38.53 650 ARG A O 1
ATOM 5314 N N . LEU A 1 651 ? -28.329 3.970 25.678 1.00 37.19 651 LEU A N 1
ATOM 5315 C CA . LEU A 1 651 ? -28.635 4.087 24.247 1.00 37.19 651 LEU A CA 1
ATOM 5316 C C . LEU A 1 651 ? -28.584 2.726 23.528 1.00 37.19 651 LEU A C 1
ATOM 5318 O O . LEU A 1 651 ? -29.519 2.392 22.810 1.00 37.19 651 LEU A O 1
ATOM 5322 N N . LEU A 1 652 ? -27.586 1.877 23.768 1.00 35.56 652 LEU A N 1
ATOM 5323 C CA . LEU A 1 652 ? -27.537 0.508 23.227 1.00 35.56 652 LEU A CA 1
ATOM 5324 C C . LEU A 1 652 ? -28.658 -0.372 23.800 1.00 35.56 652 LEU A C 1
ATOM 5326 O O . LEU A 1 652 ? -29.270 -1.144 23.087 1.00 35.56 652 LEU A O 1
ATOM 5330 N N . CYS A 1 653 ? -29.048 -0.185 25.058 1.00 37.19 653 CYS A N 1
ATOM 5331 C CA . CYS A 1 653 ? -30.226 -0.823 25.643 1.00 37.19 653 CYS A CA 1
ATOM 5332 C C . CYS A 1 653 ? -31.543 -0.264 25.088 1.00 37.19 653 CYS A C 1
ATOM 5334 O O . CYS A 1 653 ? -32.610 -0.804 25.394 1.00 37.19 653 CYS A O 1
ATOM 5336 N N . THR A 1 654 ? -31.531 0.843 24.332 1.00 38.69 654 THR A N 1
ATOM 5337 C CA . THR A 1 654 ? -32.715 1.293 23.579 1.00 38.69 654 THR A CA 1
ATOM 5338 C C . THR A 1 654 ? -32.889 0.560 22.256 1.00 38.69 654 THR A C 1
ATOM 5340 O O . THR A 1 654 ? -34.012 0.553 21.752 1.00 38.69 654 THR A O 1
ATOM 5343 N N . THR A 1 655 ? -31.861 -0.129 21.748 1.00 36.56 655 THR A N 1
ATOM 5344 C CA . THR A 1 655 ? -32.015 -1.076 20.642 1.00 36.56 655 THR A CA 1
ATOM 5345 C C . THR A 1 655 ? -32.472 -2.433 21.192 1.00 36.56 655 THR A C 1
ATOM 5347 O O . THR A 1 655 ? -32.190 -2.813 22.326 1.00 36.56 655 THR A O 1
ATOM 5350 N N . THR A 1 656 ? -33.331 -3.121 20.444 1.00 41.91 656 THR A N 1
ATOM 5351 C CA . THR A 1 656 ? -34.209 -4.192 20.949 1.00 41.91 656 THR A CA 1
ATOM 5352 C C . THR A 1 656 ? -33.533 -5.549 21.175 1.00 41.91 656 THR A C 1
ATOM 5354 O O . THR A 1 656 ? -34.240 -6.525 21.398 1.00 41.91 656 THR A O 1
ATOM 5357 N N . THR A 1 657 ? -32.204 -5.634 21.127 1.00 48.75 657 THR A N 1
ATOM 5358 C CA . THR A 1 657 ? -31.443 -6.891 21.207 1.00 48.75 657 THR A CA 1
ATOM 5359 C C . THR A 1 657 ? -30.517 -6.872 22.424 1.00 48.75 657 THR A C 1
ATOM 5361 O O . THR A 1 657 ? -29.598 -6.057 22.493 1.00 48.75 657 THR A O 1
ATOM 5364 N N . GLN A 1 658 ? -30.770 -7.744 23.405 1.00 53.41 658 GLN A N 1
ATOM 5365 C CA . GLN A 1 658 ? -29.876 -7.940 24.551 1.00 53.41 658 GLN A CA 1
ATOM 5366 C C . GLN A 1 658 ? -28.700 -8.828 24.132 1.00 53.41 658 GLN A C 1
ATOM 5368 O O . GLN A 1 658 ? -28.911 -9.960 23.718 1.00 53.41 658 GLN A O 1
ATOM 5373 N N . ASP A 1 659 ? -27.476 -8.320 24.265 1.00 52.09 659 ASP A N 1
ATOM 5374 C CA . ASP A 1 659 ? -26.254 -9.024 23.863 1.00 52.09 659 ASP A CA 1
ATOM 5375 C C . ASP A 1 659 ? -25.523 -9.604 25.098 1.00 52.09 659 ASP A C 1
ATOM 5377 O O . ASP A 1 659 ? -25.239 -8.878 26.062 1.00 52.09 659 ASP A O 1
ATOM 5381 N N . ASP A 1 660 ? -25.217 -10.910 25.093 1.00 46.00 660 ASP A N 1
ATOM 5382 C CA . ASP A 1 660 ? -24.574 -11.648 26.206 1.00 46.00 660 ASP A CA 1
ATOM 5383 C C . ASP A 1 660 ? -23.211 -11.041 26.576 1.00 46.00 660 ASP A C 1
ATOM 5385 O O . ASP A 1 660 ? -22.820 -10.967 27.746 1.00 46.00 660 ASP A O 1
ATOM 5389 N N . VAL A 1 661 ? -22.504 -10.515 25.570 1.00 46.41 661 VAL A N 1
ATOM 5390 C CA . VAL A 1 661 ? -21.198 -9.856 25.713 1.00 46.41 661 VAL A CA 1
ATOM 5391 C C . VAL A 1 661 ? -21.277 -8.662 26.667 1.00 46.41 661 VAL A C 1
ATOM 5393 O O . VAL A 1 661 ? -20.380 -8.435 27.490 1.00 46.41 661 VAL A O 1
ATOM 5396 N N . ILE A 1 662 ? -22.373 -7.908 26.593 1.00 48.50 662 ILE A N 1
ATOM 5397 C CA . ILE A 1 662 ? -22.532 -6.674 27.352 1.00 48.50 662 ILE A CA 1
ATOM 5398 C C . ILE A 1 662 ? -22.946 -6.984 28.795 1.00 48.50 662 ILE A C 1
ATOM 5400 O O . ILE A 1 662 ? -22.375 -6.427 29.735 1.00 48.50 662 ILE A O 1
ATOM 5404 N N . LEU A 1 663 ? -23.867 -7.931 28.998 1.00 51.59 663 LEU A N 1
ATOM 5405 C CA . LEU A 1 663 ? -24.319 -8.330 30.336 1.00 51.59 663 LEU A CA 1
ATOM 5406 C C . LEU A 1 663 ? -23.219 -9.024 31.146 1.00 51.59 663 LEU A C 1
ATOM 5408 O O . LEU A 1 663 ? -23.082 -8.759 32.341 1.00 51.59 663 LEU A O 1
ATOM 5412 N N . LYS A 1 664 ? -22.367 -9.825 30.500 1.00 49.41 664 LYS A N 1
ATOM 5413 C CA . LYS A 1 664 ? -21.201 -10.441 31.144 1.00 49.41 664 LYS A CA 1
ATOM 5414 C C . LYS A 1 664 ? -20.126 -9.416 31.524 1.00 49.41 664 LYS A C 1
ATOM 5416 O O . LYS A 1 664 ? -19.518 -9.511 32.589 1.00 49.41 664 LYS A O 1
ATOM 5421 N N . SER A 1 665 ? -19.938 -8.384 30.702 1.00 47.34 665 SER A N 1
ATOM 5422 C CA . SER A 1 665 ? -19.045 -7.260 31.026 1.00 47.34 665 SER A CA 1
ATOM 5423 C C . SER A 1 665 ? -19.558 -6.457 32.229 1.00 47.34 665 SER A C 1
ATOM 5425 O O . SER A 1 665 ? -18.786 -6.107 33.122 1.00 47.34 665 SER A O 1
ATOM 5427 N N . ILE A 1 666 ? -20.873 -6.229 32.299 1.00 51.00 666 ILE A N 1
ATOM 5428 C CA . ILE A 1 666 ? -21.533 -5.582 33.442 1.00 51.00 666 ILE A CA 1
ATOM 5429 C C . ILE A 1 666 ? -21.427 -6.444 34.699 1.00 51.00 666 ILE A C 1
ATOM 5431 O O . ILE A 1 666 ? -21.154 -5.920 35.777 1.00 51.00 666 ILE A O 1
ATOM 5435 N N . GLN A 1 667 ? -21.595 -7.760 34.568 1.00 52.66 667 GLN A N 1
ATOM 5436 C CA . GLN A 1 667 ? -21.438 -8.704 35.668 1.00 52.66 667 GLN A CA 1
ATOM 5437 C C . GLN A 1 667 ? -20.041 -8.590 36.289 1.00 52.66 667 GLN A C 1
ATOM 5439 O O . GLN A 1 667 ? -19.933 -8.290 37.475 1.00 52.66 667 GLN A O 1
ATOM 5444 N N . TYR A 1 668 ? -18.975 -8.759 35.499 1.00 51.22 668 TYR A N 1
ATOM 5445 C CA . TYR A 1 668 ? -17.605 -8.672 36.015 1.00 51.22 668 TYR A CA 1
ATOM 5446 C C . TYR A 1 668 ? -17.300 -7.310 36.649 1.00 51.22 668 TYR A C 1
ATOM 5448 O O . TYR A 1 668 ? -16.608 -7.237 37.666 1.00 51.22 668 TYR A O 1
ATOM 5456 N N . TYR A 1 669 ? -17.857 -6.233 36.091 1.00 52.38 669 TYR A N 1
ATOM 5457 C CA . TYR A 1 669 ? -17.728 -4.889 36.643 1.00 52.38 669 TYR A CA 1
ATOM 5458 C C . TYR A 1 669 ? -18.402 -4.743 38.020 1.00 52.38 669 TYR A C 1
ATOM 5460 O O . TYR A 1 669 ? -17.811 -4.178 38.944 1.00 52.38 669 TYR A O 1
ATOM 5468 N N . ILE A 1 670 ? -19.613 -5.282 38.191 1.00 53.81 670 ILE A N 1
ATOM 5469 C CA . ILE A 1 670 ? -20.349 -5.217 39.460 1.00 53.81 670 ILE A CA 1
ATOM 5470 C C . ILE A 1 670 ? -19.727 -6.136 40.519 1.00 53.81 670 ILE A C 1
ATOM 5472 O O . ILE A 1 670 ? -19.582 -5.733 41.675 1.00 53.81 670 ILE A O 1
ATOM 5476 N N . GLU A 1 671 ? -19.312 -7.343 40.130 1.00 53.09 671 GLU A N 1
ATOM 5477 C CA . GLU A 1 671 ? -18.595 -8.273 41.007 1.00 53.09 671 GLU A CA 1
ATOM 5478 C C . GLU A 1 671 ? -17.301 -7.646 41.552 1.00 53.09 671 GLU A C 1
ATOM 5480 O O . GLU A 1 671 ? -16.984 -7.798 42.734 1.00 53.09 671 GLU A O 1
ATOM 5485 N N . TRP A 1 672 ? -16.578 -6.891 40.718 1.00 52.78 672 TRP A N 1
ATOM 5486 C CA . TRP A 1 672 ? -15.400 -6.128 41.130 1.00 52.78 672 TRP A CA 1
ATOM 5487 C C . TRP A 1 672 ? -15.746 -4.986 42.101 1.00 52.78 672 TRP A C 1
ATOM 5489 O O . TRP A 1 672 ? -15.146 -4.895 43.176 1.00 52.78 672 TRP A O 1
ATOM 5499 N N . LEU A 1 673 ? -16.742 -4.155 41.763 1.00 50.50 673 LEU A N 1
ATOM 5500 C CA . LEU A 1 673 ? -17.209 -3.036 42.595 1.00 50.50 673 LEU A CA 1
ATOM 5501 C C . LEU A 1 673 ? -17.566 -3.480 44.016 1.00 50.50 673 LEU A C 1
ATOM 5503 O O . LEU A 1 673 ? -17.190 -2.821 44.985 1.00 50.50 673 LEU A O 1
ATOM 5507 N N . LEU A 1 674 ? -18.279 -4.600 44.135 1.00 53.19 674 LEU A N 1
ATOM 5508 C CA . LEU A 1 674 ? -18.776 -5.112 45.409 1.00 53.19 674 LEU A CA 1
ATOM 5509 C C . LEU A 1 674 ? -17.704 -5.867 46.212 1.00 53.19 674 LEU A C 1
ATOM 5511 O O . LEU A 1 674 ? -17.701 -5.774 47.436 1.00 53.19 674 LEU A O 1
ATOM 5515 N N . ASN A 1 675 ? -16.761 -6.567 45.571 1.00 51.97 675 ASN A N 1
ATOM 5516 C CA . ASN A 1 675 ? -15.724 -7.315 46.295 1.00 51.97 675 ASN A CA 1
ATOM 5517 C C . ASN A 1 675 ? -14.589 -6.441 46.858 1.00 51.97 675 ASN A C 1
ATOM 5519 O O . ASN A 1 675 ? -14.077 -6.754 47.933 1.00 51.97 675 ASN A O 1
ATOM 5523 N N . ASP A 1 676 ? -14.183 -5.360 46.177 1.00 45.06 676 ASP A N 1
ATOM 5524 C CA . ASP A 1 676 ? -13.010 -4.558 46.585 1.00 45.06 676 ASP A CA 1
ATOM 5525 C C . ASP A 1 676 ? -13.392 -3.303 47.413 1.00 45.06 676 ASP A C 1
ATOM 5527 O O . ASP A 1 676 ? -12.638 -2.892 48.297 1.00 45.06 676 ASP A O 1
ATOM 5531 N N . GLN A 1 677 ? -14.582 -2.709 47.206 1.00 45.78 677 GLN A N 1
ATOM 5532 C CA . GLN A 1 677 ? -15.021 -1.486 47.919 1.00 45.78 677 GLN A CA 1
ATOM 5533 C C . GLN A 1 677 ? -15.803 -1.755 49.216 1.00 45.78 677 GLN A C 1
ATOM 5535 O O . GLN A 1 677 ? -15.969 -0.837 50.026 1.00 45.78 677 GLN A O 1
ATOM 5540 N N . CYS A 1 678 ? -16.222 -3.001 49.485 1.00 44.06 678 CYS A N 1
ATOM 5541 C CA . CYS A 1 678 ? -16.932 -3.341 50.726 1.00 44.06 678 CYS A CA 1
ATOM 5542 C C . CYS A 1 678 ? -16.119 -3.059 52.006 1.00 44.06 678 CYS A C 1
ATOM 5544 O O . CYS A 1 678 ? -16.687 -2.903 53.084 1.00 44.06 678 CYS A O 1
ATOM 5546 N N . ARG A 1 679 ? -14.794 -2.888 51.894 1.00 42.97 679 ARG A N 1
ATOM 5547 C CA . ARG A 1 679 ? -13.914 -2.511 53.012 1.00 42.97 679 ARG A CA 1
ATOM 5548 C C . ARG A 1 679 ? -14.082 -1.055 53.485 1.00 42.97 679 ARG A C 1
ATOM 5550 O O . ARG A 1 679 ? -13.646 -0.744 54.590 1.00 42.97 679 ARG A O 1
ATOM 5557 N N . HIS A 1 680 ? -14.725 -0.182 52.698 1.00 43.94 680 HIS A N 1
ATOM 5558 C CA . HIS A 1 680 ? -14.853 1.261 52.976 1.00 43.94 680 HIS A CA 1
ATOM 5559 C C . HIS A 1 680 ? -16.284 1.817 52.778 1.00 43.94 680 HIS A C 1
ATOM 5561 O O . HIS A 1 680 ? -16.462 3.013 52.547 1.00 43.94 680 HIS A O 1
ATOM 5567 N N . MET A 1 681 ? -17.315 0.967 52.904 1.00 39.56 681 MET A N 1
ATOM 5568 C CA . MET A 1 681 ? -18.730 1.228 52.543 1.00 39.56 681 MET A CA 1
ATOM 5569 C C . MET A 1 681 ? -19.363 2.527 53.068 1.00 39.56 681 MET A C 1
ATOM 5571 O O . MET A 1 681 ? -20.350 2.988 52.500 1.00 39.56 681 MET A O 1
ATOM 5575 N N . ASN A 1 682 ? -18.813 3.155 54.108 1.00 40.91 682 ASN A N 1
ATOM 5576 C CA . ASN A 1 682 ? -19.377 4.386 54.661 1.00 40.91 682 ASN A CA 1
ATOM 5577 C C . ASN A 1 682 ? -19.016 5.661 53.867 1.00 40.91 682 ASN A C 1
ATOM 5579 O O . ASN A 1 682 ? -19.664 6.683 54.076 1.00 40.91 682 ASN A O 1
ATOM 5583 N N . GLU A 1 683 ? -18.040 5.634 52.947 1.00 41.62 683 GLU A N 1
ATOM 5584 C CA . GLU A 1 683 ? -17.569 6.847 52.243 1.00 41.62 683 GLU A CA 1
ATOM 5585 C C . GLU A 1 683 ? -18.063 7.001 50.788 1.00 41.62 683 GLU A C 1
ATOM 5587 O O . GLU A 1 683 ? -17.871 8.059 50.182 1.00 41.62 683 GLU A O 1
ATOM 5592 N N . HIS A 1 684 ? -18.739 6.003 50.203 1.00 49.72 684 HIS A N 1
ATOM 5593 C CA . HIS A 1 684 ? -19.043 5.981 48.759 1.00 49.72 684 HIS A CA 1
ATOM 5594 C C . HIS A 1 684 ? -20.520 5.693 48.417 1.00 49.72 684 HIS A C 1
ATOM 5596 O O . HIS A 1 684 ? -20.842 4.830 47.600 1.00 49.72 684 HIS A O 1
ATOM 5602 N N . LEU A 1 685 ? -21.429 6.494 48.988 1.00 47.53 685 LEU A N 1
ATOM 5603 C CA . LEU A 1 685 ? -22.874 6.504 48.684 1.00 47.53 685 LEU A CA 1
ATOM 5604 C C . LEU A 1 685 ? -23.196 6.705 47.186 1.00 47.53 685 LEU A C 1
ATOM 5606 O O . LEU A 1 685 ? -24.157 6.132 46.683 1.00 47.53 685 LEU A O 1
ATOM 5610 N N . SER A 1 686 ? -22.381 7.470 46.451 1.00 48.59 686 SER A N 1
ATOM 5611 C CA . SER A 1 686 ? -22.592 7.752 45.021 1.00 48.59 686 SER A CA 1
ATOM 5612 C C . SER A 1 686 ? -22.324 6.550 44.108 1.00 48.59 686 SER A C 1
ATOM 5614 O O . SER A 1 686 ? -23.014 6.379 43.107 1.00 48.59 686 SER A O 1
ATOM 5616 N N . LEU A 1 687 ? -21.362 5.690 44.460 1.00 47.50 687 LEU A N 1
ATOM 5617 C CA . LEU A 1 687 ? -21.057 4.453 43.727 1.00 47.50 687 LEU A CA 1
ATOM 5618 C C . LEU A 1 687 ? -22.138 3.393 43.951 1.00 47.50 687 LEU A C 1
ATOM 5620 O O . LEU A 1 687 ? -22.564 2.743 42.998 1.00 47.50 687 LEU A O 1
ATOM 5624 N N . LEU A 1 688 ? -22.652 3.284 45.180 1.00 53.06 688 LEU A N 1
ATOM 5625 C CA . LEU A 1 688 ? -23.811 2.446 45.488 1.00 53.06 688 LEU A CA 1
ATOM 5626 C C . LEU A 1 688 ? -25.054 2.910 44.711 1.00 53.06 688 LEU A C 1
ATOM 5628 O O . LEU A 1 688 ? -25.794 2.096 44.163 1.00 53.06 688 LEU A O 1
ATOM 5632 N N . GLN A 1 689 ? -25.254 4.226 44.602 1.00 54.34 689 GLN A N 1
ATOM 5633 C CA . GLN A 1 689 ? -26.352 4.811 43.833 1.00 54.34 689 GLN A CA 1
ATOM 5634 C C . GLN A 1 689 ? -26.218 4.553 42.319 1.00 54.34 689 GLN A C 1
ATOM 5636 O O . GLN A 1 689 ? -27.203 4.312 41.630 1.00 54.34 689 GLN A O 1
ATOM 5641 N N . LEU A 1 690 ? -24.991 4.524 41.798 1.00 52.28 690 LEU A N 1
ATOM 5642 C CA . LEU A 1 690 ? -24.700 4.164 40.407 1.00 52.28 690 LEU A CA 1
ATOM 5643 C C . LEU A 1 690 ? -24.985 2.688 40.114 1.00 52.28 690 LEU A C 1
ATOM 5645 O O . LEU A 1 690 ? -25.651 2.383 39.128 1.00 52.28 690 LEU A O 1
ATOM 5649 N N . VAL A 1 691 ? -24.535 1.784 40.990 1.00 54.12 691 VAL A N 1
ATOM 5650 C CA . VAL A 1 691 ? -24.810 0.341 40.891 1.00 54.12 691 VAL A CA 1
ATOM 5651 C C . VAL A 1 691 ? -26.312 0.065 40.962 1.00 54.12 691 VAL A C 1
ATOM 5653 O O . VAL A 1 691 ? -26.837 -0.720 40.177 1.00 54.12 691 VAL A O 1
ATOM 5656 N N . THR A 1 692 ? -27.028 0.751 41.850 1.00 58.31 692 THR A N 1
ATOM 5657 C CA . THR A 1 692 ? -28.486 0.602 41.981 1.00 58.31 692 THR A CA 1
ATOM 5658 C C . THR A 1 692 ? -29.255 1.175 40.790 1.00 58.31 692 THR A C 1
ATOM 5660 O O . THR A 1 692 ? -30.199 0.533 40.335 1.00 58.31 692 THR A O 1
ATOM 5663 N N . ASN A 1 693 ? -28.819 2.298 40.208 1.00 59.09 693 ASN A N 1
ATOM 5664 C CA . ASN A 1 693 ? -29.390 2.832 38.963 1.00 59.09 693 ASN A CA 1
ATOM 5665 C C . ASN A 1 693 ? -29.158 1.894 37.764 1.00 59.09 693 ASN A C 1
ATOM 5667 O O . ASN A 1 693 ? -30.058 1.682 36.953 1.00 59.09 693 ASN A O 1
ATOM 5671 N N . LEU A 1 694 ? -27.962 1.308 37.668 1.00 58.16 694 LEU A N 1
ATOM 5672 C CA . LEU A 1 694 ? -27.601 0.292 36.676 1.00 58.16 694 LEU A CA 1
ATOM 5673 C C . LEU A 1 694 ? -28.534 -0.919 36.747 1.00 58.16 694 LEU A C 1
ATOM 5675 O O . LEU A 1 694 ? -29.109 -1.325 35.737 1.00 58.16 694 LEU A O 1
ATOM 5679 N N . PHE A 1 695 ? -28.720 -1.451 37.956 1.00 65.50 695 PHE A N 1
ATOM 5680 C CA . PHE A 1 695 ? -29.655 -2.541 38.198 1.00 65.50 695 PHE A CA 1
ATOM 5681 C C . PHE A 1 695 ? -31.088 -2.156 37.847 1.00 65.50 695 PHE A C 1
ATOM 5683 O O . PHE A 1 695 ? -31.748 -2.920 37.149 1.00 65.50 695 PHE A O 1
ATOM 5690 N N . SER A 1 696 ? -31.544 -0.964 38.247 1.00 66.69 696 SER A N 1
ATOM 5691 C CA . SER A 1 696 ? -32.883 -0.470 37.905 1.00 66.69 696 SER A CA 1
ATOM 5692 C C . SER A 1 696 ? -33.113 -0.463 36.394 1.00 66.69 696 SER A C 1
ATOM 5694 O O . SER A 1 696 ? -34.098 -1.025 35.938 1.00 66.69 696 SER A O 1
ATOM 5696 N N . ASN A 1 697 ? -32.176 0.070 35.603 1.00 63.34 697 ASN A N 1
ATOM 5697 C CA . ASN A 1 697 ? -32.317 0.147 34.144 1.00 63.34 697 ASN A CA 1
ATOM 5698 C C . ASN A 1 697 ? -32.332 -1.233 33.465 1.00 63.34 697 ASN A C 1
ATOM 5700 O O . ASN A 1 697 ? -33.121 -1.465 32.547 1.00 63.34 697 ASN A O 1
ATOM 5704 N N . ILE A 1 698 ? -31.463 -2.153 33.900 1.00 64.62 698 ILE A N 1
ATOM 5705 C CA . ILE A 1 698 ? -31.436 -3.527 33.373 1.00 64.62 698 ILE A CA 1
ATOM 5706 C C . ILE A 1 698 ? -32.755 -4.229 33.705 1.00 64.62 698 ILE A C 1
ATOM 5708 O O . ILE A 1 698 ? -33.351 -4.873 32.841 1.00 64.62 698 ILE A O 1
ATOM 5712 N N . PHE A 1 699 ? -33.248 -4.068 34.932 1.00 72.38 699 PHE A N 1
ATOM 5713 C CA . PHE A 1 699 ? -34.511 -4.662 35.359 1.00 72.38 699 PHE A CA 1
ATOM 5714 C C . PHE A 1 699 ? -35.711 -4.032 34.662 1.00 72.38 699 PHE A C 1
ATOM 5716 O O . PHE A 1 699 ? -36.597 -4.772 34.247 1.00 72.38 699 PHE A O 1
ATOM 5723 N N . ASP A 1 700 ? -35.710 -2.722 34.422 1.00 71.00 700 ASP A N 1
ATOM 5724 C CA . ASP A 1 700 ? -36.732 -2.047 33.622 1.00 71.00 700 ASP A CA 1
ATOM 5725 C C . ASP A 1 700 ? -36.766 -2.589 32.190 1.00 71.00 700 A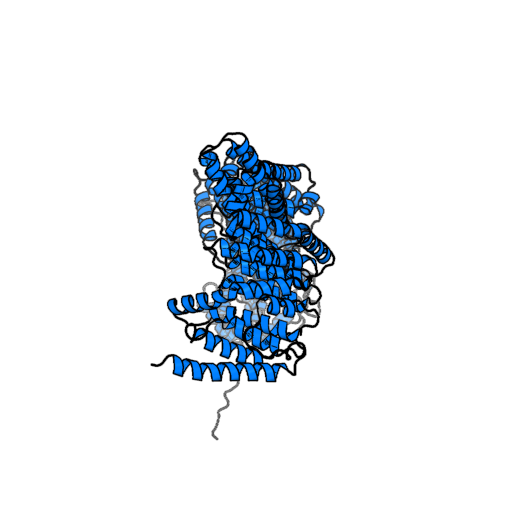SP A C 1
ATOM 5727 O O . ASP A 1 700 ? -37.840 -2.761 31.619 1.00 71.00 700 ASP A O 1
ATOM 5731 N N . LYS A 1 701 ? -35.616 -2.941 31.606 1.00 69.19 701 LYS A N 1
ATOM 5732 C CA . LYS A 1 701 ? -35.563 -3.556 30.272 1.00 69.19 701 LYS A CA 1
ATOM 5733 C C . LYS A 1 701 ? -36.033 -5.000 30.259 1.00 69.19 701 LYS A C 1
ATOM 5735 O O . LYS A 1 701 ? -36.797 -5.349 29.365 1.00 69.19 701 LYS A O 1
ATOM 5740 N N . ILE A 1 702 ? -35.646 -5.814 31.242 1.00 72.56 702 ILE A N 1
ATOM 5741 C CA . ILE A 1 702 ? -36.186 -7.175 31.398 1.00 72.56 702 ILE A CA 1
ATOM 5742 C C . ILE A 1 702 ? -37.709 -7.105 31.588 1.00 72.56 702 ILE A C 1
ATOM 5744 O O . ILE A 1 702 ? -38.447 -7.860 30.965 1.00 72.56 702 ILE A O 1
ATOM 5748 N N . ASN A 1 703 ? -38.187 -6.153 32.389 1.00 75.88 703 ASN A N 1
ATOM 5749 C CA . ASN A 1 703 ? -39.604 -5.891 32.617 1.00 75.88 703 ASN A CA 1
ATOM 5750 C C . ASN A 1 703 ? -40.329 -5.507 31.312 1.00 75.88 703 ASN A C 1
ATOM 5752 O O . ASN A 1 703 ? -41.291 -6.165 30.922 1.00 75.88 703 ASN A O 1
ATOM 5756 N N . ILE A 1 704 ? -39.816 -4.517 30.572 1.00 73.69 704 ILE A N 1
ATOM 5757 C CA . ILE A 1 704 ? -40.354 -4.103 29.266 1.00 73.69 704 ILE A CA 1
ATOM 5758 C C . ILE A 1 704 ? -40.335 -5.263 28.264 1.00 73.69 704 ILE A C 1
ATOM 5760 O O . ILE A 1 704 ? -41.312 -5.446 27.545 1.00 73.69 704 ILE A O 1
ATOM 5764 N N . LEU A 1 705 ? -39.257 -6.049 28.208 1.00 73.31 705 LEU A N 1
ATOM 5765 C CA . LEU A 1 705 ? -39.138 -7.203 27.317 1.00 73.31 705 LEU A CA 1
ATOM 5766 C C . LEU A 1 705 ? -40.226 -8.233 27.624 1.00 73.31 705 LEU A C 1
ATOM 5768 O O . LEU A 1 705 ? -40.958 -8.629 26.723 1.00 73.31 705 LEU A O 1
ATOM 5772 N N . LEU A 1 706 ? -40.391 -8.614 28.890 1.00 74.25 706 LEU A N 1
ATOM 5773 C CA . LEU A 1 706 ? -41.398 -9.593 29.295 1.00 74.25 706 LEU A CA 1
ATOM 5774 C C . LEU A 1 706 ? -42.830 -9.070 29.074 1.00 74.25 706 LEU A C 1
ATOM 5776 O O . LEU A 1 706 ? -43.655 -9.788 28.512 1.00 74.25 706 LEU A O 1
ATOM 5780 N N . ILE A 1 707 ? -43.130 -7.821 29.444 1.00 75.00 707 ILE A N 1
ATOM 5781 C CA . ILE A 1 707 ? -44.472 -7.234 29.293 1.00 75.00 707 ILE A CA 1
ATOM 5782 C C . ILE A 1 707 ? -44.827 -6.989 27.822 1.00 75.00 707 ILE A C 1
ATOM 5784 O O . ILE A 1 707 ? -45.920 -7.359 27.398 1.00 75.00 707 ILE A O 1
ATOM 5788 N N . ASN A 1 708 ? -43.938 -6.388 27.022 1.00 71.88 708 ASN A N 1
ATOM 5789 C CA . ASN A 1 708 ? -44.227 -6.083 25.614 1.00 71.88 708 ASN A CA 1
ATOM 5790 C C . ASN A 1 708 ? -44.502 -7.348 24.809 1.00 71.88 708 ASN A C 1
ATOM 5792 O O . ASN A 1 708 ? -45.349 -7.345 23.920 1.00 71.88 708 ASN A O 1
ATOM 5796 N N . GLN A 1 709 ? -43.786 -8.426 25.114 1.00 70.69 709 GLN A N 1
ATOM 5797 C CA . GLN A 1 709 ? -43.983 -9.701 24.445 1.00 70.69 709 GLN A CA 1
ATOM 5798 C C . GLN A 1 709 ? -45.348 -10.292 24.809 1.00 70.69 709 GLN A C 1
ATOM 5800 O O . GLN A 1 709 ? -46.083 -10.706 23.919 1.00 70.69 709 GLN A O 1
ATOM 5805 N N . VAL A 1 710 ? -45.756 -10.219 26.079 1.00 71.44 710 VAL A N 1
ATOM 5806 C CA . VAL A 1 710 ? -47.082 -10.676 26.537 1.00 71.44 710 VAL A CA 1
ATOM 5807 C C . VAL A 1 710 ? -48.219 -9.806 25.995 1.00 71.44 710 VAL A C 1
ATOM 5809 O O . VAL A 1 710 ? -49.289 -10.320 25.676 1.00 71.44 710 VAL A O 1
ATOM 5812 N N . GLN A 1 711 ? -47.983 -8.509 25.789 1.00 69.31 711 GLN A N 1
ATOM 5813 C CA . GLN A 1 711 ? -48.936 -7.603 25.142 1.00 69.31 711 GLN A CA 1
ATOM 5814 C C . GLN A 1 711 ? -49.146 -7.881 23.645 1.00 69.31 711 GLN A C 1
ATOM 5816 O O . GLN A 1 711 ? -50.163 -7.452 23.107 1.00 69.31 711 GLN A O 1
ATOM 5821 N N . ARG A 1 712 ? -48.231 -8.595 22.968 1.00 65.38 712 ARG A N 1
ATOM 5822 C CA . ARG A 1 712 ? -48.414 -9.012 21.563 1.00 65.38 712 ARG A CA 1
ATOM 5823 C C . ARG A 1 712 ? -49.439 -10.136 21.399 1.00 65.38 712 ARG A C 1
ATOM 5825 O O . ARG A 1 712 ? -49.840 -10.410 20.269 1.00 65.38 712 ARG A O 1
ATOM 5832 N N . ILE A 1 713 ? -49.866 -10.789 22.484 1.00 66.81 713 ILE A N 1
ATOM 5833 C CA . ILE A 1 713 ? -50.967 -11.747 22.414 1.00 66.81 713 ILE A CA 1
ATOM 5834 C C . ILE A 1 713 ? -52.289 -10.971 22.388 1.00 66.81 713 ILE A C 1
ATOM 5836 O O . ILE A 1 713 ? -52.761 -10.472 23.415 1.00 66.81 713 ILE A O 1
ATOM 5840 N N . ASP A 1 714 ? -52.869 -10.856 21.191 1.00 59.16 714 ASP A N 1
ATOM 5841 C CA . ASP A 1 714 ? -54.235 -10.364 20.994 1.00 59.16 714 ASP A CA 1
ATOM 5842 C C . ASP A 1 714 ? -55.237 -11.219 21.785 1.00 59.16 714 ASP A C 1
ATOM 5844 O O . ASP A 1 714 ? -55.066 -12.432 21.910 1.00 59.16 714 ASP A O 1
ATOM 5848 N N . ASP A 1 715 ? -56.347 -10.621 22.232 1.00 56.12 715 ASP A N 1
ATOM 5849 C CA . ASP A 1 715 ? -57.406 -11.308 23.000 1.00 56.12 715 ASP A CA 1
ATOM 5850 C C . ASP A 1 715 ? -58.000 -12.547 22.295 1.00 56.12 715 ASP A C 1
ATOM 5852 O O . ASP A 1 715 ? -58.615 -13.396 22.937 1.00 56.12 715 ASP A O 1
ATOM 5856 N N . ASN A 1 716 ? -57.781 -12.685 20.983 1.00 52.28 716 ASN A N 1
ATOM 5857 C CA . ASN A 1 716 ? -58.229 -13.818 20.170 1.00 52.28 716 ASN A CA 1
ATOM 5858 C C . ASN A 1 716 ? -57.173 -14.932 19.992 1.00 52.28 716 ASN A C 1
ATOM 5860 O O . ASN A 1 716 ? -57.510 -15.987 19.455 1.00 52.28 716 ASN A O 1
ATOM 5864 N N . ASN A 1 717 ? -55.922 -14.723 20.424 1.00 55.56 717 ASN A N 1
ATOM 5865 C CA . ASN A 1 717 ? -54.785 -15.625 20.182 1.00 55.56 717 ASN A CA 1
ATOM 5866 C C . ASN A 1 717 ? -54.338 -16.435 21.419 1.00 55.56 717 ASN A C 1
ATOM 5868 O O . ASN A 1 717 ? -53.430 -17.255 21.295 1.00 55.56 717 ASN A O 1
ATOM 5872 N N . ASP A 1 718 ? -55.001 -16.292 22.576 1.00 62.34 718 ASP A N 1
ATOM 5873 C CA . ASP A 1 718 ? -54.788 -17.094 23.804 1.00 62.34 718 ASP A CA 1
ATOM 5874 C C . ASP A 1 718 ? -55.287 -18.558 23.650 1.00 62.34 718 ASP A C 1
ATOM 5876 O O . ASP A 1 718 ? -55.993 -19.091 24.512 1.00 62.34 718 ASP A O 1
ATOM 5880 N N . VAL A 1 719 ? -54.998 -19.222 22.527 1.00 62.69 719 VAL A N 1
ATOM 5881 C CA . VAL A 1 719 ? -55.552 -20.539 22.183 1.00 62.69 719 VAL A CA 1
ATOM 5882 C C . VAL A 1 719 ? -54.548 -21.650 22.493 1.00 62.69 719 VAL A C 1
ATOM 5884 O O . VAL A 1 719 ? -53.596 -21.874 21.749 1.00 62.69 719 VAL A O 1
ATOM 5887 N N . LEU A 1 720 ? -54.794 -22.415 23.559 1.00 66.81 720 LEU A N 1
ATOM 5888 C CA . LEU A 1 720 ? -54.027 -23.620 23.896 1.00 66.81 720 LEU A CA 1
ATOM 5889 C C . LEU A 1 720 ? -54.868 -24.861 23.571 1.00 66.81 720 LEU A C 1
ATOM 5891 O O . LEU A 1 720 ? -55.998 -24.984 24.041 1.00 66.81 720 LEU A O 1
ATOM 5895 N N . PHE A 1 721 ? -54.349 -25.770 22.738 1.00 61.94 721 PHE A N 1
ATOM 5896 C CA . PHE A 1 721 ? -55.088 -26.954 22.256 1.00 61.94 721 PHE A CA 1
ATOM 5897 C C . PHE A 1 721 ? -56.492 -26.630 21.691 1.00 61.94 721 PHE A C 1
ATOM 5899 O O . PHE A 1 721 ? -57.442 -27.387 21.874 1.00 61.94 721 PHE A O 1
ATOM 5906 N N . GLY A 1 722 ? -56.640 -25.490 21.005 1.00 60.91 722 GLY A N 1
ATOM 5907 C CA . GLY A 1 722 ? -57.909 -25.084 20.385 1.00 60.91 722 GLY A CA 1
ATOM 5908 C C . GLY A 1 722 ? -58.928 -24.431 21.331 1.00 60.91 722 GLY A C 1
ATOM 5909 O O . GLY A 1 722 ? -60.019 -24.090 20.878 1.00 60.91 722 GLY A O 1
ATOM 5910 N N . LYS A 1 723 ? -58.595 -24.220 22.614 1.00 67.62 723 LYS A N 1
ATOM 5911 C CA . LYS A 1 723 ? -59.453 -23.541 23.602 1.00 67.62 723 LYS A CA 1
ATOM 5912 C C . LYS A 1 723 ? -58.869 -22.173 23.972 1.00 67.62 723 LYS A C 1
ATOM 5914 O O . LYS A 1 723 ? -57.688 -22.083 24.297 1.00 67.62 723 LYS A O 1
ATOM 5919 N N . CYS A 1 724 ? -59.692 -21.122 23.926 1.00 70.62 724 CYS A N 1
ATOM 5920 C CA . CYS A 1 724 ? -59.297 -19.777 24.355 1.00 70.62 724 CYS A CA 1
ATOM 5921 C C . CYS A 1 724 ? -59.268 -19.702 25.887 1.00 70.62 724 CYS A C 1
ATOM 5923 O O . CYS A 1 724 ? -60.267 -20.022 26.532 1.00 70.62 724 CYS A O 1
ATOM 5925 N N . ILE A 1 725 ? -58.128 -19.311 26.458 1.00 71.38 725 ILE A N 1
ATOM 5926 C CA . ILE A 1 725 ? -57.915 -19.271 27.910 1.00 71.38 725 ILE A CA 1
ATOM 5927 C C . ILE A 1 725 ? -58.474 -17.972 28.519 1.00 71.38 725 ILE A C 1
ATOM 5929 O O . ILE A 1 725 ? -59.083 -18.025 29.583 1.00 71.38 725 ILE A O 1
ATOM 5933 N N . GLY A 1 726 ? -58.351 -16.833 27.825 1.00 68.81 726 GLY A N 1
ATOM 5934 C CA . GLY A 1 726 ? -58.989 -15.565 28.204 1.00 68.81 726 GLY A CA 1
ATOM 5935 C C . GLY A 1 726 ? -58.340 -14.845 29.393 1.00 68.81 726 GLY A C 1
ATOM 5936 O O . GLY A 1 726 ? -59.020 -14.564 30.380 1.00 68.81 726 GLY A O 1
ATOM 5937 N N . TYR A 1 727 ? -57.042 -14.532 29.303 1.00 75.12 727 TYR A N 1
ATOM 5938 C CA . TYR A 1 727 ? -56.343 -13.739 30.323 1.00 75.12 727 TYR A CA 1
ATOM 5939 C C . TYR A 1 727 ? -56.744 -12.259 30.273 1.00 75.12 727 TYR A C 1
ATOM 5941 O O . TYR A 1 727 ? -56.923 -11.679 29.203 1.00 75.12 727 TYR A O 1
ATOM 5949 N N . THR A 1 728 ? -56.843 -11.614 31.435 1.00 73.44 728 THR A N 1
ATOM 5950 C CA . THR A 1 728 ? -57.138 -10.176 31.515 1.00 73.44 728 THR A CA 1
ATOM 5951 C C . THR A 1 728 ? -55.902 -9.320 31.225 1.00 73.44 728 THR A C 1
ATOM 5953 O O . THR A 1 728 ? -54.760 -9.729 31.442 1.00 73.44 728 THR A O 1
ATOM 5956 N N . LYS A 1 729 ? -56.119 -8.068 30.804 1.00 70.94 729 LYS A N 1
ATOM 5957 C CA . LYS A 1 729 ? -55.035 -7.101 30.559 1.00 70.94 729 LYS A CA 1
ATOM 5958 C C . LYS A 1 729 ? -54.164 -6.844 31.799 1.00 70.94 729 LYS A C 1
ATOM 5960 O O . LYS A 1 729 ? -52.965 -6.629 31.661 1.00 70.94 729 LYS A O 1
ATOM 5965 N N . GLU A 1 730 ? -54.744 -6.888 32.999 1.00 71.00 730 GLU A N 1
ATOM 5966 C CA . GLU A 1 730 ? -53.998 -6.734 34.257 1.00 71.00 730 GLU A CA 1
ATOM 5967 C C . GLU A 1 730 ? -53.066 -7.927 34.525 1.00 71.00 730 GLU A C 1
ATOM 5969 O O . GLU A 1 730 ? -51.932 -7.739 34.960 1.00 71.00 730 GLU A O 1
ATOM 5974 N N . GLU A 1 731 ? -53.494 -9.149 34.200 1.00 71.81 731 GLU A N 1
ATOM 5975 C CA . GLU A 1 731 ? -52.687 -10.371 34.353 1.00 71.81 731 GLU A CA 1
ATOM 5976 C C . GLU A 1 731 ? -51.538 -10.469 33.337 1.00 71.81 731 GLU A C 1
ATOM 5978 O O . GLU A 1 731 ? -50.559 -11.170 33.585 1.00 71.81 731 GLU A O 1
ATOM 5983 N N . ARG A 1 732 ? -51.639 -9.749 32.212 1.00 72.06 732 ARG A N 1
ATOM 5984 C CA . ARG A 1 732 ? -50.595 -9.660 31.178 1.00 72.06 732 ARG A CA 1
ATOM 5985 C C . ARG A 1 732 ? -49.477 -8.660 31.508 1.00 72.06 732 ARG A C 1
ATOM 5987 O O . ARG A 1 732 ? -48.421 -8.714 30.888 1.00 72.06 732 ARG A O 1
ATOM 5994 N N . ILE A 1 733 ? -49.707 -7.743 32.452 1.00 72.31 733 ILE A N 1
ATOM 5995 C CA . ILE A 1 733 ? -48.788 -6.632 32.773 1.00 72.31 733 ILE A CA 1
ATOM 5996 C C . ILE A 1 733 ? -48.201 -6.775 34.186 1.00 72.31 733 ILE A C 1
ATOM 5998 O O . ILE A 1 733 ? -47.077 -6.346 34.433 1.00 72.31 733 ILE A O 1
ATOM 6002 N N . ASN A 1 734 ? -48.925 -7.394 35.122 1.00 78.56 734 ASN A N 1
ATOM 6003 C CA . ASN A 1 734 ? -48.479 -7.503 36.508 1.00 78.56 734 ASN A CA 1
ATOM 6004 C C . ASN A 1 734 ? -47.608 -8.741 36.749 1.00 78.56 734 ASN A C 1
ATOM 6006 O O . ASN A 1 734 ? -48.027 -9.873 36.518 1.00 78.56 734 ASN A O 1
ATOM 6010 N N . HIS A 1 735 ? -46.420 -8.527 37.316 1.00 78.75 735 HIS A N 1
ATOM 6011 C CA . HIS A 1 735 ? -45.578 -9.613 37.808 1.00 78.75 735 HIS A CA 1
ATOM 6012 C C . HIS A 1 735 ? -46.120 -10.214 39.129 1.00 78.75 735 HIS A C 1
ATOM 6014 O O . HIS A 1 735 ? -46.600 -9.470 39.993 1.00 78.75 735 HIS A O 1
ATOM 6020 N N . PRO A 1 736 ? -45.963 -11.530 39.362 1.00 79.06 736 PRO A N 1
ATOM 6021 C CA . PRO A 1 736 ? -45.350 -12.490 38.452 1.00 79.06 736 PRO A CA 1
ATOM 6022 C C . PRO A 1 736 ? -46.264 -12.851 37.272 1.00 79.06 736 PRO A C 1
ATOM 6024 O O . PRO A 1 736 ? -47.437 -13.160 37.469 1.00 79.06 736 PRO A O 1
ATOM 6027 N N . ILE A 1 737 ? -45.719 -12.817 36.051 1.00 81.25 737 ILE A N 1
ATOM 6028 C CA . ILE A 1 737 ? -46.487 -13.152 34.844 1.00 81.25 737 ILE A CA 1
ATOM 6029 C C . ILE A 1 737 ? -46.755 -14.659 34.835 1.00 81.25 737 ILE A C 1
ATOM 6031 O O . ILE A 1 737 ? -45.881 -15.454 35.192 1.00 81.25 737 ILE A O 1
ATOM 6035 N N . SER A 1 738 ? -47.958 -15.046 34.405 1.00 79.56 738 SER A N 1
ATOM 6036 C CA . SER A 1 738 ? -48.356 -16.449 34.307 1.00 79.56 738 SER A CA 1
ATOM 6037 C C . SER A 1 738 ? -47.337 -17.273 33.498 1.00 79.56 738 SER A C 1
ATOM 6039 O O . SER A 1 738 ? -47.059 -16.928 32.344 1.00 79.56 738 SER A O 1
ATOM 6041 N N . PRO A 1 739 ? -46.832 -18.406 34.029 1.00 79.31 739 PRO A N 1
ATOM 6042 C CA . PRO A 1 739 ? -45.984 -19.331 33.274 1.00 79.31 739 PRO A CA 1
ATOM 6043 C C . PRO A 1 739 ? -46.656 -19.846 31.994 1.00 79.31 739 PRO A C 1
ATOM 6045 O O . PRO A 1 739 ? -45.984 -20.171 31.020 1.00 79.31 739 PRO A O 1
ATOM 6048 N N . ILE A 1 740 ? -47.991 -19.892 31.981 1.00 79.00 740 ILE A N 1
ATOM 6049 C CA . ILE A 1 740 ? -48.790 -20.318 30.830 1.00 79.00 740 ILE A CA 1
ATOM 6050 C C . ILE A 1 740 ? -48.800 -19.226 29.754 1.00 79.00 740 ILE A C 1
ATOM 6052 O O . ILE A 1 740 ? -48.592 -19.545 28.588 1.00 79.00 740 ILE A O 1
ATOM 6056 N N . LEU A 1 741 ? -48.945 -17.946 30.124 1.00 79.06 741 LEU A N 1
ATOM 6057 C CA . LEU A 1 741 ? -48.784 -16.830 29.179 1.00 79.06 741 LEU A CA 1
ATOM 6058 C C . LEU A 1 741 ? -47.374 -16.804 28.586 1.00 79.06 741 LEU A C 1
ATOM 6060 O O . LEU A 1 741 ? -47.207 -16.698 27.373 1.00 79.06 741 LEU A O 1
ATOM 6064 N N . MET A 1 742 ? -46.360 -16.986 29.436 1.00 78.69 742 MET A N 1
ATOM 6065 C CA . MET A 1 742 ? -44.976 -17.093 28.980 1.00 78.69 742 MET A CA 1
ATOM 6066 C C . MET A 1 742 ? -44.773 -18.271 28.027 1.00 78.69 742 MET A C 1
ATOM 6068 O O . MET A 1 742 ? -43.999 -18.146 27.085 1.00 78.69 742 MET A O 1
ATOM 6072 N N . SER A 1 743 ? -45.522 -19.368 28.174 1.00 74.50 743 SER A N 1
ATOM 6073 C CA . SER A 1 743 ? -45.412 -20.520 27.273 1.00 74.50 743 SER A CA 1
ATOM 6074 C C . SER A 1 743 ? -45.792 -20.263 25.817 1.00 74.50 743 SER A C 1
ATOM 6076 O O . SER A 1 743 ? -45.344 -21.009 24.945 1.00 74.50 743 SER A O 1
ATOM 6078 N N . PHE A 1 744 ? -46.556 -19.206 25.538 1.00 73.69 744 PHE A N 1
ATOM 6079 C CA . PHE A 1 744 ? -46.890 -18.816 24.170 1.00 73.69 744 PHE A CA 1
ATOM 6080 C C . PHE A 1 744 ? -45.762 -18.052 23.467 1.00 73.69 744 PHE A C 1
ATOM 6082 O O . PHE A 1 744 ? -45.692 -18.089 22.243 1.00 73.69 744 PHE A O 1
ATOM 6089 N N . ILE A 1 745 ? -44.891 -17.360 24.213 1.00 73.06 745 ILE A N 1
ATOM 6090 C CA . ILE A 1 745 ? -43.980 -16.352 23.637 1.00 73.06 745 ILE A CA 1
ATOM 6091 C C . ILE A 1 745 ? -42.521 -16.563 24.026 1.00 73.06 745 ILE A C 1
ATOM 6093 O O . ILE A 1 745 ? -41.632 -16.116 23.312 1.00 73.06 745 ILE A O 1
ATOM 6097 N N . ALA A 1 746 ? -42.231 -17.274 25.117 1.00 70.00 746 ALA A N 1
ATOM 6098 C CA . ALA A 1 746 ? -40.861 -17.524 25.557 1.00 70.00 746 ALA A CA 1
ATOM 6099 C C . ALA A 1 746 ? -40.010 -18.197 24.464 1.00 70.00 746 ALA A C 1
ATOM 6101 O O . ALA A 1 746 ? -38.800 -18.031 24.460 1.00 70.00 746 ALA A O 1
ATOM 6102 N N . GLN A 1 747 ? -40.645 -18.886 23.506 1.00 71.12 747 GLN A N 1
ATOM 6103 C CA . GLN A 1 747 ? -40.002 -19.468 22.323 1.00 71.12 747 GLN A CA 1
ATOM 6104 C C . GLN A 1 747 ? -39.457 -18.438 21.320 1.00 71.12 747 GLN A C 1
ATOM 6106 O O . GLN A 1 747 ? -38.550 -18.764 20.568 1.00 71.12 747 GLN A O 1
ATOM 6111 N N . SER A 1 748 ? -40.001 -17.218 21.271 1.00 68.81 748 SER A N 1
ATOM 6112 C CA . SER A 1 748 ? -39.529 -16.164 20.359 1.00 68.81 748 SER A CA 1
ATOM 6113 C C . SER A 1 748 ? -38.459 -15.255 20.965 1.00 68.81 748 SER A C 1
ATOM 6115 O O . SER A 1 748 ? -38.012 -14.337 20.290 1.00 68.81 748 SER A O 1
ATOM 6117 N N . ILE A 1 749 ? -38.119 -15.462 22.240 1.00 69.75 749 ILE A N 1
ATOM 6118 C CA . ILE A 1 749 ? -37.152 -14.661 23.012 1.00 69.75 749 ILE A CA 1
ATOM 6119 C C . ILE A 1 749 ? -36.258 -15.564 23.880 1.00 69.75 749 ILE A C 1
ATOM 6121 O O . ILE A 1 749 ? -35.972 -15.267 25.044 1.00 69.75 749 ILE A O 1
ATOM 6125 N N . THR A 1 750 ? -35.926 -16.753 23.377 1.00 72.81 750 THR A N 1
ATOM 6126 C CA . THR A 1 750 ? -35.242 -17.778 24.173 1.00 72.81 750 THR A CA 1
ATOM 6127 C C . THR A 1 750 ? -33.828 -17.376 24.561 1.00 72.81 750 THR A C 1
ATOM 6129 O O . THR A 1 750 ? -33.433 -17.579 25.711 1.00 72.81 750 THR A O 1
ATOM 6132 N N . GLU A 1 751 ? -33.097 -16.746 23.644 1.00 68.19 751 GLU A N 1
ATOM 6133 C CA . GLU A 1 751 ? -31.742 -16.252 23.877 1.00 68.19 751 GLU A CA 1
ATOM 6134 C C . GLU A 1 751 ? -31.733 -15.146 24.945 1.00 68.19 751 GLU A C 1
ATOM 6136 O O . GLU A 1 751 ? -30.974 -15.217 25.912 1.00 68.19 751 GLU A O 1
ATOM 6141 N N . GLU A 1 752 ? -32.665 -14.192 24.876 1.00 71.75 752 GLU A N 1
ATOM 6142 C CA . GLU A 1 752 ? -32.784 -13.110 25.857 1.00 71.75 752 GLU A CA 1
ATOM 6143 C C . GLU A 1 752 ? -33.181 -13.626 27.249 1.00 71.75 752 GLU A C 1
ATOM 6145 O O . GLU A 1 752 ? -32.675 -13.135 28.265 1.00 71.75 752 GLU A O 1
ATOM 6150 N N . ILE A 1 753 ? -34.045 -14.649 27.322 1.00 75.81 753 ILE A N 1
ATOM 6151 C CA . ILE A 1 753 ? -34.399 -15.329 28.579 1.00 75.81 753 ILE A CA 1
ATOM 6152 C C . ILE A 1 753 ? -33.183 -16.070 29.155 1.00 75.81 753 ILE A C 1
ATOM 6154 O O . ILE A 1 753 ? -32.930 -16.007 30.364 1.00 75.81 753 ILE A O 1
ATOM 6158 N N . GLU A 1 754 ? -32.413 -16.769 28.322 1.00 75.31 754 GLU A N 1
ATOM 6159 C CA . GLU A 1 754 ? -31.217 -17.502 28.741 1.00 75.31 754 GLU A CA 1
ATOM 6160 C C . GLU A 1 754 ? -30.155 -16.563 29.316 1.00 75.31 754 GLU A C 1
ATOM 6162 O O . GLU A 1 754 ? -29.677 -16.775 30.435 1.00 75.31 754 GLU A O 1
ATOM 6167 N N . ILE A 1 755 ? -29.832 -15.498 28.584 1.00 65.94 755 ILE A N 1
ATOM 6168 C CA . ILE A 1 755 ? -28.831 -14.506 28.978 1.00 65.94 755 ILE A CA 1
ATOM 6169 C C . ILE A 1 755 ? -29.275 -13.795 30.264 1.00 65.94 755 ILE A C 1
ATOM 6171 O O . ILE A 1 755 ? -28.535 -13.757 31.254 1.00 65.94 755 ILE A O 1
ATOM 6175 N N . SER A 1 756 ? -30.519 -13.305 30.302 1.00 74.31 756 SER A N 1
ATOM 6176 C CA . SER A 1 756 ? -31.064 -12.614 31.476 1.00 74.31 756 SER A CA 1
ATOM 6177 C C . SER A 1 756 ? -31.092 -13.520 32.710 1.00 74.31 756 SER A C 1
ATOM 6179 O O . SER A 1 756 ? -30.746 -13.088 33.811 1.00 74.31 756 SER A O 1
ATOM 6181 N N . SER A 1 757 ? -31.480 -14.791 32.558 1.00 76.81 757 SER A N 1
ATOM 6182 C CA . SER A 1 757 ? -31.560 -15.731 33.684 1.00 76.81 757 SER A CA 1
ATOM 6183 C C . SER A 1 757 ? -30.185 -16.095 34.247 1.00 76.81 757 SER A C 1
ATOM 6185 O O . SER A 1 757 ? -30.035 -16.179 35.469 1.00 76.81 757 SER A O 1
ATOM 6187 N N . ARG A 1 758 ? -29.161 -16.253 33.395 1.00 72.44 758 ARG A N 1
ATOM 6188 C CA . ARG A 1 758 ? -27.771 -16.458 33.836 1.00 72.44 758 ARG A CA 1
ATOM 6189 C C . ARG A 1 758 ? -27.247 -15.264 34.622 1.00 72.44 758 ARG A C 1
ATOM 6191 O O . ARG A 1 758 ? -26.754 -15.461 35.734 1.00 72.44 758 ARG A O 1
ATOM 6198 N N . PHE A 1 759 ? -27.431 -14.059 34.083 1.00 72.19 759 PHE A N 1
ATOM 6199 C CA . PHE A 1 759 ? -27.014 -12.814 34.724 1.00 72.19 759 PHE A CA 1
ATOM 6200 C C . PHE A 1 759 ? -27.652 -12.653 36.112 1.00 72.19 759 PHE A C 1
ATOM 6202 O O . PHE A 1 759 ? -26.950 -12.504 37.115 1.00 72.19 759 PHE A O 1
ATOM 6209 N N . VAL A 1 760 ? -28.983 -12.771 36.200 1.00 75.75 760 VAL A N 1
ATOM 6210 C CA . VAL A 1 760 ? -29.718 -12.636 37.469 1.00 75.75 760 VAL A CA 1
ATOM 6211 C C . VAL A 1 760 ? -29.302 -13.717 38.468 1.00 75.75 760 VAL A C 1
ATOM 6213 O O . VAL A 1 760 ? -29.151 -13.441 39.656 1.00 75.75 760 VAL A O 1
ATOM 6216 N N . ARG A 1 761 ? -29.061 -14.950 38.020 1.00 77.19 761 ARG A N 1
ATOM 6217 C CA . ARG A 1 761 ? -28.644 -16.037 38.912 1.00 77.19 761 ARG A CA 1
ATOM 6218 C C . ARG A 1 761 ? -27.250 -15.822 39.494 1.00 77.19 761 ARG A C 1
ATOM 6220 O O . ARG A 1 761 ? -27.038 -16.076 40.679 1.00 77.19 761 ARG A O 1
ATOM 6227 N N . GLN A 1 762 ? -26.295 -15.395 38.673 1.00 69.44 762 GLN A N 1
ATOM 6228 C CA . GLN A 1 762 ? -24.939 -15.085 39.133 1.00 69.44 762 GLN A CA 1
ATOM 6229 C C . GLN A 1 762 ? -24.959 -13.929 40.132 1.00 69.44 762 GLN A C 1
ATOM 6231 O O . GLN A 1 762 ? -24.331 -14.020 41.184 1.00 69.44 762 GLN A O 1
ATOM 6236 N N . PHE A 1 763 ? -25.778 -12.914 39.860 1.00 70.06 763 PHE A N 1
ATOM 6237 C CA . PHE A 1 763 ? -26.031 -11.810 40.775 1.00 70.06 763 PHE A CA 1
ATOM 6238 C C . PHE A 1 763 ? -26.603 -12.271 42.125 1.00 70.06 763 PHE A C 1
ATOM 6240 O O . PHE A 1 763 ? -26.120 -11.870 43.182 1.00 70.06 763 PHE A O 1
ATOM 6247 N N . ILE A 1 764 ? -27.601 -13.154 42.108 1.00 69.88 764 ILE A N 1
ATOM 6248 C CA . ILE A 1 764 ? -28.251 -13.668 43.319 1.00 69.88 764 ILE A CA 1
ATOM 6249 C C . ILE A 1 764 ? -27.303 -14.516 44.175 1.00 69.88 764 ILE A C 1
ATOM 6251 O O . ILE A 1 764 ? -27.337 -14.439 45.402 1.00 69.88 764 ILE A O 1
ATOM 6255 N N . ASN A 1 765 ? -26.458 -15.323 43.535 1.00 66.19 765 ASN A N 1
ATOM 6256 C CA . ASN A 1 765 ? -25.527 -16.219 44.220 1.00 66.19 765 ASN A CA 1
ATOM 6257 C C . ASN A 1 765 ? -24.206 -15.557 44.620 1.00 66.19 765 ASN A C 1
ATOM 6259 O O . ASN A 1 765 ? -23.347 -16.224 45.207 1.00 66.19 765 ASN A O 1
ATOM 6263 N N . PHE A 1 766 ? -24.023 -14.276 44.308 1.00 64.44 766 PHE A N 1
ATOM 6264 C CA . PHE A 1 766 ? -22.819 -13.550 44.668 1.00 64.44 766 PHE A CA 1
ATOM 6265 C C . PHE A 1 766 ? -22.681 -13.455 46.192 1.00 64.44 766 PHE A C 1
ATOM 6267 O O . PHE A 1 766 ? -23.578 -12.988 46.897 1.00 64.44 766 PHE A O 1
ATOM 6274 N N . LYS A 1 767 ? -21.537 -13.908 46.712 1.00 57.19 767 LYS A N 1
ATOM 6275 C CA . LYS A 1 767 ? -21.215 -13.874 48.142 1.00 57.19 767 LYS A CA 1
ATOM 6276 C C . LYS A 1 767 ? -20.102 -12.869 48.385 1.00 57.19 767 LYS A C 1
ATOM 6278 O O . LYS A 1 767 ? -19.041 -12.986 47.781 1.00 57.19 767 LYS A O 1
ATOM 6283 N N . PHE A 1 768 ? -20.323 -11.947 49.318 1.00 55.69 768 PHE A N 1
ATOM 6284 C CA . PHE A 1 768 ? -19.268 -11.064 49.805 1.00 55.69 768 PHE A CA 1
ATOM 6285 C C . PHE A 1 768 ? -18.161 -11.885 50.483 1.00 55.69 768 PHE A C 1
ATOM 6287 O O . PHE A 1 768 ? -18.436 -12.766 51.304 1.00 55.69 768 PHE A O 1
ATOM 6294 N N . HIS A 1 769 ? -16.904 -11.590 50.156 1.00 45.62 769 HIS A N 1
ATOM 6295 C CA . HIS A 1 769 ? -15.751 -12.129 50.873 1.00 45.62 769 HIS A CA 1
ATOM 6296 C C . HIS A 1 769 ? -15.581 -11.410 52.222 1.00 45.62 769 HIS A C 1
ATOM 6298 O O . HIS A 1 769 ? -14.766 -10.499 52.343 1.00 45.62 769 HIS A O 1
ATOM 6304 N N . GLU A 1 770 ? -16.323 -11.821 53.253 1.00 41.94 770 GLU A N 1
ATOM 6305 C CA . GLU A 1 770 ? -16.038 -11.412 54.634 1.00 41.94 770 GLU A CA 1
ATOM 6306 C C . GLU A 1 770 ? -15.510 -12.584 55.469 1.00 41.94 770 GLU A C 1
ATOM 6308 O O . GLU A 1 770 ? -16.230 -13.518 55.823 1.00 41.94 770 GLU A O 1
ATOM 6313 N N . GLU A 1 771 ? -14.233 -12.504 55.846 1.00 37.28 771 GLU A N 1
ATOM 6314 C CA . GLU A 1 771 ? -13.699 -13.225 56.999 1.00 37.28 771 GLU A CA 1
ATOM 6315 C C . GLU A 1 771 ? -14.194 -12.535 58.281 1.00 37.28 771 GLU A C 1
ATOM 6317 O O . GLU A 1 771 ? -13.517 -11.652 58.808 1.00 37.28 771 GLU A O 1
ATOM 6322 N N . LYS A 1 772 ? -15.382 -12.913 58.778 1.00 35.28 772 LYS A N 1
ATOM 6323 C CA . LYS A 1 772 ? -15.706 -12.991 60.220 1.00 35.28 772 LYS A CA 1
ATOM 6324 C C . LYS A 1 772 ? -17.108 -13.559 60.470 1.00 35.28 772 LYS A C 1
ATOM 6326 O O . LYS A 1 772 ? -18.117 -13.069 59.983 1.00 35.28 772 LYS A O 1
ATOM 6331 N N . GLU A 1 773 ? -17.142 -14.579 61.319 1.00 36.66 773 GLU A N 1
ATOM 6332 C CA . GLU A 1 773 ? -18.233 -15.531 61.562 1.00 36.66 773 GLU A CA 1
ATOM 6333 C C . GLU A 1 773 ? -19.567 -15.012 62.146 1.00 36.66 773 GLU A C 1
ATOM 6335 O O . GLU A 1 773 ? -20.373 -15.849 62.527 1.00 36.66 773 GLU A O 1
ATOM 6340 N N . ASN A 1 774 ? -19.881 -13.713 62.259 1.00 33.94 774 ASN A N 1
ATOM 6341 C CA . ASN A 1 774 ? -21.075 -13.327 63.050 1.00 33.94 774 ASN A CA 1
ATOM 6342 C C . ASN A 1 774 ? -21.845 -12.051 62.659 1.00 33.94 774 ASN A C 1
ATOM 6344 O O . ASN A 1 774 ? -22.515 -11.464 63.509 1.00 33.94 774 ASN A O 1
ATOM 6348 N N . GLN A 1 775 ? -21.848 -11.632 61.393 1.00 36.19 775 GLN A N 1
ATOM 6349 C CA . GLN A 1 775 ? -22.795 -10.606 60.928 1.00 36.19 775 GLN A CA 1
ATOM 6350 C C . GLN A 1 775 ? -23.719 -11.168 59.846 1.00 36.19 775 GLN A C 1
ATOM 6352 O O . GLN A 1 775 ? -23.326 -12.004 59.038 1.00 36.19 775 GLN A O 1
ATOM 6357 N N . GLN A 1 776 ? -25.001 -10.800 59.935 1.00 39.94 776 GLN A N 1
ATOM 6358 C CA . GLN A 1 776 ? -26.079 -11.280 59.070 1.00 39.94 776 GLN A CA 1
ATOM 6359 C C . GLN A 1 776 ? -25.645 -11.214 57.605 1.00 39.94 776 GLN A C 1
ATOM 6361 O O . GLN A 1 776 ? -25.187 -10.163 57.172 1.00 39.94 776 GLN A O 1
ATOM 6366 N N . LYS A 1 777 ? -25.817 -12.316 56.860 1.00 43.06 777 LYS A N 1
ATOM 6367 C CA . LYS A 1 777 ? -25.613 -12.376 55.406 1.00 43.06 777 LYS A CA 1
ATOM 6368 C C . LYS A 1 777 ? -26.351 -11.208 54.738 1.00 43.06 777 LYS A C 1
ATOM 6370 O O . LYS A 1 777 ? -27.550 -11.303 54.491 1.00 43.06 777 LYS A O 1
ATOM 6375 N N . GLN A 1 778 ? -25.666 -10.101 54.472 1.00 45.47 778 GLN A N 1
ATOM 6376 C CA . GLN A 1 778 ? -26.200 -9.058 53.610 1.00 45.47 778 GLN A CA 1
ATOM 6377 C C . GLN A 1 778 ? -26.097 -9.600 52.189 1.00 45.47 778 GLN A C 1
ATOM 6379 O O . GLN A 1 778 ? -25.004 -9.810 51.678 1.00 45.47 778 GLN A O 1
ATOM 6384 N N . THR A 1 779 ? -27.229 -9.915 51.571 1.00 55.00 779 THR A N 1
ATOM 6385 C CA . THR A 1 779 ? -27.292 -10.248 50.145 1.00 55.00 779 THR A CA 1
ATOM 6386 C C . THR A 1 779 ? -27.436 -8.950 49.350 1.00 55.00 779 THR A C 1
ATOM 6388 O O . THR A 1 779 ? -28.041 -7.991 49.840 1.00 55.00 779 THR A O 1
ATOM 6391 N N . ILE A 1 780 ? -26.913 -8.895 48.114 1.00 56.69 780 ILE A N 1
ATOM 6392 C CA . ILE A 1 780 ? -27.058 -7.710 47.237 1.00 56.69 780 ILE A CA 1
ATOM 6393 C C . ILE A 1 780 ? -28.540 -7.349 47.022 1.00 56.69 780 ILE A C 1
ATOM 6395 O O . ILE A 1 780 ? -28.885 -6.209 46.735 1.00 56.69 780 ILE A O 1
ATOM 6399 N N . PHE A 1 781 ? -29.441 -8.300 47.260 1.00 57.03 781 PHE A N 1
ATOM 6400 C CA . PHE A 1 781 ? -30.882 -8.094 47.298 1.00 57.03 781 PHE A CA 1
ATOM 6401 C C . PHE A 1 781 ? -31.331 -6.914 48.174 1.00 57.03 781 PHE A C 1
ATOM 6403 O O . PHE A 1 781 ? -32.291 -6.241 47.816 1.00 57.03 781 PHE A O 1
ATOM 6410 N N . ASN A 1 782 ? -30.631 -6.618 49.273 1.00 56.25 782 ASN A N 1
ATOM 6411 C CA . ASN A 1 782 ? -30.948 -5.484 50.151 1.00 56.25 782 ASN A CA 1
ATOM 6412 C C . ASN A 1 782 ? -30.551 -4.117 49.565 1.00 56.25 782 ASN A C 1
ATOM 6414 O O . ASN A 1 782 ? -30.922 -3.090 50.127 1.00 56.25 782 ASN A O 1
ATOM 6418 N N . LEU A 1 783 ? -29.792 -4.096 48.464 1.00 56.31 783 LEU A N 1
ATOM 6419 C CA . LEU A 1 783 ? -29.370 -2.879 47.771 1.00 56.31 783 LEU A CA 1
ATOM 6420 C C . LEU A 1 783 ? -30.393 -2.410 46.725 1.00 56.31 783 LEU A C 1
ATOM 6422 O O . LEU A 1 783 ? -30.297 -1.281 46.259 1.00 56.31 783 LEU A O 1
ATOM 6426 N N . LEU A 1 784 ? -31.384 -3.228 46.361 1.00 61.66 784 LEU A N 1
ATOM 6427 C CA . LEU A 1 784 ? -32.404 -2.846 45.381 1.00 61.66 784 LEU A CA 1
ATOM 6428 C C . LEU A 1 784 ? -33.457 -1.912 45.994 1.00 61.66 784 LEU A C 1
ATOM 6430 O O . LEU A 1 784 ? -33.962 -2.161 47.085 1.00 61.66 784 LEU A O 1
ATOM 6434 N N . HIS A 1 785 ? -33.812 -0.854 45.259 1.00 54.97 785 HIS A N 1
ATOM 6435 C CA . HIS A 1 785 ? -34.722 0.200 45.726 1.00 54.97 785 HIS A CA 1
ATOM 6436 C C . HIS A 1 785 ? -36.160 -0.307 45.978 1.00 54.97 785 HIS A C 1
ATOM 6438 O O . HIS A 1 785 ? -36.836 0.201 46.873 1.00 54.97 785 HIS A O 1
ATOM 6444 N N . ASP A 1 786 ? -36.611 -1.322 45.228 1.00 66.31 786 ASP A N 1
ATOM 6445 C CA . ASP A 1 786 ? -37.856 -2.066 45.469 1.00 66.31 786 ASP A CA 1
ATOM 6446 C C . ASP A 1 786 ? -37.586 -3.576 45.375 1.00 66.31 786 ASP A C 1
ATOM 6448 O O . ASP A 1 786 ? -37.615 -4.205 44.308 1.00 66.31 786 ASP A O 1
ATOM 6452 N N . THR A 1 787 ? -37.263 -4.160 46.527 1.00 67.69 787 THR A N 1
ATOM 6453 C CA . THR A 1 787 ? -36.918 -5.578 46.657 1.00 67.69 787 THR A CA 1
ATOM 6454 C C . THR A 1 787 ? -38.089 -6.495 46.309 1.00 67.69 787 THR A C 1
ATOM 6456 O O . THR A 1 787 ? -37.860 -7.587 45.795 1.00 67.69 787 THR A O 1
ATOM 6459 N N . HIS A 1 788 ? -39.338 -6.062 46.514 1.00 71.50 788 HIS A N 1
ATOM 6460 C CA . HIS A 1 788 ? -40.524 -6.871 46.239 1.00 71.50 788 HIS A CA 1
ATOM 6461 C C . HIS A 1 788 ? -40.845 -6.939 44.745 1.00 71.50 788 HIS A C 1
ATOM 6463 O O . HIS A 1 788 ? -41.111 -8.030 44.232 1.00 71.50 788 HIS A O 1
ATOM 6469 N N . LEU A 1 789 ? -40.810 -5.804 44.040 1.00 73.94 789 LEU A N 1
ATOM 6470 C CA . LEU A 1 789 ? -41.062 -5.768 42.597 1.00 73.94 789 LEU A CA 1
ATOM 6471 C C . LEU A 1 789 ? -39.972 -6.524 41.824 1.00 73.94 789 LEU A C 1
ATOM 6473 O O . LEU A 1 789 ? -40.284 -7.367 40.982 1.00 73.94 789 LEU A O 1
ATOM 6477 N N . SER A 1 790 ? -38.704 -6.293 42.177 1.00 74.44 790 SER A N 1
ATOM 6478 C CA . SER A 1 790 ? -37.552 -6.964 41.555 1.00 74.44 790 SER A CA 1
ATOM 6479 C C . SER A 1 790 ? -37.616 -8.483 41.748 1.00 74.44 790 SER A C 1
ATOM 6481 O O . SER A 1 790 ? -37.381 -9.251 40.818 1.00 74.44 790 SER A O 1
ATOM 6483 N N . PHE A 1 791 ? -38.026 -8.938 42.938 1.00 77.75 791 PHE A N 1
ATOM 6484 C CA . PHE A 1 791 ? -38.197 -10.363 43.216 1.00 77.75 791 PHE A CA 1
ATOM 6485 C C . PHE A 1 791 ? -39.321 -10.992 42.371 1.00 77.75 791 PHE A C 1
ATOM 6487 O O . PHE A 1 791 ? -39.154 -12.088 41.833 1.00 77.75 791 PHE A O 1
ATOM 6494 N N . LYS A 1 792 ? -40.455 -10.295 42.199 1.00 79.94 792 LYS A N 1
ATOM 6495 C CA . LYS A 1 792 ? -41.563 -10.742 41.330 1.00 79.94 792 LYS A CA 1
ATOM 6496 C C . LYS A 1 792 ? -41.155 -10.811 39.852 1.00 79.94 792 LYS A C 1
ATOM 6498 O O . LYS A 1 792 ? -41.552 -11.746 39.147 1.00 79.94 792 LYS A O 1
ATOM 6503 N N . LEU A 1 793 ? -40.342 -9.858 39.392 1.00 83.94 793 LEU A N 1
ATOM 6504 C CA . LEU A 1 793 ? -39.759 -9.859 38.049 1.00 83.94 793 LEU A CA 1
ATOM 6505 C C . LEU A 1 793 ? -38.849 -11.077 37.845 1.00 83.94 793 LEU A C 1
ATOM 6507 O O . LEU A 1 793 ? -39.033 -11.821 36.883 1.00 83.94 793 LEU A O 1
ATOM 6511 N N . PHE A 1 794 ? -37.921 -11.340 38.772 1.00 84.56 794 PHE A N 1
ATOM 6512 C CA . PHE A 1 794 ? -37.013 -12.488 38.666 1.00 84.56 794 PHE A CA 1
ATOM 6513 C C . PHE A 1 794 ? -37.745 -13.822 38.711 1.00 84.56 794 PHE A C 1
ATOM 6515 O O . PHE A 1 794 ? -37.347 -14.745 38.013 1.00 84.56 794 PHE A O 1
ATOM 6522 N N . ILE A 1 795 ? -38.841 -13.924 39.467 1.00 83.44 795 ILE A N 1
ATOM 6523 C CA . ILE A 1 795 ? -39.716 -15.100 39.431 1.00 83.44 795 ILE A CA 1
ATOM 6524 C C . ILE A 1 795 ? -40.360 -15.281 38.056 1.00 83.44 795 ILE A C 1
ATOM 6526 O O . ILE A 1 795 ? -40.425 -16.404 37.562 1.00 83.44 795 ILE A O 1
ATOM 6530 N N . SER A 1 796 ? -40.787 -14.195 37.410 1.00 85.06 796 SER A N 1
ATOM 6531 C CA . SER A 1 796 ? -41.350 -14.268 36.052 1.00 85.06 796 SER A CA 1
ATOM 6532 C C . SER A 1 796 ? -40.312 -14.742 35.040 1.00 85.06 796 SER A C 1
ATOM 6534 O O . SER A 1 796 ? -40.615 -15.590 34.208 1.00 85.06 796 SER A O 1
ATOM 6536 N N . LEU A 1 797 ? -39.079 -14.240 35.148 1.00 85.06 797 LEU A N 1
ATOM 6537 C CA . LEU A 1 797 ? -37.951 -14.657 34.315 1.00 85.06 797 LEU A CA 1
ATOM 6538 C C . LEU A 1 797 ? -37.524 -16.109 34.594 1.00 85.06 797 LEU A C 1
ATOM 6540 O O . LEU A 1 797 ? -37.251 -16.872 33.678 1.00 85.06 797 LEU A O 1
ATOM 6544 N N . ALA A 1 798 ? -37.485 -16.522 35.860 1.00 85.12 798 ALA A N 1
ATOM 6545 C CA . ALA A 1 798 ? -37.108 -17.879 36.239 1.00 85.12 798 ALA A CA 1
ATOM 6546 C C . ALA A 1 798 ? -38.133 -18.916 35.757 1.00 85.12 798 ALA A C 1
ATOM 6548 O O . ALA A 1 798 ? -37.771 -20.029 35.378 1.00 85.12 798 ALA A O 1
ATOM 6549 N N . PHE A 1 799 ? -39.419 -18.556 35.758 1.00 82.94 799 PHE A N 1
ATOM 6550 C CA . PHE A 1 799 ? -40.489 -19.441 35.313 1.00 82.94 799 PHE A CA 1
ATOM 6551 C C . PHE A 1 799 ? -40.833 -19.322 33.823 1.00 82.94 799 PHE A C 1
ATOM 6553 O O . PHE A 1 799 ? -41.491 -20.226 33.309 1.00 82.94 799 PHE A O 1
ATOM 6560 N N . SER A 1 800 ? -40.342 -18.310 33.096 1.00 79.12 800 SER A N 1
ATOM 6561 C CA . SER A 1 800 ? -40.509 -18.243 31.636 1.00 79.12 800 SER A CA 1
ATOM 6562 C C . SER A 1 800 ? -39.770 -19.389 30.938 1.00 79.12 800 SER A C 1
ATOM 6564 O O . SER A 1 800 ? -40.347 -20.077 30.093 1.00 79.12 800 SER A O 1
ATOM 6566 N N . GLY A 1 801 ? -38.545 -19.696 31.375 1.00 74.12 801 GLY A N 1
ATOM 6567 C CA . GLY A 1 801 ? -37.741 -20.786 30.820 1.00 74.12 801 GLY A CA 1
ATOM 6568 C C . GLY A 1 801 ? -38.277 -22.194 31.082 1.00 74.12 801 GLY A C 1
ATOM 6569 O O . GLY A 1 801 ? -37.799 -23.130 30.455 1.00 74.12 801 GLY A O 1
ATOM 6570 N N . ILE A 1 802 ? -39.297 -22.384 31.935 1.00 75.44 802 ILE A N 1
ATOM 6571 C CA . ILE A 1 802 ? -39.969 -23.694 32.064 1.00 75.44 802 ILE A CA 1
ATOM 6572 C C . ILE A 1 802 ? -40.579 -24.119 30.726 1.00 75.44 802 ILE A C 1
ATOM 6574 O O . ILE A 1 802 ? -40.611 -25.309 30.422 1.00 75.44 802 ILE A O 1
ATOM 6578 N N . SER A 1 803 ? -41.050 -23.150 29.945 1.00 70.06 803 SER A N 1
ATOM 6579 C CA . SER A 1 803 ? -41.860 -23.359 28.747 1.00 70.06 803 SER A CA 1
ATOM 6580 C C . SER A 1 803 ? -41.079 -23.444 27.427 1.00 70.06 803 SER A C 1
ATOM 6582 O O . SER A 1 803 ? -41.661 -23.716 26.372 1.00 70.06 803 SER A O 1
ATOM 6584 N N . VAL A 1 804 ? -39.762 -23.250 27.495 1.00 73.25 804 VAL A N 1
ATOM 6585 C CA . VAL A 1 804 ? -38.839 -23.208 26.357 1.00 73.25 804 VAL A CA 1
ATOM 6586 C C . VAL A 1 804 ? -38.341 -24.622 26.013 1.00 73.25 804 VAL A C 1
ATOM 6588 O O . VAL A 1 804 ? -38.066 -25.404 26.921 1.00 73.25 804 VAL A O 1
ATOM 6591 N N . PRO A 1 805 ? -38.228 -25.002 24.725 1.00 63.47 805 PRO A N 1
ATOM 6592 C CA . PRO A 1 805 ? -37.722 -26.324 24.334 1.00 63.47 805 PRO A CA 1
ATOM 6593 C C . PRO A 1 805 ? -36.189 -26.465 24.425 1.00 63.47 805 PRO A C 1
ATOM 6595 O O . PRO A 1 805 ? -35.679 -27.587 24.448 1.00 63.47 805 PRO A O 1
ATOM 6598 N N . GLU A 1 806 ? -35.448 -25.357 24.468 1.00 73.88 806 GLU A N 1
ATOM 6599 C CA . GLU A 1 806 ? -33.982 -25.324 24.441 1.00 73.88 806 GLU A CA 1
ATOM 6600 C C . GLU A 1 806 ? -33.350 -25.631 25.805 1.00 73.88 806 GLU A C 1
ATOM 6602 O O . GLU A 1 806 ? -33.652 -25.022 26.831 1.00 73.88 806 GLU A O 1
ATOM 6607 N N . TRP A 1 807 ? -32.434 -26.605 25.814 1.00 73.56 807 TRP A N 1
ATOM 6608 C CA . TRP A 1 807 ? -31.820 -27.135 27.036 1.00 73.56 807 TRP A CA 1
ATOM 6609 C C . TRP A 1 807 ? -31.088 -26.073 27.863 1.00 73.56 807 TRP A C 1
ATOM 6611 O O . TRP A 1 807 ? -31.241 -26.034 29.084 1.00 73.56 807 TRP A O 1
ATOM 6621 N N . SER A 1 808 ? -30.281 -25.240 27.206 1.00 74.19 808 SER A N 1
ATOM 6622 C CA . SER A 1 808 ? -29.422 -24.246 27.850 1.00 74.19 808 SER A CA 1
ATOM 6623 C C . SER A 1 808 ? -30.228 -23.180 28.596 1.00 74.19 808 SER A C 1
ATOM 6625 O O . SER A 1 808 ? -29.857 -22.812 29.713 1.00 74.19 808 SER A O 1
ATOM 6627 N N . THR A 1 809 ? -31.364 -22.777 28.024 1.00 79.31 809 THR A N 1
ATOM 6628 C CA . THR A 1 809 ? -32.314 -21.814 28.589 1.00 79.31 809 THR A CA 1
ATOM 6629 C C . THR A 1 809 ? -33.098 -22.404 29.760 1.00 79.31 809 THR A C 1
ATOM 6631 O O . THR A 1 809 ? -33.239 -21.774 30.810 1.00 79.31 809 THR A O 1
ATOM 6634 N N . VAL A 1 810 ? -33.590 -23.643 29.625 1.00 79.31 810 VAL A N 1
ATOM 6635 C CA . VAL A 1 810 ? -34.335 -24.321 30.700 1.00 79.31 810 VAL A CA 1
ATOM 6636 C C . VAL A 1 810 ? -33.433 -24.568 31.910 1.00 79.31 810 VAL A C 1
ATOM 6638 O O . VAL A 1 810 ? -33.853 -24.382 33.054 1.00 79.31 810 VAL A O 1
ATOM 6641 N N . GLU A 1 811 ? -32.183 -24.976 31.675 1.00 81.75 811 GLU A N 1
ATOM 6642 C CA . GLU A 1 811 ? -31.212 -25.212 32.738 1.00 81.75 811 GLU A CA 1
ATOM 6643 C C . GLU A 1 811 ? -30.931 -23.936 33.545 1.00 81.75 811 GLU A C 1
ATOM 6645 O O . GLU A 1 811 ? -31.016 -23.976 34.777 1.00 81.75 811 GLU A O 1
ATOM 6650 N N . SER A 1 812 ? -30.650 -22.808 32.881 1.00 81.19 812 SER A N 1
ATOM 6651 C CA . SER A 1 812 ? -30.363 -21.543 33.568 1.00 81.19 812 SER A CA 1
ATOM 6652 C C . SER A 1 812 ? -31.567 -21.032 34.364 1.00 81.19 812 SER A C 1
ATOM 6654 O O . SER A 1 812 ? -31.412 -20.629 35.519 1.00 81.19 812 SER A O 1
ATOM 6656 N N . CYS A 1 813 ? -32.770 -21.126 33.794 1.00 85.69 813 CYS A N 1
ATOM 6657 C CA . CYS A 1 813 ? -34.008 -20.657 34.416 1.00 85.69 813 CYS A CA 1
ATOM 6658 C C . CYS A 1 813 ? -34.445 -21.514 35.612 1.00 85.69 813 CYS A C 1
ATOM 6660 O O . CYS A 1 813 ? -34.789 -20.974 36.663 1.00 85.69 813 CYS A O 1
ATOM 6662 N N . ILE A 1 814 ? -34.379 -22.848 35.509 1.00 84.06 814 ILE A N 1
ATOM 6663 C CA . ILE A 1 814 ? -34.715 -23.738 36.634 1.00 84.06 814 ILE A CA 1
ATOM 6664 C C . ILE A 1 814 ? -33.721 -23.566 37.778 1.00 84.06 814 ILE A C 1
ATOM 6666 O O . ILE A 1 814 ? -34.113 -23.565 38.946 1.00 84.06 814 ILE A O 1
ATOM 6670 N N . GLN A 1 815 ? -32.436 -23.414 37.466 1.00 84.00 815 GLN A N 1
ATOM 6671 C CA . GLN A 1 815 ? -31.443 -23.172 38.501 1.00 84.00 815 GLN A CA 1
ATOM 6672 C C . GLN A 1 815 ? -31.677 -21.817 39.188 1.00 84.00 815 GLN A C 1
ATOM 6674 O O . GLN A 1 815 ? -31.653 -21.761 40.415 1.00 84.00 815 GLN A O 1
ATOM 6679 N N . LEU A 1 816 ? -32.000 -20.765 38.424 1.00 85.69 816 LEU A N 1
ATOM 6680 C CA . LEU A 1 816 ? -32.415 -19.471 38.971 1.00 85.69 816 LEU A CA 1
ATOM 6681 C C . LEU A 1 816 ? -33.650 -19.609 39.881 1.00 85.69 816 LEU A C 1
ATOM 6683 O O . LEU A 1 816 ? -33.665 -19.057 40.980 1.00 85.69 816 LEU A O 1
ATOM 6687 N N . ALA A 1 817 ? -34.664 -20.374 39.462 1.00 84.56 817 ALA A N 1
ATOM 6688 C CA . ALA A 1 817 ? -35.864 -20.628 40.259 1.00 84.56 817 ALA A CA 1
ATOM 6689 C C . ALA A 1 817 ? -35.525 -21.329 41.582 1.00 84.56 817 ALA A C 1
ATOM 6691 O O . ALA A 1 817 ? -35.999 -20.918 42.639 1.00 84.56 817 ALA A O 1
ATOM 6692 N N . CYS A 1 818 ? -34.681 -22.363 41.548 1.00 82.19 818 CYS A N 1
ATOM 6693 C CA . CYS A 1 818 ? -34.217 -23.053 42.750 1.00 82.19 818 CYS A CA 1
ATOM 6694 C C . CYS A 1 818 ? -33.487 -22.100 43.705 1.00 82.19 818 CYS A C 1
ATOM 6696 O O . CYS A 1 818 ? -33.800 -22.094 44.894 1.00 82.19 818 CYS A O 1
ATOM 6698 N N . ASP A 1 819 ? -32.581 -21.265 43.195 1.00 80.31 819 ASP A N 1
ATOM 6699 C CA . ASP A 1 819 ? -31.813 -20.321 44.010 1.00 80.31 819 ASP A CA 1
ATOM 6700 C C . ASP A 1 819 ? -32.740 -19.263 44.652 1.00 80.31 819 ASP A C 1
ATOM 6702 O O . ASP A 1 819 ? -32.712 -19.067 45.870 1.00 80.31 819 ASP A O 1
ATOM 6706 N N . LEU A 1 820 ? -33.677 -18.686 43.888 1.00 79.31 820 LEU A N 1
ATOM 6707 C CA . LEU A 1 820 ? -34.709 -17.769 44.403 1.00 79.31 820 LEU A CA 1
ATOM 6708 C C . LEU A 1 820 ? -35.589 -18.411 45.489 1.00 79.31 820 LEU A C 1
ATOM 6710 O O . LEU A 1 820 ? -35.855 -17.799 46.527 1.00 79.31 820 LEU A O 1
ATOM 6714 N N . LEU A 1 821 ? -36.026 -19.657 45.282 1.00 78.44 821 LEU A N 1
ATOM 6715 C CA . LEU A 1 821 ? -36.826 -20.398 46.261 1.00 78.44 821 LEU A CA 1
ATOM 6716 C C . LEU A 1 821 ? -36.019 -20.695 47.535 1.00 78.44 821 LEU A C 1
ATOM 6718 O O . LEU A 1 821 ? -36.571 -20.630 48.633 1.00 78.44 821 LEU A O 1
ATOM 6722 N N . THR A 1 822 ? -34.711 -20.963 47.430 1.00 75.56 822 THR A N 1
ATOM 6723 C CA . THR A 1 822 ? -33.868 -21.147 48.623 1.00 75.56 822 THR A CA 1
ATOM 6724 C C . THR A 1 822 ? -33.735 -19.869 49.450 1.00 75.56 822 THR A C 1
ATOM 6726 O O . THR A 1 822 ? -33.807 -19.932 50.682 1.00 75.56 822 THR A O 1
ATOM 6729 N N . ILE A 1 823 ? -33.648 -18.705 48.804 1.00 72.62 823 ILE A N 1
ATOM 6730 C CA . ILE A 1 823 ? -33.590 -17.404 49.485 1.00 72.62 823 ILE A CA 1
ATOM 6731 C C . ILE A 1 823 ? -34.872 -17.136 50.277 1.00 72.62 823 ILE A C 1
ATOM 6733 O O . ILE A 1 823 ? -34.793 -16.712 51.434 1.00 72.62 823 ILE A O 1
ATOM 6737 N N . LEU A 1 824 ? -36.038 -17.477 49.710 1.00 71.38 824 LEU A N 1
ATOM 6738 C CA . LEU A 1 824 ? -37.329 -17.420 50.411 1.00 71.38 824 LEU A CA 1
ATOM 6739 C C . LEU A 1 824 ? -37.389 -18.354 51.631 1.00 71.38 824 LEU A C 1
ATOM 6741 O O . LEU A 1 824 ? -38.041 -18.023 52.616 1.00 71.38 824 LEU A O 1
ATOM 6745 N N . THR A 1 825 ? -36.724 -19.517 51.589 1.00 65.81 825 THR A N 1
ATOM 6746 C CA . THR A 1 825 ? -36.740 -20.480 52.709 1.00 65.81 825 THR A CA 1
ATOM 6747 C C . THR A 1 825 ? -35.782 -20.154 53.853 1.00 65.81 825 THR A C 1
ATOM 6749 O O . THR A 1 825 ? -36.088 -20.472 55.002 1.00 65.81 825 THR A O 1
ATOM 6752 N N . HIS A 1 826 ? -34.599 -19.603 53.560 1.00 60.16 826 HIS A N 1
ATOM 6753 C CA . HIS A 1 826 ? -33.470 -19.643 54.496 1.00 60.16 826 HIS A CA 1
ATOM 6754 C C . HIS A 1 826 ? -32.875 -18.281 54.864 1.00 60.16 826 HIS A C 1
ATOM 6756 O O . HIS A 1 826 ? -32.249 -18.195 55.922 1.00 60.16 826 HIS A O 1
ATOM 6762 N N . GLU A 1 827 ? -33.038 -17.235 54.046 1.00 53.22 827 GLU A N 1
ATOM 6763 C CA . GLU A 1 827 ? -32.196 -16.032 54.169 1.00 53.22 827 GLU A CA 1
ATOM 6764 C C . GLU A 1 827 ? -32.961 -14.732 54.461 1.00 53.22 827 GLU A C 1
ATOM 6766 O O . GLU A 1 827 ? -32.449 -13.919 55.228 1.00 53.22 827 GLU A O 1
ATOM 6771 N N . ASN A 1 828 ? -34.199 -14.547 53.983 1.00 52.91 828 ASN A N 1
ATOM 6772 C CA . ASN A 1 828 ? -34.938 -13.289 54.177 1.00 52.91 828 ASN A CA 1
ATOM 6773 C C . ASN A 1 828 ? -36.236 -13.456 54.984 1.00 52.91 828 ASN A C 1
ATOM 6775 O O . ASN A 1 828 ? -37.216 -14.012 54.505 1.00 52.91 828 ASN A O 1
ATOM 6779 N N . LYS A 1 829 ? -36.273 -12.896 56.204 1.00 53.09 829 LYS A N 1
ATOM 6780 C CA . LYS A 1 829 ? -37.488 -12.813 57.049 1.00 53.09 829 LYS A CA 1
ATOM 6781 C C . LYS A 1 829 ? -38.439 -11.666 56.664 1.00 53.09 829 LYS A C 1
ATOM 6783 O O . LYS A 1 829 ? -39.507 -11.551 57.255 1.00 53.09 829 LYS A O 1
ATOM 6788 N N . THR A 1 830 ? -38.035 -10.792 55.742 1.00 54.50 830 THR A N 1
ATOM 6789 C CA . THR A 1 830 ? -38.750 -9.560 55.363 1.00 54.50 830 THR A CA 1
ATOM 6790 C C . THR A 1 830 ? -39.750 -9.756 54.226 1.00 54.50 830 THR A C 1
ATOM 6792 O O . THR A 1 830 ? -40.705 -8.993 54.123 1.00 54.50 830 THR A O 1
ATOM 6795 N N . ILE A 1 831 ? -39.562 -10.780 53.392 1.00 61.69 831 ILE A N 1
ATOM 6796 C CA . ILE A 1 831 ? -40.417 -11.060 52.240 1.00 61.69 831 ILE A CA 1
ATOM 6797 C C . ILE A 1 831 ? -41.393 -12.177 52.613 1.00 61.69 831 ILE A C 1
ATOM 6799 O O . ILE A 1 831 ? -40.985 -13.317 52.832 1.00 61.69 831 ILE A O 1
ATOM 6803 N N . ASP A 1 832 ? -42.689 -11.866 52.674 1.00 62.12 832 ASP A N 1
ATOM 6804 C CA . ASP A 1 832 ? -43.714 -12.885 52.894 1.00 62.12 832 ASP A CA 1
ATOM 6805 C C . ASP A 1 832 ? -43.874 -13.752 51.636 1.00 62.12 832 ASP A C 1
ATOM 6807 O O . ASP A 1 832 ? -44.362 -13.302 50.593 1.00 62.12 832 ASP A O 1
ATOM 6811 N N . SER A 1 833 ? -43.451 -15.014 51.738 1.00 63.66 833 SER A N 1
ATOM 6812 C CA . SER A 1 833 ? -43.534 -15.997 50.651 1.00 63.66 833 SER A CA 1
ATOM 6813 C C . SER A 1 833 ? -44.958 -16.179 50.107 1.00 63.66 833 SER A C 1
ATOM 6815 O O . SER A 1 833 ? -45.116 -16.472 48.922 1.00 63.66 833 SER A O 1
ATOM 6817 N N . LEU A 1 834 ? -45.989 -15.939 50.930 1.00 61.44 834 LEU A N 1
ATOM 6818 C CA . LEU A 1 834 ? -47.401 -16.063 50.553 1.00 61.44 834 LEU A CA 1
ATOM 6819 C C . LEU A 1 834 ? -47.908 -14.913 49.668 1.00 61.44 834 LEU A C 1
ATOM 6821 O O . LEU A 1 834 ? -48.926 -15.077 49.001 1.00 61.44 834 LEU A O 1
ATOM 6825 N N . ILE A 1 835 ? -47.220 -13.765 49.651 1.00 63.91 835 ILE A N 1
ATOM 6826 C CA . ILE A 1 835 ? -47.589 -12.592 48.833 1.00 63.91 835 ILE A CA 1
ATOM 6827 C C . ILE A 1 835 ? -47.034 -12.707 47.404 1.00 63.91 835 ILE A C 1
ATOM 6829 O O . ILE A 1 835 ? -47.542 -12.073 46.479 1.00 63.91 835 ILE A O 1
ATOM 6833 N N . ILE A 1 836 ? -45.975 -13.497 47.217 1.00 68.19 836 ILE A N 1
ATOM 6834 C CA . ILE A 1 836 ? -45.267 -13.621 45.938 1.00 68.19 836 ILE A CA 1
ATOM 6835 C C . ILE A 1 836 ? -45.645 -14.911 45.201 1.00 68.19 836 ILE A C 1
ATOM 6837 O O . ILE A 1 836 ? -45.866 -14.874 43.994 1.00 68.19 836 ILE A O 1
ATOM 6841 N N . LEU A 1 837 ? -45.729 -16.038 45.913 1.00 72.25 837 LEU A N 1
ATOM 6842 C CA . LEU A 1 837 ? -46.183 -17.327 45.383 1.00 72.25 837 LEU A CA 1
ATOM 6843 C C . LEU A 1 837 ? -47.599 -17.591 45.898 1.00 72.25 837 LEU A C 1
ATOM 6845 O O . LEU A 1 837 ? -47.796 -18.323 46.870 1.00 72.25 837 LEU A O 1
ATOM 6849 N N . ASP A 1 838 ? -48.580 -16.948 45.270 1.00 75.00 838 ASP A N 1
ATOM 6850 C CA . ASP A 1 838 ? -49.984 -17.145 45.610 1.00 75.00 838 ASP A CA 1
ATOM 6851 C C . ASP A 1 838 ? -50.511 -18.512 45.124 1.00 75.00 838 ASP A C 1
ATOM 6853 O O . ASP A 1 838 ? -49.870 -19.247 44.361 1.00 75.00 838 ASP A O 1
ATOM 6857 N N . ASP A 1 839 ? -51.705 -18.886 45.598 1.00 75.50 839 ASP A N 1
ATOM 6858 C CA . ASP A 1 839 ? -52.316 -20.175 45.253 1.00 75.50 839 ASP A CA 1
ATOM 6859 C C . ASP A 1 839 ? -52.578 -20.289 43.727 1.00 75.50 839 ASP A C 1
ATOM 6861 O O . ASP A 1 839 ? -52.597 -21.398 43.187 1.00 75.50 839 ASP A O 1
ATOM 6865 N N . LYS A 1 840 ? -52.729 -19.152 43.024 1.00 78.44 840 LYS A N 1
ATOM 6866 C CA . LYS A 1 840 ? -52.929 -19.070 41.569 1.00 78.44 840 LYS A CA 1
ATOM 6867 C C . LYS A 1 840 ? -51.650 -19.408 40.801 1.00 78.44 840 LYS A C 1
ATOM 6869 O O . LYS A 1 840 ? -51.672 -20.310 39.966 1.00 78.44 840 LYS A O 1
ATOM 6874 N N . LEU A 1 841 ? -50.533 -18.746 41.092 1.00 79.81 841 LEU A N 1
ATOM 6875 C CA . LEU A 1 841 ? -49.253 -18.989 40.429 1.00 79.81 841 LEU A CA 1
ATOM 6876 C C . LEU A 1 841 ? -48.772 -20.424 40.675 1.00 79.81 841 LEU A C 1
ATOM 6878 O O . LEU A 1 841 ? -48.302 -21.094 39.757 1.00 79.81 841 LEU A O 1
ATOM 6882 N N . LEU A 1 842 ? -48.952 -20.938 41.897 1.00 79.06 842 LEU A N 1
ATOM 6883 C CA . LEU A 1 842 ? -48.610 -22.322 42.231 1.00 79.06 842 LEU A CA 1
ATOM 6884 C C . LEU A 1 842 ? -49.448 -23.333 41.430 1.00 79.06 842 LEU A C 1
ATOM 6886 O O . LEU A 1 842 ? -48.927 -24.368 41.006 1.00 79.06 842 LEU A O 1
ATOM 6890 N N . PHE A 1 843 ? -50.734 -23.050 41.203 1.00 81.62 843 PHE A N 1
ATOM 6891 C CA . PHE A 1 843 ? -51.580 -23.845 40.314 1.00 81.62 843 PHE A CA 1
ATOM 6892 C C . PHE A 1 843 ? -51.050 -23.805 38.871 1.00 81.62 843 PHE A C 1
ATOM 6894 O O . PHE A 1 843 ? -50.806 -24.861 38.288 1.00 81.62 843 PHE A O 1
ATOM 6901 N N . GLU A 1 844 ? -50.773 -22.619 38.328 1.00 81.31 844 GLU A N 1
ATOM 6902 C CA . GLU A 1 844 ? -50.307 -22.440 36.946 1.00 81.31 844 GLU A CA 1
ATOM 6903 C C . GLU A 1 844 ? -48.931 -23.072 36.672 1.00 81.31 844 GLU A C 1
ATOM 6905 O O . GLU A 1 844 ? -48.736 -23.649 35.604 1.00 81.31 844 GLU A O 1
ATOM 6910 N N . ILE A 1 845 ? -47.999 -23.056 37.636 1.00 82.88 845 ILE A N 1
ATOM 6911 C CA . ILE A 1 845 ? -46.707 -23.762 37.526 1.00 82.88 845 ILE A CA 1
ATOM 6912 C C . ILE A 1 845 ? -46.931 -25.273 37.372 1.00 82.88 845 ILE A C 1
ATOM 6914 O O . ILE A 1 845 ? -46.358 -25.900 36.480 1.00 82.88 845 ILE A O 1
ATOM 6918 N N . ASN A 1 846 ? -47.779 -25.871 38.219 1.00 81.88 846 ASN A N 1
ATOM 6919 C CA . ASN A 1 846 ? -48.072 -27.307 38.145 1.00 81.88 846 ASN A CA 1
ATOM 6920 C C . ASN A 1 846 ? -48.788 -27.669 36.835 1.00 81.88 846 ASN A C 1
ATOM 6922 O O . ASN A 1 846 ? -48.486 -28.703 36.242 1.00 81.88 846 ASN A O 1
ATOM 6926 N N . VAL A 1 847 ? -49.700 -26.810 36.373 1.00 81.50 847 VAL A N 1
ATOM 6927 C CA . VAL A 1 847 ? -50.390 -26.959 35.085 1.00 81.50 847 VAL A CA 1
ATOM 6928 C C . VAL A 1 847 ? -49.392 -26.909 33.926 1.00 81.50 847 VAL A C 1
ATOM 6930 O O . VAL A 1 847 ? -49.356 -27.832 33.117 1.00 81.50 847 VAL A O 1
ATOM 6933 N N . CYS A 1 848 ? -48.534 -25.886 33.870 1.00 79.94 848 CYS A N 1
ATOM 6934 C CA . CYS A 1 848 ? -47.537 -25.717 32.812 1.00 79.94 848 CYS A CA 1
ATOM 6935 C C . CYS A 1 848 ? -46.570 -26.909 32.738 1.00 79.94 848 CYS A C 1
ATOM 6937 O O . CYS A 1 848 ? -46.300 -27.421 31.652 1.00 79.94 848 CYS A O 1
ATOM 6939 N N . LEU A 1 849 ? -46.097 -27.403 33.888 1.00 79.12 849 LEU A N 1
ATOM 6940 C CA . LEU A 1 849 ? -45.245 -28.593 33.955 1.00 79.12 849 LEU A CA 1
ATOM 6941 C C . LEU A 1 849 ? -45.962 -29.837 33.409 1.00 79.12 849 LEU A C 1
ATOM 6943 O O . LEU A 1 849 ? -45.394 -30.550 32.587 1.00 79.12 849 LEU A O 1
ATOM 6947 N N . LEU A 1 850 ? -47.215 -30.084 33.805 1.00 79.00 850 LEU A N 1
ATOM 6948 C CA . LEU A 1 850 ? -47.996 -31.221 33.299 1.00 79.00 850 LEU A CA 1
ATOM 6949 C C . LEU A 1 850 ? -48.250 -31.131 31.788 1.00 79.00 850 LEU A C 1
ATOM 6951 O O . LEU A 1 850 ? -48.170 -32.145 31.096 1.00 79.00 850 LEU A O 1
ATOM 6955 N N . LEU A 1 851 ? -48.494 -29.929 31.263 1.00 76.44 851 LEU A N 1
ATOM 6956 C CA . LEU A 1 851 ? -48.668 -29.705 29.828 1.00 76.44 851 LEU A CA 1
ATOM 6957 C C . LEU A 1 851 ? -47.382 -30.005 29.047 1.00 76.44 851 LEU A C 1
ATOM 6959 O O . LEU A 1 851 ? -47.445 -30.669 28.015 1.00 76.44 851 LEU A O 1
ATOM 6963 N N . ILE A 1 852 ? -46.211 -29.601 29.548 1.00 74.25 852 ILE A N 1
ATOM 6964 C CA . ILE A 1 852 ? -44.916 -29.941 28.930 1.00 74.25 852 ILE A CA 1
ATOM 6965 C C . ILE A 1 852 ? -44.700 -31.454 28.927 1.00 74.25 852 ILE A C 1
ATOM 6967 O O . ILE A 1 852 ? -44.331 -32.024 27.900 1.00 74.25 852 ILE A O 1
ATOM 6971 N N . LEU A 1 853 ? -44.994 -32.114 30.050 1.00 72.25 853 LEU A N 1
ATOM 6972 C CA . LEU A 1 853 ? -44.913 -33.569 30.170 1.00 72.25 853 LEU A CA 1
ATOM 6973 C C . LEU A 1 853 ? -45.898 -34.289 29.216 1.00 72.25 853 LEU A C 1
ATOM 6975 O O . LEU A 1 853 ? -45.682 -35.435 28.838 1.00 72.25 853 LEU A O 1
ATOM 6979 N N . SER A 1 854 ? -46.963 -33.628 28.761 1.00 70.94 854 SER A N 1
ATOM 6980 C CA . SER A 1 854 ? -47.954 -34.229 27.857 1.00 70.94 854 SER A CA 1
ATOM 6981 C C . SER A 1 854 ? -47.634 -34.131 26.355 1.00 70.94 854 SER A C 1
ATOM 6983 O O . SER A 1 854 ? -48.286 -34.809 25.564 1.00 70.94 854 SER A O 1
ATOM 6985 N N . LYS A 1 855 ? -46.632 -33.344 25.921 1.00 64.94 855 LYS A N 1
ATOM 6986 C CA . LYS A 1 855 ? -46.358 -33.027 24.494 1.00 64.94 855 LYS A CA 1
ATOM 6987 C C . LYS A 1 855 ? -45.807 -34.187 23.622 1.00 64.94 855 LYS A C 1
ATOM 6989 O O . LYS A 1 855 ? -45.224 -33.947 22.570 1.00 64.94 855 LYS A O 1
ATOM 6994 N N . GLY A 1 856 ? -46.004 -35.452 23.997 1.00 53.19 856 GLY A N 1
ATOM 6995 C CA . GLY A 1 856 ? -45.808 -36.633 23.133 1.00 53.19 856 GLY A CA 1
ATOM 6996 C C . GLY A 1 856 ? -44.362 -37.051 22.810 1.00 53.19 856 GLY A C 1
ATOM 6997 O O . GLY A 1 856 ? -44.149 -38.199 22.424 1.00 53.19 856 GLY A O 1
ATOM 6998 N N . VAL A 1 857 ? -43.362 -36.185 23.007 1.00 58.47 857 VAL A N 1
ATOM 6999 C CA . VAL A 1 857 ? -41.931 -36.521 22.876 1.00 58.47 857 VAL A CA 1
ATOM 7000 C C . VAL A 1 857 ? -41.300 -36.580 24.271 1.00 58.47 857 VAL A C 1
ATOM 7002 O O . VAL A 1 857 ? -41.421 -35.610 25.022 1.00 58.47 857 VAL A O 1
ATOM 7005 N N . PRO A 1 858 ? -40.625 -37.680 24.660 1.00 61.53 858 PRO A N 1
ATOM 7006 C CA . PRO A 1 858 ? -39.961 -37.742 25.954 1.00 61.53 858 PRO A CA 1
ATOM 7007 C C . PRO A 1 858 ? -38.848 -36.683 26.015 1.00 61.53 858 PRO A C 1
ATOM 7009 O O . PRO A 1 858 ? -37.946 -36.713 25.172 1.00 61.53 858 PRO A O 1
ATOM 7012 N N . PRO A 1 859 ? -38.872 -35.756 26.994 1.00 67.56 859 PRO A N 1
ATOM 7013 C CA . PRO A 1 859 ? -37.815 -34.772 27.126 1.00 67.56 859 PRO A CA 1
ATOM 7014 C C . PRO A 1 859 ? -36.489 -35.482 27.455 1.00 67.56 859 PRO A C 1
ATOM 7016 O O . PRO A 1 859 ? -36.495 -36.514 28.140 1.00 67.56 859 PRO A O 1
ATOM 7019 N N . PRO A 1 860 ? -35.342 -34.948 26.998 1.00 71.75 860 PRO A N 1
ATOM 7020 C CA . PRO A 1 860 ? -34.017 -35.433 27.361 1.00 71.75 860 PRO A CA 1
ATOM 7021 C C . PRO A 1 860 ? -33.894 -35.744 28.857 1.00 71.75 860 PRO A C 1
ATOM 7023 O O . PRO A 1 860 ? -34.357 -34.979 29.701 1.00 71.75 860 PRO A O 1
ATOM 7026 N N . GLN A 1 861 ? -33.201 -36.828 29.215 1.00 73.31 861 GLN A N 1
ATOM 7027 C CA . GLN A 1 861 ? -33.045 -37.253 30.616 1.00 73.31 861 GLN A CA 1
ATOM 7028 C C . GLN A 1 861 ? -32.488 -36.140 31.524 1.00 73.31 861 GLN A C 1
ATOM 7030 O O . GLN A 1 861 ? -32.824 -36.070 32.704 1.00 73.31 861 GLN A O 1
ATOM 7035 N N . ARG A 1 862 ? -31.681 -35.235 30.960 1.00 74.00 862 ARG A N 1
ATOM 7036 C CA . ARG A 1 862 ? -31.149 -34.056 31.653 1.00 74.00 862 ARG A CA 1
ATOM 7037 C C . ARG A 1 862 ? -32.244 -33.045 32.052 1.00 74.00 862 ARG A C 1
ATOM 7039 O O . ARG A 1 862 ? -32.196 -32.540 33.168 1.00 74.00 862 ARG A O 1
ATOM 7046 N N . LEU A 1 863 ? -33.269 -32.829 31.218 1.00 74.88 863 LEU A N 1
ATOM 7047 C CA . LEU A 1 863 ? -34.441 -31.987 31.532 1.00 74.88 863 LEU A CA 1
ATOM 7048 C C . LEU A 1 863 ? -35.275 -32.571 32.667 1.00 74.88 863 LEU A C 1
ATOM 7050 O O . LEU A 1 863 ? -35.671 -31.854 33.583 1.00 74.88 863 LEU A O 1
ATOM 7054 N N . ILE A 1 864 ? -35.466 -33.890 32.661 1.00 75.75 864 ILE A N 1
ATOM 7055 C CA . ILE A 1 864 ? -36.199 -34.595 33.721 1.00 75.75 864 ILE A CA 1
ATOM 7056 C C . ILE A 1 864 ? -35.523 -34.379 35.084 1.00 75.75 864 ILE A C 1
ATOM 7058 O O . ILE A 1 864 ? -36.208 -34.159 36.082 1.00 75.75 864 ILE A O 1
ATOM 7062 N N . ILE A 1 865 ? -34.186 -34.397 35.129 1.00 80.31 865 ILE A N 1
ATOM 7063 C CA . ILE A 1 865 ? -33.418 -34.123 36.352 1.00 80.31 865 ILE A CA 1
ATOM 7064 C C . ILE A 1 865 ? -33.684 -32.696 36.855 1.00 80.31 865 ILE A C 1
ATOM 7066 O O . ILE A 1 865 ? -33.910 -32.512 38.049 1.00 80.31 865 ILE A O 1
ATOM 7070 N N . LYS A 1 866 ? -33.728 -31.696 35.966 1.00 81.81 866 LYS A N 1
ATOM 7071 C CA . LYS A 1 866 ? -33.979 -30.297 36.345 1.00 81.81 866 LYS A CA 1
ATOM 7072 C C . LYS A 1 866 ? -35.405 -30.052 36.832 1.00 81.81 866 LYS A C 1
ATOM 7074 O O . LYS A 1 866 ? -35.586 -29.439 37.882 1.00 81.81 866 LYS A O 1
ATOM 7079 N N . TYR A 1 867 ? -36.417 -30.617 36.181 1.00 80.12 867 TYR A N 1
ATOM 7080 C CA . TYR A 1 867 ? -37.780 -30.552 36.719 1.00 80.12 867 TYR A CA 1
ATOM 7081 C C . TYR A 1 867 ? -37.902 -31.256 38.081 1.00 80.12 867 TYR A C 1
ATOM 7083 O O . TYR A 1 867 ? -38.599 -30.763 38.968 1.00 80.12 867 TYR A O 1
ATOM 7091 N N . ALA A 1 868 ? -37.184 -32.364 38.294 1.00 79.62 868 ALA A N 1
ATOM 7092 C CA . ALA A 1 868 ? -37.133 -33.033 39.594 1.00 79.62 868 ALA A CA 1
ATOM 7093 C C . ALA A 1 868 ? -36.460 -32.173 40.687 1.00 79.62 868 ALA A C 1
ATOM 7095 O O . ALA A 1 868 ? -36.917 -32.182 41.831 1.00 79.62 868 ALA A O 1
ATOM 7096 N N . GLU A 1 869 ? -35.414 -31.406 40.350 1.00 82.00 869 GLU A N 1
ATOM 7097 C CA . GLU A 1 869 ? -34.806 -30.410 41.249 1.00 82.00 869 GLU A CA 1
ATOM 7098 C C . GLU A 1 869 ? -35.823 -29.324 41.646 1.00 82.00 869 GLU A C 1
ATOM 7100 O O . GLU A 1 869 ? -35.969 -29.030 42.835 1.00 82.00 869 GLU A O 1
ATOM 7105 N N . LEU A 1 870 ? -36.593 -28.794 40.686 1.00 83.25 870 LEU A N 1
ATOM 7106 C CA . LEU A 1 870 ? -37.632 -27.791 40.947 1.00 83.25 870 LEU A CA 1
ATOM 7107 C C . LEU A 1 870 ? -38.737 -28.318 41.878 1.00 83.25 870 LEU A C 1
ATOM 7109 O O . LEU A 1 870 ? -39.106 -27.639 42.838 1.00 83.25 870 LEU A O 1
ATOM 7113 N N . TYR A 1 871 ? -39.243 -29.536 41.641 1.00 79.81 871 TYR A N 1
ATOM 7114 C CA . TYR A 1 871 ? -40.244 -30.163 42.516 1.00 79.81 871 TYR A CA 1
ATOM 7115 C C . TYR A 1 871 ? -39.724 -30.343 43.947 1.00 79.81 871 TYR A C 1
ATOM 7117 O O . TYR A 1 871 ? -40.442 -30.036 44.900 1.00 79.81 871 TYR A O 1
ATOM 7125 N N . CYS A 1 872 ? -38.468 -30.776 44.110 1.00 78.00 872 CYS A N 1
ATOM 7126 C CA . CYS A 1 872 ? -37.827 -30.872 45.422 1.00 78.00 872 CYS A CA 1
ATOM 7127 C C . CYS A 1 872 ? -37.742 -29.507 46.128 1.00 78.00 872 CYS A C 1
ATOM 7129 O O . CYS A 1 872 ? -37.925 -29.439 47.343 1.00 78.00 872 CYS A O 1
ATOM 7131 N N . SER A 1 873 ? -37.464 -28.427 45.392 1.00 78.62 873 SER A N 1
ATOM 7132 C CA . SER A 1 873 ? -37.380 -27.066 45.939 1.00 78.62 873 SER A CA 1
ATOM 7133 C C . SER A 1 873 ? -38.749 -26.514 46.348 1.00 78.62 873 SER A C 1
ATOM 7135 O O . SER A 1 873 ? -38.891 -26.009 47.460 1.00 78.62 873 SER A O 1
ATOM 7137 N N . LEU A 1 874 ? -39.781 -26.675 45.514 1.00 77.88 874 LEU A N 1
ATOM 7138 C CA . LEU A 1 874 ? -41.146 -26.233 45.832 1.00 77.88 874 LEU A CA 1
ATOM 7139 C C . LEU A 1 874 ? -41.745 -26.997 47.029 1.00 77.88 874 LEU A C 1
ATOM 7141 O O . LEU A 1 874 ? -42.371 -26.392 47.904 1.00 77.88 874 LEU A O 1
ATOM 7145 N N . ALA A 1 875 ? -41.466 -28.303 47.134 1.00 73.00 875 ALA A N 1
ATOM 7146 C CA . ALA A 1 875 ? -41.927 -29.150 48.236 1.00 73.00 875 ALA A CA 1
ATOM 7147 C C . ALA A 1 875 ? -41.398 -28.713 49.615 1.00 73.00 875 ALA A C 1
ATOM 7149 O O . ALA A 1 875 ? -42.032 -29.008 50.630 1.00 73.00 875 ALA A O 1
ATOM 7150 N N . LYS A 1 876 ? -40.260 -28.005 49.672 1.00 72.88 876 LYS A N 1
ATOM 7151 C CA . LYS A 1 876 ? -39.720 -27.444 50.923 1.00 72.88 876 LYS A CA 1
ATOM 7152 C C . LYS A 1 876 ? -40.532 -26.251 51.433 1.00 72.88 876 LYS A C 1
ATOM 7154 O O . LYS A 1 876 ? -40.610 -26.063 52.642 1.00 72.88 876 LYS A O 1
ATOM 7159 N N . LEU A 1 877 ? -41.124 -25.465 50.531 1.00 70.06 877 LEU A N 1
ATOM 7160 C CA . LEU A 1 877 ? -41.868 -24.242 50.856 1.00 70.06 877 LEU A CA 1
ATOM 7161 C C . LEU A 1 877 ? -43.345 -24.514 51.136 1.00 70.06 877 LEU A C 1
ATOM 7163 O O . LEU A 1 877 ? -43.876 -24.087 52.159 1.00 70.06 877 LEU A O 1
ATOM 7167 N N . PHE A 1 878 ? -44.011 -25.252 50.245 1.00 70.94 878 PHE A N 1
ATOM 7168 C CA . PHE A 1 878 ? -45.461 -25.455 50.303 1.00 70.94 878 PHE A CA 1
ATOM 7169 C C . PHE A 1 878 ? -45.846 -26.934 50.258 1.00 70.94 878 PHE A C 1
ATOM 7171 O O . PHE A 1 878 ? -46.633 -27.318 49.388 1.00 70.94 878 PHE A O 1
ATOM 7178 N N . PRO A 1 879 ? -45.364 -27.769 51.200 1.00 65.19 879 PRO A N 1
ATOM 7179 C CA . PRO A 1 879 ? -45.608 -29.204 51.157 1.00 65.19 879 PRO A CA 1
ATOM 7180 C C . PRO A 1 879 ? -47.113 -29.491 51.081 1.00 65.19 879 PRO A C 1
ATOM 7182 O O . PRO A 1 879 ? -47.607 -30.008 50.093 1.00 65.19 879 PRO A O 1
ATOM 7185 N N . TYR A 1 880 ? -47.913 -29.041 52.043 1.00 66.38 880 TYR A N 1
ATOM 7186 C CA . TYR A 1 880 ? -49.333 -29.410 52.070 1.00 66.38 880 TYR A CA 1
ATOM 7187 C C . TYR A 1 880 ? -50.179 -28.812 50.929 1.00 66.38 880 TYR A C 1
ATOM 7189 O O . TYR A 1 880 ? -51.050 -29.500 50.400 1.00 66.38 880 TYR A O 1
ATOM 7197 N N . LYS A 1 881 ? -49.943 -27.555 50.527 1.00 68.25 881 LYS A N 1
ATOM 7198 C CA . LYS A 1 881 ? -50.791 -26.860 49.538 1.00 68.25 881 LYS A CA 1
ATOM 7199 C C . LYS A 1 881 ? -50.528 -27.316 48.104 1.00 68.25 881 LYS A C 1
ATOM 7201 O O . LYS A 1 881 ? -51.472 -27.614 47.373 1.00 68.25 881 LYS A O 1
ATOM 7206 N N . GLN A 1 882 ? -49.258 -27.419 47.715 1.00 67.00 882 GLN A N 1
ATOM 7207 C CA . GLN A 1 882 ? -48.877 -27.840 46.368 1.00 67.00 882 GLN A CA 1
ATOM 7208 C C . GLN A 1 882 ? -49.362 -29.264 46.073 1.00 67.00 882 GLN A C 1
ATOM 7210 O O . GLN A 1 882 ? -49.793 -29.556 44.961 1.00 67.00 882 GLN A O 1
ATOM 7215 N N . PHE A 1 883 ? -49.341 -30.147 47.077 1.00 68.75 883 PHE A N 1
ATOM 7216 C CA . PHE A 1 883 ? -49.727 -31.550 46.905 1.00 68.75 883 PHE A CA 1
ATOM 7217 C C . PHE A 1 883 ? -51.233 -31.713 46.738 1.00 68.75 883 PHE A C 1
ATOM 7219 O O . PHE A 1 883 ? -51.673 -32.534 45.934 1.00 68.75 883 PHE A O 1
ATOM 7226 N N . VAL A 1 884 ? -52.023 -30.913 47.455 1.00 71.06 884 VAL A N 1
ATOM 7227 C CA . VAL A 1 884 ? -53.481 -30.886 47.300 1.00 71.06 884 VAL A CA 1
ATOM 7228 C C . VAL A 1 884 ? -53.862 -30.357 45.915 1.00 71.06 884 VAL A C 1
ATOM 7230 O O . VAL A 1 884 ? -54.708 -30.961 45.259 1.00 71.06 884 VAL A O 1
ATOM 7233 N N . LEU A 1 885 ? -53.190 -29.306 45.432 1.00 74.38 885 LEU A N 1
ATOM 7234 C CA . LEU A 1 885 ? -53.389 -28.767 44.081 1.00 74.38 885 LEU A CA 1
ATOM 7235 C C . LEU A 1 885 ? -53.007 -29.779 42.996 1.00 74.38 885 LEU A C 1
ATOM 7237 O O . LEU A 1 885 ? -53.816 -30.064 42.120 1.00 74.38 885 LEU A O 1
ATOM 7241 N N . LEU A 1 886 ? -51.821 -30.386 43.080 1.00 77.19 886 LEU A N 1
ATOM 7242 C CA . LEU A 1 886 ? -51.376 -31.392 42.113 1.00 77.19 886 LEU A CA 1
ATOM 7243 C C . LEU A 1 886 ? -52.293 -32.629 42.111 1.00 77.19 886 LEU A C 1
ATOM 7245 O O . LEU A 1 886 ? -52.634 -33.147 41.047 1.00 77.19 886 LEU A O 1
ATOM 7249 N N . SER A 1 887 ? -52.743 -33.082 43.288 1.00 74.88 887 SER A N 1
ATOM 7250 C CA . SER A 1 887 ? -53.696 -34.198 43.427 1.00 74.88 887 SER A CA 1
ATOM 7251 C C . SER A 1 887 ? -55.062 -33.880 42.824 1.00 74.88 887 SER A C 1
ATOM 7253 O O . SER A 1 887 ? -55.710 -34.760 42.264 1.00 74.88 887 SER A O 1
ATOM 7255 N N . PHE A 1 888 ? -55.502 -32.630 42.938 1.00 76.62 888 PHE A N 1
ATOM 7256 C CA . PHE A 1 888 ? -56.748 -32.162 42.348 1.00 76.62 888 PHE A CA 1
ATOM 7257 C C . PHE A 1 888 ? -56.649 -32.046 40.824 1.00 76.62 888 PHE A C 1
ATOM 7259 O O . PHE A 1 888 ? -57.496 -32.598 40.130 1.00 76.62 888 PHE A O 1
ATOM 7266 N N . ILE A 1 889 ? -55.580 -31.430 40.303 1.00 76.69 889 ILE A N 1
ATOM 7267 C CA . ILE A 1 889 ? -55.330 -31.293 38.856 1.00 76.69 889 ILE A CA 1
ATOM 7268 C C . ILE A 1 889 ? -55.247 -32.670 38.176 1.00 76.69 889 ILE A C 1
ATOM 7270 O O . ILE A 1 889 ? -55.771 -32.868 37.086 1.00 76.69 889 ILE A O 1
ATOM 7274 N N . THR A 1 890 ? -54.623 -33.651 38.834 1.00 75.62 890 THR A N 1
ATOM 7275 C CA . THR A 1 890 ? -54.503 -35.026 38.314 1.00 75.62 890 THR A CA 1
ATOM 7276 C C . THR A 1 890 ? -55.771 -35.877 38.500 1.00 75.62 890 THR A C 1
ATOM 7278 O O . THR A 1 890 ? -55.844 -36.996 37.985 1.00 75.62 890 THR A O 1
ATOM 7281 N N . GLY A 1 891 ? -56.792 -35.361 39.194 1.00 72.69 891 GLY A N 1
ATOM 7282 C CA . GLY A 1 891 ? -58.075 -36.035 39.416 1.00 72.69 891 GLY A CA 1
ATOM 7283 C C . GLY A 1 891 ? -58.079 -37.082 40.538 1.00 72.69 891 GLY A C 1
ATOM 7284 O O . GLY A 1 891 ? -59.043 -37.833 40.651 1.00 72.69 891 GLY A O 1
ATOM 7285 N N . ASN A 1 892 ? -57.038 -37.137 41.378 1.00 68.88 892 ASN A N 1
ATOM 7286 C CA . ASN A 1 892 ? -56.935 -38.078 42.504 1.00 68.88 892 ASN A CA 1
ATOM 7287 C C . ASN A 1 892 ? -57.840 -37.700 43.688 1.00 68.88 892 ASN A C 1
ATOM 7289 O O . ASN A 1 892 ? -58.196 -38.553 44.499 1.00 68.88 892 ASN A O 1
ATOM 7293 N N . ILE A 1 893 ? -58.188 -36.418 43.815 1.00 71.56 893 ILE A N 1
ATOM 7294 C CA . ILE A 1 893 ? -59.081 -35.902 44.856 1.00 71.56 893 ILE A CA 1
ATOM 7295 C C . ILE A 1 893 ? -60.155 -35.049 44.182 1.00 71.56 893 ILE A C 1
ATOM 7297 O O . ILE A 1 893 ? -59.839 -34.101 43.470 1.00 71.56 893 ILE A O 1
ATOM 7301 N N . HIS A 1 894 ? -61.429 -35.352 44.439 1.00 62.06 894 HIS A N 1
ATOM 7302 C CA . HIS A 1 894 ? -62.564 -34.619 43.856 1.00 62.06 894 HIS A CA 1
ATOM 7303 C C . HIS A 1 894 ? -62.975 -33.371 44.657 1.00 62.06 894 HIS A C 1
ATOM 7305 O O . HIS A 1 894 ? -63.721 -32.525 44.163 1.00 62.06 894 HIS A O 1
ATOM 7311 N N . THR A 1 895 ? -62.501 -33.238 45.898 1.00 60.16 895 THR A N 1
ATOM 7312 C CA . THR A 1 895 ? -62.871 -32.146 46.806 1.00 60.16 895 THR A CA 1
ATOM 7313 C C . THR A 1 895 ? -61.651 -31.582 47.524 1.00 60.16 895 THR A C 1
ATOM 7315 O O . THR A 1 895 ? -61.070 -32.245 48.381 1.00 60.16 895 THR A O 1
ATOM 7318 N N . ILE A 1 896 ? -61.297 -30.335 47.213 1.00 69.81 896 ILE A N 1
ATOM 7319 C CA . ILE A 1 896 ? -60.404 -29.517 48.042 1.00 69.81 896 ILE A CA 1
ATOM 7320 C C . ILE A 1 896 ? -61.259 -28.744 49.066 1.00 69.81 896 ILE A C 1
ATOM 7322 O O . ILE A 1 896 ? -62.449 -28.519 48.837 1.00 69.81 896 ILE A O 1
ATOM 7326 N N . ASN A 1 897 ? -60.662 -28.337 50.192 1.00 69.56 897 ASN A N 1
ATOM 7327 C CA . ASN A 1 897 ? -61.247 -27.395 51.153 1.00 69.56 897 ASN A CA 1
ATOM 7328 C C . ASN A 1 897 ? -61.971 -26.224 50.436 1.00 69.56 897 ASN A C 1
ATOM 7330 O O . ASN A 1 897 ? -61.435 -25.636 49.493 1.00 69.56 897 ASN A O 1
ATOM 7334 N N . GLN A 1 898 ? -63.196 -25.910 50.884 1.00 61.03 898 GLN A N 1
ATOM 7335 C CA . GLN A 1 898 ? -64.096 -24.917 50.281 1.00 61.03 898 GLN A CA 1
ATOM 7336 C C . GLN A 1 898 ? -63.442 -23.543 50.106 1.00 61.03 898 GLN A C 1
ATOM 7338 O O . GLN A 1 898 ? -63.691 -22.888 49.100 1.00 61.03 898 GLN A O 1
ATOM 7343 N N . GLU A 1 899 ? -62.565 -23.136 51.025 1.00 62.41 899 GLU A N 1
ATOM 7344 C CA . GLU A 1 899 ? -61.842 -21.863 50.933 1.00 62.41 899 GLU A CA 1
ATOM 7345 C C . GLU A 1 899 ? -60.909 -21.807 49.709 1.00 62.41 899 GLU A C 1
ATOM 7347 O O . GLU A 1 899 ? -60.891 -20.823 48.973 1.00 62.41 899 GLU A O 1
ATOM 7352 N N . TYR A 1 900 ? -60.189 -22.895 49.426 1.00 68.00 900 TYR A N 1
ATOM 7353 C CA . TYR A 1 900 ? -59.333 -22.998 48.239 1.00 68.00 900 TYR A CA 1
ATOM 7354 C C . TYR A 1 900 ? -60.151 -23.164 46.969 1.00 68.00 900 TYR A C 1
ATOM 7356 O O . TYR A 1 900 ? -59.807 -22.600 45.937 1.00 68.00 900 TYR A O 1
ATOM 7364 N N . LYS A 1 901 ? -61.255 -23.916 47.039 1.00 65.81 901 LYS A N 1
ATOM 7365 C CA . LYS A 1 901 ? -62.166 -24.072 45.906 1.00 65.81 901 LYS A CA 1
ATOM 7366 C C . LYS A 1 901 ? -62.742 -22.715 45.484 1.00 65.81 901 LYS A C 1
ATOM 7368 O O . LYS A 1 901 ? -62.794 -22.436 44.296 1.00 65.81 901 LYS A O 1
ATOM 7373 N N . LEU A 1 902 ? -63.101 -21.855 46.439 1.00 64.19 902 LEU A N 1
ATOM 7374 C CA . LEU A 1 902 ? -63.556 -20.488 46.167 1.00 64.19 902 LEU A CA 1
ATOM 7375 C C . LEU A 1 902 ? -62.455 -19.622 45.533 1.00 64.19 902 LEU A C 1
ATOM 7377 O O . LEU A 1 902 ? -62.738 -18.944 44.551 1.00 64.19 902 LEU A O 1
ATOM 7381 N N . LYS A 1 903 ? -61.206 -19.693 46.019 1.00 67.69 903 LYS A N 1
ATOM 7382 C CA . LYS A 1 903 ? -60.061 -18.969 45.424 1.00 67.69 903 LYS A CA 1
ATOM 7383 C C . LYS A 1 903 ? -59.695 -19.459 44.019 1.00 67.69 903 LYS A C 1
ATOM 7385 O O . LYS A 1 903 ? -59.352 -18.655 43.166 1.00 67.69 903 LYS A O 1
ATOM 7390 N N . LEU A 1 904 ? -59.804 -20.762 43.753 1.00 68.56 904 LEU A N 1
ATOM 7391 C CA . LEU A 1 904 ? -59.545 -21.338 42.428 1.00 68.56 904 LEU A CA 1
ATOM 7392 C C . LEU A 1 904 ? -60.667 -21.037 41.426 1.00 68.56 904 LEU A C 1
ATOM 7394 O O . LEU A 1 904 ? -60.382 -20.829 40.254 1.00 68.56 904 LEU A O 1
ATOM 7398 N N . ILE A 1 905 ? -61.928 -20.987 41.872 1.00 64.88 905 ILE A N 1
ATOM 7399 C CA . ILE A 1 905 ? -63.077 -20.597 41.031 1.00 64.88 905 ILE A CA 1
ATOM 7400 C C . ILE A 1 905 ? -63.005 -19.113 40.638 1.00 64.88 905 ILE A C 1
ATOM 7402 O O . ILE A 1 905 ? -63.534 -18.731 39.599 1.00 64.88 905 ILE A O 1
ATOM 7406 N N . GLN A 1 906 ? -62.338 -18.279 41.440 1.00 63.94 906 GLN A N 1
ATOM 7407 C CA . GLN A 1 906 ? -62.079 -16.874 41.106 1.00 63.94 906 GLN A CA 1
ATOM 7408 C C . GLN A 1 906 ? -61.044 -16.695 39.982 1.00 63.94 906 GLN A C 1
ATOM 7410 O O . GLN A 1 906 ? -60.920 -15.591 39.462 1.00 63.94 906 GLN A O 1
ATOM 7415 N N . ILE A 1 907 ? -60.326 -17.753 39.586 1.00 67.56 907 ILE A N 1
ATOM 7416 C CA . ILE A 1 907 ? -59.396 -17.727 38.454 1.00 67.56 907 ILE A CA 1
ATOM 7417 C C . ILE A 1 907 ? -60.200 -18.012 37.169 1.00 67.56 907 ILE A C 1
ATOM 7419 O O . ILE A 1 907 ? -60.680 -19.141 37.011 1.00 67.56 907 ILE A O 1
ATOM 7423 N N . PRO A 1 908 ? -60.339 -17.046 36.238 1.00 62.53 908 PRO A N 1
ATOM 7424 C CA . PRO A 1 908 ? -61.251 -17.141 35.087 1.00 62.53 908 PRO A CA 1
ATOM 7425 C C . PRO A 1 908 ? -61.022 -18.377 34.203 1.00 62.53 908 PRO A C 1
ATOM 7427 O O . PRO A 1 908 ? -61.962 -18.973 33.682 1.00 62.53 908 PRO A O 1
ATOM 7430 N N . HIS A 1 909 ? -59.765 -18.799 34.087 1.00 74.75 909 HIS A N 1
ATOM 7431 C CA . HIS A 1 909 ? -59.280 -19.840 33.182 1.00 74.75 909 HIS A CA 1
ATOM 7432 C C . HIS A 1 909 ? -59.009 -21.202 33.833 1.00 74.75 909 HIS A C 1
ATOM 7434 O O . HIS A 1 909 ? -58.668 -22.165 33.144 1.00 74.75 909 HIS A O 1
ATOM 7440 N N . CYS A 1 910 ? -59.170 -21.323 35.152 1.00 76.94 910 CYS A N 1
ATOM 7441 C CA . CYS A 1 910 ? -58.832 -22.541 35.897 1.00 76.94 910 CYS A CA 1
ATOM 7442 C C . CYS A 1 910 ? -59.604 -23.776 35.401 1.00 76.94 910 CYS A C 1
ATOM 7444 O O . CYS A 1 910 ? -59.011 -24.834 35.194 1.00 76.94 910 CYS A O 1
ATOM 7446 N N . ASN A 1 911 ? -60.904 -23.632 35.119 1.00 76.12 911 ASN A N 1
ATOM 7447 C CA . ASN A 1 911 ? -61.727 -24.733 34.606 1.00 76.12 911 ASN A CA 1
ATOM 7448 C C . ASN A 1 911 ? -61.264 -25.210 33.221 1.00 76.12 911 ASN A C 1
ATOM 7450 O O . ASN A 1 911 ? -61.205 -26.413 32.985 1.00 76.12 911 ASN A O 1
ATOM 7454 N N . ILE A 1 912 ? -60.890 -24.276 32.340 1.00 77.75 912 ILE A N 1
ATOM 7455 C CA . ILE A 1 912 ? -60.420 -24.575 30.980 1.00 77.75 912 ILE A CA 1
ATOM 7456 C C . ILE A 1 912 ? -59.082 -25.320 31.044 1.00 77.75 912 ILE A C 1
ATOM 7458 O O . ILE A 1 912 ? -58.902 -26.331 30.372 1.00 77.75 912 ILE A O 1
ATOM 7462 N N . LEU A 1 913 ? -58.158 -24.874 31.900 1.00 80.69 913 LEU A N 1
ATOM 7463 C CA . LEU A 1 913 ? -56.863 -25.532 32.095 1.00 80.69 913 LEU A CA 1
ATOM 7464 C C . LEU A 1 913 ? -56.989 -26.937 32.692 1.00 80.69 913 LEU A C 1
ATOM 7466 O O . LEU A 1 913 ? -56.276 -27.847 32.267 1.00 80.69 913 LEU A O 1
ATOM 7470 N N . ILE A 1 914 ? -57.897 -27.130 33.655 1.00 79.12 914 ILE A N 1
ATOM 7471 C CA . ILE A 1 914 ? -58.192 -28.459 34.205 1.00 79.12 914 ILE A CA 1
ATOM 7472 C C . ILE A 1 914 ? -58.742 -29.362 33.106 1.00 79.12 914 ILE A C 1
ATOM 7474 O O . ILE A 1 914 ? -58.282 -30.492 32.992 1.00 79.12 914 ILE A O 1
ATOM 7478 N N . GLU A 1 915 ? -59.660 -28.861 32.275 1.00 77.88 915 GLU A N 1
ATOM 7479 C CA . GLU A 1 915 ? -60.229 -29.617 31.159 1.00 77.88 915 GLU A CA 1
ATOM 7480 C C . GLU A 1 915 ? -59.139 -30.070 30.171 1.00 77.88 915 GLU A C 1
ATOM 7482 O O . GLU A 1 915 ? -59.038 -31.258 29.865 1.00 77.88 915 GLU A O 1
ATOM 7487 N N . ILE A 1 916 ? -58.253 -29.154 29.759 1.00 78.19 916 ILE A N 1
ATOM 7488 C CA . ILE A 1 916 ? -57.118 -29.456 28.870 1.00 78.19 916 ILE A CA 1
ATOM 7489 C C . ILE A 1 916 ? -56.211 -30.530 29.482 1.00 78.19 916 ILE A C 1
ATOM 7491 O O . ILE A 1 916 ? -55.829 -31.483 28.807 1.00 78.19 916 ILE A O 1
ATOM 7495 N N . ILE A 1 917 ? -55.873 -30.422 30.770 1.00 79.19 917 ILE A N 1
ATOM 7496 C CA . ILE A 1 917 ? -55.044 -31.438 31.429 1.00 79.19 917 ILE A CA 1
ATOM 7497 C C . ILE A 1 917 ? -55.779 -32.771 31.529 1.00 79.19 917 ILE A C 1
ATOM 7499 O O . ILE A 1 917 ? -55.166 -33.816 31.317 1.00 79.19 917 ILE A O 1
ATOM 7503 N N . THR A 1 918 ? -57.076 -32.777 31.839 1.00 77.06 918 THR A N 1
ATOM 7504 C CA . THR A 1 918 ? -57.844 -34.025 31.886 1.00 77.06 918 THR A CA 1
ATOM 7505 C C . THR A 1 918 ? -57.903 -34.713 30.526 1.00 77.06 918 THR A C 1
ATOM 7507 O O . THR A 1 918 ? -57.784 -35.940 30.487 1.00 77.06 918 THR A O 1
ATOM 7510 N N . ASP A 1 919 ? -57.974 -33.941 29.436 1.00 76.56 919 ASP A N 1
ATOM 7511 C CA . ASP A 1 919 ? -57.870 -34.444 28.064 1.00 76.56 919 ASP A CA 1
ATOM 7512 C C . ASP A 1 919 ? -56.486 -35.082 27.831 1.00 76.56 919 ASP A C 1
ATOM 7514 O O . ASP A 1 919 ? -56.392 -36.211 27.350 1.00 76.56 919 ASP A O 1
ATOM 7518 N N . CYS A 1 920 ? -55.400 -34.431 28.265 1.00 75.00 920 CYS A N 1
ATOM 7519 C CA . CYS A 1 920 ? -54.038 -34.975 28.176 1.00 75.00 920 CYS A CA 1
ATOM 7520 C C . CYS A 1 920 ? -53.821 -36.242 29.026 1.00 75.00 920 CYS A C 1
ATOM 7522 O O . CYS A 1 920 ? -53.058 -37.130 28.647 1.00 75.00 920 CYS A O 1
ATOM 7524 N N . LEU A 1 921 ? -54.476 -36.345 30.185 1.00 76.75 921 LEU A N 1
ATOM 7525 C CA . LEU A 1 921 ? -54.303 -37.453 31.127 1.00 76.75 921 LEU A CA 1
ATOM 7526 C C . LEU A 1 921 ? -55.162 -38.684 30.798 1.00 76.75 921 LEU A C 1
ATOM 7528 O O . LEU A 1 921 ? -55.025 -39.694 31.494 1.00 76.75 921 LEU A O 1
ATOM 7532 N N . CYS A 1 922 ? -56.027 -38.642 29.775 1.00 73.38 922 CYS A N 1
ATOM 7533 C CA . CYS A 1 922 ? -57.013 -39.694 29.483 1.00 73.38 922 CYS A CA 1
ATOM 7534 C C . CYS A 1 922 ? -56.422 -41.114 29.325 1.00 73.38 922 CYS A C 1
ATOM 7536 O O . CYS A 1 922 ? -57.119 -42.091 29.592 1.00 73.38 922 CYS A O 1
ATOM 7538 N N . TYR A 1 923 ? -55.131 -41.231 29.000 1.00 72.19 923 TYR A N 1
ATOM 7539 C CA . TYR A 1 923 ? -54.408 -42.500 28.834 1.00 72.19 923 TYR A CA 1
ATOM 7540 C C . TYR A 1 923 ? -53.787 -43.079 30.118 1.00 72.19 923 TYR A C 1
ATOM 7542 O O . TYR A 1 923 ? -53.259 -44.185 30.095 1.00 72.19 923 TYR A O 1
ATOM 7550 N N . THR A 1 924 ? -53.864 -42.370 31.249 1.00 73.31 924 THR A N 1
ATOM 7551 C CA . THR A 1 924 ? -53.299 -42.815 32.539 1.00 73.31 924 THR A CA 1
ATOM 7552 C C . THR A 1 924 ? -54.395 -43.215 33.522 1.00 73.31 924 THR A C 1
ATOM 7554 O O . THR A 1 924 ? -55.395 -42.505 33.672 1.00 73.31 924 THR A O 1
ATOM 7557 N N . SER A 1 925 ? -54.206 -44.325 34.238 1.00 79.44 925 SER A N 1
ATOM 7558 C CA . SER A 1 925 ? -55.131 -44.768 35.287 1.00 79.44 925 SER A CA 1
ATOM 7559 C C . SER A 1 925 ? -55.027 -43.902 36.549 1.00 79.44 925 SER A C 1
ATOM 7561 O O . SER A 1 925 ? -53.972 -43.349 36.863 1.00 79.44 925 SER A O 1
ATOM 7563 N N . LEU A 1 926 ? -56.104 -43.831 37.342 1.00 78.00 926 LEU A N 1
ATOM 7564 C CA . LEU A 1 926 ? -56.097 -43.127 38.636 1.00 78.00 926 LEU A CA 1
ATOM 7565 C C . LEU A 1 926 ? -55.006 -43.653 39.586 1.00 78.00 926 LEU A C 1
ATOM 7567 O O . LEU A 1 926 ? -54.410 -42.879 40.327 1.00 78.00 926 LEU A O 1
ATOM 7571 N N . ALA A 1 927 ? -54.697 -44.953 39.541 1.00 76.56 927 ALA A N 1
ATOM 7572 C CA . ALA A 1 927 ? -53.643 -45.545 40.364 1.00 76.56 927 ALA A CA 1
ATOM 7573 C C . ALA A 1 927 ? -52.243 -45.042 39.968 1.00 76.56 927 ALA A C 1
ATOM 7575 O O . ALA A 1 927 ? -51.426 -44.743 40.837 1.00 76.56 927 ALA A O 1
ATOM 7576 N N . GLU A 1 928 ? -51.973 -44.899 38.669 1.00 75.75 928 GLU A N 1
ATOM 7577 C CA . GLU A 1 928 ? -50.698 -44.382 38.153 1.00 75.75 928 GLU A CA 1
ATOM 7578 C C . GLU A 1 928 ? -50.540 -42.889 38.435 1.00 75.75 928 GLU A C 1
ATOM 7580 O O . GLU A 1 928 ? -49.469 -42.453 38.860 1.00 75.75 928 GLU A O 1
ATOM 7585 N N . ARG A 1 929 ? -51.620 -42.112 38.286 1.00 82.19 929 ARG A N 1
ATOM 7586 C CA . ARG A 1 929 ? -51.650 -40.695 38.670 1.00 82.19 929 ARG A CA 1
ATOM 7587 C C . ARG A 1 929 ? -51.406 -40.524 40.167 1.00 82.19 929 ARG A C 1
ATOM 7589 O O . ARG A 1 929 ? -50.593 -39.691 40.559 1.00 82.19 929 ARG A O 1
ATOM 7596 N N . ALA A 1 930 ? -52.059 -41.324 41.010 1.00 78.12 930 ALA A N 1
ATOM 7597 C CA . ALA A 1 930 ? -51.851 -41.308 42.456 1.00 78.12 930 ALA A CA 1
ATOM 7598 C C . ALA A 1 930 ? -50.418 -41.706 42.831 1.00 78.12 930 ALA A C 1
ATOM 7600 O O . ALA A 1 930 ? -49.818 -41.095 43.717 1.00 78.12 930 ALA A O 1
ATOM 7601 N N . HIS A 1 931 ? -49.835 -42.688 42.138 1.00 79.69 931 HIS A N 1
ATOM 7602 C CA . HIS A 1 931 ? -48.453 -43.111 42.348 1.00 79.69 931 HIS A CA 1
ATOM 7603 C C . HIS A 1 931 ? -47.444 -42.020 41.963 1.00 79.69 931 HIS A C 1
ATOM 7605 O O . HIS A 1 931 ? -46.539 -41.724 42.747 1.00 79.69 931 HIS A O 1
ATOM 7611 N N . PHE A 1 932 ? -47.636 -41.382 40.804 1.00 82.25 932 PHE A N 1
ATOM 7612 C CA . PHE A 1 932 ? -46.821 -40.258 40.345 1.00 82.25 932 PHE A CA 1
ATOM 7613 C C . PHE A 1 932 ? -46.827 -39.118 41.364 1.00 82.25 932 PHE A C 1
ATOM 7615 O O . PHE A 1 932 ? -45.758 -38.716 41.832 1.00 82.25 932 PHE A O 1
ATOM 7622 N N . VAL A 1 933 ? -48.024 -38.676 41.768 1.00 78.62 933 VAL A N 1
ATOM 7623 C CA . VAL A 1 933 ? -48.194 -37.640 42.791 1.00 78.62 933 VAL A CA 1
ATOM 7624 C C . VAL A 1 933 ? -47.469 -38.058 44.064 1.00 78.62 933 VAL A C 1
ATOM 7626 O O . VAL A 1 933 ? -46.560 -37.361 44.488 1.00 78.62 933 VAL A O 1
ATOM 7629 N N . THR A 1 934 ? -47.751 -39.247 44.600 1.00 77.62 934 THR A N 1
ATOM 7630 C CA . THR A 1 934 ? -47.157 -39.726 45.860 1.00 77.62 934 THR A CA 1
ATOM 7631 C C . THR A 1 934 ? -45.623 -39.727 45.850 1.00 77.62 934 THR A C 1
ATOM 7633 O O . THR A 1 934 ? -45.010 -39.476 46.888 1.00 77.62 934 THR A O 1
ATOM 7636 N N . ILE A 1 935 ? -44.978 -40.025 44.715 1.00 77.50 935 ILE A N 1
ATOM 7637 C CA . ILE A 1 935 ? -43.511 -40.036 44.629 1.00 77.50 935 ILE A CA 1
ATOM 7638 C C . ILE A 1 935 ? -42.936 -38.623 44.491 1.00 77.50 935 ILE A C 1
ATOM 7640 O O . ILE A 1 935 ? -41.970 -38.309 45.188 1.00 77.50 935 ILE A O 1
ATOM 7644 N N . VAL A 1 936 ? -43.500 -37.782 43.617 1.00 76.44 936 VAL A N 1
ATOM 7645 C CA . VAL A 1 936 ? -42.987 -36.421 43.355 1.00 76.44 936 VAL A CA 1
ATOM 7646 C C . VAL A 1 936 ? -43.250 -35.484 44.540 1.00 76.44 936 VAL A C 1
ATOM 7648 O O . VAL A 1 936 ? -42.487 -34.552 44.772 1.00 76.44 936 VAL A O 1
ATOM 7651 N N . THR A 1 937 ? -44.276 -35.766 45.346 1.00 67.88 937 THR A N 1
ATOM 7652 C CA . THR A 1 937 ? -44.654 -34.955 46.511 1.00 67.88 937 THR A CA 1
ATOM 7653 C C . THR A 1 937 ? -44.015 -35.400 47.823 1.00 67.88 937 THR A C 1
ATOM 7655 O O . THR A 1 937 ? -44.331 -34.860 48.881 1.00 67.88 937 THR A O 1
ATOM 7658 N N . LYS A 1 938 ? -43.160 -36.425 47.834 1.00 70.69 938 LYS A N 1
ATOM 7659 C CA . LYS A 1 938 ? -42.641 -36.945 49.102 1.00 70.69 938 LYS A CA 1
ATOM 7660 C C . LYS A 1 938 ? -41.391 -36.155 49.530 1.00 70.69 938 LYS A C 1
ATOM 7662 O O . LYS A 1 938 ? -40.381 -36.201 48.833 1.00 70.69 938 LYS A O 1
ATOM 7667 N N . PRO A 1 939 ? -41.408 -35.498 50.709 1.00 60.91 939 PRO A N 1
ATOM 7668 C CA . PRO A 1 939 ? -40.399 -34.501 51.094 1.00 60.91 939 PRO A CA 1
ATOM 7669 C C . PRO A 1 939 ? -38.977 -35.059 51.283 1.00 60.91 939 PRO A C 1
ATOM 7671 O O . PRO A 1 939 ? -38.014 -34.302 51.254 1.00 60.91 939 PRO A O 1
ATOM 7674 N N . PHE A 1 940 ? -38.829 -36.377 51.455 1.00 65.12 940 PHE A N 1
ATOM 7675 C CA . PHE A 1 940 ? -37.544 -37.050 51.693 1.00 65.12 940 PHE A CA 1
ATOM 7676 C C . PHE A 1 940 ? -37.274 -38.170 50.680 1.00 65.12 940 PHE A C 1
ATOM 7678 O O . PHE A 1 940 ? -36.887 -39.285 51.041 1.00 65.12 940 PHE A O 1
ATOM 7685 N N . VAL A 1 941 ? -37.536 -37.912 49.399 1.00 69.06 941 VAL A N 1
ATOM 7686 C CA . VAL A 1 941 ? -37.258 -38.863 48.318 1.00 69.06 941 VAL A CA 1
ATOM 7687 C C . VAL A 1 941 ? -35.993 -38.469 47.576 1.00 69.06 941 VAL A C 1
ATOM 7689 O O . VAL A 1 941 ? -35.760 -37.303 47.284 1.00 69.06 941 VAL A O 1
ATOM 7692 N N . SER A 1 942 ? -35.149 -39.462 47.287 1.00 78.19 942 SER A N 1
ATOM 7693 C CA . SER A 1 942 ? -33.945 -39.241 46.493 1.00 78.19 942 SER A CA 1
ATOM 7694 C C . SER A 1 942 ? -34.317 -38.756 45.095 1.00 78.19 942 SER A C 1
ATOM 7696 O O . SER A 1 942 ? -35.264 -39.267 44.494 1.00 78.19 942 SER A O 1
ATOM 7698 N N . LEU A 1 943 ? -33.528 -37.827 44.550 1.00 79.38 943 LEU A N 1
ATOM 7699 C CA . LEU A 1 943 ? -33.713 -37.289 43.199 1.00 79.38 943 LEU A CA 1
ATOM 7700 C C . LEU A 1 943 ? -33.937 -38.412 42.172 1.00 79.38 943 LEU A C 1
ATOM 7702 O O . LEU A 1 943 ? -34.883 -38.359 41.400 1.00 79.38 943 LEU A O 1
ATOM 7706 N N . ASN A 1 944 ? -33.172 -39.506 42.271 1.00 78.50 944 ASN A N 1
ATOM 7707 C CA . ASN A 1 944 ? -33.305 -40.687 41.411 1.00 78.50 944 ASN A CA 1
ATOM 7708 C C . ASN A 1 944 ? -34.726 -41.276 41.370 1.00 78.50 944 ASN A C 1
ATOM 7710 O O . ASN A 1 944 ? -35.177 -41.698 40.308 1.00 78.50 944 ASN A O 1
ATOM 7714 N N . LYS A 1 945 ? -35.437 -41.302 42.503 1.00 80.44 945 LYS A N 1
ATOM 7715 C CA . LYS A 1 945 ? -36.813 -41.817 42.591 1.00 80.44 945 LYS A CA 1
ATOM 7716 C C . LYS A 1 945 ? -37.832 -40.842 41.993 1.00 80.44 945 LYS A C 1
ATOM 7718 O O . LYS A 1 945 ? -38.784 -41.282 41.350 1.00 80.44 945 LYS A O 1
ATOM 7723 N N . VAL A 1 946 ? -37.625 -39.535 42.171 1.00 81.62 946 VAL A N 1
ATOM 7724 C CA . VAL A 1 946 ? -38.453 -38.494 41.537 1.00 81.62 946 VAL A CA 1
ATOM 7725 C C . VAL A 1 946 ? -38.275 -38.551 40.019 1.00 81.62 946 VAL A C 1
ATOM 7727 O O . VAL A 1 946 ? -39.256 -38.690 39.292 1.00 81.62 946 VAL A O 1
ATOM 7730 N N . THR A 1 947 ? -37.028 -38.585 39.542 1.00 81.88 947 THR A N 1
ATOM 7731 C CA . THR A 1 947 ? -36.678 -38.724 38.122 1.00 81.88 947 THR A CA 1
ATOM 7732 C C . THR A 1 947 ? -37.278 -39.992 37.516 1.00 81.88 947 THR A C 1
A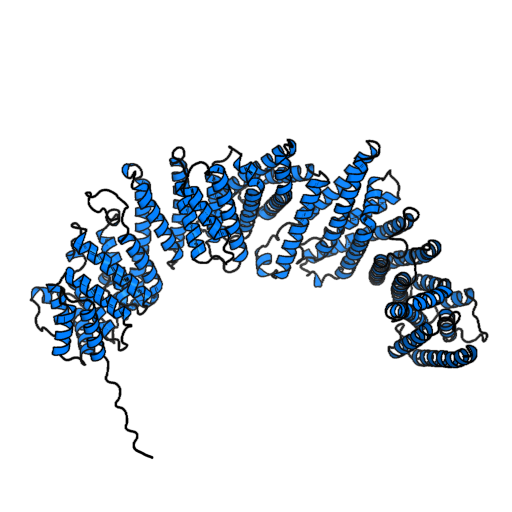TOM 7734 O O . THR A 1 947 ? -37.879 -39.933 36.442 1.00 81.88 947 THR A O 1
ATOM 7737 N N . SER A 1 948 ? -37.184 -41.143 38.200 1.00 81.75 948 SER A N 1
ATOM 7738 C CA . SER A 1 948 ? -37.788 -42.389 37.710 1.00 81.75 948 SER A CA 1
ATOM 7739 C C . SER A 1 948 ? -39.313 -42.314 37.640 1.00 81.75 948 SER A C 1
ATOM 7741 O O . SER A 1 948 ? -39.899 -42.842 36.699 1.00 81.75 948 SER A O 1
ATOM 7743 N N . SER A 1 949 ? -39.955 -41.638 38.599 1.00 83.44 949 SER A N 1
ATOM 7744 C CA . SER A 1 949 ? -41.410 -41.448 38.614 1.00 83.44 949 SER A CA 1
ATOM 7745 C C . SER A 1 949 ? -41.877 -40.583 37.446 1.00 83.44 949 SER A C 1
ATOM 7747 O O . SER A 1 949 ? -42.748 -41.008 36.692 1.00 83.44 949 SER A O 1
ATOM 7749 N N . ILE A 1 950 ? -41.230 -39.432 37.225 1.00 82.50 950 ILE A N 1
ATOM 7750 C CA . ILE A 1 950 ? -41.518 -38.552 36.083 1.00 82.50 950 ILE A CA 1
ATOM 7751 C C . ILE A 1 950 ? -41.322 -39.317 34.767 1.00 82.50 950 ILE A C 1
ATOM 7753 O O . ILE A 1 950 ? -42.218 -39.339 33.930 1.00 82.50 950 ILE A O 1
ATOM 7757 N N . THR A 1 951 ? -40.202 -40.031 34.613 1.00 79.94 951 THR A N 1
ATOM 7758 C CA . THR A 1 951 ? -39.915 -40.826 33.401 1.00 79.94 951 THR A CA 1
ATOM 7759 C C . THR A 1 951 ? -40.970 -41.911 33.152 1.00 79.94 951 THR A C 1
ATOM 7761 O O . THR A 1 951 ? -41.339 -42.176 32.010 1.00 79.94 951 THR A O 1
ATOM 7764 N N . THR A 1 952 ? -41.459 -42.553 34.214 1.00 79.88 952 THR A N 1
ATOM 7765 C CA . THR A 1 952 ? -42.490 -43.596 34.115 1.00 79.88 952 THR A CA 1
ATOM 7766 C C . THR A 1 952 ? -43.834 -42.993 33.725 1.00 79.88 952 THR A C 1
ATOM 7768 O O . THR A 1 952 ? -44.479 -43.493 32.810 1.00 79.88 952 THR A O 1
ATOM 7771 N N . PHE A 1 953 ? -44.219 -41.882 34.354 1.00 82.38 953 PHE A N 1
ATOM 7772 C CA . PHE A 1 953 ? -45.457 -41.169 34.055 1.00 82.38 953 PHE A CA 1
ATOM 7773 C C . PHE A 1 953 ? -45.502 -40.675 32.598 1.00 82.38 953 PHE A C 1
ATOM 7775 O O . PHE A 1 953 ? -46.495 -40.887 31.913 1.00 82.38 953 PHE A O 1
ATOM 7782 N N . MET A 1 954 ? -44.389 -40.147 32.075 1.00 77.25 954 MET A N 1
ATOM 7783 C CA . MET A 1 954 ? -44.240 -39.757 30.662 1.00 77.25 954 MET A CA 1
ATOM 7784 C C . MET A 1 954 ? -44.512 -40.901 29.677 1.00 77.25 954 MET A C 1
ATOM 7786 O O . MET A 1 954 ? -45.203 -40.718 28.674 1.00 77.25 954 MET A O 1
ATOM 7790 N N . ARG A 1 955 ? -43.965 -42.095 29.948 1.00 75.25 955 ARG A N 1
ATOM 7791 C CA . ARG A 1 955 ? -44.169 -43.272 29.084 1.00 75.25 955 ARG A CA 1
ATOM 7792 C C . ARG A 1 955 ? -45.636 -43.682 29.020 1.00 75.25 955 ARG A C 1
ATOM 7794 O O . ARG A 1 955 ? -46.070 -44.166 27.985 1.00 75.25 955 ARG A O 1
ATOM 7801 N N . LEU A 1 956 ? -46.376 -43.480 30.108 1.00 73.12 956 LEU A N 1
ATOM 7802 C CA . LEU A 1 956 ? -47.802 -43.795 30.200 1.00 73.12 956 LEU A CA 1
ATOM 7803 C C . LEU A 1 956 ? -48.689 -42.747 29.507 1.00 73.12 956 LEU A C 1
ATOM 7805 O O . LEU A 1 956 ? -49.806 -43.063 29.117 1.00 73.12 956 LEU A O 1
ATOM 7809 N N . LEU A 1 957 ? -48.194 -41.518 29.327 1.00 71.06 957 LEU A N 1
ATOM 7810 C CA . LEU A 1 957 ? -48.871 -40.460 28.563 1.00 71.06 957 LEU A CA 1
ATOM 7811 C C . LEU A 1 957 ? -48.668 -40.586 27.044 1.00 71.06 957 LEU A C 1
ATOM 7813 O O . LEU A 1 957 ? -49.371 -39.935 26.275 1.00 71.06 957 LEU A O 1
ATOM 7817 N N . SER A 1 958 ? -47.703 -41.397 26.600 1.00 63.25 958 SER A N 1
ATOM 7818 C CA . SER A 1 958 ? -47.385 -41.579 25.180 1.00 63.25 958 SER A CA 1
ATOM 7819 C C . SER A 1 958 ? -48.360 -42.577 24.526 1.00 63.25 958 SER A C 1
ATOM 7821 O O . SER A 1 958 ? -48.628 -43.622 25.123 1.00 63.25 958 SER A O 1
ATOM 7823 N N . PRO A 1 959 ? -48.878 -42.323 23.305 1.00 57.28 959 PRO A N 1
ATOM 7824 C CA . PRO A 1 959 ? -49.749 -43.277 22.620 1.00 57.28 959 PRO A CA 1
ATOM 7825 C C . PRO A 1 959 ? -49.007 -44.601 22.341 1.00 57.28 959 PRO A C 1
ATOM 7827 O O . PRO A 1 959 ? -47.801 -44.581 22.073 1.00 57.28 959 PRO A O 1
ATOM 7830 N N . PRO A 1 960 ? -49.688 -45.763 22.390 1.00 50.62 960 PRO A N 1
ATOM 7831 C CA . PRO A 1 960 ? -49.051 -47.047 22.122 1.00 50.62 960 PRO A CA 1
ATOM 7832 C C . PRO A 1 960 ? -48.511 -47.088 20.680 1.00 50.62 960 PRO A C 1
ATOM 7834 O O . PRO A 1 960 ? -49.174 -46.583 19.770 1.00 50.62 960 PRO A O 1
ATOM 7837 N N . PRO A 1 961 ? -47.332 -47.693 20.433 1.00 43.25 961 PRO A N 1
ATOM 7838 C CA . PRO A 1 961 ? -46.837 -47.870 19.073 1.00 43.25 961 PRO A CA 1
ATOM 7839 C C . PRO A 1 961 ? -47.847 -48.692 18.251 1.00 43.25 961 PRO A C 1
ATOM 7841 O O . PRO A 1 961 ? -48.470 -49.609 18.801 1.00 43.25 961 PRO A O 1
ATOM 7844 N N . PRO A 1 962 ? -48.034 -48.394 16.949 1.00 36.62 962 PRO A N 1
ATOM 7845 C CA . PRO A 1 962 ? -48.967 -49.142 16.116 1.00 36.62 962 PRO A CA 1
ATOM 7846 C C . PRO A 1 962 ? -48.581 -50.632 16.097 1.00 36.62 962 PRO A C 1
ATOM 7848 O O . PRO A 1 962 ? -47.389 -50.960 16.100 1.00 36.62 962 PRO A O 1
ATOM 7851 N N . PRO A 1 963 ? -49.558 -51.557 16.102 1.00 37.44 963 PRO A N 1
ATOM 7852 C CA . PRO A 1 963 ? -49.276 -52.982 16.192 1.00 37.44 963 PRO A CA 1
ATOM 7853 C C . PRO A 1 963 ? -48.485 -53.454 14.965 1.00 37.44 963 PRO A C 1
ATOM 7855 O O . PRO A 1 963 ? -48.897 -53.228 13.828 1.00 37.44 963 PRO A O 1
ATOM 7858 N N . LEU A 1 964 ? -47.359 -54.136 15.205 1.00 38.69 964 LEU A N 1
ATO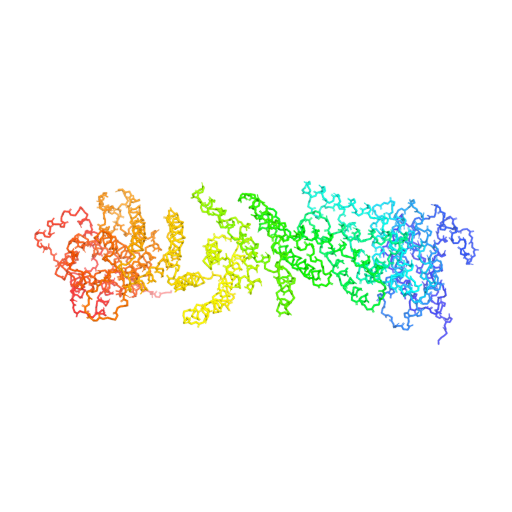M 7859 C CA . LEU A 1 964 ? -46.571 -54.823 14.179 1.00 38.69 964 LEU A CA 1
ATOM 7860 C C . LEU A 1 964 ? -47.477 -55.761 13.366 1.00 38.69 964 LEU A C 1
ATOM 7862 O O . LEU A 1 964 ? -47.944 -56.782 13.876 1.00 38.69 964 LEU A O 1
ATOM 7866 N N . GLN A 1 965 ? -47.706 -55.434 12.093 1.00 38.34 965 GLN A N 1
ATOM 7867 C CA . GLN A 1 965 ? -48.304 -56.369 11.147 1.00 38.34 965 GLN A CA 1
ATOM 7868 C C . GLN A 1 965 ? -47.344 -57.548 10.955 1.00 38.34 965 GLN A C 1
ATOM 7870 O O . GLN A 1 965 ? -46.213 -57.389 10.496 1.00 38.34 965 GLN A O 1
ATOM 7875 N N . LYS A 1 966 ? -47.801 -58.745 11.334 1.00 40.28 966 LYS A N 1
ATOM 7876 C CA . LYS A 1 966 ? -47.169 -60.012 10.964 1.00 40.28 966 LYS A CA 1
ATOM 7877 C C . LYS A 1 966 ? -47.120 -60.098 9.436 1.00 40.28 966 LYS A C 1
ATOM 7879 O O . LYS A 1 966 ? -48.165 -60.213 8.804 1.00 40.28 966 LYS A O 1
ATOM 7884 N N . LEU A 1 967 ? -45.921 -60.086 8.859 1.00 35.22 967 LEU A N 1
ATOM 7885 C CA . LEU A 1 967 ? -45.695 -60.570 7.499 1.00 35.22 967 LEU A CA 1
ATOM 7886 C C . LEU A 1 967 ? -45.836 -62.098 7.512 1.00 35.22 967 LEU A C 1
ATOM 7888 O O . LEU A 1 967 ? -44.915 -62.829 7.878 1.00 35.22 967 LEU A O 1
ATOM 7892 N N . GLU A 1 968 ? -47.032 -62.570 7.170 1.00 37.53 968 GLU A N 1
ATOM 7893 C CA . GLU A 1 968 ? -47.234 -63.921 6.659 1.00 37.53 968 GLU A CA 1
ATOM 7894 C C . GLU A 1 968 ? -46.680 -64.016 5.230 1.00 37.53 968 GLU A C 1
ATOM 7896 O O . GLU A 1 968 ? -46.712 -63.062 4.458 1.00 37.53 968 GLU A O 1
ATOM 7901 N N . LYS A 1 969 ? -46.127 -65.192 4.928 1.00 36.81 969 LYS A N 1
ATOM 7902 C CA . LYS A 1 969 ? -45.481 -65.595 3.676 1.00 36.81 969 LYS A CA 1
ATOM 7903 C C . LYS A 1 969 ? -46.263 -65.192 2.414 1.00 36.81 969 LYS A C 1
ATOM 7905 O O . LYS A 1 969 ? -47.395 -65.643 2.251 1.00 36.81 969 LYS A O 1
ATOM 7910 N N . LEU A 1 970 ? -45.575 -64.530 1.481 1.00 31.34 970 LEU A N 1
ATOM 7911 C CA . LEU A 1 970 ? -45.384 -64.963 0.086 1.00 31.34 970 LEU A CA 1
ATOM 7912 C C . LEU A 1 970 ? -44.231 -64.186 -0.553 1.00 31.34 970 LEU A C 1
ATOM 7914 O O . LEU A 1 970 ? -44.255 -62.939 -0.472 1.00 31.34 970 LEU A O 1
#

Foldseek 3Di:
DDLVVVLVVLVVVLVVLLVVLLVQLVPDLDLAGDPVSLVSLLVNLVSCLVPLPSDAQSLVVSLVSLLCSFPVNVPDDDPDDDLVRSLVSLLDPPRRSNSLSVSLSSLQSNLVCLVVDPDDPVSSVSSLVRVCVCVVSLLSSLLSQCPPLVCVVSNLSSLLSLLSNQLRRPDPVDPVSLVSCLSSLVSLLVQLVPDVSSVLSSLVSLLSCLVSVGSALVPDPVRCVSVLVVLQSLLVCLVVLLVLLVQLVVCVVVVHWQVRRPCNSSNLSNLSSLLSSLVRCLLVLLVCLLQDDDDPSNVSSVSSLVSLLSQCQRDDEPPGSHPRNVSSLSSVVSNLVSNLVVLVVLVPDDDDPSNVVSLVRSLVSLLSVLVSLLVRLFDDLPVCCVQPVDDPVRNVVRVVVNVSSLVSLQSCVPRSVNVVSLVVLLVVLLCCLPPDDLVVCLSPLRSNLSSLSNVLSNLQVLPVVVVVPDVVSLVVLLSNLVSLVSNLVSNVVSLVVVCVPPVDPCVLVDVSNLSSLLSSLSSCLSSVVNNLVDPPDDPLSVLVSLVVLLVSLVDDDPRCQVSSQSSNLSSLVSVLSSLCRPVVPDDPLSVVLNVLSVVVNPDPDGCDLVNLVSSLVSVLSVLVRDDDPCNVVSVVVVVVVVVSVVSVVLVVLVDLDDDLSVLVSVLVNVLSVQAPCVVPVVPCPPVLVVNQVSVVSVLVSLLCNQLVQLVVQDQVNCADPRDRLRDDNCLSRDFPRQLSSLLVGCQVCLVVLLSVLQSVQSLQPRFHPDPDDDDARDRCCVSHPDSQRSLRSLLSSLSSLLNYLDPSNVQSSLSSLLSSLVCVVPHDPPDDPCVRCPLVSLLSSLLSNLVVLLPQDDRPLSSLLSVLSSLLSVLSPCLPSSLLSLCVLLPLDVDDDPVVVVVQVVSSRSVVSSVVSCVLCVQPDSVLSVVLSVQSSDNPHDSVSNSVSSNVSSVSSHDDDDDDDDPDDD

Sequence (970 aa):
MNNDYLEENLGGLRKCLMQKILELNFHSTSHIPNPAVTKLYESLVCLYFKTPKLWSHPLRWIIEVLIHADSLYASTSNLSIADEEIQHCLTNPTFSKQIKGNILHLLSLISEEFTTAQLTHSVKCIVKESILSDEILVRNILKQFITDVNQEEICSLTIHTSSIWMSNFVTNNCHSSVVSYLDIVHMIYNSMQYSENLYLTGINALINIYESDGVGLNSDRDAGFLLDFHVSELTKFKYTLQHLVELHSINLQNGVQWDEFKGYEALNKTVLLLSILSEKQMDYLIHRLSNSCINTTNQSIHDLFDMFLLTFSLTGHYPYDEDISDIALQIWLNIHEASISTTAYTVGNVHNEDAKLSEDTIKRIHMEFCQRAFIKSHYPKDLNQYHTIWNQEDRDRWLKFRQEISNCFLSVFRYLNLHDWFLQATNQLQSTIYNCTNEELLANWQESEALLFILSSISEHVIYENESGIIPLLNFAQLISNIIMNFIIKLQQSITYFIHSNNNVVHLQQPHIFLLYHTILLCIENYSPIILSMDSLSEIDLIQFILNSLLSTCIPIENDQYDLMELCHISLRILQIILKSKLSSSNVLVNMITNTLENFLNQTKPIDQTSNNLISYCIGMLLRLSKEENRKHTISLFQNILYSRLETFRLLCTTTTQDDVILKSIQYYIEWLLNDQCRHMNEHLSLLQLVTNLFSNIFDKINILLINQVQRIDDNNDVLFGKCIGYTKEERINHPISPILMSFIAQSITEEIEISSRFVRQFINFKFHEEKENQQKQTIFNLLHDTHLSFKLFISLAFSGISVPEWSTVESCIQLACDLLTILTHENKTIDSLIILDDKLLFEINVCLLLILSKGVPPPQRLIIKYAELYCSLAKLFPYKQFVLLSFITGNIHTINQEYKLKLIQIPHCNILIEIITDCLCYTSLAERAHFVTIVTKPFVSLNKVTSSITTFMRLLSPPPPPLQKLEKL

pLDDT: mean 72.39, std 16.26, range [31.34, 96.12]

Radius of gyration: 45.76 Å; chains: 1; bounding box: 104×92×128 Å

Secondary structure (DSSP, 8-state):
--HHHHHHHHHHHHHHHHHHHHHHHTT---SSPPHHHHHHHHHHHHHHHH-TTS-SSHHHHHHHHHHHTSTTTTT---S---HHHHHHHHT-TTS-HHHHHHHHHHHHHHHHHHHH----HHHHHHHHHHHHTTHHHHHHHHHHHHH-TT-HHHHHHHHHHHHHHHHHH--TT-HHHHHHHHHHHHHHHHHTTT-HHHHHHHHHHHHHHHHTTTTTTT--GGGHHHHHHHHHHHGGGHHHHHHHHHHHHHHHHTT--GGG-TTHHHHHHHHHHHHHHHHHHHHHHHHHHHT--S-HHHHHHHHHHHHHHHHT--SS-TTTT-SHHHHHHHHHHHHHHHHHHHHHHHTTSS-TTHHHHHHHHHHHHHHHHHHHHHHHTPPPS-HHHHHHTS-HHHHHHHHHHHHHHHHHHHHHHHHS--HHHHHHHHHHHHHHHHHS-HHHHHHTHHHHHHHHHHHHHTHHHHHHHHTTT-HHHHHHHHHHHHHHHHHHHHHHHHHHHHHHHHS-GGGGG-HHHHHHHHHHHHHHHHTHHHHTT--SS-HHHHHHHHHHHHHHTTS--TT-HHHHHHHHHHHHHHHHHHHHHHSTTT-HHHHHHHHHHHHHHT--S---HHHHHHHHHHHHHHTT---TTSHHHHHHHHHHHHHHHHHHHHHHTTSS---HHHHHHHHHHHHHHHHHHGGGTTS-HHHHHHHHHHHHHHHHHHHHHHHHHHHTS-TT--EETTEE----HHHHHSSSPPHHHHHHHGGGSHHHHHHHHHHHHHHHT-------TTS----GGGGSS-HHHHHHHHHHHHHHGGG-S-HHHHHHHHHHHHHHHHHHHHT-SSS-HHHHS-HHHHHHHHHHHHHHHHSSS---HHHHHHHHHHHHHHHHH-HHHHHHHHHHHTTS-S---HHHHHHHHTSTTHHHHHHHHHHHTTTS-HHHHHHHHHHHT-TT--HHHHHHHHHHHHHHHSPPPPP-------

InterPro domains:
  IPR011989 Armadillo-like helical [G3DSA:1.25.10.10] (3-938)
  IPR051345 Importin beta-like nuclear transport receptors [PTHR12363] (11-727)

Organism: NCBI:txid48269